Protein AF-0000000072290911 (afdb_homodimer)

Structure (mmCIF, N/CA/C/O backbone):
data_AF-0000000072290911-model_v1
#
loop_
_entity.id
_entity.type
_entity.pdbx_description
1 polymer 'Zn(2)-C6 fungal-type domain-containing protein'
#
loop_
_atom_site.group_PDB
_atom_site.id
_atom_site.type_symbol
_atom_site.label_atom_id
_atom_site.label_alt_id
_atom_site.label_comp_id
_atom_site.label_asym_id
_atom_site.label_entity_id
_atom_site.label_seq_id
_atom_site.pdbx_PDB_ins_code
_atom_site.Cartn_x
_atom_site.Cartn_y
_atom_site.Cartn_z
_atom_site.occupancy
_atom_site.B_iso_or_equiv
_atom_site.auth_seq_id
_atom_site.auth_comp_id
_atom_site.auth_asym_id
_atom_site.auth_atom_id
_atom_site.pdbx_PDB_model_num
ATOM 1 N N . MET A 1 1 ? 40.312 49.5 -37.875 1 28.3 1 MET A N 1
ATOM 2 C CA . MET A 1 1 ? 40.094 48.719 -36.625 1 28.3 1 MET A CA 1
ATOM 3 C C . MET A 1 1 ? 38.875 47.812 -36.781 1 28.3 1 MET A C 1
ATOM 5 O O . MET A 1 1 ? 37.812 48.25 -37.188 1 28.3 1 MET A O 1
ATOM 9 N N . PRO A 1 2 ? 38.969 46.5 -36.812 1 36.34 2 PRO A N 1
ATOM 10 C CA . PRO A 1 2 ? 37.875 45.594 -37.156 1 36.34 2 PRO A CA 1
ATOM 11 C C . PRO A 1 2 ? 36.719 45.625 -36.188 1 36.34 2 PRO A C 1
ATOM 13 O O . PRO A 1 2 ? 36.906 45.969 -35 1 36.34 2 PRO A O 1
ATOM 16 N N . SER A 1 3 ? 35.594 46.062 -36.594 1 35.94 3 SER A N 1
ATOM 17 C CA . SER A 1 3 ? 34.344 46.25 -35.844 1 35.94 3 SER A CA 1
ATOM 18 C C . SER A 1 3 ? 33.969 44.969 -35.094 1 35.94 3 SER A C 1
ATOM 20 O O . SER A 1 3 ? 33.875 43.906 -35.688 1 35.94 3 SER A O 1
ATOM 22 N N . ARG A 1 4 ? 34.375 44.844 -33.875 1 36.25 4 ARG A N 1
ATOM 23 C CA . ARG A 1 4 ? 34.031 43.75 -32.969 1 36.25 4 ARG A CA 1
ATOM 24 C C . ARG A 1 4 ? 32.562 43.438 -33 1 36.25 4 ARG A C 1
ATOM 26 O O . ARG A 1 4 ? 31.719 44.312 -32.844 1 36.25 4 ARG A O 1
ATOM 33 N N . ARG A 1 5 ? 32.156 42.531 -33.688 1 41.62 5 ARG A N 1
ATOM 34 C CA . ARG A 1 5 ? 30.766 42.031 -33.719 1 41.62 5 ARG A CA 1
ATOM 35 C C . ARG A 1 5 ? 30.203 41.906 -32.312 1 41.62 5 ARG A C 1
ATOM 37 O O . ARG A 1 5 ? 30.844 41.312 -31.453 1 41.62 5 ARG A O 1
ATOM 44 N N . PRO A 1 6 ? 29.234 42.719 -31.922 1 37.47 6 PRO A N 1
ATOM 45 C CA . PRO A 1 6 ? 28.641 42.688 -30.594 1 37.47 6 PRO A CA 1
ATOM 46 C C . PRO A 1 6 ? 28.094 41.312 -30.234 1 37.47 6 PRO A C 1
ATOM 48 O O . PRO A 1 6 ? 27.453 40.656 -31.062 1 37.47 6 PRO A O 1
ATOM 51 N N . HIS A 1 7 ? 28.797 40.469 -29.609 1 45.12 7 HIS A N 1
ATOM 52 C CA . HIS A 1 7 ? 28.312 39.188 -29.125 1 45.12 7 HIS A CA 1
ATOM 53 C C . HIS A 1 7 ? 27.078 39.375 -28.234 1 45.12 7 HIS A C 1
ATOM 55 O O . HIS A 1 7 ? 27.094 40.188 -27.312 1 45.12 7 HIS A O 1
ATOM 61 N N . THR A 1 8 ? 25.938 39.375 -28.766 1 48.19 8 THR A N 1
ATOM 62 C CA . THR A 1 8 ? 24.672 39.469 -28.047 1 48.19 8 THR A CA 1
ATOM 63 C C . THR A 1 8 ? 24.547 38.375 -27 1 48.19 8 THR A C 1
ATOM 65 O O . THR A 1 8 ? 24.562 37.188 -27.328 1 48.19 8 THR A O 1
ATOM 68 N N . LYS A 1 9 ? 25.109 38.531 -25.828 1 51.81 9 LYS A N 1
ATOM 69 C CA . LYS A 1 9 ? 24.953 37.688 -24.656 1 51.81 9 LYS A CA 1
ATOM 70 C C . LYS A 1 9 ? 23.484 37.594 -24.219 1 51.81 9 LYS A C 1
ATOM 72 O O . LYS A 1 9 ? 22.766 38.594 -24.312 1 51.81 9 LYS A O 1
ATOM 77 N N . SER A 1 10 ? 22.938 36.438 -24.234 1 58.41 10 SER A N 1
ATOM 78 C CA . SER A 1 10 ? 21.609 36.281 -23.656 1 58.41 10 SER A CA 1
ATOM 79 C C . SER A 1 10 ? 21.641 36.375 -22.141 1 58.41 10 SER A C 1
ATOM 81 O O . SER A 1 10 ? 22.422 35.688 -21.484 1 58.41 10 SER A O 1
ATOM 83 N N . ARG A 1 11 ? 21.156 37.344 -21.391 1 69.44 11 ARG A N 1
ATOM 84 C CA . ARG A 1 11 ? 21.203 37.656 -19.969 1 69.44 11 ARG A CA 1
ATOM 85 C C . ARG A 1 11 ? 20.609 36.531 -19.141 1 69.44 11 ARG A C 1
ATOM 87 O O . ARG A 1 11 ? 21.047 36.25 -18.016 1 69.44 11 ARG A O 1
ATOM 94 N N . HIS A 1 12 ? 19.656 35.844 -19.672 1 68.69 12 HIS A N 1
ATOM 95 C CA . HIS A 1 12 ? 18.922 34.844 -18.891 1 68.69 12 HIS A CA 1
ATOM 96 C C . HIS A 1 12 ? 19.156 33.438 -19.453 1 68.69 12 HIS A C 1
ATOM 98 O O . HIS A 1 12 ? 18.266 32.594 -19.375 1 68.69 12 HIS A O 1
ATOM 104 N N . GLY A 1 13 ? 20.234 33.125 -19.875 1 73.25 13 GLY A N 1
ATOM 105 C CA . GLY A 1 13 ? 20.609 31.844 -20.422 1 73.25 13 GLY A CA 1
ATOM 106 C C . GLY A 1 13 ? 20.953 30.812 -19.359 1 73.25 13 GLY A C 1
ATOM 107 O O . GLY A 1 13 ? 21.141 31.172 -18.203 1 73.25 13 GLY A O 1
ATOM 108 N N . CYS A 1 14 ? 21 29.531 -19.828 1 73.25 14 CYS A N 1
ATOM 109 C CA . CYS A 1 14 ? 21.359 28.438 -18.922 1 73.25 14 CYS A CA 1
ATOM 110 C C . CYS A 1 14 ? 22.812 28.531 -18.5 1 73.25 14 CYS A C 1
ATOM 112 O O . CYS A 1 14 ? 23.625 29.188 -19.156 1 73.25 14 CYS A O 1
ATOM 114 N N . LEU A 1 15 ? 23.219 27.891 -17.375 1 77.94 15 LEU A N 1
ATOM 115 C CA . LEU A 1 15 ? 24.547 27.953 -16.766 1 77.94 15 LEU A CA 1
ATOM 116 C C . LEU A 1 15 ? 25.594 27.391 -17.719 1 77.94 15 LEU A C 1
ATOM 118 O O . LEU A 1 15 ? 26.719 27.906 -17.812 1 77.94 15 LEU A O 1
ATOM 122 N N . GLU A 1 16 ? 25.297 26.438 -18.516 1 80.19 16 GLU A N 1
ATOM 123 C CA . GLU A 1 16 ? 26.219 25.781 -19.422 1 80.19 16 GLU A CA 1
ATOM 124 C C . GLU A 1 16 ? 26.547 26.656 -20.609 1 80.19 16 GLU A C 1
ATOM 126 O O . GLU A 1 16 ? 27.703 26.766 -21.016 1 80.19 16 GLU A O 1
ATOM 131 N N . CYS A 1 17 ? 25.547 27.219 -21.078 1 77.56 17 CYS A N 1
ATOM 132 C CA . CYS A 1 17 ? 25.75 28.125 -22.219 1 77.56 17 CYS A CA 1
ATOM 133 C C . CYS A 1 17 ? 26.547 29.359 -21.797 1 77.56 17 CYS A C 1
ATOM 135 O O . CYS A 1 17 ? 27.406 29.828 -22.531 1 77.56 17 CYS A O 1
ATOM 137 N N . LYS A 1 18 ? 26.297 29.828 -20.562 1 75.94 18 LYS A N 1
ATOM 138 C CA . LYS A 1 18 ? 27.062 30.953 -19.984 1 75.94 18 LYS A CA 1
ATOM 139 C C . LYS A 1 18 ? 28.531 30.578 -19.812 1 75.94 18 LYS A C 1
ATOM 141 O O . LYS A 1 18 ? 29.406 31.391 -20.125 1 75.94 18 LYS A O 1
ATOM 146 N N . ALA A 1 19 ? 28.781 29.438 -19.391 1 77.94 19 ALA A N 1
ATOM 147 C CA . ALA A 1 19 ? 30.156 28.969 -19.156 1 77.94 19 ALA A CA 1
ATOM 148 C C . ALA A 1 19 ? 30.906 28.844 -20.469 1 77.94 19 ALA A C 1
ATOM 150 O O . ALA A 1 19 ? 32.125 29.125 -20.531 1 77.94 19 ALA A O 1
ATOM 151 N N . ARG A 1 20 ? 30.281 28.578 -21.469 1 77.62 20 ARG A N 1
ATOM 152 C CA . ARG A 1 20 ? 30.906 28.359 -22.781 1 77.62 20 ARG A CA 1
ATOM 153 C C . ARG A 1 20 ? 30.875 29.641 -23.609 1 77.62 20 ARG A C 1
ATOM 155 O O . ARG A 1 20 ? 31.438 29.688 -24.703 1 77.62 20 ARG A O 1
ATOM 162 N N . LYS A 1 21 ? 30.172 30.688 -23.062 1 75.5 21 LYS A N 1
ATOM 163 C CA . LYS A 1 21 ? 30.125 32.031 -23.672 1 75.5 21 LYS A CA 1
ATOM 164 C C . LYS A 1 21 ? 29.484 31.969 -25.047 1 75.5 21 LYS A C 1
ATOM 166 O O . LYS A 1 21 ? 29.953 32.625 -25.984 1 75.5 21 LYS A O 1
ATOM 171 N N . VAL A 1 22 ? 28.562 31.062 -25.203 1 78.75 22 VAL A N 1
ATOM 172 C CA . VAL A 1 22 ? 27.797 30.969 -26.453 1 78.75 22 VAL A CA 1
ATOM 173 C C . VAL A 1 22 ? 26.391 31.531 -26.25 1 78.75 22 VAL A C 1
ATOM 175 O O . VAL A 1 22 ? 25.906 31.578 -25.125 1 78.75 22 VAL A O 1
ATOM 178 N N . LYS A 1 23 ? 25.734 32 -27.219 1 74.88 23 LYS A N 1
ATOM 179 C CA . LYS A 1 23 ? 24.359 32.5 -27.172 1 74.88 23 LYS A CA 1
ATOM 180 C C . LYS A 1 23 ? 23.375 31.391 -26.812 1 74.88 23 LYS A C 1
ATOM 182 O O . LYS A 1 23 ? 23.406 30.312 -27.422 1 74.88 23 LYS A O 1
ATOM 187 N N . CYS A 1 24 ? 22.578 31.469 -25.719 1 72.69 24 CYS A N 1
ATOM 188 C CA . CYS A 1 24 ? 21.547 30.562 -25.25 1 72.69 24 CYS A CA 1
ATOM 189 C C . CYS A 1 24 ? 20.172 30.969 -25.766 1 72.69 24 CYS A C 1
ATOM 191 O O . CYS A 1 24 ? 19.859 32.156 -25.812 1 72.69 24 CYS A O 1
ATOM 193 N N . ASN A 1 25 ? 19.406 30.219 -26.297 1 76.31 25 ASN A N 1
ATOM 194 C CA . ASN A 1 25 ? 18.062 30.547 -26.781 1 76.31 25 ASN A CA 1
ATOM 195 C C . ASN A 1 25 ? 17.047 30.609 -25.656 1 76.31 25 ASN A C 1
ATOM 197 O O . ASN A 1 25 ? 15.852 30.781 -25.891 1 76.31 25 ASN A O 1
ATOM 201 N N . GLN A 1 26 ? 17.344 30.344 -24.406 1 73.5 26 GLN A N 1
ATOM 202 C CA . GLN A 1 26 ? 16.562 30.484 -23.188 1 73.5 26 GLN A CA 1
ATOM 203 C C . GLN A 1 26 ? 15.344 29.562 -23.203 1 73.5 26 GLN A C 1
ATOM 205 O O . GLN A 1 26 ? 14.383 29.797 -22.469 1 73.5 26 GLN A O 1
ATOM 210 N N . ASP A 1 27 ? 15.391 28.594 -23.953 1 72.38 27 ASP A N 1
ATOM 211 C CA . ASP A 1 27 ? 14.305 27.609 -23.938 1 72.38 27 ASP A CA 1
ATOM 212 C C . ASP A 1 27 ? 14.359 26.766 -22.672 1 72.38 27 ASP A C 1
ATOM 214 O O . ASP A 1 27 ? 15.438 26.438 -22.188 1 72.38 27 ASP A O 1
ATOM 218 N N . LYS A 1 28 ? 13.32 26.609 -21.859 1 70.25 28 LYS A N 1
ATOM 219 C CA . LYS A 1 28 ? 13.18 25.734 -20.688 1 70.25 28 LYS A CA 1
ATOM 220 C C . LYS A 1 28 ? 12.445 24.453 -21.062 1 70.25 28 LYS A C 1
ATOM 222 O O . LYS A 1 28 ? 11.617 24.438 -21.984 1 70.25 28 LYS A O 1
ATOM 227 N N . PRO A 1 29 ? 12.977 23.375 -20.406 1 70.12 29 PRO A N 1
ATOM 228 C CA . PRO A 1 29 ? 13.938 23.281 -19.312 1 70.12 29 PRO A CA 1
ATOM 229 C C . PRO A 1 29 ? 15.383 23.203 -19.781 1 70.12 29 PRO A C 1
ATOM 231 O O . PRO A 1 29 ? 16.312 23.438 -19.016 1 70.12 29 PRO A O 1
ATOM 234 N N . ALA A 1 30 ? 15.555 22.812 -21.016 1 77.5 30 ALA A N 1
ATOM 235 C CA . ALA A 1 30 ? 16.906 22.75 -21.562 1 77.5 30 ALA A CA 1
ATOM 236 C C . ALA A 1 30 ? 17.016 23.562 -22.844 1 77.5 30 ALA A C 1
ATOM 238 O O . ALA A 1 30 ? 16.109 23.531 -23.688 1 77.5 30 ALA A O 1
ATOM 239 N N . CYS A 1 31 ? 17.984 24.328 -22.906 1 75.5 31 CYS A N 1
ATOM 240 C CA . CYS A 1 31 ? 18.141 25.156 -24.109 1 75.5 31 CYS A CA 1
ATOM 241 C C . CYS A 1 31 ? 18.609 24.328 -25.297 1 75.5 31 CYS A C 1
ATOM 243 O O . CYS A 1 31 ? 19.172 23.25 -25.109 1 75.5 31 CYS A O 1
ATOM 245 N N . ALA A 1 32 ? 18.219 24.641 -26.562 1 77.75 32 ALA A N 1
ATOM 246 C CA . ALA A 1 32 ? 18.469 23.922 -27.812 1 77.75 32 ALA A CA 1
ATOM 247 C C . ALA A 1 32 ? 19.953 23.578 -27.953 1 77.75 32 ALA A C 1
ATOM 249 O O . ALA A 1 32 ? 20.312 22.531 -28.5 1 77.75 32 ALA A O 1
ATOM 250 N N . ARG A 1 33 ? 20.828 24.391 -27.375 1 76.25 33 ARG A N 1
ATOM 251 C CA . ARG A 1 33 ? 22.25 24.188 -27.531 1 76.25 33 ARG A CA 1
ATOM 252 C C . ARG A 1 33 ? 22.766 23.125 -26.578 1 76.25 33 ARG A C 1
ATOM 254 O O . ARG A 1 33 ? 23.578 22.281 -26.969 1 76.25 33 ARG A O 1
ATOM 261 N N . CYS A 1 34 ? 22.359 23.172 -25.375 1 74.25 34 CYS A N 1
ATOM 262 C CA . CYS A 1 34 ? 22.703 22.125 -24.422 1 74.25 34 CYS A CA 1
ATOM 263 C C . CYS A 1 34 ? 22.141 20.781 -24.859 1 74.25 34 CYS A C 1
ATOM 265 O O . CYS A 1 34 ? 22.812 19.75 -24.75 1 74.25 34 CYS A O 1
ATOM 267 N N . THR A 1 35 ? 20.984 20.75 -25.391 1 76.06 35 THR A N 1
ATOM 268 C CA . THR A 1 35 ? 20.359 19.547 -25.922 1 76.06 35 THR A CA 1
ATOM 269 C C . THR A 1 35 ? 21.188 18.984 -27.078 1 76.06 35 THR A C 1
ATOM 271 O O . THR A 1 35 ? 21.406 17.766 -27.156 1 76.06 35 THR A O 1
ATOM 274 N N . ARG A 1 36 ? 21.609 19.734 -27.969 1 75.62 36 ARG A N 1
ATOM 275 C CA . ARG A 1 36 ? 22.359 19.297 -29.141 1 75.62 36 ARG A CA 1
ATOM 276 C C . ARG A 1 36 ? 23.734 18.766 -28.734 1 75.62 36 ARG A C 1
ATOM 278 O O . ARG A 1 36 ? 24.234 17.812 -29.328 1 75.62 36 ARG A O 1
ATOM 285 N N . ASN A 1 37 ? 24.281 19.438 -27.75 1 75.88 37 ASN A N 1
ATOM 286 C CA . ASN A 1 37 ? 25.625 19.047 -27.328 1 75.88 37 ASN A CA 1
ATOM 287 C C . ASN A 1 37 ? 25.594 18 -26.203 1 75.88 37 ASN A C 1
ATOM 289 O O . ASN A 1 37 ? 26.625 17.672 -25.625 1 75.88 37 ASN A O 1
ATOM 293 N N . GLU A 1 38 ? 24.406 17.516 -25.859 1 69 38 GLU A N 1
ATOM 294 C CA . GLU A 1 38 ? 24.141 16.453 -24.891 1 69 38 GLU A CA 1
ATOM 295 C C . GLU A 1 38 ? 24.719 16.812 -23.531 1 69 38 GLU A C 1
ATOM 297 O O . GLU A 1 38 ? 25.297 15.961 -22.844 1 69 38 GLU A O 1
ATOM 302 N N . GLN A 1 39 ? 24.547 18.078 -23.172 1 71 39 GLN A N 1
ATOM 303 C CA . GLN A 1 39 ? 25 18.562 -21.875 1 71 39 GLN A CA 1
ATOM 304 C C . GLN A 1 39 ? 23.828 18.906 -20.969 1 71 39 GLN A C 1
ATOM 306 O O . GLN A 1 39 ? 22.75 19.266 -21.438 1 71 39 GLN A O 1
ATOM 311 N N . SER A 1 40 ? 24 18.781 -19.672 1 71.62 40 SER A N 1
ATOM 312 C CA . SER A 1 40 ? 23.016 19.203 -18.688 1 71.62 40 SER A CA 1
ATOM 313 C C . SER A 1 40 ? 22.875 20.734 -18.656 1 71.62 40 SER A C 1
ATOM 315 O O . SER A 1 40 ? 23.875 21.453 -18.578 1 71.62 40 SER A O 1
ATOM 317 N N . CYS A 1 41 ? 21.609 21.297 -18.812 1 71.31 41 CYS A N 1
ATOM 318 C CA . CYS A 1 41 ? 21.281 22.719 -18.906 1 71.31 41 CYS A CA 1
ATOM 319 C C . CYS A 1 41 ? 20.75 23.25 -17.578 1 71.31 41 CYS A C 1
ATOM 321 O O . CYS A 1 41 ? 19.75 22.75 -17.062 1 71.31 41 CYS A O 1
ATOM 323 N N . HIS A 1 42 ? 21.469 24.031 -16.891 1 71.94 42 HIS A N 1
ATOM 324 C CA . HIS A 1 42 ? 21.062 24.609 -15.617 1 71.94 42 HIS A CA 1
ATOM 325 C C . HIS A 1 42 ? 20.828 26.109 -15.742 1 71.94 42 HIS A C 1
ATOM 327 O O . HIS A 1 42 ? 21.641 26.828 -16.344 1 71.94 42 HIS A O 1
ATOM 333 N N . TYR A 1 43 ? 19.625 26.656 -15.445 1 64.38 43 TYR A N 1
ATOM 334 C CA . TYR A 1 43 ? 19.391 28.078 -15.352 1 64.38 43 TYR A CA 1
ATOM 335 C C . TYR A 1 43 ? 19.609 28.594 -13.93 1 64.38 43 TYR A C 1
ATOM 337 O O . TYR A 1 43 ? 19.297 27.891 -12.961 1 64.38 43 TYR A O 1
ATOM 345 N N . ASP A 1 44 ? 20.312 29.656 -13.578 1 50.53 44 ASP A N 1
ATOM 346 C CA . ASP A 1 44 ? 20.547 30.328 -12.305 1 50.53 44 ASP A CA 1
ATOM 347 C C . ASP A 1 44 ? 19.25 30.891 -11.727 1 50.53 44 ASP A C 1
ATOM 349 O O . ASP A 1 44 ? 18.578 31.703 -12.375 1 50.53 44 ASP A O 1
ATOM 353 N N . MET A 1 45 ? 18.609 30.281 -10.898 1 40.03 45 MET A N 1
ATOM 354 C CA . MET A 1 45 ? 17.641 31.062 -10.133 1 40.03 45 MET A CA 1
ATOM 355 C C . MET A 1 45 ? 18.328 32.156 -9.344 1 40.03 45 MET A C 1
ATOM 357 O O . MET A 1 45 ? 19.359 31.922 -8.711 1 40.03 45 MET A O 1
ATOM 361 N N . ILE A 1 46 ? 18.172 33.344 -9.523 1 34.56 46 ILE A N 1
ATOM 362 C CA . ILE A 1 46 ? 18.688 34.531 -8.836 1 34.56 46 ILE A CA 1
ATOM 363 C C . ILE A 1 46 ? 18.391 34.406 -7.34 1 34.56 46 ILE A C 1
ATOM 365 O O . ILE A 1 46 ? 17.234 34.469 -6.926 1 34.56 46 ILE A O 1
ATOM 369 N N . SER A 1 47 ? 18.953 33.625 -6.551 1 30.81 47 SER A N 1
ATOM 370 C CA . SER A 1 47 ? 18.922 33.844 -5.109 1 30.81 47 SER A CA 1
ATOM 371 C C . SER A 1 47 ? 19.469 35.219 -4.75 1 30.81 47 SER A C 1
ATOM 373 O O . SER A 1 47 ? 20.578 35.562 -5.156 1 30.81 47 SER A O 1
ATOM 375 N N . GLY A 1 48 ? 18.625 36.219 -4.578 1 28.02 48 GLY A N 1
ATOM 376 C CA . GLY A 1 48 ? 19 37.5 -3.969 1 28.02 48 GLY A CA 1
ATOM 377 C C . GLY A 1 48 ? 19.859 37.312 -2.732 1 28.02 48 GLY A C 1
ATOM 378 O O . GLY A 1 48 ? 19.484 36.625 -1.795 1 28.02 48 GLY A O 1
ATOM 379 N N . LYS A 1 49 ? 21.109 37.375 -2.787 1 31.66 49 LYS A N 1
ATOM 380 C CA . LYS A 1 49 ? 22.109 37.438 -1.724 1 31.66 49 LYS A CA 1
ATOM 381 C C . LYS A 1 49 ? 21.844 38.594 -0.776 1 31.66 49 LYS A C 1
ATOM 383 O O . LYS A 1 49 ? 22.172 39.75 -1.086 1 31.66 49 LYS A O 1
ATOM 388 N N . LEU A 1 50 ? 20.672 38.719 -0.068 1 26.48 50 LEU A N 1
ATOM 389 C CA . LEU A 1 50 ? 20.719 39.719 1.006 1 26.48 50 LEU A CA 1
ATOM 390 C C . LEU A 1 50 ? 21.891 39.438 1.951 1 26.48 50 LEU A C 1
ATOM 392 O O . LEU A 1 50 ? 22.141 38.281 2.311 1 26.48 50 LEU A O 1
ATOM 396 N N . SER A 1 51 ? 22.844 40.219 1.976 1 26.16 51 SER A N 1
ATOM 397 C CA . SER A 1 51 ? 24.016 40.312 2.84 1 26.16 51 SER A CA 1
ATOM 398 C C . SER A 1 51 ? 23.625 40.25 4.312 1 26.16 51 SER A C 1
ATOM 400 O O . SER A 1 51 ? 22.984 41.156 4.848 1 26.16 51 SER A O 1
ATOM 402 N N . SER A 1 52 ? 23.078 39.125 4.781 1 25.41 52 SER A N 1
ATOM 403 C CA . SER A 1 52 ? 22.719 39.031 6.191 1 25.41 52 SER A CA 1
ATOM 404 C C . SER A 1 52 ? 23.906 39.344 7.094 1 25.41 52 SER A C 1
ATOM 406 O O . SER A 1 52 ? 24.953 38.719 6.977 1 25.41 52 SER A O 1
ATOM 408 N N . ARG A 1 53 ? 24.156 40.625 7.508 1 29.61 53 ARG A N 1
ATOM 409 C CA . ARG A 1 53 ? 24.969 41 8.656 1 29.61 53 ARG A CA 1
ATOM 410 C C . ARG A 1 53 ? 24.734 40.062 9.828 1 29.61 53 ARG A C 1
ATOM 412 O O . ARG A 1 53 ? 23.609 39.562 10.039 1 29.61 53 ARG A O 1
ATOM 419 N N . LYS A 1 54 ? 25.797 39.531 10.406 1 28.95 54 LYS A N 1
ATOM 420 C CA . LYS A 1 54 ? 26.078 38.531 11.438 1 28.95 54 LYS A CA 1
ATOM 421 C C . LYS A 1 54 ? 25.391 38.906 12.75 1 28.95 54 LYS A C 1
ATOM 423 O O . LYS A 1 54 ? 25.797 39.844 13.438 1 28.95 54 LYS A O 1
ATOM 428 N N . PRO A 1 55 ? 24 39.031 12.812 1 27.03 55 PRO A N 1
ATOM 429 C CA . PRO A 1 55 ? 23.609 39.469 14.156 1 27.03 55 PRO A CA 1
ATOM 430 C C . PRO A 1 55 ? 24.266 38.656 15.258 1 27.03 55 PRO A C 1
ATOM 432 O O . PRO A 1 55 ? 24.672 37.5 15.023 1 27.03 55 PRO A O 1
ATOM 435 N N . SER A 1 56 ? 24.766 39.281 16.312 1 26.78 56 SER A N 1
ATOM 436 C CA . SER A 1 56 ? 25.406 38.875 17.547 1 26.78 56 SER A CA 1
ATOM 437 C C . SER A 1 56 ? 24.672 37.719 18.188 1 26.78 56 SER A C 1
ATOM 439 O O . SER A 1 56 ? 23.484 37.5 17.953 1 26.78 56 SER A O 1
ATOM 441 N N . PRO A 1 57 ? 25.391 36.75 18.828 1 29.12 57 PRO A N 1
ATOM 442 C CA . PRO A 1 57 ? 25.016 35.438 19.406 1 29.12 57 PRO A CA 1
ATOM 443 C C . PRO A 1 57 ? 23.844 35.531 20.375 1 29.12 57 PRO A C 1
ATOM 445 O O . PRO A 1 57 ? 23.969 36.125 21.453 1 29.12 57 PRO A O 1
ATOM 448 N N . GLY A 1 58 ? 22.672 36.188 19.953 1 24.86 58 GLY A N 1
ATOM 449 C CA . GLY A 1 58 ? 21.672 36.375 21 1 24.86 58 GLY A CA 1
ATOM 450 C C . GLY A 1 58 ? 21.453 35.156 21.859 1 24.86 58 GLY A C 1
ATOM 451 O O . GLY A 1 58 ? 21.906 34.062 21.531 1 24.86 58 GLY A O 1
ATOM 452 N N . PRO A 1 59 ? 20.766 35.375 23.125 1 28.52 59 PRO A N 1
ATOM 453 C CA . PRO A 1 59 ? 20.594 34.438 24.219 1 28.52 59 PRO A CA 1
ATOM 454 C C . PRO A 1 59 ? 20.141 33.062 23.734 1 28.52 59 PRO A C 1
ATOM 456 O O . PRO A 1 59 ? 19.609 32.938 22.625 1 28.52 59 PRO A O 1
ATOM 459 N N . GLY A 1 60 ? 20.594 32 24.375 1 25.25 60 GLY A N 1
ATOM 460 C CA . GLY A 1 60 ? 20.516 30.562 24.25 1 25.25 60 GLY A CA 1
ATOM 461 C C . GLY A 1 60 ? 19.125 30.062 23.953 1 25.25 60 GLY A C 1
ATOM 462 O O . GLY A 1 60 ? 18.141 30.734 24.25 1 25.25 60 GLY A O 1
ATOM 463 N N . MET A 1 61 ? 18.938 29.359 22.875 1 26.67 61 MET A N 1
ATOM 464 C CA . MET A 1 61 ? 17.781 28.625 22.375 1 26.67 61 MET A CA 1
ATOM 465 C C . MET A 1 61 ? 17.016 27.969 23.516 1 26.67 61 MET A C 1
ATOM 467 O O . MET A 1 61 ? 17.484 26.984 24.094 1 26.67 61 MET A O 1
ATOM 471 N N . ASP A 1 62 ? 16.406 28.75 24.453 1 26.25 62 ASP A N 1
ATOM 472 C CA . ASP A 1 62 ? 15.492 28.141 25.406 1 26.25 62 ASP A CA 1
ATOM 473 C C . ASP A 1 62 ? 14.68 27.016 24.766 1 26.25 62 ASP A C 1
ATOM 475 O O . ASP A 1 62 ? 14.344 27.094 23.578 1 26.25 62 ASP A O 1
ATOM 479 N N . THR A 1 63 ? 14.758 25.812 25.328 1 29.94 63 THR A N 1
ATOM 480 C CA . THR A 1 63 ? 14.148 24.516 25.078 1 29.94 63 THR A CA 1
ATOM 481 C C . THR A 1 63 ? 12.68 24.672 24.719 1 29.94 63 THR A C 1
ATOM 483 O O . THR A 1 63 ? 11.914 25.297 25.453 1 29.94 63 THR A O 1
ATOM 486 N N . ILE A 1 64 ? 12.422 24.891 23.547 1 29.2 64 ILE A N 1
ATOM 487 C CA . ILE A 1 64 ? 11.039 24.859 23.094 1 29.2 64 ILE A CA 1
ATOM 488 C C . ILE A 1 64 ? 10.266 23.781 23.844 1 29.2 64 ILE A C 1
ATOM 490 O O . ILE A 1 64 ? 10.547 22.578 23.719 1 29.2 64 ILE A O 1
ATOM 494 N N . PRO A 1 65 ? 9.789 24.062 25.109 1 29.14 65 PRO A N 1
ATOM 495 C CA . PRO A 1 65 ? 8.93 23.031 25.703 1 29.14 65 PRO A CA 1
ATOM 496 C C . PRO A 1 65 ? 7.812 22.594 24.75 1 29.14 65 PRO A C 1
ATOM 498 O O . PRO A 1 65 ? 7.078 23.422 24.219 1 29.14 65 PRO A O 1
ATOM 501 N N . LEU A 1 66 ? 8.062 21.75 23.891 1 32.44 66 LEU A N 1
ATOM 502 C CA . LEU A 1 66 ? 6.879 21.172 23.266 1 32.44 66 LEU A CA 1
ATOM 503 C C . LEU A 1 66 ? 5.738 21.047 24.266 1 32.44 66 LEU A C 1
ATOM 505 O O . LEU A 1 66 ? 5.84 20.297 25.234 1 32.44 66 LEU A O 1
ATOM 509 N N . ALA A 1 67 ? 5.031 22.078 24.562 1 32.22 67 ALA A N 1
ATOM 510 C CA . ALA A 1 67 ? 3.885 22.188 25.453 1 32.22 67 ALA A CA 1
ATOM 511 C C . ALA A 1 67 ? 3.014 20.938 25.391 1 32.22 67 ALA A C 1
ATOM 513 O O . ALA A 1 67 ? 2.875 20.328 24.312 1 32.22 67 ALA A O 1
ATOM 514 N N . LYS A 1 68 ? 2.75 20.266 26.594 1 33.19 68 LYS A N 1
ATOM 515 C CA . LYS A 1 68 ? 1.851 19.156 26.922 1 33.19 68 LYS A CA 1
ATOM 516 C C . LYS A 1 68 ? 0.454 19.406 26.359 1 33.19 68 LYS A C 1
ATOM 518 O O . LYS A 1 68 ? -0.272 20.281 26.844 1 33.19 68 LYS A O 1
ATOM 523 N N . SER A 1 69 ? 0.215 19.328 25.25 1 31.78 69 SER A N 1
ATOM 524 C CA . SER A 1 69 ? -1.182 19.375 24.828 1 31.78 69 SER A CA 1
ATOM 525 C C . SER A 1 69 ? -2.074 18.578 25.766 1 31.78 69 SER A C 1
ATOM 527 O O . SER A 1 69 ? -1.614 17.625 26.406 1 31.78 69 SER A O 1
ATOM 529 N N . PRO A 1 70 ? -3.102 19.062 26.328 1 32.31 70 PRO A N 1
ATOM 530 C CA . PRO A 1 70 ? -4.004 18.344 27.234 1 32.31 70 PRO A CA 1
ATOM 531 C C . PRO A 1 70 ? -4.258 16.906 26.797 1 32.31 70 PRO A C 1
ATOM 533 O O . PRO A 1 70 ? -4.918 16.141 27.516 1 32.31 70 PRO A O 1
ATOM 536 N N . TRP A 1 71 ? -4.355 16.641 25.578 1 32.25 71 TRP A N 1
ATOM 537 C CA . TRP A 1 71 ? -4.277 15.203 25.328 1 32.25 71 TRP A CA 1
ATOM 538 C C . TRP A 1 71 ? -2.961 14.633 25.844 1 32.25 71 TRP A C 1
ATOM 540 O O . TRP A 1 71 ? -2.074 14.289 25.062 1 32.25 71 TRP A O 1
ATOM 550 N N . SER A 1 72 ? -2.178 15.289 26.656 1 30.67 72 SER A N 1
ATOM 551 C CA . SER A 1 72 ? -1.142 14.625 27.438 1 30.67 72 SER A CA 1
ATOM 552 C C . SER A 1 72 ? -1.632 13.289 27.984 1 30.67 72 SER A C 1
ATOM 554 O O . SER A 1 72 ? -2.715 13.211 28.562 1 30.67 72 SER A O 1
ATOM 556 N N . ILE A 1 73 ? -1.185 12.203 27.469 1 31.42 73 ILE A N 1
ATOM 557 C CA . ILE A 1 73 ? -1.383 10.797 27.781 1 31.42 73 ILE A CA 1
ATOM 558 C C . ILE A 1 73 ? -1.383 10.609 29.297 1 31.42 73 ILE A C 1
ATOM 560 O O . ILE A 1 73 ? -0.321 10.516 29.922 1 31.42 73 ILE A O 1
ATOM 564 N N . SER A 1 74 ? -2.006 11.32 30.078 1 31.27 74 SER A N 1
ATOM 565 C CA . SER A 1 74 ? -2.096 10.68 31.391 1 31.27 74 SER A CA 1
ATOM 566 C C . SER A 1 74 ? -2.408 9.195 31.266 1 31.27 74 SER A C 1
ATOM 568 O O . SER A 1 74 ? -2.102 8.406 32.156 1 31.27 74 SER A O 1
ATOM 570 N N . ARG A 1 75 ? -3.656 8.914 30.766 1 32.28 75 ARG A N 1
ATOM 571 C CA . ARG A 1 75 ? -4.012 7.5 30.797 1 32.28 75 ARG A CA 1
ATOM 572 C C . ARG A 1 75 ? -3.289 6.73 29.688 1 32.28 75 ARG A C 1
ATOM 574 O O . ARG A 1 75 ? -3.844 6.523 28.609 1 32.28 75 ARG A O 1
ATOM 581 N N . LEU A 1 76 ? -1.986 6.914 29.594 1 33.22 76 LEU A N 1
ATOM 582 C CA . LEU A 1 76 ? -1.191 6.047 28.734 1 33.22 76 LEU A CA 1
ATOM 583 C C . LEU A 1 76 ? -1.544 4.582 28.953 1 33.22 76 LEU A C 1
ATOM 585 O O . LEU A 1 76 ? -1.703 4.145 30.109 1 33.22 76 LEU A O 1
ATOM 589 N N . PRO A 1 77 ? -2.119 3.904 28.047 1 33.25 77 PRO A N 1
ATOM 590 C CA . PRO A 1 77 ? -2.322 2.486 28.359 1 33.25 77 PRO A CA 1
ATOM 591 C C . PRO A 1 77 ? -1.185 1.892 29.172 1 33.25 77 PRO A C 1
ATOM 593 O O . PRO A 1 77 ? -0.086 2.451 29.219 1 33.25 77 PRO A O 1
ATOM 596 N N . SER A 1 78 ? -1.42 0.812 29.875 1 33.53 78 SER A N 1
ATOM 597 C CA . SER A 1 78 ? -0.528 0.067 30.766 1 33.53 78 SER A CA 1
ATOM 598 C C . SER A 1 78 ? 0.851 -0.108 30.141 1 33.53 78 SER A C 1
ATOM 600 O O . SER A 1 78 ? 0.979 -0.16 28.906 1 33.53 78 SER A O 1
ATOM 602 N N . PRO A 1 79 ? 1.986 0.049 30.844 1 34.59 79 PRO A N 1
ATOM 603 C CA . PRO A 1 79 ? 3.389 -0.184 30.5 1 34.59 79 PRO A CA 1
ATOM 604 C C . PRO A 1 79 ? 3.57 -1.361 29.547 1 34.59 79 PRO A C 1
ATOM 606 O O . PRO A 1 79 ? 4.551 -1.409 28.797 1 34.59 79 PRO A O 1
ATOM 609 N N . ILE A 1 80 ? 2.822 -2.375 29.688 1 35.38 80 ILE A N 1
ATOM 610 C CA . ILE A 1 80 ? 3.055 -3.605 28.938 1 35.38 80 ILE A CA 1
ATOM 611 C C . ILE A 1 80 ? 2.795 -3.363 27.453 1 35.38 80 ILE A C 1
ATOM 613 O O . ILE A 1 80 ? 3.51 -3.891 26.594 1 35.38 80 ILE A O 1
ATOM 617 N N . ASP A 1 81 ? 1.722 -2.734 27.141 1 37.28 81 ASP A N 1
ATOM 618 C CA . ASP A 1 81 ? 1.331 -2.529 25.75 1 37.28 81 ASP A CA 1
ATOM 619 C C . ASP A 1 81 ? 2.252 -1.522 25.062 1 37.28 81 ASP A C 1
ATOM 621 O O . ASP A 1 81 ? 2.432 -1.568 23.844 1 37.28 81 ASP A O 1
ATOM 625 N N . GLN A 1 82 ? 2.799 -0.513 25.719 1 38.72 82 GLN A N 1
ATOM 626 C CA . GLN A 1 82 ? 3.777 0.472 25.266 1 38.72 82 GLN A CA 1
ATOM 627 C C . GLN A 1 82 ? 5.098 -0.196 24.891 1 38.72 82 GLN A C 1
ATOM 629 O O . GLN A 1 82 ? 5.805 0.278 24 1 38.72 82 GLN A O 1
ATOM 634 N N . LEU A 1 83 ? 5.457 -1.187 25.609 1 38.03 83 LEU A N 1
ATOM 635 C CA . LEU A 1 83 ? 6.715 -1.896 25.406 1 38.03 83 LEU A CA 1
ATOM 636 C C . LEU A 1 83 ? 6.703 -2.645 24.078 1 38.03 83 LEU A C 1
ATOM 638 O O . LEU A 1 83 ? 7.738 -2.756 23.422 1 38.03 83 LEU A O 1
ATOM 642 N N . GLU A 1 84 ? 5.602 -3.248 23.75 1 40.66 84 GLU A N 1
ATOM 643 C CA . GLU A 1 84 ? 5.539 -4.012 22.516 1 40.66 84 GLU A CA 1
ATOM 644 C C . GLU A 1 84 ? 5.656 -3.098 21.297 1 40.66 84 GLU A C 1
ATOM 646 O O . GLU A 1 84 ? 6.254 -3.473 20.281 1 40.66 84 GLU A O 1
ATOM 651 N N . THR A 1 85 ? 5.02 -1.872 21.281 1 44.72 85 THR A N 1
ATOM 652 C CA . THR A 1 85 ? 5.234 -0.885 20.219 1 44.72 85 THR A CA 1
ATOM 653 C C . THR A 1 85 ? 6.695 -0.443 20.188 1 44.72 85 THR A C 1
ATOM 655 O O . THR A 1 85 ? 7.223 -0.101 19.125 1 44.72 85 THR A O 1
ATOM 658 N N . GLN A 1 86 ? 7.273 -0.258 21.453 1 45.56 86 GLN A N 1
ATOM 659 C CA . GLN A 1 86 ? 8.664 0.176 21.469 1 45.56 86 GLN A CA 1
ATOM 660 C C . GLN A 1 86 ? 9.562 -0.843 20.766 1 45.56 86 GLN A C 1
ATOM 662 O O . GLN A 1 86 ? 10.625 -0.49 20.25 1 45.56 86 GLN A O 1
ATOM 667 N N . ARG A 1 87 ? 9.219 -2.211 21.016 1 48.44 87 ARG A N 1
ATOM 668 C CA . ARG A 1 87 ? 10.172 -3.189 20.5 1 48.44 87 ARG A CA 1
ATOM 669 C C . ARG A 1 87 ? 9.945 -3.424 19 1 48.44 87 ARG A C 1
ATOM 671 O O . ARG A 1 87 ? 10.25 -4.504 18.484 1 48.44 87 ARG A O 1
ATOM 678 N N . GLY A 1 88 ? 9.445 -2.381 18.188 1 63.72 88 GLY A N 1
ATOM 679 C CA . GLY A 1 88 ? 9.547 -2.5 16.734 1 63.72 88 GLY A CA 1
ATOM 680 C C . GLY A 1 88 ? 8.539 -3.477 16.156 1 63.72 88 GLY A C 1
ATOM 681 O O . GLY A 1 88 ? 8.758 -4.02 15.062 1 63.72 88 GLY A O 1
ATOM 682 N N . ARG A 1 89 ? 7.406 -3.742 16.984 1 82.44 89 ARG A N 1
ATOM 683 C CA . ARG A 1 89 ? 6.488 -4.754 16.484 1 82.44 89 ARG A CA 1
ATOM 684 C C . ARG A 1 89 ? 5.156 -4.133 16.078 1 82.44 89 ARG A C 1
ATOM 686 O O . ARG A 1 89 ? 4.715 -3.148 16.672 1 82.44 89 ARG A O 1
ATOM 693 N N . PHE A 1 90 ? 4.543 -4.562 15.016 1 92.12 90 PHE A N 1
ATOM 694 C CA . PHE A 1 90 ? 3.307 -4.082 14.414 1 92.12 90 PHE A CA 1
ATOM 695 C C . PHE A 1 90 ? 2.266 -5.191 14.344 1 92.12 90 PHE A C 1
ATOM 697 O O . PHE A 1 90 ? 2.588 -6.363 14.547 1 92.12 90 PHE A O 1
ATOM 704 N N . THR A 1 91 ? 1.05 -4.824 14.219 1 91.81 91 THR A N 1
ATOM 705 C CA . THR A 1 91 ? -0.063 -5.766 14.141 1 91.81 91 THR A CA 1
ATOM 706 C C . THR A 1 91 ? -0.564 -5.895 12.703 1 91.81 91 THR A C 1
ATOM 708 O O . THR A 1 91 ? -0.13 -5.156 11.82 1 91.81 91 THR A O 1
ATOM 711 N N . ALA A 1 92 ? -1.521 -6.859 12.508 1 92.69 92 ALA A N 1
ATOM 712 C CA . ALA A 1 92 ? -2.152 -7.012 11.195 1 92.69 92 ALA A CA 1
ATOM 713 C C . ALA A 1 92 ? -2.916 -5.75 10.805 1 92.69 92 ALA A C 1
ATOM 715 O O . ALA A 1 92 ? -2.98 -5.398 9.625 1 92.69 92 ALA A O 1
ATOM 716 N N . PHE A 1 93 ? -3.438 -5.152 11.82 1 93.38 93 PHE A N 1
ATOM 717 C CA . PHE A 1 93 ? -4.172 -3.928 11.531 1 93.38 93 PHE A CA 1
ATOM 718 C C . PHE A 1 93 ? -3.229 -2.836 11.039 1 93.38 93 PHE A C 1
ATOM 720 O O . PHE A 1 93 ? -3.607 -2.012 10.203 1 93.38 93 PHE A O 1
ATOM 727 N N . ASP A 1 94 ? -1.987 -2.801 11.523 1 95.38 94 ASP A N 1
ATOM 728 C CA . ASP A 1 94 ? -0.997 -1.857 11.016 1 95.38 94 ASP A CA 1
ATOM 729 C C . ASP A 1 94 ? -0.715 -2.104 9.531 1 95.38 94 ASP A C 1
ATOM 731 O O . ASP A 1 94 ? -0.477 -1.161 8.781 1 95.38 94 ASP A O 1
ATOM 735 N N . LEU A 1 95 ? -0.69 -3.387 9.125 1 96.5 95 LEU A N 1
ATOM 736 C CA . LEU A 1 95 ? -0.528 -3.709 7.715 1 96.5 95 LEU A CA 1
ATOM 737 C C . LEU A 1 95 ? -1.714 -3.203 6.902 1 96.5 95 LEU A C 1
ATOM 739 O O . LEU A 1 95 ? -1.544 -2.734 5.773 1 96.5 95 LEU A O 1
ATOM 743 N N . GLU A 1 96 ? -2.863 -3.338 7.484 1 95.31 96 GLU A N 1
ATOM 744 C CA . GLU A 1 96 ? -4.066 -2.811 6.844 1 95.31 96 GLU A CA 1
ATOM 745 C C . GLU A 1 96 ? -3.982 -1.296 6.676 1 95.31 96 GLU A C 1
ATOM 747 O O . GLU A 1 96 ? -4.359 -0.76 5.633 1 95.31 96 GLU A O 1
ATOM 752 N N . LEU A 1 97 ? -3.514 -0.639 7.699 1 95.44 97 LEU A N 1
ATOM 753 C CA . LEU A 1 97 ? -3.344 0.809 7.633 1 95.44 97 LEU A CA 1
ATOM 754 C C . LEU A 1 97 ? -2.326 1.19 6.566 1 95.44 97 LEU A C 1
ATOM 756 O O . LEU A 1 97 ? -2.525 2.162 5.832 1 95.44 97 LEU A O 1
ATOM 760 N N . MET A 1 98 ? -1.21 0.447 6.48 1 95.81 98 MET A N 1
ATOM 761 C CA . MET A 1 98 ? -0.198 0.712 5.465 1 95.81 98 MET A CA 1
ATOM 762 C C . MET A 1 98 ? -0.777 0.542 4.062 1 95.81 98 MET A C 1
ATOM 764 O O . MET A 1 98 ? -0.484 1.335 3.166 1 95.81 98 MET A O 1
ATOM 768 N N . HIS A 1 99 ? -1.597 -0.499 3.889 1 94.75 99 HIS A N 1
ATOM 769 C CA . HIS A 1 99 ? -2.273 -0.71 2.615 1 94.75 99 HIS A CA 1
ATOM 770 C C . HIS A 1 99 ? -3.211 0.448 2.289 1 94.75 99 HIS A C 1
ATOM 772 O O . HIS A 1 99 ? -3.254 0.916 1.149 1 94.75 99 HIS A O 1
ATOM 778 N N . HIS A 1 100 ? -3.961 0.865 3.268 1 93.5 100 HIS A N 1
ATOM 779 C CA . HIS A 1 100 ? -4.871 1.994 3.111 1 93.5 100 HIS A CA 1
ATOM 780 C C . HIS A 1 100 ? -4.121 3.252 2.688 1 93.5 100 HIS A C 1
ATOM 782 O O . HIS A 1 100 ? -4.523 3.932 1.74 1 93.5 100 HIS A O 1
ATOM 788 N N . TYR A 1 101 ? -3.02 3.498 3.359 1 94.19 101 TYR A N 1
ATOM 789 C CA . TYR A 1 101 ? -2.199 4.656 3.027 1 94.19 101 TYR A CA 1
ATOM 790 C C . TYR A 1 101 ? -1.714 4.586 1.584 1 94.19 101 TYR A C 1
ATOM 792 O O . TYR A 1 101 ? -1.712 5.594 0.874 1 94.19 101 TYR A O 1
ATOM 800 N N . SER A 1 102 ? -1.339 3.439 1.179 1 91.81 102 SER A N 1
ATOM 801 C CA . SER A 1 102 ? -0.685 3.234 -0.11 1 91.81 102 SER A CA 1
ATOM 802 C C . SER A 1 102 ? -1.683 3.33 -1.259 1 91.81 102 SER A C 1
ATOM 804 O O . SER A 1 102 ? -1.305 3.629 -2.393 1 91.81 102 SER A O 1
ATOM 806 N N . THR A 1 103 ? -2.926 3.064 -0.96 1 87.69 103 THR A N 1
ATOM 807 C CA . THR A 1 103 ? -3.857 2.898 -2.072 1 87.69 103 THR A CA 1
ATOM 808 C C . THR A 1 103 ? -4.852 4.055 -2.121 1 87.69 103 THR A C 1
ATOM 810 O O . THR A 1 103 ? -5.406 4.359 -3.18 1 87.69 103 THR A O 1
ATOM 813 N N . VAL A 1 104 ? -5.125 4.527 -0.942 1 80.81 104 VAL A N 1
ATOM 814 C CA . VAL A 1 104 ? -6.129 5.586 -0.918 1 80.81 104 VAL A CA 1
ATOM 815 C C . VAL A 1 104 ? -5.441 6.949 -0.979 1 80.81 104 VAL A C 1
ATOM 817 O O . VAL A 1 104 ? -4.363 7.133 -0.411 1 80.81 104 VAL A O 1
ATOM 820 N N . GLY A 1 105 ? -5.516 7.645 -1.926 1 62.53 105 GLY A N 1
ATOM 821 C CA . GLY A 1 105 ? -4.934 8.969 -2.092 1 62.53 105 GLY A CA 1
ATOM 822 C C . GLY A 1 105 ? -5.16 9.875 -0.897 1 62.53 105 GLY A C 1
ATOM 823 O O . GLY A 1 105 ? -6.305 10.211 -0.576 1 62.53 105 GLY A O 1
ATOM 824 N N . PHE A 1 106 ? -4.172 9.891 0.029 1 60.56 106 PHE A N 1
ATOM 825 C CA . PHE A 1 106 ? -4.27 10.562 1.321 1 60.56 106 PHE A CA 1
ATOM 826 C C . PHE A 1 106 ? -4.219 12.07 1.151 1 60.56 106 PHE A C 1
ATOM 828 O O . PHE A 1 106 ? -4.77 12.812 1.967 1 60.56 106 PHE A O 1
ATOM 835 N N . LEU A 1 107 ? -3.279 12.453 0.254 1 61.03 107 LEU A N 1
ATOM 836 C CA . LEU A 1 107 ? -3.035 13.891 0.242 1 61.03 107 LEU A CA 1
ATOM 837 C C . LEU A 1 107 ? -3.623 14.531 -1.012 1 61.03 107 LEU A C 1
ATOM 839 O O . LEU A 1 107 ? -3.781 13.867 -2.039 1 61.03 107 LEU A O 1
ATOM 843 N N . PRO A 1 108 ? -4.203 15.625 -0.718 1 56.84 108 PRO A N 1
ATOM 844 C CA . PRO A 1 108 ? -4.824 16.328 -1.839 1 56.84 108 PRO A CA 1
ATOM 845 C C . PRO A 1 108 ? -3.965 16.312 -3.102 1 56.84 108 PRO A C 1
ATOM 847 O O . PRO A 1 108 ? -2.734 16.297 -3.018 1 56.84 108 PRO A O 1
ATOM 850 N N . HIS A 1 109 ? -4.707 15.961 -4.141 1 53.47 109 HIS A N 1
ATOM 851 C CA . HIS A 1 109 ? -4.125 15.898 -5.477 1 53.47 109 HIS A CA 1
ATOM 852 C C . HIS A 1 109 ? -3.51 17.234 -5.875 1 53.47 109 HIS A C 1
ATOM 854 O O . HIS A 1 109 ? -4.125 18.297 -5.68 1 53.47 109 HIS A O 1
ATOM 860 N N . THR A 1 110 ? -2.268 17.312 -5.812 1 57.12 110 THR A N 1
ATOM 861 C CA . THR A 1 110 ? -1.682 18.453 -6.496 1 57.12 110 THR A CA 1
ATOM 862 C C . THR A 1 110 ? -1.792 18.297 -8.008 1 57.12 110 THR A C 1
ATOM 864 O O . THR A 1 110 ? -1.782 17.172 -8.523 1 57.12 110 THR A O 1
ATOM 867 N N . PRO A 1 111 ? -2.195 19.281 -8.672 1 54.38 111 PRO A N 1
ATOM 868 C CA . PRO A 1 111 ? -2.355 19.219 -10.125 1 54.38 111 PRO A CA 1
ATOM 869 C C . PRO A 1 111 ? -1.209 18.484 -10.812 1 54.38 111 PRO A C 1
ATOM 871 O O . PRO A 1 111 ? -1.424 17.797 -11.82 1 54.38 111 PRO A O 1
ATOM 874 N N . ASN A 1 112 ? -0.059 18.703 -10.359 1 56.72 112 ASN A N 1
ATOM 875 C CA . ASN A 1 112 ? 1.064 18.141 -11.102 1 56.72 112 ASN A CA 1
ATOM 876 C C . ASN A 1 112 ? 1.404 16.734 -10.617 1 56.72 112 ASN A C 1
ATOM 878 O O . ASN A 1 112 ? 2.371 16.125 -11.086 1 56.72 112 ASN A O 1
ATOM 882 N N . GLY A 1 113 ? 0.696 16.312 -9.758 1 61.19 113 GLY A N 1
ATOM 883 C CA . GLY A 1 113 ? 0.893 14.945 -9.297 1 61.19 113 GLY A CA 1
ATOM 884 C C . GLY A 1 113 ? 2.148 14.773 -8.461 1 61.19 113 GLY A C 1
ATOM 885 O O . GLY A 1 113 ? 2.404 13.688 -7.938 1 61.19 113 GLY A O 1
ATOM 886 N N . SER A 1 114 ? 2.936 15.812 -8.391 1 69.75 114 SER A N 1
ATOM 887 C CA . SER A 1 114 ? 4.23 15.727 -7.719 1 69.75 114 SER A CA 1
ATOM 888 C C . SER A 1 114 ? 4.066 15.43 -6.234 1 69.75 114 SER A C 1
ATOM 890 O O . SER A 1 114 ? 4.801 14.617 -5.672 1 69.75 114 SER A O 1
ATOM 892 N N . GLN A 1 115 ? 3.055 15.945 -5.723 1 75.38 115 GLN A N 1
ATOM 893 C CA . GLN A 1 115 ? 2.865 15.734 -4.289 1 75.38 115 GLN A CA 1
ATOM 894 C C . GLN A 1 115 ? 2.406 14.305 -3.998 1 75.38 115 GLN A C 1
ATOM 896 O O . GLN A 1 115 ? 2.766 13.734 -2.969 1 75.38 115 GLN A O 1
ATOM 901 N N . THR A 1 116 ? 1.759 13.805 -5.012 1 76.94 116 THR A N 1
ATOM 902 C CA . THR A 1 116 ? 1.295 12.438 -4.844 1 76.94 116 THR A CA 1
ATOM 903 C C . THR A 1 116 ? 2.475 11.469 -4.781 1 76.94 116 THR A C 1
ATOM 905 O O . THR A 1 116 ? 2.512 10.578 -3.928 1 76.94 116 THR A O 1
ATOM 908 N N . HIS A 1 117 ? 3.352 11.719 -5.609 1 82.44 117 HIS A N 1
ATOM 909 C CA . HIS A 1 117 ? 4.543 10.883 -5.629 1 82.44 117 HIS A CA 1
ATOM 910 C C . HIS A 1 117 ? 5.312 10.992 -4.312 1 82.44 117 HIS A C 1
ATOM 912 O O . HIS A 1 117 ? 5.801 9.984 -3.795 1 82.44 117 HIS A O 1
ATOM 918 N N . ILE A 1 118 ? 5.391 12.109 -3.818 1 85.94 118 ILE A N 1
ATOM 919 C CA . ILE A 1 118 ? 6.152 12.359 -2.6 1 85.94 118 ILE A CA 1
ATOM 920 C C . ILE A 1 118 ? 5.5 11.625 -1.428 1 85.94 118 ILE A C 1
ATOM 922 O O . ILE A 1 118 ? 6.16 10.867 -0.714 1 85.94 118 ILE A O 1
ATOM 926 N N . TRP A 1 119 ? 4.285 11.742 -1.314 1 88.38 119 TRP A N 1
ATOM 927 C CA . TRP A 1 119 ? 3.629 11.219 -0.122 1 88.38 119 TRP A CA 1
ATOM 928 C C . TRP A 1 119 ? 3.309 9.734 -0.284 1 88.38 119 TRP A C 1
ATOM 930 O O . TRP A 1 119 ? 3.236 9 0.702 1 88.38 119 TRP A O 1
ATOM 940 N N . GLN A 1 120 ? 3.209 9.234 -1.459 1 87.75 120 GLN A N 1
ATOM 941 C CA . GLN A 1 120 ? 2.854 7.836 -1.669 1 87.75 120 GLN A CA 1
ATOM 942 C C . GLN A 1 120 ? 4.098 6.973 -1.843 1 87.75 120 GLN A C 1
ATOM 944 O O . GLN A 1 120 ? 4.059 5.766 -1.607 1 87.75 120 GLN A O 1
ATOM 949 N N . LYS A 1 121 ? 5.137 7.598 -2.275 1 88.5 121 LYS A N 1
ATOM 950 C CA . LYS A 1 121 ? 6.324 6.797 -2.553 1 88.5 121 LYS A CA 1
ATOM 951 C C . LYS A 1 121 ? 7.488 7.215 -1.66 1 88.5 121 LYS A C 1
ATOM 953 O O . LYS A 1 121 ? 7.977 6.418 -0.858 1 88.5 121 LYS A O 1
ATOM 958 N N . LEU A 1 122 ? 7.863 8.453 -1.687 1 91 122 LEU A N 1
ATOM 959 C CA . LEU A 1 122 ? 9.039 8.914 -0.955 1 91 122 LEU A CA 1
ATOM 960 C C . LEU A 1 122 ? 8.82 8.805 0.551 1 91 122 LEU A C 1
ATOM 962 O O . LEU A 1 122 ? 9.711 8.375 1.283 1 91 122 LEU A O 1
ATOM 966 N N . ALA A 1 123 ? 7.664 9.188 0.996 1 93.38 123 ALA A N 1
ATOM 967 C CA . ALA A 1 123 ? 7.375 9.18 2.428 1 93.38 123 ALA A CA 1
ATOM 968 C C . ALA A 1 123 ? 7.469 7.77 2.998 1 93.38 123 ALA A C 1
ATOM 970 O O . ALA A 1 123 ? 8.164 7.539 3.992 1 93.38 123 ALA A O 1
ATOM 971 N N . PRO A 1 124 ? 6.793 6.812 2.369 1 94.69 124 PRO A N 1
ATOM 972 C CA . PRO A 1 124 ? 6.945 5.449 2.889 1 94.69 124 PRO A CA 1
ATOM 973 C C . PRO A 1 124 ? 8.391 4.953 2.816 1 94.69 124 PRO A C 1
ATOM 975 O O . PRO A 1 124 ? 8.867 4.289 3.742 1 94.69 124 PRO A O 1
ATOM 978 N N . GLU A 1 125 ? 9.086 5.289 1.776 1 93.25 125 GLU A N 1
ATOM 979 C CA . GLU A 1 125 ? 10.484 4.883 1.645 1 93.25 125 GLU A CA 1
ATOM 980 C C . GLU A 1 125 ? 11.328 5.414 2.801 1 93.25 125 GLU A C 1
ATOM 982 O O . GLU A 1 125 ? 12.156 4.688 3.357 1 93.25 125 GLU A O 1
ATOM 987 N N . GLU A 1 126 ? 11.148 6.645 3.148 1 95.5 126 GLU A N 1
ATOM 988 C CA . GLU A 1 126 ? 11.828 7.254 4.285 1 95.5 126 GLU A CA 1
ATOM 989 C C . GLU A 1 126 ? 11.336 6.668 5.605 1 95.5 126 GLU A C 1
ATOM 991 O O . GLU A 1 126 ? 12.109 6.512 6.551 1 95.5 126 GLU A O 1
ATOM 996 N N . ALA A 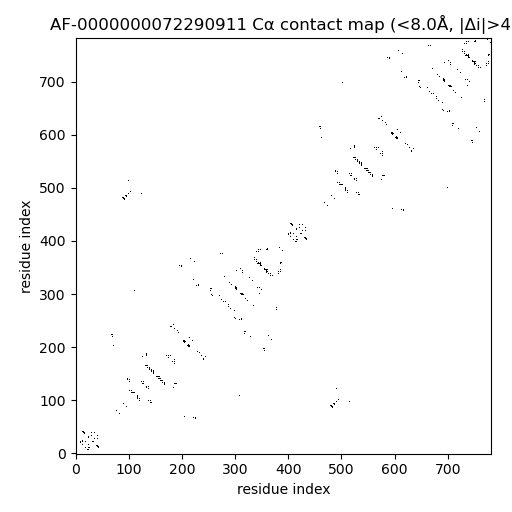1 127 ? 10.078 6.383 5.637 1 96.94 127 ALA A N 1
ATOM 997 C CA . ALA A 1 127 ? 9.461 5.887 6.863 1 96.94 127 ALA A CA 1
ATOM 998 C C . ALA A 1 127 ? 10.016 4.516 7.242 1 96.94 127 ALA A C 1
ATOM 1000 O O . ALA A 1 127 ? 10.141 4.195 8.43 1 96.94 127 ALA A O 1
ATOM 1001 N N . PHE A 1 128 ? 10.305 3.717 6.281 1 94.81 128 PHE A N 1
ATOM 1002 C CA . PHE A 1 128 ? 10.812 2.379 6.566 1 94.81 128 PHE A CA 1
ATOM 1003 C C . PHE A 1 128 ? 12.211 2.445 7.16 1 94.81 128 PHE A C 1
ATOM 1005 O O . PHE A 1 128 ? 12.664 1.5 7.812 1 94.81 128 PHE A O 1
ATOM 1012 N N . LYS A 1 129 ? 12.883 3.576 7.035 1 94.38 129 LYS A N 1
ATOM 1013 C CA . LYS A 1 129 ? 14.203 3.807 7.625 1 94.38 129 LYS A CA 1
ATOM 1014 C C . LYS A 1 129 ? 14.086 4.531 8.961 1 94.38 129 LYS A C 1
ATOM 1016 O O . LYS A 1 129 ? 15.008 4.5 9.773 1 94.38 129 LYS A O 1
ATOM 1021 N N . HIS A 1 130 ? 13.008 5.203 9.156 1 96.5 130 HIS A N 1
ATOM 1022 C CA . HIS A 1 130 ? 12.812 6.035 10.336 1 96.5 130 HIS A CA 1
ATOM 1023 C C . HIS A 1 130 ? 11.469 5.734 11 1 96.5 130 HIS A C 1
ATOM 1025 O O . HIS A 1 130 ? 10.43 6.25 10.578 1 96.5 130 HIS A O 1
ATOM 1031 N N . ARG A 1 131 ? 11.5 5.141 12.141 1 95.81 131 ARG A N 1
ATOM 1032 C CA . ARG A 1 131 ? 10.305 4.625 12.789 1 95.81 131 ARG A CA 1
ATOM 1033 C C . ARG A 1 131 ? 9.367 5.758 13.195 1 95.81 131 ARG A C 1
ATOM 1035 O O . ARG A 1 131 ? 8.141 5.594 13.18 1 95.81 131 ARG A O 1
ATOM 1042 N N . PHE A 1 132 ? 9.922 6.895 13.555 1 96.88 132 PHE A N 1
ATOM 1043 C CA . PHE A 1 132 ? 9.062 8 13.945 1 96.88 132 PHE A CA 1
ATOM 1044 C C . PHE A 1 132 ? 8.148 8.406 12.797 1 96.88 132 PHE A C 1
ATOM 1046 O O . PHE A 1 132 ? 6.969 8.711 13.008 1 96.88 132 PHE A O 1
ATOM 1053 N N . LEU A 1 133 ? 8.641 8.406 11.578 1 97.62 133 LEU A N 1
ATOM 1054 C CA . LEU A 1 133 ? 7.832 8.742 10.414 1 97.62 133 LEU A CA 1
ATOM 1055 C C . LEU A 1 133 ? 6.828 7.637 10.117 1 97.62 133 LEU A C 1
ATOM 1057 O O . LEU A 1 133 ? 5.699 7.914 9.695 1 97.62 133 LEU A O 1
ATOM 1061 N N . LEU A 1 134 ? 7.246 6.391 10.305 1 97.75 134 LEU A N 1
ATOM 1062 C CA . LEU A 1 134 ? 6.352 5.262 10.07 1 97.75 134 LEU A CA 1
ATOM 1063 C C . LEU A 1 134 ? 5.109 5.359 10.953 1 97.75 134 LEU A C 1
ATOM 1065 O O . LEU A 1 134 ? 3.99 5.156 10.477 1 97.75 134 LEU A O 1
ATOM 1069 N N . HIS A 1 135 ? 5.301 5.703 12.18 1 97.69 135 HIS A N 1
ATOM 1070 C CA . HIS A 1 135 ? 4.176 5.871 13.086 1 97.69 135 HIS A CA 1
ATOM 1071 C C . HIS A 1 135 ? 3.311 7.059 12.68 1 97.69 135 HIS A C 1
ATOM 1073 O O . HIS A 1 135 ? 2.09 7.039 12.859 1 97.69 135 HIS A O 1
ATOM 1079 N N . GLY A 1 136 ? 3.975 8.102 12.148 1 97 136 GLY A N 1
ATOM 1080 C CA . GLY A 1 136 ? 3.195 9.203 11.609 1 97 136 GLY A CA 1
ATOM 1081 C C . GLY A 1 136 ? 2.291 8.781 10.461 1 97 136 GLY A C 1
ATOM 1082 O O . GLY A 1 136 ? 1.117 9.164 10.422 1 97 136 GLY A O 1
ATOM 1083 N N . ILE A 1 137 ? 2.807 7.988 9.594 1 96.56 137 ILE A N 1
ATOM 1084 C CA . ILE A 1 137 ? 2.068 7.496 8.438 1 96.56 137 ILE A CA 1
ATOM 1085 C C . ILE A 1 137 ? 0.898 6.629 8.898 1 96.56 137 ILE A C 1
ATOM 1087 O O . ILE A 1 137 ? -0.221 6.77 8.398 1 96.56 137 ILE A O 1
ATOM 1091 N N . LEU A 1 138 ? 1.163 5.793 9.859 1 96.94 138 LEU A N 1
ATOM 1092 C CA . LEU A 1 138 ? 0.113 4.914 10.359 1 96.94 138 LEU A CA 1
ATOM 1093 C C . LEU A 1 138 ? -0.963 5.711 11.094 1 96.94 138 LEU A C 1
ATOM 1095 O O . LEU A 1 138 ? -2.148 5.379 11.008 1 96.94 138 LEU A O 1
ATOM 1099 N N . ALA A 1 139 ? -0.559 6.758 11.75 1 96.38 139 ALA A N 1
ATOM 1100 C CA . ALA A 1 139 ? -1.512 7.598 12.477 1 96.38 139 ALA A CA 1
ATOM 1101 C C . ALA A 1 139 ? -2.473 8.289 11.508 1 96.38 139 ALA A C 1
ATOM 1103 O O . ALA A 1 139 ? -3.689 8.266 11.719 1 96.38 139 ALA A O 1
ATOM 1104 N N . ILE A 1 140 ? -1.938 8.891 10.484 1 95.44 140 ILE A N 1
ATOM 1105 C CA . ILE A 1 140 ? -2.793 9.625 9.555 1 95.44 140 ILE A CA 1
ATOM 1106 C C . ILE A 1 140 ? -3.662 8.648 8.766 1 95.44 140 ILE A C 1
ATOM 1108 O O . ILE A 1 140 ? -4.797 8.969 8.406 1 95.44 140 ILE A O 1
ATOM 1112 N N . ALA A 1 141 ? -3.092 7.492 8.469 1 95.44 141 ALA A N 1
ATOM 1113 C CA . ALA A 1 141 ? -3.877 6.465 7.793 1 95.44 141 ALA A CA 1
ATOM 1114 C C . ALA A 1 141 ? -5.062 6.027 8.648 1 95.44 141 ALA A C 1
ATOM 1116 O O . ALA A 1 141 ? -6.168 5.84 8.141 1 95.44 141 ALA A O 1
ATOM 1117 N N . ALA A 1 142 ? -4.793 5.836 9.906 1 95.25 142 ALA A N 1
ATOM 1118 C CA . ALA A 1 142 ? -5.84 5.43 10.836 1 95.25 142 ALA A CA 1
ATOM 1119 C C . ALA A 1 142 ? -6.949 6.477 10.906 1 95.25 142 ALA A C 1
ATOM 1121 O O . ALA A 1 142 ? -8.133 6.137 10.883 1 95.25 142 ALA A O 1
ATOM 1122 N N . LEU A 1 143 ? -6.57 7.699 10.953 1 93.81 143 LEU A N 1
ATOM 1123 C CA . LEU A 1 143 ? -7.566 8.758 11.039 1 93.81 143 LEU A CA 1
ATOM 1124 C C . LEU A 1 143 ? -8.398 8.82 9.758 1 93.81 143 LEU A C 1
ATOM 1126 O O . LEU A 1 143 ? -9.609 9.055 9.812 1 93.81 143 LEU A O 1
ATOM 1130 N N . HIS A 1 144 ? -7.781 8.695 8.664 1 93.06 144 HIS A N 1
ATOM 1131 C CA . HIS A 1 144 ? -8.516 8.695 7.406 1 93.06 144 HIS A CA 1
ATOM 1132 C C . HIS A 1 144 ? -9.492 7.523 7.34 1 93.06 144 HIS A C 1
ATOM 1134 O O . HIS A 1 144 ? -10.625 7.684 6.887 1 93.06 144 HIS A O 1
ATOM 1140 N N . LYS A 1 145 ? -8.992 6.414 7.746 1 92.75 145 LYS A N 1
ATOM 1141 C CA . LYS A 1 145 ? -9.836 5.223 7.746 1 92.75 145 LYS A CA 1
ATOM 1142 C C . LYS A 1 145 ? -11.023 5.395 8.688 1 92.75 145 LYS A C 1
ATOM 1144 O O . LYS A 1 145 ? -12.133 4.957 8.375 1 92.75 145 LYS A O 1
ATOM 1149 N N . ALA A 1 146 ? -10.812 5.941 9.82 1 91.31 146 ALA A N 1
ATOM 1150 C CA . ALA A 1 146 ? -11.867 6.152 10.812 1 91.31 146 ALA A CA 1
ATOM 1151 C C . ALA A 1 146 ? -12.984 7.02 10.25 1 91.31 146 ALA A C 1
ATOM 1153 O O . ALA A 1 146 ? -14.156 6.855 10.617 1 91.31 146 ALA A O 1
ATOM 1154 N N . ARG A 1 147 ? -12.664 7.898 9.367 1 87.19 147 ARG A N 1
ATOM 1155 C CA . ARG A 1 147 ? -13.656 8.773 8.758 1 87.19 147 ARG A CA 1
ATOM 1156 C C . ARG A 1 147 ? -14.617 7.984 7.871 1 87.19 147 ARG A C 1
ATOM 1158 O O . ARG A 1 147 ? -15.773 8.367 7.711 1 87.19 147 ARG A O 1
ATOM 1165 N N . HIS A 1 148 ? -14.133 6.906 7.305 1 84.62 148 HIS A N 1
ATOM 1166 C CA . HIS A 1 148 ? -14.922 6.152 6.332 1 84.62 148 HIS A CA 1
ATOM 1167 C C . HIS A 1 148 ? -15.602 4.953 6.984 1 84.62 148 HIS A C 1
ATOM 1169 O O . HIS A 1 148 ? -16.438 4.293 6.355 1 84.62 148 HIS A O 1
ATOM 1175 N N . ASP A 1 149 ? -15.242 4.695 8.18 1 83.81 149 ASP A N 1
ATOM 1176 C CA . ASP A 1 149 ? -15.836 3.576 8.898 1 83.81 149 ASP A CA 1
ATOM 1177 C C . ASP A 1 149 ? -16.391 4.027 10.25 1 83.81 149 ASP A C 1
ATOM 1179 O O . ASP A 1 149 ? -15.773 3.789 11.289 1 83.81 149 ASP A O 1
ATOM 1183 N N . PRO A 1 150 ? -17.594 4.391 10.336 1 80.88 150 PRO A N 1
ATOM 1184 C CA . PRO A 1 150 ? -18.156 4.977 11.555 1 80.88 150 PRO A CA 1
ATOM 1185 C C . PRO A 1 150 ? -18.281 3.965 12.695 1 80.88 150 PRO A C 1
ATOM 1187 O O . PRO A 1 150 ? -18.094 4.316 13.859 1 80.88 150 PRO A O 1
ATOM 1190 N N . ASP A 1 151 ? -18.484 2.727 12.367 1 84.5 151 ASP A N 1
ATOM 1191 C CA . ASP A 1 151 ? -18.703 1.715 13.398 1 84.5 151 ASP A CA 1
ATOM 1192 C C . ASP A 1 151 ? -17.422 1.447 14.188 1 84.5 151 ASP A C 1
ATOM 1194 O O . ASP A 1 151 ? -17.469 1.241 15.398 1 84.5 151 ASP A O 1
ATOM 1198 N N . THR A 1 152 ? -16.344 1.551 13.586 1 86.88 152 THR A N 1
ATOM 1199 C CA . THR A 1 152 ? -15.078 1.232 14.234 1 86.88 152 THR A CA 1
ATOM 1200 C C . THR A 1 152 ? -14.258 2.496 14.469 1 86.88 152 THR A C 1
ATOM 1202 O O . THR A 1 152 ? -13.125 2.428 14.938 1 86.88 152 THR A O 1
ATOM 1205 N N . ALA A 1 153 ? -14.82 3.617 14.297 1 88.38 153 ALA A N 1
ATOM 1206 C CA . ALA A 1 153 ? -14.109 4.895 14.281 1 88.38 153 ALA A CA 1
ATOM 1207 C C . ALA A 1 153 ? -13.484 5.195 15.633 1 88.38 153 ALA A C 1
ATOM 1209 O O . ALA A 1 153 ? -12.312 5.582 15.711 1 88.38 153 ALA A O 1
ATOM 1210 N N . PRO A 1 154 ? -14.141 4.988 16.75 1 84.56 154 PRO A N 1
ATOM 1211 C CA . PRO A 1 154 ? -13.516 5.316 18.031 1 84.56 154 PRO A CA 1
ATOM 1212 C C . PRO A 1 154 ? -12.273 4.48 18.328 1 84.56 154 PRO A C 1
ATOM 1214 O O . PRO A 1 154 ? -11.258 5.008 18.781 1 84.56 154 PRO A O 1
ATOM 1217 N N . GLU A 1 155 ? -12.359 3.225 18.047 1 87.06 155 GLU A N 1
ATOM 1218 C CA . GLU A 1 155 ? -11.219 2.344 18.281 1 87.06 155 GLU A CA 1
ATOM 1219 C C . GLU A 1 155 ? -10.047 2.699 17.375 1 87.06 155 GLU A C 1
ATOM 1221 O O . GLU A 1 155 ? -8.898 2.707 17.812 1 87.06 155 GLU A O 1
ATOM 1226 N N . ILE A 1 156 ? -10.352 2.967 16.141 1 92.44 156 ILE A N 1
ATOM 1227 C CA . ILE A 1 156 ? -9.32 3.297 15.172 1 92.44 156 ILE A CA 1
ATOM 1228 C C . ILE A 1 156 ? -8.688 4.641 15.523 1 92.44 156 ILE A C 1
ATOM 1230 O O . ILE A 1 156 ? -7.48 4.832 15.352 1 92.44 156 ILE A O 1
ATOM 1234 N N . THR A 1 157 ? -9.492 5.555 16 1 91.75 157 THR A N 1
ATOM 1235 C CA . THR A 1 157 ? -8.984 6.852 16.422 1 91.75 157 THR A CA 1
ATOM 1236 C C . THR A 1 157 ? -8.023 6.695 17.594 1 91.75 157 THR A C 1
ATOM 1238 O O . THR A 1 157 ? -7.004 7.387 17.672 1 91.75 157 THR A O 1
ATOM 1241 N N . MET A 1 158 ? -8.352 5.82 18.484 1 89.44 158 MET A N 1
ATOM 1242 C CA . MET A 1 158 ? -7.453 5.555 19.609 1 89.44 158 MET A CA 1
ATOM 1243 C C . MET A 1 158 ? -6.113 5.012 19.125 1 89.44 158 MET A C 1
ATOM 1245 O O . MET A 1 158 ? -5.062 5.344 19.672 1 89.44 158 MET A O 1
ATOM 1249 N N . LEU A 1 159 ? -6.203 4.18 18.141 1 91.88 159 LEU A N 1
ATOM 1250 C CA . LEU A 1 159 ? -4.98 3.66 17.547 1 91.88 159 LEU A CA 1
ATOM 1251 C C . LEU A 1 159 ? -4.18 4.781 16.891 1 91.88 159 LEU A C 1
ATOM 1253 O O . LEU A 1 159 ? -2.947 4.793 16.969 1 91.88 159 LEU A O 1
ATOM 1257 N N . ALA A 1 160 ? -4.898 5.664 16.219 1 94.5 160 ALA A N 1
ATOM 1258 C CA . ALA A 1 160 ? -4.242 6.824 15.617 1 94.5 160 ALA A CA 1
ATOM 1259 C C . ALA A 1 160 ? -3.502 7.641 16.672 1 94.5 160 ALA A C 1
ATOM 1261 O O . ALA A 1 160 ? -2.367 8.07 16.453 1 94.5 160 ALA A O 1
ATOM 1262 N N . ILE A 1 161 ? -4.141 7.824 17.781 1 92.44 161 ILE A N 1
ATOM 1263 C CA . ILE A 1 161 ? -3.557 8.594 18.875 1 92.44 161 ILE A CA 1
ATOM 1264 C C . ILE A 1 161 ? -2.322 7.875 19.406 1 92.44 161 ILE A C 1
ATOM 1266 O O . ILE A 1 161 ? -1.311 8.508 19.719 1 92.44 161 ILE A O 1
ATOM 1270 N N . GLN A 1 162 ? -2.393 6.605 19.5 1 93.38 162 GLN A N 1
ATOM 1271 C CA . GLN A 1 162 ? -1.253 5.82 19.969 1 93.38 162 GLN A CA 1
ATOM 1272 C C . GLN A 1 162 ? -0.066 5.965 19.016 1 93.38 162 GLN A C 1
ATOM 1274 O O . GLN A 1 162 ? 1.063 6.191 19.453 1 93.38 162 GLN A O 1
ATOM 1279 N N . HIS A 1 163 ? -0.29 5.805 17.734 1 96.06 163 HIS A N 1
ATOM 1280 C CA . HIS A 1 163 ? 0.77 5.973 16.75 1 96.06 163 HIS A CA 1
ATOM 1281 C C . HIS A 1 163 ? 1.307 7.398 16.75 1 96.06 163 HIS A C 1
ATOM 1283 O O . HIS A 1 163 ? 2.514 7.613 16.625 1 96.06 163 HIS A O 1
ATOM 1289 N N . TYR A 1 164 ? 0.409 8.336 16.891 1 95.56 164 TYR A N 1
ATOM 1290 C CA . TYR A 1 164 ? 0.786 9.742 16.969 1 95.56 164 TYR A CA 1
ATOM 1291 C C . TYR A 1 164 ? 1.713 10 18.141 1 95.56 164 TYR A C 1
ATOM 1293 O O . TYR A 1 164 ? 2.764 10.625 18 1 95.56 164 TYR A O 1
ATOM 1301 N N . THR A 1 165 ? 1.357 9.523 19.281 1 93.75 165 THR A N 1
ATOM 1302 C CA . THR A 1 165 ? 2.145 9.703 20.5 1 93.75 165 THR A CA 1
ATOM 1303 C C . THR A 1 165 ? 3.508 9.031 20.359 1 93.75 165 THR A C 1
ATOM 1305 O O . THR A 1 165 ? 4.523 9.586 20.781 1 93.75 165 THR A O 1
ATOM 1308 N N . THR A 1 166 ? 3.516 7.863 19.812 1 95.44 166 THR A N 1
ATOM 1309 C CA . THR A 1 166 ? 4.77 7.152 19.594 1 95.44 166 THR A CA 1
ATOM 1310 C C . THR A 1 166 ? 5.656 7.918 18.609 1 95.44 166 THR A C 1
ATOM 1312 O O . THR A 1 166 ? 6.867 8.016 18.812 1 95.44 166 THR A O 1
ATOM 1315 N N . ALA A 1 167 ? 5.055 8.422 17.547 1 96.56 167 ALA A N 1
ATOM 1316 C CA . ALA A 1 167 ? 5.801 9.219 16.562 1 96.56 167 ALA A CA 1
ATOM 1317 C C . ALA A 1 167 ? 6.492 10.398 17.234 1 96.56 167 ALA A C 1
ATOM 1319 O O . ALA A 1 167 ? 7.68 10.641 17.016 1 96.56 167 ALA A O 1
ATOM 1320 N N . ILE A 1 168 ? 5.773 11.086 18.062 1 94.5 168 ILE A N 1
ATOM 1321 C CA . ILE A 1 168 ? 6.297 12.266 18.734 1 94.5 168 ILE A CA 1
ATOM 1322 C C . ILE A 1 168 ? 7.43 11.859 19.672 1 94.5 168 ILE A C 1
ATOM 1324 O O . ILE A 1 168 ? 8.477 12.508 19.719 1 94.5 168 ILE A O 1
ATOM 1328 N N . SER A 1 169 ? 7.238 10.797 20.453 1 94.75 169 SER A N 1
ATOM 1329 C CA . SER A 1 169 ? 8.234 10.32 21.406 1 94.75 169 SER A CA 1
ATOM 1330 C C . SER A 1 169 ? 9.531 9.953 20.703 1 94.75 169 SER A C 1
ATOM 1332 O O . SER A 1 169 ? 10.625 10.266 21.188 1 94.75 169 SER A O 1
ATOM 1334 N N . LEU A 1 170 ? 9.43 9.328 19.578 1 94.44 170 LEU A N 1
ATOM 1335 C CA . LEU A 1 170 ? 10.602 8.898 18.828 1 94.44 170 LEU A CA 1
ATOM 1336 C C . LEU A 1 170 ? 11.25 10.086 18.109 1 94.44 170 LEU A C 1
ATOM 1338 O O . LEU A 1 170 ? 12.453 10.062 17.844 1 94.44 170 LEU A O 1
ATOM 1342 N N . PHE A 1 171 ? 10.508 11.094 17.859 1 94.5 171 PHE A N 1
ATOM 1343 C CA . PHE A 1 171 ? 10.961 12.242 17.078 1 94.5 171 PHE A CA 1
ATOM 1344 C C . PHE A 1 171 ? 11.703 13.234 17.969 1 94.5 171 PHE A C 1
ATOM 1346 O O . PHE A 1 171 ? 12.609 13.93 17.5 1 94.5 171 PHE A O 1
ATOM 1353 N N . ARG A 1 172 ? 11.375 13.359 19.172 1 92.44 172 ARG A N 1
ATOM 1354 C CA . ARG A 1 172 ? 11.906 14.352 20.094 1 92.44 172 ARG A CA 1
ATOM 1355 C C . ARG A 1 172 ? 13.43 14.359 20.094 1 92.44 172 ARG A C 1
ATOM 1357 O O . ARG A 1 172 ? 14.047 15.414 19.938 1 92.44 172 ARG A O 1
ATOM 1364 N N . PRO A 1 173 ? 14.055 13.219 20.203 1 92.62 173 PRO A N 1
ATOM 1365 C CA . PRO A 1 173 ? 15.516 13.234 20.172 1 92.62 173 PRO A CA 1
ATOM 1366 C C . PRO A 1 173 ? 16.062 13.609 18.781 1 92.62 173 PRO A C 1
ATOM 1368 O O . PRO A 1 173 ? 17.188 14.102 18.672 1 92.62 173 PRO A O 1
ATOM 1371 N N . VAL A 1 174 ? 15.359 13.406 17.734 1 91.69 174 VAL A N 1
ATOM 1372 C CA . VAL A 1 174 ? 15.789 13.656 16.359 1 91.69 174 VAL A CA 1
ATOM 1373 C C . VAL A 1 174 ? 15.82 15.156 16.078 1 91.69 174 VAL A C 1
ATOM 1375 O O . VAL A 1 174 ? 16.656 15.641 15.328 1 91.69 174 VAL A O 1
ATOM 1378 N N . ILE A 1 175 ? 14.961 15.906 16.672 1 89.19 175 ILE A N 1
ATOM 1379 C CA . ILE A 1 175 ? 14.797 17.328 16.438 1 89.19 175 ILE A CA 1
ATOM 1380 C C . ILE A 1 175 ? 16.109 18.062 16.766 1 89.19 175 ILE A C 1
ATOM 1382 O O . ILE A 1 175 ? 16.453 19.047 16.109 1 89.19 175 ILE A O 1
ATOM 1386 N N . THR A 1 176 ? 16.844 17.547 17.719 1 88.31 176 THR A N 1
ATOM 1387 C CA . THR A 1 176 ? 18.062 18.203 18.141 1 88.31 176 THR A CA 1
ATOM 1388 C C . THR A 1 176 ? 19.266 17.656 17.375 1 88.31 176 THR A C 1
ATOM 1390 O O . THR A 1 176 ? 20.406 18.094 17.578 1 88.31 176 THR A O 1
ATOM 1393 N N . ASP A 1 177 ? 19.047 16.734 16.531 1 91.06 177 ASP A N 1
ATOM 1394 C CA . ASP A 1 177 ? 20.125 16.094 15.797 1 91.06 177 ASP A CA 1
ATOM 1395 C C . ASP A 1 177 ? 19.75 15.859 14.336 1 91.06 177 ASP A C 1
ATOM 1397 O O . ASP A 1 177 ? 19.828 14.734 13.836 1 91.06 177 ASP A O 1
ATOM 1401 N N . ILE A 1 178 ? 19.312 16.859 13.711 1 91.38 178 ILE A N 1
ATOM 1402 C CA . ILE A 1 178 ? 18.953 16.766 12.305 1 91.38 178 ILE A CA 1
ATOM 1403 C C . ILE A 1 178 ? 20.219 16.766 11.445 1 91.38 178 ILE A C 1
ATOM 1405 O O . ILE A 1 178 ? 21.094 17.609 11.625 1 91.38 178 ILE A O 1
ATOM 1409 N N . HIS A 1 179 ? 20.359 15.867 10.641 1 92.25 179 HIS A N 1
ATOM 1410 C CA . HIS A 1 179 ? 21.469 15.695 9.719 1 92.25 179 HIS A CA 1
ATOM 1411 C C . HIS A 1 179 ? 20.984 15.172 8.367 1 92.25 179 HIS A C 1
ATOM 1413 O O . HIS A 1 179 ? 19.812 14.852 8.203 1 92.25 179 HIS A O 1
ATOM 1419 N N . PRO A 1 180 ? 21.797 15.047 7.441 1 90.94 180 PRO A N 1
ATOM 1420 C CA . PRO A 1 180 ? 21.375 14.688 6.086 1 90.94 180 PRO A CA 1
ATOM 1421 C C . PRO A 1 180 ? 20.656 13.344 6.035 1 90.94 180 PRO A C 1
ATOM 1423 O O . PRO A 1 180 ? 19.781 13.141 5.195 1 90.94 180 PRO A O 1
ATOM 1426 N N . GLY A 1 181 ? 20.922 12.484 6.879 1 93.56 181 GLY A N 1
ATOM 1427 C CA . GLY A 1 181 ? 20.375 11.141 6.848 1 93.56 181 GLY A CA 1
ATOM 1428 C C . GLY A 1 181 ? 18.938 11.078 7.367 1 93.56 181 GLY A C 1
ATOM 1429 O O . GLY A 1 181 ? 18.219 10.109 7.098 1 93.56 181 GLY A O 1
ATOM 1430 N N . ASN A 1 182 ? 18.5 12.125 8.078 1 94.12 182 ASN A N 1
ATOM 1431 C CA . ASN A 1 182 ? 17.172 12.047 8.664 1 94.12 182 ASN A CA 1
ATOM 1432 C C . ASN A 1 182 ? 16.359 13.312 8.391 1 94.12 182 ASN A C 1
ATOM 1434 O O . ASN A 1 182 ? 15.195 13.406 8.797 1 94.12 182 ASN A O 1
ATOM 1438 N N . ALA A 1 183 ? 16.891 14.234 7.629 1 93.69 183 ALA A N 1
ATOM 1439 C CA . ALA A 1 183 ? 16.281 15.547 7.43 1 93.69 183 ALA A CA 1
ATOM 1440 C C . ALA A 1 183 ? 14.969 15.43 6.664 1 93.69 183 ALA A C 1
ATOM 1442 O O . ALA A 1 183 ? 13.977 16.078 7.02 1 93.69 183 ALA A O 1
ATOM 1443 N N . VAL A 1 184 ? 14.93 14.656 5.645 1 93.25 184 VAL A N 1
ATOM 1444 C CA . VAL A 1 184 ? 13.734 14.477 4.82 1 93.25 184 VAL A CA 1
ATOM 1445 C C . VAL A 1 184 ? 12.617 13.867 5.656 1 93.25 184 VAL A C 1
ATOM 1447 O O . VAL A 1 184 ? 11.477 14.352 5.633 1 93.25 184 VAL A O 1
ATOM 1450 N N . ALA A 1 185 ? 12.984 12.859 6.422 1 95.25 185 ALA A N 1
ATOM 1451 C CA . ALA A 1 185 ? 12.008 12.188 7.277 1 95.25 185 ALA A CA 1
ATOM 1452 C C . ALA A 1 185 ? 11.477 13.141 8.344 1 95.25 185 ALA A C 1
ATOM 1454 O O . ALA A 1 185 ? 10.281 13.125 8.656 1 95.25 185 ALA A O 1
ATOM 1455 N N . ALA A 1 186 ? 12.352 13.93 8.867 1 94.19 186 ALA A N 1
ATOM 1456 C CA . ALA A 1 186 ? 11.969 14.883 9.898 1 94.19 186 ALA A CA 1
ATOM 1457 C C . ALA A 1 186 ? 10.969 15.898 9.367 1 94.19 186 ALA A C 1
ATOM 1459 O O . ALA A 1 186 ? 9.969 16.203 10.023 1 94.19 186 ALA A O 1
ATOM 1460 N N . PHE A 1 187 ? 11.211 16.344 8.242 1 92.06 187 PHE A N 1
ATOM 1461 C CA . PHE A 1 187 ? 10.305 17.297 7.617 1 92.06 187 PHE A CA 1
ATOM 1462 C C . PHE A 1 187 ? 8.945 16.656 7.344 1 92.06 187 PHE A C 1
ATOM 1464 O O . PHE A 1 187 ? 7.906 17.266 7.602 1 92.06 187 PHE A O 1
ATOM 1471 N N . MET A 1 188 ? 8.969 15.539 6.801 1 92.88 188 MET A N 1
ATOM 1472 C CA . MET A 1 188 ? 7.73 14.859 6.43 1 92.88 188 MET A CA 1
ATOM 1473 C C . MET A 1 188 ? 6.875 14.578 7.66 1 92.88 188 MET A C 1
ATOM 1475 O O . MET A 1 188 ? 5.656 14.758 7.629 1 92.88 188 MET A O 1
ATOM 1479 N N . LEU A 1 189 ? 7.523 14.133 8.703 1 95.44 189 LEU A N 1
ATOM 1480 C CA . LEU A 1 189 ? 6.746 13.891 9.914 1 95.44 189 LEU A CA 1
ATOM 1481 C C . LEU A 1 189 ? 6.164 15.195 10.445 1 95.44 189 LEU A C 1
ATOM 1483 O O . LEU A 1 189 ? 5.016 15.227 10.898 1 95.44 189 LEU A O 1
ATOM 1487 N N . SER A 1 190 ? 6.965 16.203 10.438 1 93.06 190 SER A N 1
ATOM 1488 C CA . SER A 1 190 ? 6.469 17.5 10.922 1 93.06 190 SER A CA 1
ATOM 1489 C C . SER A 1 190 ? 5.203 17.906 10.18 1 93.06 190 SER A C 1
ATOM 1491 O O . SER A 1 190 ? 4.254 18.406 10.797 1 93.06 190 SER A O 1
ATOM 1493 N N . GLY A 1 191 ? 5.23 17.719 8.898 1 91.38 191 GLY A N 1
ATOM 1494 C CA . GLY A 1 191 ? 4.031 17.984 8.117 1 91.38 191 GLY A CA 1
ATOM 1495 C C . GLY A 1 191 ? 2.863 17.094 8.484 1 91.38 191 GLY A C 1
ATOM 1496 O O . GLY A 1 191 ? 1.729 17.562 8.602 1 91.38 191 GLY A O 1
ATOM 1497 N N . LEU A 1 192 ? 3.143 15.852 8.68 1 93.56 192 LEU A N 1
ATOM 1498 C CA . LEU A 1 192 ? 2.09 14.906 9.039 1 93.56 192 LEU A CA 1
ATOM 1499 C C . LEU A 1 192 ? 1.512 15.227 10.414 1 93.56 192 LEU A C 1
ATOM 1501 O O . LEU A 1 192 ? 0.314 15.047 10.641 1 93.56 192 LEU A O 1
ATOM 1505 N N . LEU A 1 193 ? 2.398 15.633 11.297 1 95.06 193 LEU A N 1
ATOM 1506 C CA . LEU A 1 193 ? 1.932 15.961 12.633 1 95.06 193 LEU A CA 1
ATOM 1507 C C . LEU A 1 193 ? 0.898 17.078 12.594 1 95.06 193 LEU A C 1
ATOM 1509 O O . LEU A 1 193 ? -0.062 17.078 13.367 1 95.06 193 LEU A O 1
ATOM 1513 N N . VAL A 1 194 ? 1.095 17.984 11.703 1 93.56 194 VAL A N 1
ATOM 1514 C CA . VAL A 1 194 ? 0.134 19.078 11.531 1 93.56 194 VAL A CA 1
ATOM 1515 C C . VAL A 1 194 ? -1.199 18.516 11.039 1 93.56 194 VAL A C 1
ATOM 1517 O O . VAL A 1 194 ? -2.252 18.812 11.609 1 93.56 194 VAL A O 1
ATOM 1520 N N . CYS A 1 195 ? -1.174 17.688 10.031 1 93.12 195 CYS A N 1
ATOM 1521 C CA . CYS A 1 195 ? -2.383 17.094 9.469 1 93.12 195 CYS A CA 1
ATOM 1522 C C . CYS A 1 195 ? -3.105 16.25 10.508 1 93.12 195 CYS A C 1
ATOM 1524 O O . CYS A 1 195 ? -4.328 16.328 10.633 1 93.12 195 CYS A O 1
ATOM 1526 N N . ILE A 1 196 ? -2.305 15.523 11.211 1 94.81 196 ILE A N 1
ATOM 1527 C CA . ILE A 1 196 ? -2.867 14.641 12.227 1 94.81 196 ILE A CA 1
ATOM 1528 C C . ILE A 1 196 ? -3.539 15.469 13.32 1 94.81 196 ILE A C 1
ATOM 1530 O O . ILE A 1 196 ? -4.656 15.164 13.742 1 94.81 196 ILE A O 1
ATOM 1534 N N . SER A 1 197 ? -2.908 16.469 13.742 1 94.44 197 SER A N 1
ATOM 1535 C CA . SER A 1 197 ? -3.439 17.328 14.805 1 94.44 197 SER A CA 1
ATOM 1536 C C . SER A 1 197 ? -4.75 17.984 14.383 1 94.44 197 SER A C 1
ATOM 1538 O O . SER A 1 197 ? -5.672 18.109 15.188 1 94.44 197 SER A O 1
ATOM 1540 N N . TRP A 1 198 ? -4.816 18.406 13.148 1 93.62 198 TRP A N 1
ATOM 1541 C CA . TRP A 1 198 ? -6.074 18.953 12.648 1 93.62 198 TRP A CA 1
ATOM 1542 C C . TRP A 1 198 ? -7.156 17.875 12.602 1 93.62 198 TRP A C 1
ATOM 1544 O O . TRP A 1 198 ? -8.328 18.156 12.875 1 93.62 198 TRP A O 1
ATOM 1554 N N . ALA A 1 199 ? -6.766 16.688 12.305 1 92.88 199 ALA A N 1
ATOM 1555 C CA . ALA A 1 199 ? -7.727 15.625 12.039 1 92.88 199 ALA A CA 1
ATOM 1556 C C . ALA A 1 199 ? -8.25 15.023 13.344 1 92.88 199 ALA A C 1
ATOM 1558 O O . ALA A 1 199 ? -9.328 14.43 13.375 1 92.88 199 ALA A O 1
ATOM 1559 N N . LEU A 1 200 ? -7.504 15.125 14.383 1 91.75 200 LEU A N 1
ATOM 1560 C CA . LEU A 1 200 ? -7.91 14.562 15.672 1 91.75 200 LEU A CA 1
ATOM 1561 C C . LEU A 1 200 ? -9.195 15.219 16.172 1 91.75 200 LEU A C 1
ATOM 1563 O O . LEU A 1 200 ? -9.383 16.422 16 1 91.75 200 LEU A O 1
ATOM 1567 N N . PRO A 1 201 ? -10.062 14.461 16.781 1 85.94 201 PRO A N 1
ATOM 1568 C CA . PRO A 1 201 ? -11.305 15.016 17.312 1 85.94 201 PRO A CA 1
ATOM 1569 C C . PRO A 1 201 ? -11.062 15.961 18.484 1 85.94 201 PRO A C 1
ATOM 1571 O O . PRO A 1 201 ? -10.133 15.758 19.266 1 85.94 201 PRO A O 1
ATOM 1574 N N . LEU A 1 202 ? -11.93 16.938 18.469 1 86.38 202 LEU A N 1
ATOM 1575 C CA . LEU A 1 202 ? -11.875 17.891 19.578 1 86.38 202 LEU A CA 1
ATOM 1576 C C . LEU A 1 202 ? -12.703 17.391 20.766 1 86.38 202 LEU A C 1
ATOM 1578 O O . LEU A 1 202 ? -13.562 18.125 21.266 1 86.38 202 LEU A O 1
ATOM 1582 N N . ALA A 1 203 ? -12.617 16.156 20.969 1 79.75 203 ALA A N 1
ATOM 1583 C CA . ALA A 1 203 ? -13.289 15.484 22.078 1 79.75 203 ALA A CA 1
ATOM 1584 C C . ALA A 1 203 ? -12.422 14.375 22.656 1 79.75 203 ALA A C 1
ATOM 1586 O O . ALA A 1 203 ? -11.492 13.898 21.984 1 79.75 203 ALA A O 1
ATOM 1587 N N . HIS A 1 204 ? -12.516 14.148 23.859 1 69.38 204 HIS A N 1
ATOM 1588 C CA . HIS A 1 204 ? -11.773 13.055 24.484 1 69.38 204 HIS A CA 1
ATOM 1589 C C . HIS A 1 204 ? -12.695 12.164 25.297 1 69.38 204 HIS A C 1
ATOM 1591 O O . HIS A 1 204 ? -13.633 12.648 25.938 1 69.38 204 HIS A O 1
ATOM 1597 N N . PRO A 1 205 ? -12.508 10.938 25.078 1 66 205 PRO A N 1
ATOM 1598 C CA . PRO A 1 205 ? -13.266 10.047 25.969 1 66 205 PRO A CA 1
ATOM 1599 C C . PRO A 1 205 ? -12.758 10.07 27.406 1 66 205 PRO A C 1
ATOM 1601 O O . PRO A 1 205 ? -11.562 10.273 27.641 1 66 205 PRO A O 1
ATOM 1604 N N . ASP A 1 206 ? -13.656 10.078 28.281 1 62.81 206 ASP A N 1
ATOM 1605 C CA . ASP A 1 206 ? -13.227 9.945 29.672 1 62.81 206 ASP A CA 1
ATOM 1606 C C . ASP A 1 206 ? -12.953 8.484 30.016 1 62.81 206 ASP A C 1
ATOM 1608 O O . ASP A 1 206 ? -12.961 7.617 29.141 1 62.81 206 ASP A O 1
ATOM 1612 N N . SER A 1 207 ? -12.531 8.344 31.172 1 63.56 207 SER A N 1
ATOM 1613 C CA . SER A 1 207 ? -12.133 7.027 31.656 1 63.56 207 SER A CA 1
ATOM 1614 C C . SER A 1 207 ? -13.258 6.016 31.484 1 63.56 207 SER A C 1
ATOM 1616 O O . SER A 1 207 ? -13.008 4.812 31.375 1 63.56 207 SER A O 1
ATOM 1618 N N . VAL A 1 208 ? -14.445 6.52 31.531 1 66.25 208 VAL A N 1
ATOM 1619 C CA . VAL A 1 208 ? -15.586 5.609 31.469 1 66.25 208 VAL A CA 1
ATOM 1620 C C . VAL A 1 208 ? -16.094 5.523 30.031 1 66.25 208 VAL A C 1
ATOM 1622 O O . VAL A 1 208 ? -17.031 4.781 29.75 1 66.25 208 VAL A O 1
ATOM 1625 N N . GLY A 1 209 ? -15.391 6.195 29.172 1 64.44 209 GLY A N 1
ATOM 1626 C CA . GLY A 1 209 ? -15.742 6.07 27.766 1 64.44 209 GLY A CA 1
ATOM 1627 C C . GLY A 1 209 ? -16.625 7.199 27.266 1 64.44 209 GLY A C 1
ATOM 1628 O O . GLY A 1 209 ? -16.953 7.266 26.078 1 64.44 209 GLY A O 1
ATOM 1629 N N . ASN A 1 210 ? -17.016 8.102 28.188 1 71.06 210 ASN A N 1
ATOM 1630 C CA . ASN A 1 210 ? -17.844 9.227 27.766 1 71.06 210 ASN A CA 1
ATOM 1631 C C . ASN A 1 210 ? -17.031 10.234 26.953 1 71.06 210 ASN A C 1
ATOM 1633 O O . ASN A 1 210 ? -15.867 10.492 27.25 1 71.06 210 ASN A O 1
ATOM 1637 N N . ILE A 1 211 ? -17.656 10.758 25.906 1 75.19 211 ILE A N 1
ATOM 1638 C CA . ILE A 1 211 ? -16.984 11.727 25.047 1 75.19 211 ILE A CA 1
ATOM 1639 C C . ILE A 1 211 ? -17.281 13.141 25.547 1 75.19 211 ILE A C 1
ATOM 1641 O O . ILE A 1 211 ? -18.438 13.523 25.703 1 75.19 211 ILE A O 1
ATOM 1645 N N . HIS A 1 212 ? -16.234 13.875 26 1 77.44 212 HIS A N 1
ATOM 1646 C CA . HIS A 1 212 ? -16.344 15.266 26.422 1 77.44 212 HIS A CA 1
ATOM 1647 C C . HIS A 1 212 ? -15.727 16.203 25.391 1 77.44 212 HIS A C 1
ATOM 1649 O O . HIS A 1 212 ? -14.57 16.031 25 1 77.44 212 HIS A O 1
ATOM 1655 N N . MET A 1 213 ? -16.578 17.156 25.078 1 83.81 213 MET A N 1
ATOM 1656 C CA . MET A 1 213 ? -16.078 18.172 24.141 1 83.81 213 MET A CA 1
ATOM 1657 C C . MET A 1 213 ? -15.086 19.094 24.828 1 83.81 213 MET A C 1
ATOM 1659 O O . MET A 1 213 ? -15.18 19.328 26.031 1 83.81 213 MET A O 1
ATOM 1663 N N . LEU A 1 214 ? -14.172 19.547 24.125 1 87.62 214 LEU A N 1
ATOM 1664 C CA . LEU A 1 214 ? -13.195 20.5 24.672 1 87.62 214 LEU A CA 1
ATOM 1665 C C . LEU A 1 214 ? -13.859 21.828 25 1 87.62 214 LEU A C 1
ATOM 1667 O O . LEU A 1 214 ? -14.758 22.266 24.297 1 87.62 214 LEU A O 1
ATOM 1671 N N . THR A 1 215 ? -13.414 22.375 26.094 1 90.62 215 THR A N 1
ATOM 1672 C CA . THR A 1 215 ? -13.82 23.734 26.406 1 90.62 215 THR A CA 1
ATOM 1673 C C . THR A 1 215 ? -13.227 24.719 25.406 1 90.62 215 THR A C 1
ATOM 1675 O O . THR A 1 215 ? -12.352 24.359 24.609 1 90.62 215 THR A O 1
ATOM 1678 N N . THR A 1 216 ? -13.703 25.969 25.422 1 93.69 216 THR A N 1
ATOM 1679 C CA . THR A 1 216 ? -13.188 27 24.531 1 93.69 216 THR A CA 1
ATOM 1680 C C . THR A 1 216 ? -11.688 27.203 24.75 1 93.69 216 THR A C 1
ATOM 1682 O O . THR A 1 216 ? -10.93 27.312 23.781 1 93.69 216 THR A O 1
ATOM 1685 N N . ASP A 1 217 ? -11.266 27.203 25.984 1 93.06 217 ASP A N 1
ATOM 1686 C CA . ASP A 1 217 ? -9.859 27.422 26.328 1 93.06 217 ASP A CA 1
ATOM 1687 C C . ASP A 1 217 ? -9.008 26.234 25.859 1 93.06 217 ASP A C 1
ATOM 1689 O O . ASP A 1 217 ? -7.887 26.438 25.375 1 93.06 217 ASP A O 1
ATOM 1693 N N . GLU A 1 218 ? -9.586 25.109 26.062 1 91.94 218 GLU A N 1
ATOM 1694 C CA . GLU A 1 218 ? -8.867 23.922 25.625 1 91.94 218 GLU A CA 1
ATOM 1695 C C . GLU A 1 218 ? -8.75 23.891 24.109 1 91.94 218 GLU A C 1
ATOM 1697 O O . GLU A 1 218 ? -7.727 23.469 23.562 1 91.94 218 GLU A O 1
ATOM 1702 N N . THR A 1 219 ? -9.789 24.266 23.484 1 94.81 219 THR A N 1
ATOM 1703 C CA . THR A 1 219 ? -9.789 24.328 22.031 1 94.81 219 THR A CA 1
ATOM 1704 C C . THR A 1 219 ? -8.758 25.344 21.531 1 94.81 219 THR A C 1
ATOM 1706 O O . THR A 1 219 ? -8.023 25.062 20.578 1 94.81 219 THR A O 1
ATOM 1709 N N . LEU A 1 220 ? -8.727 26.5 22.141 1 95.62 220 LEU A N 1
ATOM 1710 C CA . LEU A 1 220 ? -7.734 27.5 21.781 1 95.62 220 LEU A CA 1
ATOM 1711 C C . LEU A 1 220 ? -6.32 26.953 21.953 1 95.62 220 LEU A C 1
ATOM 1713 O O . LEU A 1 220 ? -5.457 27.188 21.094 1 95.62 220 LEU A O 1
ATOM 1717 N N . GLN A 1 221 ? -6.164 26.281 23.031 1 94.5 221 GLN A N 1
ATOM 1718 C CA . GLN A 1 221 ? -4.848 25.688 23.266 1 94.5 221 GLN A CA 1
ATOM 1719 C C . GLN A 1 221 ? -4.484 24.703 22.172 1 94.5 221 GLN A C 1
ATOM 1721 O O . GLN A 1 221 ? -3.338 24.656 21.719 1 94.5 221 GLN A O 1
ATOM 1726 N N . HIS A 1 222 ? -5.422 23.906 21.781 1 93.56 222 HIS A N 1
ATOM 1727 C CA . HIS A 1 222 ? -5.211 22.953 20.688 1 93.56 222 HIS A CA 1
ATOM 1728 C C . HIS A 1 222 ? -4.801 23.656 19.406 1 93.56 222 HIS A C 1
ATOM 1730 O O . HIS A 1 222 ? -3.889 23.219 18.703 1 93.56 222 HIS A O 1
ATOM 1736 N N . ILE A 1 223 ? -5.453 24.703 19.125 1 95.12 223 ILE A N 1
ATOM 1737 C CA . ILE A 1 223 ? -5.145 25.5 17.938 1 95.12 223 ILE A CA 1
ATOM 1738 C C . ILE A 1 223 ? -3.723 26.047 18.047 1 95.12 223 ILE A C 1
ATOM 1740 O O . ILE A 1 223 ? -2.955 25.984 17.078 1 95.12 223 ILE A O 1
ATOM 1744 N N . LEU A 1 224 ? -3.416 26.562 19.219 1 95.44 224 LEU A N 1
ATOM 1745 C CA . LEU A 1 224 ? -2.084 27.109 19.453 1 95.44 224 LEU A CA 1
ATOM 1746 C C . LEU A 1 224 ? -1.015 26.031 19.281 1 95.44 224 LEU A C 1
ATOM 1748 O O . LEU A 1 224 ? 0.06 26.297 18.734 1 95.44 224 LEU A O 1
ATOM 1752 N N . ASP A 1 225 ? -1.33 24.875 19.703 1 94 225 ASP A N 1
ATOM 1753 C CA . ASP A 1 225 ? -0.4 23.766 19.547 1 94 225 ASP A CA 1
ATOM 1754 C C . ASP A 1 225 ? -0.148 23.469 18.062 1 94 225 ASP A C 1
ATOM 1756 O O . ASP A 1 225 ? 0.982 23.188 17.672 1 94 225 ASP A O 1
ATOM 1760 N N . ILE A 1 226 ? -1.134 23.484 17.281 1 95.06 226 ILE A N 1
ATOM 1761 C CA . ILE A 1 226 ? -1.005 23.25 15.844 1 95.06 226 ILE A CA 1
ATOM 1762 C C . ILE A 1 226 ? -0.156 24.344 15.211 1 95.06 226 ILE A C 1
ATOM 1764 O O . ILE A 1 226 ? 0.72 24.062 14.391 1 95.06 226 ILE A O 1
ATOM 1768 N N . LEU A 1 227 ? -0.446 25.578 15.586 1 94.75 227 LEU A N 1
ATOM 1769 C CA . LEU A 1 227 ? 0.337 26.703 15.07 1 94.75 227 LEU A CA 1
ATOM 1770 C C . LEU A 1 227 ? 1.806 26.562 15.461 1 94.75 227 LEU A C 1
ATOM 1772 O O . LEU A 1 227 ? 2.695 26.891 14.672 1 94.75 227 LEU A O 1
ATOM 1776 N N . GLN A 1 228 ? 2.016 26.078 16.641 1 93.44 228 GLN A N 1
ATOM 1777 C CA . GLN A 1 228 ? 3.383 25.859 17.094 1 93.44 228 GLN A CA 1
ATOM 1778 C C . GLN A 1 228 ? 4.074 24.781 16.25 1 93.44 228 GLN A C 1
ATOM 1780 O O . GLN A 1 228 ? 5.262 24.906 15.945 1 93.44 228 GLN A O 1
ATOM 1785 N N . LEU A 1 229 ? 3.385 23.734 15.914 1 92.81 229 LEU A N 1
ATOM 1786 C CA . LEU A 1 229 ? 3.924 22.703 15.039 1 92.81 229 LEU A CA 1
ATOM 1787 C C . LEU A 1 229 ? 4.312 23.281 13.688 1 92.81 229 LEU A C 1
ATOM 1789 O O . LEU A 1 229 ? 5.359 22.938 13.133 1 92.81 229 LEU A O 1
ATOM 1793 N N . LEU A 1 230 ? 3.479 24.109 13.195 1 92.69 230 LEU A N 1
ATOM 1794 C CA . LEU A 1 230 ? 3.727 24.719 11.891 1 92.69 230 LEU A CA 1
ATOM 1795 C C . LEU A 1 230 ? 4.965 25.609 11.945 1 92.69 230 LEU A C 1
ATOM 1797 O O . LEU A 1 230 ? 5.773 25.609 11.008 1 92.69 230 LEU A O 1
ATOM 1801 N N . ARG A 1 231 ? 5.113 26.359 12.992 1 90.06 231 ARG A N 1
ATOM 1802 C CA . ARG A 1 231 ? 6.309 27.172 13.188 1 90.06 231 ARG A CA 1
ATOM 1803 C C . ARG A 1 231 ? 7.559 26.297 13.234 1 90.06 231 ARG A C 1
ATOM 1805 O O . ARG A 1 231 ? 8.609 26.688 12.719 1 90.06 231 ARG A O 1
ATOM 1812 N N . GLY A 1 232 ? 7.438 25.188 13.859 1 87 232 GLY A N 1
ATOM 1813 C CA . GLY A 1 232 ? 8.539 24.25 13.938 1 87 232 GLY A CA 1
ATOM 1814 C C . GLY A 1 232 ? 9 23.75 12.578 1 87 232 GLY A C 1
ATOM 1815 O O . GLY A 1 232 ? 10.195 23.547 12.359 1 87 232 GLY A O 1
ATOM 1816 N N . ILE A 1 233 ? 8.062 23.547 11.672 1 87.62 233 ILE A N 1
ATOM 1817 C CA . ILE A 1 233 ? 8.391 23.094 10.32 1 87.62 233 ILE A CA 1
ATOM 1818 C C . ILE A 1 233 ? 9.328 24.109 9.656 1 87.62 233 ILE A C 1
ATOM 1820 O O . ILE A 1 233 ? 10.289 23.719 8.984 1 87.62 233 ILE A O 1
ATOM 1824 N N . ARG A 1 234 ? 9.023 25.344 9.828 1 83.44 234 ARG A N 1
ATOM 1825 C CA . ARG A 1 234 ? 9.859 26.406 9.25 1 83.44 234 ARG A CA 1
ATOM 1826 C C . ARG A 1 234 ? 11.281 26.312 9.781 1 83.44 234 ARG A C 1
ATOM 1828 O O . ARG A 1 234 ? 12.242 26.469 9.023 1 83.44 234 ARG A O 1
ATOM 1835 N N . GLU A 1 235 ? 11.398 26.109 11 1 83.56 235 GLU A N 1
ATOM 1836 C CA . GLU A 1 235 ? 12.719 26 11.617 1 83.56 235 GLU A CA 1
ATOM 1837 C C . GLU A 1 235 ? 13.508 24.828 11.023 1 83.56 235 GLU A C 1
ATOM 1839 O O . GLU A 1 235 ? 14.711 24.953 10.773 1 83.56 235 GLU A O 1
ATOM 1844 N N . ILE A 1 236 ? 12.867 23.75 10.812 1 85.12 236 ILE A N 1
ATOM 1845 C CA . ILE A 1 236 ? 13.5 22.562 10.242 1 85.12 236 ILE A CA 1
ATOM 1846 C C . ILE A 1 236 ? 13.922 22.844 8.805 1 85.12 236 ILE A C 1
ATOM 1848 O O . ILE A 1 236 ? 15.031 22.5 8.391 1 85.12 236 ILE A O 1
ATOM 1852 N N . VAL A 1 237 ? 13.07 23.453 8.062 1 81.25 237 VAL A N 1
ATOM 1853 C CA . VAL A 1 237 ? 13.352 23.75 6.66 1 81.25 237 VAL A CA 1
ATOM 1854 C C . VAL A 1 237 ? 14.539 24.703 6.566 1 81.25 237 VAL A C 1
ATOM 1856 O O . VAL A 1 237 ? 15.438 24.516 5.746 1 81.25 237 VAL A O 1
ATOM 1859 N N . ASP A 1 238 ? 14.523 25.656 7.34 1 81 238 ASP A N 1
ATOM 1860 C CA . ASP A 1 238 ? 15.578 26.656 7.305 1 81 238 ASP A CA 1
ATOM 1861 C C . ASP A 1 238 ? 16.938 26.047 7.648 1 81 238 ASP A C 1
ATOM 1863 O O . ASP A 1 238 ? 17.953 26.422 7.059 1 81 238 ASP A O 1
ATOM 1867 N N . SER A 1 239 ? 16.969 25.109 8.508 1 82.38 239 SER A N 1
ATOM 1868 C CA . SER A 1 239 ? 18.234 24.531 8.984 1 82.38 239 SER A CA 1
ATOM 1869 C C . SER A 1 239 ? 18.688 23.391 8.078 1 82.38 239 SER A C 1
ATOM 1871 O O . SER A 1 239 ? 19.859 23.031 8.07 1 82.38 239 SER A O 1
ATOM 1873 N N . SER A 1 240 ? 17.766 22.859 7.277 1 84.06 240 SER A N 1
ATOM 1874 C CA . SER A 1 240 ? 18.109 21.641 6.562 1 84.06 240 SER A CA 1
ATOM 1875 C C . SER A 1 240 ? 17.75 21.734 5.082 1 84.06 240 SER A C 1
ATOM 1877 O O . SER A 1 240 ? 17.578 20.719 4.41 1 84.06 240 SER A O 1
ATOM 1879 N N . TRP A 1 241 ? 17.672 22.875 4.625 1 81.88 241 TRP A N 1
ATOM 1880 C CA . TRP A 1 241 ? 17.188 23.094 3.268 1 81.88 241 TRP A CA 1
ATOM 1881 C C . TRP A 1 241 ? 18.047 22.359 2.256 1 81.88 241 TRP A C 1
ATOM 1883 O O . TRP A 1 241 ? 17.547 21.781 1.293 1 81.88 241 TRP A O 1
ATOM 1893 N N . ALA A 1 242 ? 19.25 22.312 2.484 1 83.56 242 ALA A N 1
ATOM 1894 C CA . ALA A 1 242 ? 20.203 21.688 1.563 1 83.56 242 ALA A CA 1
ATOM 1895 C C . ALA A 1 242 ? 19.953 20.188 1.47 1 83.56 242 ALA A C 1
ATOM 1897 O O . ALA A 1 242 ? 20.234 19.562 0.439 1 83.56 242 ALA A O 1
ATOM 1898 N N . TRP A 1 243 ? 19.344 19.688 2.484 1 86.12 243 TRP A N 1
ATOM 1899 C CA . TRP A 1 243 ? 19.219 18.234 2.564 1 86.12 243 TRP A CA 1
ATOM 1900 C C . TRP A 1 243 ? 17.812 17.797 2.156 1 86.12 243 TRP A C 1
ATOM 1902 O O . TRP A 1 243 ? 17.531 16.594 2.07 1 86.12 243 TRP A O 1
ATOM 1912 N N . THR A 1 244 ? 16.875 18.703 1.813 1 83.62 244 THR A N 1
ATOM 1913 C CA . THR A 1 244 ? 15.484 18.359 1.564 1 83.62 244 THR A CA 1
ATOM 1914 C C . THR A 1 244 ? 15.047 18.844 0.183 1 83.62 244 THR A C 1
ATOM 1916 O O . THR A 1 244 ? 13.867 19.109 -0.041 1 83.62 244 THR A O 1
ATOM 1919 N N . ARG A 1 245 ? 15.875 18.922 -0.704 1 79.5 245 ARG A N 1
ATOM 1920 C CA . ARG A 1 245 ? 15.617 19.469 -2.031 1 79.5 245 ARG A CA 1
ATOM 1921 C C . ARG A 1 245 ? 14.57 18.656 -2.773 1 79.5 245 ARG A C 1
ATOM 1923 O O . ARG A 1 245 ? 13.836 19.188 -3.609 1 79.5 245 ARG A O 1
ATOM 1930 N N . GLN A 1 246 ? 14.523 17.375 -2.523 1 80.56 246 GLN A N 1
ATOM 1931 C CA . GLN A 1 246 ? 13.547 16.516 -3.186 1 80.56 246 GLN A CA 1
ATOM 1932 C C . GLN A 1 246 ? 12.125 16.922 -2.82 1 80.56 246 GLN A C 1
ATOM 1934 O O . GLN A 1 246 ? 11.172 16.516 -3.492 1 80.56 246 GLN A O 1
ATOM 1939 N N . LEU A 1 247 ? 12.039 17.75 -1.787 1 82.75 247 LEU A N 1
ATOM 1940 C CA . LEU A 1 247 ? 10.719 18.156 -1.331 1 82.75 247 LEU A CA 1
ATOM 1941 C C . LEU A 1 247 ? 10.359 19.531 -1.88 1 82.75 247 LEU A C 1
ATOM 1943 O O . LEU A 1 247 ? 9.32 20.109 -1.515 1 82.75 247 LEU A O 1
ATOM 1947 N N . THR A 1 248 ? 11.109 20.047 -2.771 1 77.06 248 THR A N 1
ATOM 1948 C CA . THR A 1 248 ? 10.945 21.375 -3.328 1 77.06 248 THR A CA 1
ATOM 1949 C C . THR A 1 248 ? 9.531 21.578 -3.871 1 77.06 248 THR A C 1
ATOM 1951 O O . THR A 1 248 ? 8.938 22.641 -3.709 1 77.06 248 THR A O 1
ATOM 1954 N N . PRO A 1 249 ? 8.992 20.562 -4.457 1 74.81 249 PRO A N 1
ATOM 1955 C CA . PRO A 1 249 ? 7.641 20.766 -4.988 1 74.81 249 PRO A CA 1
ATOM 1956 C C . PRO A 1 249 ? 6.621 21.094 -3.9 1 74.81 249 PRO A C 1
ATOM 1958 O O . PRO A 1 249 ? 5.578 21.688 -4.188 1 74.81 249 PRO A O 1
ATOM 1961 N N . ILE A 1 250 ? 6.906 20.734 -2.723 1 73.94 250 ILE A N 1
ATOM 1962 C CA . ILE A 1 250 ? 5.996 21.016 -1.617 1 73.94 250 ILE A CA 1
ATOM 1963 C C . ILE A 1 250 ? 6.125 22.469 -1.195 1 73.94 250 ILE A C 1
ATOM 1965 O O . ILE A 1 250 ? 5.164 23.078 -0.708 1 73.94 250 ILE A O 1
ATOM 1969 N N . PHE A 1 251 ? 7.273 23.031 -1.543 1 70.94 251 PHE A N 1
ATOM 1970 C CA . PHE A 1 251 ? 7.582 24.375 -1.054 1 70.94 251 PHE A CA 1
ATOM 1971 C C . PHE A 1 251 ? 7.312 25.406 -2.129 1 70.94 251 PHE A C 1
ATOM 1973 O O . PHE A 1 251 ? 7.273 26.609 -1.841 1 70.94 251 PHE A O 1
ATOM 1980 N N . GLU A 1 252 ? 7.117 24.891 -3.236 1 74 252 GLU A N 1
ATOM 1981 C CA . GLU A 1 252 ? 6.914 25.859 -4.32 1 74 252 GLU A CA 1
ATOM 1982 C C . GLU A 1 252 ? 5.52 26.469 -4.262 1 74 252 GLU A C 1
ATOM 1984 O O . GLU A 1 252 ? 4.562 25.891 -4.789 1 74 252 GLU A O 1
ATOM 1989 N N . LEU A 1 253 ? 5.488 27.531 -3.426 1 75.81 253 LEU A N 1
ATOM 1990 C CA . LEU A 1 253 ? 4.238 28.266 -3.309 1 75.81 253 LEU A CA 1
ATOM 1991 C C . LEU A 1 253 ? 4.34 29.609 -4.02 1 75.81 253 LEU A C 1
ATOM 1993 O O . LEU A 1 253 ? 5.371 30.281 -3.941 1 75.81 253 LEU A O 1
ATOM 1997 N N . ALA A 1 254 ? 3.428 29.844 -4.859 1 77.81 254 ALA A N 1
ATOM 1998 C CA . ALA A 1 254 ? 3.342 31.156 -5.477 1 77.81 254 ALA A CA 1
ATOM 1999 C C . ALA A 1 254 ? 2.719 32.156 -4.523 1 77.81 254 ALA A C 1
ATOM 2001 O O . ALA A 1 254 ? 1.495 32.344 -4.488 1 77.81 254 ALA A O 1
ATOM 2002 N N . ILE A 1 255 ? 3.541 32.875 -3.803 1 87.25 255 ILE A N 1
ATOM 2003 C CA . ILE A 1 255 ? 3.031 33.844 -2.832 1 87.25 255 ILE A CA 1
ATOM 2004 C C . ILE A 1 255 ? 2.695 35.156 -3.537 1 87.25 255 ILE A C 1
ATOM 2006 O O . ILE A 1 255 ? 3.219 35.438 -4.617 1 87.25 255 ILE A O 1
ATOM 2010 N N . ASN A 1 256 ? 1.809 35.906 -2.957 1 91.38 256 ASN A N 1
ATOM 2011 C CA . ASN A 1 256 ? 1.385 37.188 -3.518 1 91.38 256 ASN A CA 1
ATOM 2012 C C . ASN A 1 256 ? 2.359 38.312 -3.162 1 91.38 256 ASN A C 1
ATOM 2014 O O . ASN A 1 256 ? 3.023 38.25 -2.125 1 91.38 256 ASN A O 1
ATOM 2018 N N . ASP A 1 257 ? 2.461 39.219 -4.078 1 90.88 257 ASP A N 1
ATOM 2019 C CA . ASP A 1 257 ? 3.068 40.5 -3.701 1 90.88 257 ASP A CA 1
ATOM 2020 C C . ASP A 1 257 ? 2.191 41.25 -2.703 1 90.88 257 ASP A C 1
ATOM 2022 O O . ASP A 1 257 ? 1.056 41.594 -3.018 1 90.88 257 ASP A O 1
ATOM 2026 N N . PRO A 1 258 ? 2.799 41.469 -1.555 1 89.44 258 PRO A N 1
ATOM 2027 C CA . PRO A 1 258 ? 1.97 42.094 -0.529 1 89.44 258 PRO A CA 1
ATOM 2028 C C . PRO A 1 258 ? 1.561 43.531 -0.901 1 89.44 258 PRO A C 1
ATOM 2030 O O . PRO A 1 258 ? 0.582 44.031 -0.364 1 89.44 258 PRO A O 1
ATOM 2033 N N . ASP A 1 259 ? 2.24 44.062 -1.8 1 91.44 259 ASP A N 1
ATOM 2034 C CA . ASP A 1 259 ? 1.95 45.438 -2.191 1 91.44 259 ASP A CA 1
ATOM 2035 C C . ASP A 1 259 ? 1.082 45.5 -3.447 1 91.44 259 ASP A C 1
ATOM 2037 O O . ASP A 1 259 ? 0.679 46.562 -3.893 1 91.44 259 ASP A O 1
ATOM 2041 N N . ALA A 1 260 ? 0.789 44.344 -3.922 1 89.38 260 ALA A N 1
ATOM 2042 C CA . ALA A 1 260 ? -0.074 44.312 -5.102 1 89.38 260 ALA A CA 1
ATOM 2043 C C . ALA A 1 260 ? -1.512 44.656 -4.742 1 89.38 260 ALA A C 1
ATOM 2045 O O . ALA A 1 260 ? -1.934 44.5 -3.596 1 89.38 260 ALA A O 1
ATOM 2046 N N . VAL A 1 261 ? -2.227 45.219 -5.73 1 90.69 261 VAL A N 1
ATOM 2047 C CA . VAL A 1 261 ? -3.648 45.5 -5.559 1 90.69 261 VAL A CA 1
ATOM 2048 C C . VAL A 1 261 ? -4.461 44.219 -5.824 1 90.69 261 VAL A C 1
ATOM 2050 O O . VAL A 1 261 ? -4.387 43.656 -6.914 1 90.69 261 VAL A O 1
ATOM 2053 N N . PHE A 1 262 ? -5.133 43.844 -4.785 1 93.56 262 PHE A N 1
ATOM 2054 C CA . PHE A 1 262 ? -5.961 42.656 -4.898 1 93.56 262 PHE A CA 1
ATOM 2055 C C . PHE A 1 262 ? -7.297 42.969 -5.555 1 93.56 262 PHE A C 1
ATOM 2057 O O . PHE A 1 262 ? -7.652 44.156 -5.695 1 93.56 262 PHE A O 1
ATOM 2064 N N . PRO A 1 263 ? -7.969 41.938 -6.055 1 93.69 263 PRO A N 1
ATOM 2065 C CA . PRO A 1 263 ? -9.344 42.188 -6.496 1 93.69 263 PRO A CA 1
ATOM 2066 C C . PRO A 1 263 ? -10.172 42.938 -5.457 1 93.69 263 PRO A C 1
ATOM 2068 O O . PRO A 1 263 ? -9.953 42.781 -4.254 1 93.69 263 PRO A O 1
ATOM 2071 N N . PRO A 1 264 ? -11.117 43.719 -5.859 1 94.62 264 PRO A N 1
ATOM 2072 C CA . PRO A 1 264 ? -11.82 44.656 -4.988 1 94.62 264 PRO A CA 1
ATOM 2073 C C . PRO A 1 264 ? -12.438 43.969 -3.764 1 94.62 264 PRO A C 1
ATOM 2075 O O . PRO A 1 264 ? -12.398 44.531 -2.664 1 94.62 264 PRO A O 1
ATOM 2078 N N . GLU A 1 265 ? -13.031 42.906 -3.922 1 93 265 GLU A N 1
ATOM 2079 C CA . GLU A 1 265 ? -13.688 42.25 -2.805 1 93 265 GLU A CA 1
ATOM 2080 C C . GLU A 1 265 ? -12.672 41.844 -1.741 1 93 265 GLU A C 1
ATOM 2082 O O . GLU A 1 265 ? -12.883 42.062 -0.55 1 93 265 GLU A O 1
ATOM 2087 N N . GLU A 1 266 ? -11.602 41.219 -2.174 1 93.75 266 GLU A N 1
ATOM 2088 C CA . GLU A 1 266 ? -10.547 40.812 -1.261 1 93.75 266 GLU A CA 1
ATOM 2089 C C . GLU A 1 266 ? -9.875 42 -0.601 1 93.75 266 GLU A C 1
ATOM 2091 O O . GLU A 1 266 ? -9.562 41.969 0.59 1 93.75 266 GLU A O 1
ATOM 2096 N N . GLU A 1 267 ? -9.664 43 -1.408 1 95.38 267 GLU A N 1
ATOM 2097 C CA . GLU A 1 267 ? -9.055 44.219 -0.888 1 95.38 267 GLU A CA 1
ATOM 2098 C C . GLU A 1 267 ? -9.906 44.844 0.223 1 95.38 267 GLU A C 1
ATOM 2100 O O . GLU A 1 267 ? -9.375 45.281 1.245 1 95.38 267 GLU A O 1
ATOM 2105 N N . ALA A 1 268 ? -11.195 44.906 -0.033 1 96.38 268 ALA A N 1
ATOM 2106 C CA . ALA A 1 268 ? -12.109 45.469 0.951 1 96.38 268 ALA A CA 1
ATOM 2107 C C . ALA A 1 268 ? -12.062 44.688 2.262 1 96.38 268 ALA A C 1
ATOM 2109 O O . ALA A 1 268 ? -12.094 45.281 3.344 1 96.38 268 ALA A O 1
ATOM 2110 N N . ILE A 1 269 ? -12.039 43.438 2.203 1 96.19 269 ILE A N 1
ATOM 2111 C CA . ILE A 1 269 ? -12.023 42.562 3.367 1 96.19 269 ILE A CA 1
ATOM 2112 C C . ILE A 1 269 ? -10.742 42.812 4.168 1 96.19 269 ILE A C 1
ATOM 2114 O O . ILE A 1 269 ? -10.789 43 5.387 1 96.19 269 ILE A O 1
ATOM 2118 N N . LEU A 1 270 ? -9.648 42.781 3.492 1 96.25 270 LEU A N 1
ATOM 2119 C CA . LEU A 1 270 ? -8.344 42.906 4.141 1 96.25 270 LEU A CA 1
ATOM 2120 C C . LEU A 1 270 ? -8.156 44.312 4.707 1 96.25 270 LEU A C 1
ATOM 2122 O O . LEU A 1 270 ? -7.559 44.5 5.773 1 96.25 270 LEU A O 1
ATOM 2126 N N . GLN A 1 271 ? -8.625 45.25 3.975 1 96 271 GLN A N 1
ATOM 2127 C CA . GLN A 1 271 ? -8.547 46.625 4.453 1 96 271 GLN A CA 1
ATOM 2128 C C . GLN A 1 271 ? -9.391 46.812 5.711 1 96 271 GLN A C 1
ATOM 2130 O O . GLN A 1 271 ? -8.969 47.5 6.652 1 96 271 GLN A O 1
ATOM 2135 N N . ALA A 1 272 ? -10.609 46.344 5.703 1 97.12 272 ALA A N 1
ATOM 2136 C CA . ALA A 1 272 ? -11.477 46.406 6.871 1 97.12 272 ALA A CA 1
ATOM 2137 C C . ALA A 1 272 ? -10.828 45.781 8.094 1 97.12 272 ALA A C 1
ATOM 2139 O O . ALA A 1 272 ? -10.883 46.344 9.195 1 97.12 272 ALA A O 1
ATOM 2140 N N . LEU A 1 273 ? -10.25 44.625 7.898 1 97.75 273 LEU A N 1
ATOM 2141 C CA . LEU A 1 273 ? -9.562 43.938 8.984 1 97.75 273 LEU A CA 1
ATOM 2142 C C . LEU A 1 273 ? -8.383 44.75 9.5 1 97.75 273 LEU A C 1
ATOM 2144 O O . LEU A 1 273 ? -8.219 44.938 10.711 1 97.75 273 LEU A O 1
ATOM 2148 N N . GLN A 1 274 ? -7.59 45.25 8.609 1 97 274 GLN A N 1
ATOM 2149 C CA . GLN A 1 274 ? -6.418 46.062 8.969 1 97 274 GLN A CA 1
ATOM 2150 C C . GLN A 1 274 ? -6.82 47.312 9.742 1 97 274 GLN A C 1
ATOM 2152 O O . GLN A 1 274 ? -6.199 47.656 10.75 1 97 274 GLN A O 1
ATOM 2157 N N . GLU A 1 275 ? -7.812 47.969 9.25 1 96.88 275 GLU A N 1
ATOM 2158 C CA . GLU A 1 275 ? -8.281 49.188 9.898 1 96.88 275 GLU A CA 1
ATOM 2159 C C . GLU A 1 275 ? -8.797 48.906 11.305 1 96.88 275 GLU A C 1
ATOM 2161 O O . GLU A 1 275 ? -8.516 49.656 12.242 1 96.88 275 GLU A O 1
ATOM 2166 N N . ARG A 1 276 ? -9.531 47.875 11.453 1 97.19 276 ARG A N 1
ATOM 2167 C CA . ARG A 1 276 ? -10.07 47.5 12.758 1 97.19 276 ARG A CA 1
ATOM 2168 C C . ARG A 1 276 ? -8.953 47.156 13.734 1 97.19 276 ARG A C 1
ATOM 2170 O O . ARG A 1 276 ? -8.961 47.594 14.883 1 97.19 276 ARG A O 1
ATOM 2177 N N . VAL A 1 277 ? -7.992 46.375 13.289 1 97.25 277 VAL A N 1
ATOM 2178 C CA . VAL A 1 277 ? -6.867 45.969 14.125 1 97.25 277 VAL A CA 1
ATOM 2179 C C . VAL A 1 277 ? -6.062 47.188 14.547 1 97.25 277 VAL A C 1
ATOM 2181 O O . VAL A 1 277 ? -5.684 47.312 15.711 1 97.25 277 VAL A O 1
ATOM 2184 N N . ARG A 1 278 ? -5.84 48.094 13.648 1 95.31 278 ARG A N 1
ATOM 2185 C CA . ARG A 1 278 ? -5.09 49.312 13.945 1 95.31 278 ARG A CA 1
ATOM 2186 C C . ARG A 1 278 ? -5.828 50.188 14.961 1 95.31 278 ARG A C 1
ATOM 2188 O O . ARG A 1 278 ? -5.207 50.781 15.836 1 95.31 278 ARG A O 1
ATOM 2195 N N . ALA A 1 279 ? -7.113 50.219 14.805 1 95.06 279 ALA A N 1
ATOM 2196 C CA . ALA A 1 279 ? -7.938 51.062 15.688 1 95.06 279 ALA A CA 1
ATOM 2197 C C . ALA A 1 279 ? -7.902 50.531 17.109 1 95.06 279 ALA A C 1
ATOM 2199 O O . ALA A 1 279 ? -7.969 51.312 18.078 1 95.06 279 ALA A O 1
ATOM 2200 N N . GLU A 1 280 ? -7.699 49.25 17.219 1 93.12 280 GLU A N 1
ATOM 2201 C CA . GLU A 1 280 ? -7.785 48.594 18.531 1 93.12 280 GLU A CA 1
ATOM 2202 C C . GLU A 1 280 ? -6.41 48.5 19.172 1 93.12 280 GLU A C 1
ATOM 2204 O O . GLU A 1 280 ? -6.301 48.25 20.391 1 93.12 280 GLU A O 1
ATOM 2209 N N . THR A 1 281 ? -5.379 48.656 18.422 1 95 281 THR A N 1
ATOM 2210 C CA . THR A 1 281 ? -4.023 48.469 18.938 1 95 281 THR A CA 1
ATOM 2211 C C . THR A 1 281 ? -3.576 49.688 19.734 1 95 281 THR A C 1
ATOM 2213 O O . THR A 1 281 ? -3.68 50.844 19.266 1 95 281 THR A O 1
ATOM 2216 N N . LYS A 1 282 ? -3.025 49.5 20.906 1 89.75 282 LYS A N 1
ATOM 2217 C CA . LYS A 1 282 ? -2.736 50.562 21.844 1 89.75 282 LYS A CA 1
ATOM 2218 C C . LYS A 1 282 ? -1.268 51 21.766 1 89.75 282 LYS A C 1
ATOM 2220 O O . LYS A 1 282 ? -0.938 52.156 21.938 1 89.75 282 LYS A O 1
ATOM 2225 N N . THR A 1 283 ? -0.356 50.062 21.609 1 93 283 THR A N 1
ATOM 2226 C CA . THR A 1 283 ? 1.068 50.344 21.656 1 93 283 THR A CA 1
ATOM 2227 C C . THR A 1 283 ? 1.678 50.281 20.266 1 93 283 THR A C 1
ATOM 2229 O O . THR A 1 283 ? 1.199 49.531 19.406 1 93 283 THR A O 1
ATOM 2232 N N . SER A 1 284 ? 2.713 51.031 20.094 1 92.81 284 SER A N 1
ATOM 2233 C CA . SER A 1 284 ? 3.408 51.062 18.812 1 92.81 284 SER A CA 1
ATOM 2234 C C . SER A 1 284 ? 4.047 49.719 18.484 1 92.81 284 SER A C 1
ATOM 2236 O O . SER A 1 284 ? 4.066 49.281 17.344 1 92.81 284 SER A O 1
ATOM 2238 N N . ALA A 1 285 ? 4.586 49.125 19.484 1 92.25 285 ALA A N 1
ATOM 2239 C CA . ALA A 1 285 ? 5.227 47.844 19.297 1 92.25 285 ALA A CA 1
ATOM 2240 C C . ALA A 1 285 ? 4.227 46.812 18.797 1 92.25 285 ALA A C 1
ATOM 2242 O O . ALA A 1 285 ? 4.543 46 17.922 1 92.25 285 ALA A O 1
ATOM 2243 N N . GLU A 1 286 ? 3.098 46.812 19.359 1 94.5 286 GLU A N 1
ATOM 2244 C CA . GLU A 1 286 ? 2.047 45.875 18.938 1 94.5 286 GLU A CA 1
ATOM 2245 C C . GLU A 1 286 ? 1.575 46.219 17.516 1 94.5 286 GLU A C 1
ATOM 2247 O O . GLU A 1 286 ? 1.277 45.312 16.734 1 94.5 286 GLU A O 1
ATOM 2252 N N . ARG A 1 287 ? 1.52 47.438 17.281 1 95.5 287 ARG A N 1
ATOM 2253 C CA . ARG A 1 287 ? 1.091 47.875 15.953 1 95.5 287 ARG A CA 1
ATOM 2254 C C . ARG A 1 287 ? 2.025 47.344 14.875 1 95.5 287 ARG A C 1
ATOM 2256 O O . ARG A 1 287 ? 1.571 46.875 13.836 1 95.5 287 ARG A O 1
ATOM 2263 N N . ASP A 1 288 ? 3.262 47.438 15.102 1 95.69 288 ASP A N 1
ATOM 2264 C CA . ASP A 1 288 ? 4.25 46.938 14.156 1 95.69 288 ASP A CA 1
ATOM 2265 C C . ASP A 1 288 ? 4.102 45.438 13.945 1 95.69 288 ASP A C 1
ATOM 2267 O O . ASP A 1 288 ? 4.195 44.969 12.82 1 95.69 288 ASP A O 1
ATOM 2271 N N . MET A 1 289 ? 3.953 44.781 14.992 1 96.12 289 MET A N 1
ATOM 2272 C CA . MET A 1 289 ? 3.795 43.344 14.938 1 96.12 289 MET A CA 1
ATOM 2273 C C . MET A 1 289 ? 2.562 42.938 14.125 1 96.12 289 MET A C 1
ATOM 2275 O O . MET A 1 289 ? 2.635 42.094 13.25 1 96.12 289 MET A O 1
ATOM 2279 N N . TYR A 1 290 ? 1.404 43.562 14.406 1 97.19 290 TYR A N 1
ATOM 2280 C CA . TYR A 1 290 ? 0.171 43.219 13.703 1 97.19 290 TYR A CA 1
ATOM 2281 C C . TYR A 1 290 ? 0.262 43.625 12.234 1 97.19 290 TYR A C 1
ATOM 2283 O O . TYR A 1 290 ? -0.258 42.938 11.359 1 97.19 290 TYR A O 1
ATOM 2291 N N . ASP A 1 291 ? 0.898 44.781 12.008 1 96 291 ASP A N 1
ATOM 2292 C CA . ASP A 1 291 ? 1.092 45.188 10.625 1 96 291 ASP A CA 1
ATOM 2293 C C . ASP A 1 291 ? 1.895 44.156 9.844 1 96 291 ASP A C 1
ATOM 2295 O O . ASP A 1 291 ? 1.586 43.844 8.68 1 96 291 ASP A O 1
ATOM 2299 N N . ASP A 1 292 ? 2.855 43.719 10.453 1 96.19 292 ASP A N 1
ATOM 2300 C CA . ASP A 1 292 ? 3.668 42.656 9.828 1 96.19 292 ASP A CA 1
ATOM 2301 C C . ASP A 1 292 ? 2.85 41.406 9.586 1 96.19 292 ASP A C 1
ATOM 2303 O O . ASP A 1 292 ? 2.947 40.781 8.516 1 96.19 292 ASP A O 1
ATOM 2307 N N . MET A 1 293 ? 2.107 40.938 10.555 1 95.81 293 MET A N 1
ATOM 2308 C CA . MET A 1 293 ? 1.287 39.75 10.43 1 95.81 293 MET A CA 1
ATOM 2309 C C . MET A 1 293 ? 0.25 39.906 9.328 1 95.81 293 MET A C 1
ATOM 2311 O O . MET A 1 293 ? -0.024 38.969 8.586 1 95.81 293 MET A O 1
ATOM 2315 N N . LEU A 1 294 ? -0.353 41.062 9.242 1 96.38 294 LEU A N 1
ATOM 2316 C CA . LEU A 1 294 ? -1.354 41.312 8.211 1 96.38 294 LEU A CA 1
ATOM 2317 C C . LEU A 1 294 ? -0.711 41.375 6.828 1 96.38 294 LEU A C 1
ATOM 2319 O O . LEU A 1 294 ? -1.325 40.969 5.84 1 96.38 294 LEU A O 1
ATOM 2323 N N . ARG A 1 295 ? 0.515 41.906 6.777 1 95.69 295 ARG A N 1
ATOM 2324 C CA . ARG A 1 295 ? 1.263 41.906 5.523 1 95.69 295 ARG A CA 1
ATOM 2325 C C . ARG A 1 295 ? 1.515 40.469 5.062 1 95.69 295 ARG A C 1
ATOM 2327 O O . ARG A 1 295 ? 1.323 40.125 3.889 1 95.69 295 ARG A O 1
ATOM 2334 N N . GLN A 1 296 ? 1.928 39.625 5.965 1 95.12 296 GLN A N 1
ATOM 2335 C CA . GLN A 1 296 ? 2.109 38.219 5.656 1 95.12 296 GLN A CA 1
ATOM 2336 C C . GLN A 1 296 ? 0.792 37.562 5.23 1 95.12 296 GLN A C 1
ATOM 2338 O O . GLN A 1 296 ? 0.767 36.719 4.316 1 95.12 296 GLN A O 1
ATOM 2343 N N . PHE A 1 297 ? -0.222 37.938 5.922 1 95.31 297 PHE A N 1
ATOM 2344 C CA . PHE A 1 297 ? -1.544 37.406 5.605 1 95.31 297 PHE A CA 1
ATOM 2345 C C . PHE A 1 297 ? -1.914 37.719 4.156 1 95.31 297 PHE A C 1
ATOM 2347 O O . PHE A 1 297 ? -2.457 36.844 3.459 1 95.31 297 PHE A O 1
ATOM 2354 N N . ARG A 1 298 ? -1.599 38.875 3.689 1 94.44 298 ARG A N 1
ATOM 2355 C CA . ARG A 1 298 ? -1.818 39.281 2.301 1 94.44 298 ARG A CA 1
ATOM 2356 C C . ARG A 1 298 ? -0.967 38.438 1.353 1 94.44 298 ARG A C 1
ATOM 2358 O O . ARG A 1 298 ? -1.437 38.031 0.291 1 94.44 298 ARG A O 1
ATOM 2365 N N . MET A 1 299 ? 0.203 38.188 1.744 1 93.56 299 MET A N 1
ATOM 2366 C CA . MET A 1 299 ? 1.139 37.438 0.919 1 93.56 299 MET A CA 1
ATOM 2367 C C . MET A 1 299 ? 0.637 36 0.692 1 93.56 299 MET A C 1
ATOM 2369 O O . MET A 1 299 ? 0.843 35.438 -0.379 1 93.56 299 MET A O 1
ATOM 2373 N N . PHE A 1 300 ? -0.099 35.5 1.656 1 93.19 300 PHE A N 1
ATOM 2374 C CA . PHE A 1 300 ? -0.488 34.094 1.588 1 93.19 300 PHE A CA 1
ATOM 2375 C C . PHE A 1 300 ? -1.985 33.969 1.338 1 93.19 300 PHE A C 1
ATOM 2377 O O . PHE A 1 300 ? -2.545 32.875 1.465 1 93.19 300 PHE A O 1
ATOM 2384 N N . TRP A 1 301 ? -2.641 35.062 1.007 1 93.75 301 TRP A N 1
ATOM 2385 C CA . TRP A 1 301 ? -4.07 35.031 0.704 1 93.75 301 TRP A CA 1
ATOM 2386 C C . TRP A 1 301 ? -4.348 34.188 -0.534 1 93.75 301 TRP A C 1
ATOM 2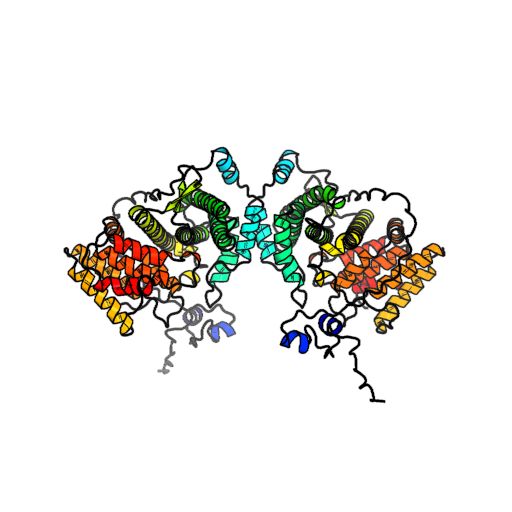388 O O . TRP A 1 301 ? -3.668 34.344 -1.554 1 93.75 301 TRP A O 1
ATOM 2398 N N . PRO A 1 302 ? -5.301 33.219 -0.46 1 91.44 302 PRO A N 1
ATOM 2399 C CA . PRO A 1 302 ? -5.586 32.344 -1.595 1 91.44 302 PRO A CA 1
ATOM 2400 C C . PRO A 1 302 ? -6.422 33 -2.678 1 91.44 302 PRO A C 1
ATOM 2402 O O . PRO A 1 302 ? -7.621 32.75 -2.789 1 91.44 302 PRO A O 1
ATOM 2405 N N . LEU A 1 303 ? -5.734 33.688 -3.498 1 89.06 303 LEU A N 1
ATOM 2406 C CA . LEU A 1 303 ? -6.426 34.312 -4.613 1 89.06 303 LEU A CA 1
ATOM 2407 C C . LEU A 1 303 ? -6.863 33.281 -5.641 1 89.06 303 LEU A C 1
ATOM 2409 O O . LEU A 1 303 ? -6.211 32.25 -5.805 1 89.06 303 LEU A O 1
ATOM 2413 N N . GLU A 1 304 ? -7.984 33.375 -6.254 1 79.44 304 GLU A N 1
ATOM 2414 C CA . GLU A 1 304 ? -8.633 32.438 -7.152 1 79.44 304 GLU A CA 1
ATOM 2415 C C . GLU A 1 304 ? -7.684 32 -8.273 1 79.44 304 GLU A C 1
ATOM 2417 O O . GLU A 1 304 ? -7.699 30.844 -8.695 1 79.44 304 GLU A O 1
ATOM 2422 N N . HIS A 1 305 ? -6.922 32.812 -8.766 1 74.88 305 HIS A N 1
ATOM 2423 C CA . HIS A 1 305 ? -6.125 32.5 -9.938 1 74.88 305 HIS A CA 1
ATOM 2424 C C . HIS A 1 305 ? -4.805 31.844 -9.547 1 74.88 305 HIS A C 1
ATOM 2426 O O . HIS A 1 305 ? -4.051 31.375 -10.406 1 74.88 305 HIS A O 1
ATOM 2432 N N . ARG A 1 306 ? -4.637 31.719 -8.328 1 75 306 ARG A N 1
ATOM 2433 C CA . ARG A 1 306 ? -3.375 31.141 -7.883 1 75 306 ARG A CA 1
ATOM 2434 C C . ARG A 1 306 ? -3.504 29.625 -7.703 1 75 306 ARG A C 1
ATOM 2436 O O . ARG A 1 306 ? -4.5 29.156 -7.156 1 75 306 ARG A O 1
ATOM 2443 N N . PRO A 1 307 ? -2.504 29.031 -8.219 1 72.94 307 PRO A N 1
ATOM 2444 C CA . PRO A 1 307 ? -2.51 27.594 -7.992 1 72.94 307 PRO A CA 1
ATOM 2445 C C . PRO A 1 307 ? -2.211 27.219 -6.543 1 72.94 307 PRO A C 1
ATOM 2447 O O . PRO A 1 307 ? -1.622 28.016 -5.805 1 72.94 307 PRO A O 1
ATOM 2450 N N . TYR A 1 308 ? -2.74 26.234 -5.895 1 75.62 308 TYR A N 1
ATOM 2451 C CA . TYR A 1 308 ? -2.428 25.609 -4.617 1 75.62 308 TYR A CA 1
ATOM 2452 C C . TYR A 1 308 ? -2.908 26.469 -3.453 1 75.62 308 TYR A C 1
ATOM 2454 O O . TYR A 1 308 ? -2.135 26.781 -2.545 1 75.62 308 TYR A O 1
ATOM 2462 N N . ALA A 1 309 ? -4.086 26.891 -3.391 1 76.62 309 ALA A N 1
ATOM 2463 C CA . ALA A 1 309 ? -4.691 27.703 -2.34 1 76.62 309 ALA A CA 1
ATOM 2464 C C . ALA A 1 309 ? -4.434 27.109 -0.962 1 76.62 309 ALA A C 1
ATOM 2466 O O . ALA A 1 309 ? -4.145 27.828 -0.007 1 76.62 309 ALA A O 1
ATOM 2467 N N . HIS A 1 310 ? -4.523 25.781 -0.863 1 79.12 310 HIS A N 1
ATOM 2468 C CA . HIS A 1 310 ? -4.367 25.156 0.445 1 79.12 310 HIS A CA 1
ATOM 2469 C C . HIS A 1 310 ? -2.947 25.328 0.973 1 79.12 310 HIS A C 1
ATOM 2471 O O . HIS A 1 310 ? -2.746 25.531 2.174 1 79.12 310 HIS A O 1
ATOM 2477 N N . GLY A 1 311 ? -2.025 25.25 0.064 1 83 311 GLY A N 1
ATOM 2478 C CA . GLY A 1 311 ? -0.649 25.469 0.482 1 83 311 GLY A CA 1
ATOM 2479 C C . GLY A 1 311 ? -0.406 26.859 1.045 1 83 311 GLY A C 1
ATOM 2480 O O . GLY A 1 311 ? 0.303 27.016 2.041 1 83 311 GLY A O 1
ATOM 2481 N N . LEU A 1 312 ? -1.016 27.797 0.473 1 87.44 312 LEU A N 1
ATOM 2482 C CA . LEU A 1 312 ? -0.854 29.188 0.905 1 87.44 312 LEU A CA 1
ATOM 2483 C C . LEU A 1 312 ? -1.458 29.391 2.289 1 87.44 312 LEU A C 1
ATOM 2485 O O . LEU A 1 312 ? -0.813 29.969 3.174 1 87.44 312 LEU A O 1
ATOM 2489 N N . VAL A 1 313 ? -2.641 28.906 2.506 1 90.25 313 VAL A N 1
ATOM 2490 C CA . VAL A 1 313 ? -3.352 29.094 3.766 1 90.25 313 VAL A CA 1
ATOM 2491 C C . VAL A 1 313 ? -2.572 28.453 4.906 1 90.25 313 VAL A C 1
ATOM 2493 O O . VAL A 1 313 ? -2.395 29.062 5.969 1 90.25 313 VAL A O 1
ATOM 2496 N N . HIS A 1 314 ? -2.049 27.297 4.648 1 88 314 HIS A N 1
ATOM 2497 C CA . HIS A 1 314 ? -1.282 26.625 5.688 1 88 314 HIS A CA 1
ATOM 2498 C C . HIS A 1 314 ? 0.073 27.297 5.895 1 88 314 HIS A C 1
ATOM 2500 O O . HIS A 1 314 ? 0.58 27.328 7.02 1 88 314 HIS A O 1
ATOM 2506 N N . ALA A 1 315 ? 0.614 27.781 4.855 1 89.56 315 ALA A N 1
ATOM 2507 C CA . ALA A 1 315 ? 1.957 28.359 4.914 1 89.56 315 ALA A CA 1
ATOM 2508 C C . ALA A 1 315 ? 1.967 29.656 5.727 1 89.56 315 ALA A C 1
ATOM 2510 O O . ALA A 1 315 ? 2.98 30 6.34 1 89.56 315 ALA A O 1
ATOM 2511 N N . TRP A 1 316 ? 0.902 30.375 5.746 1 92.81 316 TRP A N 1
ATOM 2512 C CA . TRP A 1 316 ? 0.833 31.594 6.531 1 92.81 316 TRP A CA 1
ATOM 2513 C C . TRP A 1 316 ? 1.199 31.344 7.988 1 92.81 316 TRP A C 1
ATOM 2515 O O . TRP A 1 316 ? 1.923 32.125 8.609 1 92.81 316 TRP A O 1
ATOM 2525 N N . SER A 1 317 ? 0.729 30.25 8.516 1 91.06 317 SER A N 1
ATOM 2526 C CA . SER A 1 317 ? 0.906 29.922 9.922 1 91.06 317 SER A CA 1
ATOM 2527 C C . SER A 1 317 ? 2.375 29.672 10.258 1 91.06 317 SER A C 1
ATOM 2529 O O . SER A 1 317 ? 2.783 29.797 11.414 1 91.06 317 SER A O 1
ATOM 2531 N N . THR A 1 318 ? 3.111 29.312 9.258 1 90.38 318 THR A N 1
ATOM 2532 C CA . THR A 1 318 ? 4.535 29.109 9.492 1 90.38 318 THR A CA 1
ATOM 2533 C C . THR A 1 318 ? 5.246 30.438 9.75 1 90.38 318 THR A C 1
ATOM 2535 O O . THR A 1 318 ? 6.371 30.453 10.25 1 90.38 318 THR A O 1
ATOM 2538 N N . ARG A 1 319 ? 4.613 31.547 9.469 1 91.19 319 ARG A N 1
ATOM 2539 C CA . ARG A 1 319 ? 5.219 32.875 9.578 1 91.19 319 ARG A CA 1
ATOM 2540 C C . ARG A 1 319 ? 4.812 33.562 10.883 1 91.19 319 ARG A C 1
ATOM 2542 O O . ARG A 1 319 ? 5.289 34.656 11.188 1 91.19 319 ARG A O 1
ATOM 2549 N N . ILE A 1 320 ? 4.047 32.938 11.617 1 93.44 320 ILE A N 1
ATOM 2550 C CA . ILE A 1 320 ? 3.545 33.5 12.859 1 93.44 320 ILE A CA 1
ATOM 2551 C C . ILE A 1 320 ? 4.703 33.75 13.82 1 93.44 320 ILE A C 1
ATOM 2553 O O . ILE A 1 320 ? 5.523 32.844 14.047 1 93.44 320 ILE A O 1
ATOM 2557 N N . SER A 1 321 ? 4.805 34.938 14.375 1 92.94 321 SER A N 1
ATOM 2558 C CA . SER A 1 321 ? 5.879 35.312 15.281 1 92.94 321 SER A CA 1
ATOM 2559 C C . SER A 1 321 ? 5.566 34.875 16.719 1 92.94 321 SER A C 1
ATOM 2561 O O . SER A 1 321 ? 4.414 34.594 17.047 1 92.94 321 SER A O 1
ATOM 2563 N N . ASP A 1 322 ? 6.594 34.969 17.562 1 93.62 322 ASP A N 1
ATOM 2564 C CA . ASP A 1 322 ? 6.43 34.656 18.984 1 93.62 322 ASP A CA 1
ATOM 2565 C C . ASP A 1 322 ? 5.496 35.656 19.656 1 93.62 322 ASP A C 1
ATOM 2567 O O . ASP A 1 322 ? 4.672 35.281 20.5 1 93.62 322 ASP A O 1
ATOM 2571 N N . CYS A 1 323 ? 5.652 36.844 19.25 1 95.38 323 CYS A N 1
ATOM 2572 C CA . CYS A 1 323 ? 4.836 37.875 19.844 1 95.38 323 CYS A CA 1
ATOM 2573 C C . CYS A 1 323 ? 3.367 37.719 19.469 1 95.38 323 CYS A C 1
ATOM 2575 O O . CYS A 1 323 ? 2.486 37.938 20.297 1 95.38 323 CYS A O 1
ATOM 2577 N N . PHE A 1 324 ? 3.148 37.375 18.312 1 96.56 324 PHE A N 1
ATOM 2578 C CA . PHE A 1 324 ? 1.772 37.156 17.875 1 96.56 324 PHE A CA 1
ATOM 2579 C C . PHE A 1 324 ? 1.165 35.969 18.594 1 96.56 324 PHE A C 1
ATOM 2581 O O . PHE A 1 324 ? 0 36 19 1 96.56 324 PHE A O 1
ATOM 2588 N N . MET A 1 325 ? 1.961 34.875 18.766 1 96.12 325 MET A N 1
ATOM 2589 C CA . MET A 1 325 ? 1.518 33.688 19.5 1 96.12 325 MET A CA 1
ATOM 2590 C C . MET A 1 325 ? 1.133 34.062 20.938 1 96.12 325 MET A C 1
ATOM 2592 O O . MET A 1 325 ? 0.113 33.625 21.453 1 96.12 325 MET A O 1
ATOM 2596 N N . LYS A 1 326 ? 1.977 34.844 21.516 1 96.38 326 LYS A N 1
ATOM 2597 C CA . LYS A 1 326 ? 1.708 35.312 22.859 1 96.38 326 LYS A CA 1
ATOM 2598 C C . LYS A 1 326 ? 0.432 36.156 22.906 1 96.38 326 LYS A C 1
ATOM 2600 O O . LYS A 1 326 ? -0.339 36.062 23.875 1 96.38 326 LYS A O 1
ATOM 2605 N N . ALA A 1 327 ? 0.219 36.938 21.922 1 97.38 327 ALA A N 1
ATOM 2606 C CA . ALA A 1 327 ? -0.979 37.781 21.844 1 97.38 327 ALA A CA 1
ATOM 2607 C C . ALA A 1 327 ? -2.24 36.938 21.781 1 97.38 327 ALA A C 1
ATOM 2609 O O . ALA A 1 327 ? -3.262 37.281 22.375 1 97.38 327 ALA A O 1
ATOM 2610 N N . ILE A 1 328 ? -2.203 35.844 21.031 1 97.44 328 ILE A N 1
ATOM 2611 C CA . ILE A 1 328 ? -3.344 34.938 20.953 1 97.44 328 ILE A CA 1
ATOM 2612 C C . ILE A 1 328 ? -3.566 34.281 22.312 1 97.44 328 ILE A C 1
ATOM 2614 O O . ILE A 1 328 ? -4.703 34.188 22.781 1 97.44 328 ILE A O 1
ATOM 2618 N N . LEU A 1 329 ? -2.455 33.875 22.891 1 96.06 329 LEU A N 1
ATOM 2619 C CA . LEU A 1 329 ? -2.52 33.25 24.188 1 96.06 329 LEU A CA 1
ATOM 2620 C C . LEU A 1 329 ? -3.15 34.156 25.234 1 96.06 329 LEU A C 1
ATOM 2622 O O . LEU A 1 329 ? -3.908 33.719 26.094 1 96.06 329 LEU A O 1
ATOM 2626 N N . GLU A 1 330 ? -2.822 35.406 25.125 1 96.25 330 GLU A N 1
ATOM 2627 C CA . GLU A 1 330 ? -3.352 36.406 26.047 1 96.25 330 GLU A CA 1
ATOM 2628 C C . GLU A 1 330 ? -4.746 36.844 25.625 1 96.25 330 GLU A C 1
ATOM 2630 O O . GLU A 1 330 ? -5.344 37.719 26.266 1 96.25 330 GLU A O 1
ATOM 2635 N N . LYS A 1 331 ? -5.262 36.312 24.547 1 97.38 331 LYS A N 1
ATOM 2636 C CA . LYS A 1 331 ? -6.609 36.562 24.047 1 97.38 331 LYS A CA 1
ATOM 2637 C C . LYS A 1 331 ? -6.797 38.031 23.688 1 97.38 331 LYS A C 1
ATOM 2639 O O . LYS A 1 331 ? -7.836 38.625 23.984 1 97.38 331 LYS A O 1
ATOM 2644 N N . LYS A 1 332 ? -5.738 38.594 23.156 1 97.19 332 LYS A N 1
ATOM 2645 C CA . LYS A 1 332 ? -5.883 39.938 22.625 1 97.19 332 LYS A CA 1
ATOM 2646 C C . LYS A 1 332 ? -6.848 39.938 21.438 1 97.19 332 LYS A C 1
ATOM 2648 O O . LYS A 1 332 ? -6.738 39.125 20.531 1 97.19 332 LYS A O 1
ATOM 2653 N N . SER A 1 333 ? -7.762 40.938 21.438 1 97.38 333 SER A N 1
ATOM 2654 C CA . SER A 1 333 ? -8.82 40.969 20.438 1 97.38 333 SER A CA 1
ATOM 2655 C C . SER A 1 333 ? -8.242 41.062 19.016 1 97.38 333 SER A C 1
ATOM 2657 O O . SER A 1 333 ? -8.75 40.469 18.094 1 97.38 333 SER A O 1
ATOM 2659 N N . GLU A 1 334 ? -7.156 41.875 18.844 1 97.38 334 GLU A N 1
ATOM 2660 C CA . GLU A 1 334 ? -6.531 42.062 17.547 1 97.38 334 GLU A CA 1
ATOM 2661 C C . GLU A 1 334 ? -6.012 40.75 16.984 1 97.38 334 GLU A C 1
ATOM 2663 O O . GLU A 1 334 ? -6.262 40.438 15.812 1 97.38 334 GLU A O 1
ATOM 2668 N N . ALA A 1 335 ? -5.34 40.031 17.797 1 97.81 335 ALA A N 1
ATOM 2669 C CA . ALA A 1 335 ? -4.766 38.75 17.375 1 97.81 335 ALA A CA 1
ATOM 2670 C C . ALA A 1 335 ? -5.859 37.719 17.094 1 97.81 335 ALA A C 1
ATOM 2672 O O . ALA A 1 335 ? -5.77 36.969 16.125 1 97.81 335 ALA A O 1
ATOM 2673 N N . LEU A 1 336 ? -6.875 37.688 17.906 1 98.19 336 LEU A N 1
ATOM 2674 C CA . LEU A 1 336 ? -7.988 36.75 17.75 1 98.19 336 LEU A CA 1
ATOM 2675 C C . LEU A 1 336 ? -8.734 37.031 16.453 1 98.19 336 LEU A C 1
ATOM 2677 O O . LEU A 1 336 ? -9.164 36.094 15.773 1 98.19 336 LEU A O 1
ATOM 2681 N N . LEU A 1 337 ? -8.93 38.281 16.156 1 98 337 LEU A N 1
ATOM 2682 C CA . LEU A 1 337 ? -9.609 38.625 14.914 1 98 337 LEU A CA 1
ATOM 2683 C C . LEU A 1 337 ? -8.859 38.062 13.711 1 98 337 LEU A C 1
ATOM 2685 O O . LEU A 1 337 ? -9.477 37.469 12.82 1 98 337 LEU A O 1
ATOM 2689 N N . ILE A 1 338 ? -7.539 38.25 13.672 1 98 338 ILE A N 1
ATOM 2690 C CA . ILE A 1 338 ? -6.727 37.75 12.57 1 98 338 ILE A CA 1
ATOM 2691 C C . ILE A 1 338 ? -6.855 36.219 12.508 1 98 338 ILE A C 1
ATOM 2693 O O . ILE A 1 338 ? -6.965 35.656 11.422 1 98 338 ILE A O 1
ATOM 2697 N N . LEU A 1 339 ? -6.863 35.594 13.648 1 98 339 LEU A N 1
ATOM 2698 C CA . LEU A 1 339 ? -7.016 34.156 13.727 1 98 339 LEU A CA 1
ATOM 2699 C C . LEU A 1 339 ? -8.359 33.719 13.156 1 98 339 LEU A C 1
ATOM 2701 O O . LEU A 1 339 ? -8.445 32.688 12.477 1 98 339 LEU A O 1
ATOM 2705 N N . ALA A 1 340 ? -9.453 34.438 13.461 1 98.38 340 ALA A N 1
ATOM 2706 C CA . ALA A 1 340 ? -10.773 34.094 12.93 1 98.38 340 ALA A CA 1
ATOM 2707 C C . ALA A 1 340 ? -10.781 34.156 11.406 1 98.38 340 ALA A C 1
ATOM 2709 O O . ALA A 1 340 ? -11.406 33.344 10.75 1 98.38 340 ALA A O 1
ATOM 2710 N N . TYR A 1 341 ? -10.125 35.188 10.867 1 98.12 341 TYR A N 1
ATOM 2711 C CA . TYR A 1 341 ? -10.047 35.312 9.414 1 98.12 341 TYR A CA 1
ATOM 2712 C C . TYR A 1 341 ? -9.258 34.156 8.805 1 98.12 341 TYR A C 1
ATOM 2714 O O . TYR A 1 341 ? -9.602 33.656 7.73 1 98.12 341 TYR A O 1
ATOM 2722 N N . HIS A 1 342 ? -8.211 33.781 9.492 1 97 342 HIS A N 1
ATOM 2723 C CA . HIS A 1 342 ? -7.484 32.594 9.07 1 97 342 HIS A CA 1
ATOM 2724 C C . HIS A 1 342 ? -8.383 31.359 9.117 1 97 342 HIS A C 1
ATOM 2726 O O . HIS A 1 342 ? -8.328 30.5 8.219 1 97 342 HIS A O 1
ATOM 2732 N N . GLY A 1 343 ? -9.141 31.234 10.156 1 97.12 343 GLY A N 1
ATOM 2733 C CA . GLY A 1 343 ? -10.094 30.141 10.25 1 97.12 343 GLY A CA 1
ATOM 2734 C C . GLY A 1 343 ? -11.062 30.078 9.086 1 97.12 343 GLY A C 1
ATOM 2735 O O . GLY A 1 343 ? -11.391 29 8.602 1 97.12 343 GLY A O 1
ATOM 2736 N N . ALA A 1 344 ? -11.523 31.203 8.656 1 96.94 344 ALA A N 1
ATOM 2737 C CA . ALA A 1 344 ? -12.422 31.281 7.508 1 96.94 344 ALA A CA 1
ATOM 2738 C C . ALA A 1 344 ? -11.758 30.734 6.25 1 96.94 344 ALA A C 1
ATOM 2740 O O . ALA A 1 344 ? -12.383 30 5.48 1 96.94 344 ALA A O 1
ATOM 2741 N N . LEU A 1 345 ? -10.531 31.125 6.098 1 95.25 345 LEU A N 1
ATOM 2742 C CA . LEU A 1 345 ? -9.789 30.625 4.938 1 95.25 345 LEU A CA 1
ATOM 2743 C C . LEU A 1 345 ? -9.57 29.125 5.035 1 95.25 345 LEU A C 1
ATOM 2745 O O . LEU A 1 345 ? -9.68 28.406 4.031 1 95.25 345 LEU A O 1
ATOM 2749 N N . LEU A 1 346 ? -9.258 28.625 6.188 1 94.19 346 LEU A N 1
ATOM 2750 C CA . LEU A 1 346 ? -9.055 27.203 6.41 1 94.19 346 LEU A CA 1
ATOM 2751 C C . LEU A 1 346 ? -10.328 26.422 6.117 1 94.19 346 LEU A C 1
ATOM 2753 O O . LEU A 1 346 ? -10.273 25.328 5.559 1 94.19 346 LEU A O 1
ATOM 2757 N N . HIS A 1 347 ? -11.43 26.969 6.496 1 93.94 347 HIS A N 1
ATOM 2758 C CA . HIS A 1 347 ? -12.711 26.297 6.312 1 93.94 347 HIS A CA 1
ATOM 2759 C C . HIS A 1 347 ? -13.047 26.141 4.836 1 93.94 347 HIS A C 1
ATOM 2761 O O . HIS A 1 347 ? -13.742 25.203 4.445 1 93.94 347 HIS A O 1
ATOM 2767 N N . GLU A 1 348 ? -12.547 26.953 4.07 1 89.81 348 GLU A N 1
ATOM 2768 C CA . GLU A 1 348 ? -12.859 26.938 2.645 1 89.81 348 GLU A CA 1
ATOM 2769 C C . GLU A 1 348 ? -12.047 25.875 1.916 1 89.81 348 GLU A C 1
ATOM 2771 O O . GLU A 1 348 ? -12.336 25.547 0.764 1 89.81 348 GLU A O 1
ATOM 2776 N N . LEU A 1 349 ? -11.07 25.359 2.662 1 87 349 LEU A N 1
ATOM 2777 C CA . LEU A 1 349 ? -10.273 24.297 2.051 1 87 349 LEU A CA 1
ATOM 2778 C C . LEU A 1 349 ? -11.062 23 2.006 1 87 349 LEU A C 1
ATOM 2780 O O . LEU A 1 349 ? -11.023 22.219 2.959 1 87 349 LEU A O 1
ATOM 2784 N N . THR A 1 350 ? -11.688 22.641 0.933 1 78.5 350 THR A N 1
ATOM 2785 C CA . THR A 1 350 ? -12.555 21.469 0.819 1 78.5 350 THR A CA 1
ATOM 2786 C C . THR A 1 350 ? -11.75 20.234 0.416 1 78.5 350 THR A C 1
ATOM 2788 O O . THR A 1 350 ? -12.203 19.094 0.6 1 78.5 350 THR A O 1
ATOM 2791 N N . ASP A 1 351 ? -10.531 20.422 -0.044 1 77.44 351 ASP A N 1
ATOM 2792 C CA . ASP A 1 351 ? -9.742 19.312 -0.571 1 77.44 351 ASP A CA 1
ATOM 2793 C C . ASP A 1 351 ? -8.828 18.734 0.505 1 77.44 351 ASP A C 1
ATOM 2795 O O . ASP A 1 351 ? -8.094 17.781 0.251 1 77.44 351 ASP A O 1
ATOM 2799 N N . CYS A 1 352 ? -8.867 19.297 1.683 1 86.75 352 CYS A N 1
ATOM 2800 C CA . CYS A 1 352 ? -8.078 18.797 2.803 1 86.75 352 CYS A CA 1
ATOM 2801 C C . CYS A 1 352 ? -8.977 18.141 3.85 1 86.75 352 CYS A C 1
ATOM 2803 O O . CYS A 1 352 ? -9.398 18.781 4.805 1 86.75 352 CYS A O 1
ATOM 2805 N N . TRP A 1 353 ? -9.156 16.859 3.758 1 89.31 353 TRP A N 1
ATOM 2806 C CA . TRP A 1 353 ? -10.094 16.156 4.625 1 89.31 353 TRP A CA 1
ATOM 2807 C C . TRP A 1 353 ? -9.703 16.312 6.09 1 89.31 353 TRP A C 1
ATOM 2809 O O . TRP A 1 353 ? -10.562 16.281 6.977 1 89.31 353 TRP A O 1
ATOM 2819 N N . TRP A 1 354 ? -8.406 16.5 6.383 1 91.06 354 TRP A N 1
ATOM 2820 C CA . TRP A 1 354 ? -7.941 16.5 7.766 1 91.06 354 TRP A CA 1
ATOM 2821 C C . TRP A 1 354 ? -8.32 17.812 8.461 1 91.06 354 TRP A C 1
ATOM 2823 O O . TRP A 1 354 ? -8.336 17.891 9.688 1 91.06 354 TRP A O 1
ATOM 2833 N N . VAL A 1 355 ? -8.57 18.828 7.75 1 91.19 355 VAL A N 1
ATOM 2834 C CA . VAL A 1 355 ? -8.977 20.078 8.359 1 91.19 355 VAL A CA 1
ATOM 2835 C C . VAL A 1 355 ? -10.438 20 8.781 1 91.19 355 VAL A C 1
ATOM 2837 O O . VAL A 1 355 ? -10.82 20.547 9.82 1 91.19 355 VAL A O 1
ATOM 2840 N N . GLY A 1 356 ? -11.227 19.422 7.93 1 88.81 356 GLY A N 1
ATOM 2841 C CA . GLY A 1 356 ? -12.633 19.266 8.25 1 88.81 356 GLY A CA 1
ATOM 2842 C C . GLY A 1 356 ? -13.305 20.578 8.609 1 88.81 356 GLY A C 1
ATOM 2843 O O . GLY A 1 356 ? -13.195 21.562 7.867 1 88.81 356 GLY A O 1
ATOM 2844 N N . ASP A 1 357 ? -13.945 20.609 9.773 1 90.69 357 ASP A N 1
ATOM 2845 C CA . ASP A 1 357 ? -14.688 21.797 10.195 1 90.69 357 ASP A CA 1
ATOM 2846 C C . ASP A 1 357 ? -13.875 22.625 11.18 1 90.69 357 ASP A C 1
ATOM 2848 O O . ASP A 1 357 ? -14.422 23.469 11.891 1 90.69 357 ASP A O 1
ATOM 2852 N N . LYS A 1 358 ? -12.648 22.359 11.18 1 93.38 358 LYS A N 1
ATOM 2853 C CA . LYS A 1 358 ? -11.812 23.031 12.172 1 93.38 358 LYS A CA 1
ATOM 2854 C C . LYS A 1 358 ? -11.758 24.531 11.922 1 93.38 358 LYS A C 1
ATOM 2856 O O . LYS A 1 358 ? -11.57 25.312 12.859 1 93.38 358 LYS A O 1
ATOM 2861 N N . GLY A 1 359 ? -11.852 24.906 10.648 1 95.25 359 GLY A N 1
ATOM 2862 C CA . GLY A 1 359 ? -11.969 26.328 10.375 1 95.25 359 GLY A CA 1
ATOM 2863 C C . GLY A 1 359 ? -13.141 26.969 11.094 1 95.25 359 GLY A C 1
ATOM 2864 O O . GLY A 1 359 ? -12.992 28.047 11.688 1 95.25 359 GLY A O 1
ATOM 2865 N N . ARG A 1 360 ? -14.195 26.359 11.062 1 95.44 360 ARG A N 1
ATOM 2866 C CA . ARG A 1 360 ? -15.398 26.828 11.75 1 95.44 360 ARG A CA 1
ATOM 2867 C C . ARG A 1 360 ? -15.195 26.844 13.258 1 95.44 360 ARG A C 1
ATOM 2869 O O . ARG A 1 360 ? -15.641 27.781 13.938 1 95.44 360 ARG A O 1
ATOM 2876 N N . VAL A 1 361 ? -14.539 25.922 13.742 1 95.25 361 VAL A N 1
ATOM 2877 C CA . VAL A 1 361 ? -14.273 25.828 15.172 1 95.25 361 VAL A CA 1
ATOM 2878 C C . VAL A 1 361 ? -13.414 27.016 15.617 1 95.25 361 VAL A C 1
ATOM 2880 O O . VAL A 1 361 ? -13.633 27.578 16.703 1 95.25 361 VAL A O 1
ATOM 2883 N N . ILE A 1 362 ? -12.445 27.312 14.836 1 96.88 362 ILE A N 1
ATOM 2884 C CA . ILE A 1 362 ? -11.594 28.469 15.141 1 96.88 362 ILE A CA 1
ATOM 2885 C C . ILE A 1 362 ? -12.453 29.719 15.242 1 96.88 362 ILE A C 1
ATOM 2887 O O . ILE A 1 362 ? -12.328 30.484 16.203 1 96.88 362 ILE A O 1
ATOM 2891 N N . ILE A 1 363 ? -13.344 29.922 14.273 1 97.88 363 ILE A N 1
ATOM 2892 C CA . ILE A 1 363 ? -14.195 31.094 14.234 1 97.88 363 ILE A CA 1
ATOM 2893 C C . ILE A 1 363 ? -15.094 31.141 15.469 1 97.88 363 ILE A C 1
ATOM 2895 O O . ILE A 1 363 ? -15.219 32.188 16.125 1 97.88 363 ILE A O 1
ATOM 2899 N N . GLN A 1 364 ? -15.648 30.047 15.789 1 96.88 364 GLN A N 1
ATOM 2900 C CA . GLN A 1 364 ? -16.516 29.953 16.953 1 96.88 364 GLN A CA 1
ATOM 2901 C C . GLN A 1 364 ? -15.742 30.234 18.25 1 96.88 364 GLN A C 1
ATOM 2903 O O . GLN A 1 364 ? -16.25 30.906 19.141 1 96.88 364 GLN A O 1
ATOM 2908 N N . THR A 1 365 ? -14.625 29.641 18.328 1 96.94 365 THR A N 1
ATOM 2909 C CA . THR A 1 365 ? -13.773 29.844 19.5 1 96.94 365 THR A CA 1
ATOM 2910 C C . THR A 1 365 ? -13.453 31.328 19.688 1 96.94 365 THR A C 1
ATOM 2912 O O . THR A 1 365 ? -13.531 31.844 20.797 1 96.94 365 THR A O 1
ATOM 2915 N N . VAL A 1 366 ? -13.086 31.969 18.625 1 97.94 366 VAL A N 1
ATOM 2916 C CA . VAL A 1 366 ? -12.75 33.375 18.672 1 97.94 366 VAL A CA 1
ATOM 2917 C C . VAL A 1 366 ? -13.992 34.188 19.047 1 97.94 366 VAL A C 1
ATOM 2919 O O . VAL A 1 366 ? -13.906 35.125 19.844 1 97.94 366 VAL A O 1
ATOM 2922 N N . GLU A 1 367 ? -15.094 33.844 18.422 1 96.94 367 GLU A N 1
ATOM 2923 C CA . GLU A 1 367 ? -16.344 34.562 18.734 1 96.94 367 GLU A CA 1
ATOM 2924 C C . GLU A 1 367 ? -16.656 34.5 20.219 1 96.94 367 GLU A C 1
ATOM 2926 O O . GLU A 1 367 ? -17.156 35.469 20.797 1 96.94 367 GLU A O 1
ATOM 2931 N N . ASP A 1 368 ? -16.391 33.406 20.812 1 96.75 368 ASP A N 1
ATOM 2932 C CA . ASP A 1 368 ? -16.656 33.188 22.234 1 96.75 368 ASP A CA 1
ATOM 2933 C C . ASP A 1 368 ? -15.703 34 23.094 1 96.75 368 ASP A C 1
ATOM 2935 O O . ASP A 1 368 ? -16.031 34.375 24.219 1 96.75 368 ASP A O 1
ATOM 2939 N N . LEU A 1 369 ? -14.562 34.281 22.609 1 97.38 369 LEU A N 1
ATOM 2940 C CA . LEU A 1 369 ? -13.516 34.906 23.406 1 97.38 369 LEU A CA 1
ATOM 2941 C C . LEU A 1 369 ? -13.531 36.406 23.234 1 97.38 369 LEU A C 1
ATOM 2943 O O . LEU A 1 369 ? -13.031 37.156 24.094 1 97.38 369 LEU A O 1
ATOM 2947 N N . LEU A 1 370 ? -14.039 36.875 22.109 1 97.06 370 LEU A N 1
ATOM 2948 C CA . LEU A 1 370 ? -14.055 38.312 21.828 1 97.06 370 LEU A CA 1
ATOM 2949 C C . LEU A 1 370 ? -15.102 39.031 22.688 1 97.06 370 LEU A C 1
ATOM 2951 O O . LEU A 1 370 ? -16.203 38.5 22.891 1 97.06 370 LEU A O 1
ATOM 2955 N N . PRO A 1 371 ? -14.758 40.188 23.234 1 95.25 371 PRO A N 1
ATOM 2956 C CA . PRO A 1 371 ? -15.797 41 23.859 1 95.25 371 PRO A CA 1
ATOM 2957 C C . PRO A 1 371 ? -16.797 41.562 22.859 1 95.25 371 PRO A C 1
ATOM 2959 O O . PRO A 1 371 ? -16.578 41.469 21.641 1 95.25 371 PRO A O 1
ATOM 2962 N N . PRO A 1 372 ? -17.906 42.062 23.359 1 94.56 372 PRO A N 1
ATOM 2963 C CA . PRO A 1 372 ? -18.875 42.656 22.438 1 94.56 372 PRO A CA 1
ATOM 2964 C C . PRO A 1 372 ? -18.297 43.812 21.641 1 94.56 372 PRO A C 1
ATOM 2966 O O . PRO A 1 372 ? -17.406 44.531 22.125 1 94.56 372 PRO A O 1
ATOM 2969 N N . GLY A 1 373 ? -18.75 44 20.406 1 95 373 GLY A N 1
ATOM 2970 C CA . GLY A 1 373 ? -18.328 45.156 19.625 1 95 373 GLY A CA 1
ATOM 2971 C C . GLY A 1 373 ? -17.609 44.781 18.344 1 95 373 GLY A C 1
ATOM 2972 O O . GLY A 1 373 ? -17.234 45.625 17.547 1 95 373 GLY A O 1
ATOM 2973 N N . TYR A 1 374 ? -17.438 43.5 18.172 1 95.94 374 TYR A N 1
ATOM 2974 C CA . TYR A 1 374 ? -16.688 43.062 17 1 95.94 374 TYR A CA 1
ATOM 2975 C C . TYR A 1 374 ? -17.594 42.375 16 1 95.94 374 TYR A C 1
ATOM 2977 O O . TYR A 1 374 ? -17.125 41.719 15.078 1 95.94 374 TYR A O 1
ATOM 2985 N N . GLU A 1 375 ? -18.875 42.469 16.062 1 94.69 375 GLU A N 1
ATOM 2986 C CA . GLU A 1 375 ? -19.844 41.75 15.234 1 94.69 375 GLU A CA 1
ATOM 2987 C C . GLU A 1 375 ? -19.703 42.125 13.758 1 94.69 375 GLU A C 1
ATOM 2989 O O . GLU A 1 375 ? -19.828 41.281 12.883 1 94.69 375 GLU A O 1
ATOM 2994 N N . ASP A 1 376 ? -19.469 43.344 13.547 1 94.88 376 ASP A N 1
ATOM 2995 C CA . ASP A 1 376 ? -19.344 43.844 12.172 1 94.88 376 ASP A CA 1
ATOM 2996 C C . ASP A 1 376 ? -18.156 43.188 11.461 1 94.88 376 ASP A C 1
ATOM 2998 O O . ASP A 1 376 ? -18.297 42.688 10.352 1 94.88 376 ASP A O 1
ATOM 3002 N N . ILE A 1 377 ? -17.031 43.188 12.148 1 97.06 377 ILE A N 1
ATOM 3003 C CA . ILE A 1 377 ? -15.797 42.688 11.531 1 97.06 377 ILE A CA 1
ATOM 3004 C C . ILE A 1 377 ? -15.789 41.156 11.531 1 97.06 377 ILE A C 1
ATOM 3006 O O . ILE A 1 377 ? -15.094 40.531 10.727 1 97.06 377 ILE A O 1
ATOM 3010 N N . MET A 1 378 ? -16.562 40.5 12.375 1 97.56 378 MET A N 1
ATOM 3011 C CA . MET A 1 378 ? -16.656 39.062 12.461 1 97.56 378 MET A CA 1
ATOM 3012 C C . MET A 1 378 ? -17.672 38.5 11.469 1 97.56 378 MET A C 1
ATOM 3014 O O . MET A 1 378 ? -17.766 37.312 11.258 1 97.56 378 MET A O 1
ATOM 3018 N N . GLU A 1 379 ? -18.375 39.344 10.82 1 96.62 379 GLU A N 1
ATOM 3019 C CA . GLU A 1 379 ? -19.406 38.906 9.883 1 96.62 379 GLU A CA 1
ATOM 3020 C C . GLU A 1 379 ? -18.812 38.094 8.75 1 96.62 379 GLU A C 1
ATOM 3022 O O . GLU A 1 379 ? -19.359 37.031 8.391 1 96.62 379 GLU A O 1
ATOM 3027 N N . TRP A 1 380 ? -17.766 38.531 8.242 1 97 380 TRP A N 1
ATOM 3028 C CA . TRP A 1 380 ? -17.172 37.844 7.098 1 97 380 TRP A CA 1
ATOM 3029 C C . TRP A 1 380 ? -16.719 36.438 7.488 1 97 380 TRP A C 1
ATOM 3031 O O . TRP A 1 380 ? -17.047 35.469 6.816 1 97 380 TRP A O 1
ATOM 3041 N N . PRO A 1 381 ? -15.852 36.312 8.539 1 97.56 381 PRO A N 1
ATOM 3042 C CA . PRO A 1 381 ? -15.453 34.969 8.938 1 97.56 381 PRO A CA 1
ATOM 3043 C C . PRO A 1 381 ? -16.656 34.062 9.234 1 97.56 381 PRO A C 1
ATOM 3045 O O . PRO A 1 381 ? -16.641 32.875 8.891 1 97.56 381 PRO A O 1
ATOM 3048 N N . LYS A 1 382 ? -17.641 34.562 9.891 1 97.25 382 LYS A N 1
ATOM 3049 C CA . LYS A 1 382 ? -18.812 33.781 10.242 1 97.25 382 LYS A CA 1
ATOM 3050 C C . LYS A 1 382 ? -19.578 33.344 9 1 97.25 382 LYS A C 1
ATOM 3052 O O . LYS A 1 382 ? -20.094 32.25 8.938 1 97.25 382 LYS A O 1
ATOM 3057 N N . LEU A 1 383 ? -19.672 34.188 8.031 1 96.12 383 LEU A N 1
ATOM 3058 C CA . LEU A 1 383 ? -20.328 33.875 6.773 1 96.12 383 LEU A CA 1
ATOM 3059 C C . LEU A 1 383 ? -19.562 32.781 6.023 1 96.12 383 LEU A C 1
ATOM 3061 O O . LEU A 1 383 ? -20.172 31.812 5.551 1 96.12 383 LEU A O 1
ATOM 3065 N N . ARG A 1 384 ? -18.297 32.969 5.938 1 94.12 384 ARG A N 1
ATOM 3066 C CA . ARG A 1 384 ? -17.453 32 5.219 1 94.12 384 ARG A CA 1
ATOM 3067 C C . ARG A 1 384 ? -17.391 30.672 5.945 1 94.12 384 ARG A C 1
ATOM 3069 O O . ARG A 1 384 ? -17.203 29.625 5.32 1 94.12 384 ARG A O 1
ATOM 3076 N N . GLY A 1 385 ? -17.484 30.766 7.266 1 94.06 385 GLY A N 1
ATOM 3077 C CA . GLY A 1 385 ? -17.469 29.547 8.062 1 94.06 385 GLY A CA 1
ATOM 3078 C C . GLY A 1 385 ? -18.812 28.844 8.109 1 94.06 385 GLY A C 1
ATOM 3079 O O . GLY A 1 385 ? -18.953 27.781 8.695 1 94.06 385 GLY A O 1
ATOM 3080 N N . GLY A 1 386 ? -19.812 29.453 7.543 1 91.81 386 GLY A N 1
ATOM 3081 C CA . GLY A 1 386 ? -21.141 28.875 7.504 1 91.81 386 GLY A CA 1
ATOM 3082 C C . GLY A 1 386 ? -21.906 29.031 8.805 1 91.81 386 GLY A C 1
ATOM 3083 O O . GLY A 1 386 ? -22.797 28.234 9.117 1 91.81 386 GLY A O 1
ATOM 3084 N N . LEU A 1 387 ? -21.5 29.906 9.625 1 92.88 387 LEU A N 1
ATOM 3085 C CA . LEU A 1 387 ? -22.125 30.109 10.93 1 92.88 387 LEU A CA 1
ATOM 3086 C C . LEU A 1 387 ? -23.312 31.062 10.812 1 92.88 387 LEU A C 1
ATOM 3088 O O . LEU A 1 387 ? -24.188 31.078 11.688 1 92.88 387 LEU A O 1
ATOM 3092 N N . ILE A 1 388 ? -23.266 31.828 9.789 1 89.88 388 ILE A N 1
ATOM 3093 C CA . ILE A 1 388 ? -24.391 32.688 9.492 1 89.88 388 ILE A CA 1
ATOM 3094 C C . ILE A 1 388 ? -24.734 32.625 8 1 89.88 388 ILE A C 1
ATOM 3096 O O . ILE A 1 388 ? -23.891 32.219 7.195 1 89.88 388 ILE A O 1
ATOM 3100 N N . SER A 1 389 ? -25.969 32.781 7.613 1 85 389 SER A N 1
ATOM 3101 C CA . SER A 1 389 ? -26.406 32.844 6.219 1 85 389 SER A CA 1
ATOM 3102 C C . SER A 1 389 ? -26.531 34.281 5.727 1 85 389 SER A C 1
ATOM 3104 O O . SER A 1 389 ? -26.766 35.188 6.52 1 85 389 SER A O 1
ATOM 3106 N N . LYS A 1 390 ? -26.172 34.406 4.535 1 69.75 390 LYS A N 1
ATOM 3107 C CA . LYS A 1 390 ? -26.438 35.719 3.934 1 69.75 390 LYS A CA 1
ATOM 3108 C C . LYS A 1 390 ? -27.922 36.062 3.982 1 69.75 390 LYS A C 1
ATOM 3110 O O . LYS A 1 390 ? -28.766 35.219 3.643 1 69.75 390 LYS A O 1
ATOM 3115 N N . THR A 1 391 ? -28.406 37.031 4.891 1 48.88 391 THR A N 1
ATOM 3116 C CA . THR A 1 391 ? -29.781 37.5 4.742 1 48.88 391 THR A CA 1
ATOM 3117 C C . THR A 1 391 ? -29.969 38.188 3.385 1 48.88 391 THR A C 1
ATOM 3119 O O . THR A 1 391 ? -29.094 38.875 2.898 1 48.88 391 THR A O 1
ATOM 3122 N N . MET B 1 1 ? -63.188 -16.672 -34.531 1 28.5 1 MET B N 1
ATOM 3123 C CA . MET B 1 1 ? -62.219 -16.953 -33.469 1 28.5 1 MET B CA 1
ATOM 3124 C C . MET B 1 1 ? -61.062 -15.969 -33.5 1 28.5 1 MET B C 1
ATOM 3126 O O . MET B 1 1 ? -60.531 -15.672 -34.562 1 28.5 1 MET B O 1
ATOM 3130 N N . PRO B 1 2 ? -60.844 -15.055 -32.5 1 36.59 2 PRO B N 1
ATOM 3131 C CA . PRO B 1 2 ? -59.906 -13.953 -32.5 1 36.59 2 PRO B CA 1
ATOM 3132 C C . PRO B 1 2 ? -58.438 -14.43 -32.656 1 36.59 2 PRO B C 1
ATOM 3134 O O . PRO B 1 2 ? -58.125 -15.539 -32.219 1 36.59 2 PRO B O 1
ATOM 3137 N N . SER B 1 3 ? -57.875 -14.234 -33.75 1 36.19 3 SER B N 1
ATOM 3138 C CA . SER B 1 3 ? -56.531 -14.617 -34.156 1 36.19 3 SER B CA 1
ATOM 3139 C C . SER B 1 3 ? -55.5 -14.234 -33.094 1 36.19 3 SER B C 1
ATOM 3141 O O . SER B 1 3 ? -55.406 -13.07 -32.688 1 36.19 3 SER B O 1
ATOM 3143 N N . ARG B 1 4 ? -55.219 -15.125 -32.156 1 36.81 4 ARG B N 1
ATOM 3144 C CA . ARG B 1 4 ? -54.219 -14.945 -31.125 1 36.81 4 ARG B CA 1
ATOM 3145 C C . ARG B 1 4 ? -52.906 -14.453 -31.734 1 36.81 4 ARG B C 1
ATOM 3147 O O . ARG B 1 4 ? -52.375 -15.055 -32.656 1 36.81 4 ARG B O 1
ATOM 3154 N N . ARG B 1 5 ? -52.656 -13.227 -31.734 1 42.22 5 ARG B N 1
ATOM 3155 C CA . ARG B 1 5 ? -51.375 -12.633 -32.156 1 42.22 5 ARG B CA 1
ATOM 3156 C C . ARG B 1 5 ? -50.219 -13.422 -31.594 1 42.22 5 ARG B C 1
ATOM 3158 O O . ARG B 1 5 ? -50.188 -13.75 -30.406 1 42.22 5 ARG B O 1
ATOM 3165 N N . PRO B 1 6 ? -49.438 -14.109 -32.469 1 37.62 6 PRO B N 1
ATOM 3166 C CA . PRO B 1 6 ? -48.281 -14.898 -32.031 1 37.62 6 PRO B CA 1
ATOM 3167 C C . PRO B 1 6 ? -47.281 -14.086 -31.188 1 37.62 6 PRO B C 1
ATOM 3169 O O . PRO B 1 6 ? -47 -12.938 -31.531 1 37.62 6 PRO B O 1
ATOM 3172 N N . HIS B 1 7 ? -47.406 -14.055 -29.922 1 45.31 7 HIS B N 1
ATOM 3173 C CA . HIS B 1 7 ? -46.438 -13.406 -29.062 1 45.31 7 HIS B CA 1
ATOM 3174 C C . HIS B 1 7 ? -45.031 -13.938 -29.312 1 45.31 7 HIS B C 1
ATOM 3176 O O . HIS B 1 7 ? -44.812 -15.148 -29.328 1 45.31 7 HIS B O 1
ATOM 3182 N N . THR B 1 8 ? -44.281 -13.367 -30.188 1 48.94 8 THR B N 1
ATOM 3183 C CA . THR B 1 8 ? -42.906 -13.695 -30.484 1 48.94 8 THR B CA 1
ATOM 3184 C C . THR B 1 8 ? -42.062 -13.625 -29.234 1 48.94 8 THR B C 1
ATOM 3186 O O . THR B 1 8 ? -41.938 -12.57 -28.609 1 48.94 8 THR B O 1
ATOM 3189 N N . LYS B 1 9 ? -42 -14.688 -28.422 1 52 9 LYS B N 1
ATOM 3190 C CA . LYS B 1 9 ? -41.125 -14.836 -27.281 1 52 9 LYS B CA 1
ATOM 3191 C C . LYS B 1 9 ? -39.656 -14.773 -27.688 1 52 9 LYS B C 1
ATOM 3193 O O . LYS B 1 9 ? -39.281 -15.258 -28.766 1 52 9 LYS B O 1
ATOM 3198 N N . SER B 1 10 ? -38.938 -13.805 -27.172 1 58.81 10 SER B N 1
ATOM 3199 C CA . SER B 1 10 ? -37.5 -13.797 -27.391 1 58.81 10 SER B CA 1
ATOM 3200 C C . SER B 1 10 ? -36.812 -14.922 -26.625 1 58.81 10 SER B C 1
ATOM 3202 O O . SER B 1 10 ? -37 -15.062 -25.406 1 58.81 10 SER B O 1
ATOM 3204 N N . ARG B 1 11 ? -36.25 -16.016 -27.141 1 69.25 11 ARG B N 1
ATOM 3205 C CA . ARG B 1 11 ? -35.656 -17.219 -26.562 1 69.25 11 ARG B CA 1
ATOM 3206 C C . ARG B 1 11 ? -34.5 -16.875 -25.641 1 69.25 11 ARG B C 1
ATOM 3208 O O . ARG B 1 11 ? -34.25 -17.562 -24.641 1 69.25 11 ARG B O 1
ATOM 3215 N N . HIS B 1 12 ? -33.812 -15.836 -25.922 1 68.56 12 HIS B N 1
ATOM 3216 C CA . HIS B 1 12 ? -32.594 -15.516 -25.188 1 68.56 12 HIS B CA 1
ATOM 3217 C C . HIS B 1 12 ? -32.75 -14.211 -24.406 1 68.56 12 HIS B C 1
ATOM 3219 O O . HIS B 1 12 ? -31.781 -13.484 -24.219 1 68.56 12 HIS B O 1
ATOM 3225 N N . GLY B 1 13 ? -33.812 -13.93 -23.891 1 73.19 13 GLY B N 1
ATOM 3226 C CA . GLY B 1 13 ? -34.094 -12.734 -23.109 1 73.19 13 GLY B CA 1
ATOM 3227 C C . GLY B 1 13 ? -33.656 -12.836 -21.672 1 73.19 13 GLY B C 1
ATOM 3228 O O . GLY B 1 13 ? -33.312 -13.922 -21.203 1 73.19 13 GLY B O 1
ATOM 3229 N N . CYS B 1 14 ? -33.625 -11.641 -21 1 73.19 14 CYS B N 1
ATOM 3230 C CA . CYS B 1 14 ? -33.25 -11.578 -19.609 1 73.19 14 CYS B CA 1
ATOM 3231 C C . CYS B 1 14 ? -34.281 -12.258 -18.719 1 73.19 14 CYS B C 1
ATOM 3233 O O . CYS B 1 14 ? -35.438 -12.43 -19.125 1 73.19 14 CYS B O 1
ATOM 3235 N N . LEU B 1 15 ? -33.938 -12.664 -17.484 1 77.75 15 LEU B N 1
ATOM 3236 C CA . LEU B 1 15 ? -34.781 -13.406 -16.547 1 77.75 15 LEU B CA 1
ATOM 3237 C C . LEU B 1 15 ? -36 -12.586 -16.156 1 77.75 15 LEU B C 1
ATOM 3239 O O . LEU B 1 15 ? -37.094 -13.133 -15.992 1 77.75 15 LEU B O 1
ATOM 3243 N N . GLU B 1 16 ? -35.906 -11.32 -16.062 1 80.06 16 GLU B N 1
ATOM 3244 C CA . GLU B 1 16 ? -37 -10.445 -15.648 1 80.06 16 GLU B CA 1
ATOM 3245 C C . GLU B 1 16 ? -38.062 -10.312 -16.734 1 80.06 16 GLU B C 1
ATOM 3247 O O . GLU B 1 16 ? -39.25 -10.375 -16.469 1 80.06 16 GLU B O 1
ATOM 3252 N N . CYS B 1 17 ? -37.562 -10.164 -17.875 1 77.25 17 CYS B N 1
ATOM 3253 C CA . CYS B 1 17 ? -38.469 -10.062 -19 1 77.25 17 CYS B CA 1
ATOM 3254 C C . CYS B 1 17 ? -39.188 -11.383 -19.234 1 77.25 17 CYS B C 1
ATOM 3256 O O . CYS B 1 17 ? -40.406 -11.398 -19.531 1 77.25 17 CYS B O 1
ATOM 3258 N N . LYS B 1 18 ? -38.5 -12.516 -19.016 1 75.75 18 LYS B N 1
ATOM 3259 C CA . LYS B 1 18 ? -39.094 -13.852 -19.109 1 75.75 18 LYS B CA 1
ATOM 3260 C C . LYS B 1 18 ? -40.188 -14.039 -18.047 1 75.75 18 LYS B C 1
ATOM 3262 O O . LYS B 1 18 ? -41.25 -14.586 -18.328 1 75.75 18 LYS B O 1
ATOM 3267 N N . ALA B 1 19 ? -39.938 -13.586 -16.891 1 77.88 19 ALA B N 1
ATOM 3268 C CA . ALA B 1 19 ? -40.875 -13.719 -15.781 1 77.88 19 ALA B CA 1
ATOM 3269 C C . ALA B 1 19 ? -42.125 -12.898 -16.031 1 77.88 19 ALA B C 1
ATOM 3271 O O . ALA B 1 19 ? -43.219 -13.312 -15.656 1 77.88 19 ALA B O 1
ATOM 3272 N N . ARG B 1 20 ? -42.031 -11.875 -16.688 1 77.56 20 ARG B N 1
ATOM 3273 C CA . ARG B 1 20 ? -43.156 -10.977 -16.953 1 77.56 20 ARG B CA 1
ATOM 3274 C C . ARG B 1 20 ? -43.812 -11.297 -18.281 1 77.56 20 ARG B C 1
ATOM 3276 O O . ARG B 1 20 ? -44.844 -10.703 -18.625 1 77.56 20 ARG B O 1
ATOM 3283 N N . LYS B 1 21 ? -43.188 -12.25 -19.047 1 75.69 21 LYS B N 1
ATOM 3284 C CA . LYS B 1 21 ? -43.75 -12.742 -20.312 1 75.69 21 LYS B CA 1
ATOM 3285 C C . LYS B 1 21 ? -43.875 -11.617 -21.328 1 75.69 21 LYS B C 1
ATOM 3287 O O . LYS B 1 21 ? -44.875 -11.531 -22.047 1 75.69 21 LYS B O 1
ATOM 3292 N N . VAL B 1 22 ? -42.969 -10.68 -21.266 1 78.88 22 VAL B N 1
ATOM 3293 C CA . VAL B 1 22 ? -42.906 -9.594 -22.234 1 78.88 22 VAL B CA 1
ATOM 3294 C C . VAL B 1 22 ? -41.75 -9.812 -23.203 1 78.88 22 VAL B C 1
ATOM 3296 O O . VAL B 1 22 ? -40.781 -10.508 -22.875 1 78.88 22 VAL B O 1
ATOM 3299 N N . LYS B 1 23 ? -41.812 -9.352 -24.391 1 75.19 23 LYS B N 1
ATOM 3300 C CA . LYS B 1 23 ? -40.719 -9.422 -25.375 1 75.19 23 LYS B CA 1
ATOM 3301 C C . LYS B 1 23 ? -39.5 -8.672 -24.891 1 75.19 23 LYS B C 1
ATOM 3303 O O . LYS B 1 23 ? -39.594 -7.516 -24.469 1 75.19 23 LYS B O 1
ATOM 3308 N N . CYS B 1 24 ? -38.281 -9.289 -24.734 1 73.06 24 CYS B N 1
ATOM 3309 C CA . CYS B 1 24 ? -36.969 -8.75 -24.359 1 73.06 24 CYS B CA 1
ATOM 3310 C C . CYS B 1 24 ? -36.156 -8.383 -25.594 1 73.06 24 CYS B C 1
ATOM 3312 O O . CYS B 1 24 ? -36.188 -9.117 -26.594 1 73.06 24 CYS B O 1
ATOM 3314 N N . ASN B 1 25 ? -35.594 -7.328 -25.734 1 76.56 25 ASN B N 1
ATOM 3315 C CA . ASN B 1 25 ? -34.781 -6.93 -26.875 1 76.56 25 ASN B CA 1
ATOM 3316 C C . ASN B 1 25 ? -33.375 -7.527 -26.812 1 76.56 25 ASN B C 1
ATOM 3318 O O . ASN B 1 25 ? -32.531 -7.234 -27.656 1 76.56 25 ASN B O 1
ATOM 3322 N N . GLN B 1 26 ? -32.969 -8.266 -25.828 1 73.62 26 GLN B N 1
ATOM 3323 C CA . GLN B 1 26 ? -31.75 -9.031 -25.625 1 73.62 26 GLN B CA 1
ATOM 3324 C C . GLN B 1 26 ? -30.531 -8.117 -25.609 1 73.62 26 GLN B C 1
ATOM 3326 O O . GLN B 1 26 ? -29.406 -8.57 -25.844 1 73.62 26 GLN B O 1
ATOM 3331 N N . ASP B 1 27 ? -30.734 -6.914 -25.344 1 72.62 27 ASP B N 1
ATOM 3332 C CA . ASP B 1 27 ? -29.594 -6.016 -25.203 1 72.62 27 ASP B CA 1
ATOM 3333 C C . ASP B 1 27 ? -28.828 -6.297 -23.906 1 72.62 27 ASP B C 1
ATOM 3335 O O . ASP B 1 27 ? -29.438 -6.629 -22.891 1 72.62 27 ASP B O 1
ATOM 3339 N N . LYS B 1 28 ? -27.516 -6.543 -23.859 1 70.25 28 LYS B N 1
ATOM 3340 C CA . LYS B 1 28 ? -26.625 -6.703 -22.719 1 70.25 28 LYS B CA 1
ATOM 3341 C C . LYS B 1 28 ? -25.906 -5.398 -22.391 1 70.25 28 LYS B C 1
ATOM 3343 O O . LYS B 1 28 ? -25.641 -4.586 -23.281 1 70.25 28 LYS B O 1
ATOM 3348 N N . PRO B 1 29 ? -25.781 -5.207 -21.047 1 70.38 29 PRO B N 1
ATOM 3349 C CA . PRO B 1 29 ? -26.031 -6.102 -19.922 1 70.38 29 PRO B CA 1
ATOM 3350 C C . PRO B 1 29 ? -27.484 -6.027 -19.406 1 70.38 29 PRO B C 1
ATOM 3352 O O . PRO B 1 29 ? -27.938 -6.926 -18.703 1 70.38 29 PRO B O 1
ATOM 3355 N N . ALA B 1 30 ? -28.141 -4.969 -19.734 1 77.19 30 ALA B N 1
ATOM 3356 C CA . ALA B 1 30 ? -29.547 -4.828 -19.328 1 77.19 30 ALA B CA 1
ATOM 3357 C C . ALA B 1 30 ? -30.438 -4.547 -20.531 1 77.19 30 ALA B C 1
ATOM 3359 O O . ALA B 1 30 ? -30.078 -3.746 -21.391 1 77.19 30 ALA B O 1
ATOM 3360 N N . CYS B 1 31 ? -31.469 -5.254 -20.609 1 75.38 31 CYS B N 1
ATOM 3361 C CA . CYS B 1 31 ? -32.375 -5.055 -21.734 1 75.38 31 CYS B CA 1
ATOM 3362 C C . CYS B 1 31 ? -33.156 -3.762 -21.578 1 75.38 31 CYS B C 1
ATOM 3364 O O . CYS B 1 31 ? -33.312 -3.254 -20.469 1 75.38 31 CYS B O 1
ATOM 3366 N N . ALA B 1 32 ? -33.531 -3.027 -22.672 1 77.38 32 ALA B N 1
ATOM 3367 C CA . ALA B 1 32 ? -34.219 -1.731 -22.719 1 77.38 32 ALA B CA 1
ATOM 3368 C C . ALA B 1 32 ? -35.438 -1.718 -21.844 1 77.38 32 ALA B C 1
ATOM 3370 O O . ALA B 1 32 ? -35.781 -0.688 -21.25 1 77.38 32 ALA B O 1
ATOM 3371 N N . ARG B 1 33 ? -36.062 -2.865 -21.672 1 76.19 33 ARG B N 1
ATOM 3372 C CA . ARG B 1 33 ? -37.312 -2.926 -20.906 1 76.19 33 ARG B CA 1
ATOM 3373 C C . ARG B 1 33 ? -37.031 -2.945 -19.406 1 76.19 33 ARG B C 1
ATOM 3375 O O . ARG B 1 33 ? -37.719 -2.273 -18.641 1 76.19 33 ARG B O 1
ATOM 3382 N N . CYS B 1 34 ? -36.094 -3.709 -19 1 73.88 34 CYS B N 1
ATOM 3383 C CA . CYS B 1 34 ? -35.688 -3.707 -17.594 1 73.88 34 CYS B CA 1
ATOM 3384 C C . CYS B 1 34 ? -35.125 -2.35 -17.188 1 73.88 34 CYS B C 1
ATOM 3386 O O . CYS B 1 34 ? -35.438 -1.853 -16.094 1 73.88 34 CYS B O 1
ATOM 3388 N N . THR B 1 35 ? -34.406 -1.723 -18.016 1 75.75 35 THR B N 1
ATOM 3389 C CA . THR B 1 35 ? -33.875 -0.383 -17.797 1 75.75 35 THR B CA 1
ATOM 3390 C C . THR B 1 35 ? -35.031 0.625 -17.625 1 75.75 35 THR B C 1
ATOM 3392 O O . THR B 1 35 ? -34.969 1.47 -16.719 1 75.75 35 THR B O 1
ATOM 3395 N N . ARG B 1 36 ? -36 0.635 -18.406 1 75.25 36 ARG B N 1
ATOM 3396 C CA . ARG B 1 36 ? -37.094 1.578 -18.344 1 75.25 36 ARG B CA 1
ATOM 3397 C C . ARG B 1 36 ? -37.938 1.362 -17.094 1 75.25 36 ARG B C 1
ATOM 3399 O O . ARG B 1 36 ? -38.469 2.322 -16.516 1 75.25 36 ARG B O 1
ATOM 3406 N N . ASN B 1 37 ? -38.062 0.105 -16.75 1 75.44 37 ASN B N 1
ATOM 3407 C CA . ASN B 1 37 ? -38.906 -0.217 -15.602 1 75.44 37 ASN B CA 1
ATOM 3408 C C . ASN B 1 37 ? -38.094 -0.249 -14.312 1 75.44 37 ASN B C 1
ATOM 3410 O O . ASN B 1 37 ? -38.625 -0.647 -13.258 1 75.44 37 ASN B O 1
ATOM 3414 N N . GLU B 1 38 ? -36.844 0.115 -14.352 1 67.88 38 GLU B N 1
ATOM 3415 C CA . GLU B 1 38 ? -35.906 0.233 -13.242 1 67.88 38 GLU B CA 1
ATOM 3416 C C . GLU B 1 38 ? -35.781 -1.079 -12.469 1 67.88 38 GLU B C 1
ATOM 3418 O O . GLU B 1 38 ? -35.75 -1.079 -11.234 1 67.88 38 GLU B O 1
ATOM 3423 N N . GLN B 1 39 ? -35.75 -2.152 -13.227 1 70.81 39 GLN B N 1
ATOM 3424 C CA . GLN B 1 39 ? -35.625 -3.479 -12.641 1 70.81 39 GLN B CA 1
ATOM 3425 C C . GLN B 1 39 ? -34.25 -4.082 -12.953 1 70.81 39 GLN B C 1
ATOM 3427 O O . GLN B 1 39 ? -33.656 -3.768 -13.984 1 70.81 39 GLN B O 1
ATOM 3432 N N . SER B 1 40 ? -33.75 -4.926 -12.109 1 71.19 40 SER B N 1
ATOM 3433 C CA . SER B 1 40 ? -32.531 -5.68 -12.336 1 71.19 40 SER B CA 1
ATOM 3434 C C . SER B 1 40 ? -32.719 -6.734 -13.422 1 71.19 40 SER B C 1
ATOM 3436 O O . SER B 1 40 ? -33.656 -7.531 -13.359 1 71.19 40 SER B O 1
ATOM 3438 N N . CYS B 1 41 ? -31.844 -6.727 -14.516 1 70.94 41 CYS B N 1
ATOM 3439 C CA . CYS B 1 41 ? -31.938 -7.578 -15.695 1 70.94 41 CYS B CA 1
ATOM 3440 C C . CYS B 1 41 ? -30.938 -8.727 -15.609 1 70.94 41 CYS B C 1
ATOM 3442 O O . CYS B 1 41 ? -29.734 -8.508 -15.484 1 70.94 41 CYS B O 1
ATOM 3444 N N . HIS B 1 42 ? -31.375 -9.906 -15.406 1 71.56 42 HIS B N 1
ATOM 3445 C CA . HIS B 1 42 ? -30.531 -11.086 -15.312 1 71.56 42 HIS B CA 1
ATOM 3446 C C . HIS B 1 42 ? -30.719 -12 -16.516 1 71.56 42 HIS B C 1
ATOM 3448 O O . HIS B 1 42 ? -31.844 -12.25 -16.938 1 71.56 42 HIS B O 1
ATOM 3454 N N . TYR B 1 43 ? -29.672 -12.305 -17.312 1 64.25 43 TYR B N 1
ATOM 3455 C CA . TYR B 1 43 ? -29.734 -13.312 -18.359 1 64.25 43 TYR B CA 1
ATOM 3456 C C . TYR B 1 43 ? -29.328 -14.68 -17.828 1 64.25 43 TYR B C 1
ATOM 3458 O O . TYR B 1 43 ? -28.438 -14.789 -16.984 1 64.25 43 TYR B O 1
ATOM 3466 N N . ASP B 1 44 ? -30 -15.797 -18.031 1 50.53 44 ASP B N 1
ATOM 3467 C CA . ASP B 1 44 ? -29.719 -17.188 -17.672 1 50.53 44 ASP B CA 1
ATOM 3468 C C . ASP B 1 44 ? -28.453 -17.688 -18.391 1 50.53 44 ASP B C 1
ATOM 3470 O O . ASP B 1 44 ? -28.375 -17.672 -19.609 1 50.53 44 ASP B O 1
ATOM 3474 N N . MET B 1 45 ? -27.375 -17.688 -17.844 1 39.94 45 MET B N 1
ATOM 3475 C CA . MET B 1 45 ? -26.344 -18.547 -18.422 1 39.94 45 MET B CA 1
ATOM 3476 C C . MET B 1 45 ? -26.781 -20 -18.406 1 39.94 45 MET B C 1
ATOM 3478 O O . MET B 1 45 ? -27.281 -20.484 -17.391 1 39.94 45 MET B O 1
ATOM 3482 N N . ILE B 1 46 ? -27.016 -20.656 -19.391 1 34.53 46 ILE B N 1
ATOM 3483 C CA . ILE B 1 46 ? -27.375 -22.062 -19.562 1 34.53 46 ILE B CA 1
ATOM 3484 C C . ILE B 1 46 ? -26.359 -22.938 -18.859 1 34.53 46 ILE B C 1
ATOM 3486 O O . ILE B 1 46 ? -25.203 -23.016 -19.266 1 34.53 46 ILE B O 1
ATOM 3490 N N . SER B 1 47 ? -26.25 -23.047 -17.609 1 30.84 47 SER B N 1
ATOM 3491 C CA . SER B 1 47 ? -25.547 -24.172 -17.016 1 30.84 47 SER B CA 1
ATOM 3492 C C . SER B 1 47 ? -26.156 -25.5 -17.469 1 30.84 47 SER B C 1
ATOM 3494 O O . SER B 1 47 ? -27.359 -25.703 -17.375 1 30.84 47 SER B O 1
ATOM 3496 N N . GLY B 1 48 ? -25.578 -26.141 -18.453 1 28.05 48 GLY B N 1
ATOM 3497 C CA . GLY B 1 48 ? -25.875 -27.516 -18.812 1 28.05 48 GLY B CA 1
ATOM 3498 C C . GLY B 1 48 ? -25.984 -28.438 -17.609 1 28.05 48 GLY B C 1
ATOM 3499 O O . GLY B 1 48 ? -25.062 -28.516 -16.797 1 28.05 48 GLY B O 1
ATOM 3500 N N . LYS B 1 49 ? -27.094 -28.703 -17.078 1 31.95 49 LYS B N 1
ATOM 3501 C CA . LYS B 1 49 ? -27.453 -29.672 -16.062 1 31.95 49 LYS B CA 1
ATOM 3502 C C . LYS B 1 49 ? -27.016 -31.078 -16.453 1 31.95 49 LYS B C 1
ATOM 3504 O O . LYS B 1 49 ? -27.688 -31.75 -17.25 1 31.95 49 LYS B O 1
ATOM 3509 N N . LEU B 1 50 ? -25.719 -31.406 -16.688 1 26.2 50 LEU B N 1
ATOM 3510 C CA . LEU B 1 50 ? -25.438 -32.844 -16.766 1 26.2 50 LEU B CA 1
ATOM 3511 C C . LEU B 1 50 ? -25.922 -33.562 -15.523 1 26.2 50 LEU B C 1
ATOM 3513 O O . LEU B 1 50 ? -25.734 -33.094 -14.406 1 26.2 50 LEU B O 1
ATOM 3517 N N . SER B 1 51 ? -26.891 -34.344 -15.602 1 26.16 51 SER B N 1
ATOM 3518 C CA . SER B 1 51 ? -27.5 -35.281 -14.672 1 26.16 51 SER B CA 1
ATOM 3519 C C . SER B 1 51 ? -26.453 -36.156 -14 1 26.16 51 SER B C 1
ATOM 3521 O O . SER B 1 51 ? -25.859 -37.031 -14.648 1 26.16 51 SER B O 1
ATOM 3523 N N . SER B 1 52 ? -25.531 -35.625 -13.219 1 25.83 52 SER B N 1
ATOM 3524 C CA . SER B 1 52 ? -24.516 -36.438 -12.57 1 25.83 52 SER B CA 1
ATOM 3525 C C . SER B 1 52 ? -25.156 -37.531 -11.719 1 25.83 52 SER B C 1
ATOM 3527 O O . SER B 1 52 ? -25.969 -37.25 -10.836 1 25.83 52 SER B O 1
ATOM 3529 N N . ARG B 1 53 ? -25.469 -38.75 -12.25 1 29.77 53 ARG B N 1
ATOM 3530 C CA . ARG B 1 53 ? -25.688 -40 -11.508 1 29.77 53 ARG B CA 1
ATOM 3531 C C . ARG B 1 53 ? -24.703 -40.125 -10.344 1 29.77 53 ARG B C 1
ATOM 3533 O O . ARG B 1 53 ? -23.531 -39.75 -10.477 1 29.77 53 ARG B O 1
ATOM 3540 N N . LYS B 1 54 ? -25.203 -40.344 -9.164 1 30.14 54 LYS B N 1
ATOM 3541 C CA . LYS B 1 54 ? -24.688 -40.438 -7.801 1 30.14 54 LYS B CA 1
ATOM 3542 C C . LYS B 1 54 ? -23.594 -41.5 -7.688 1 30.14 54 LYS B C 1
ATOM 3544 O O . LYS B 1 54 ? -23.891 -42.688 -7.766 1 30.14 54 LYS B O 1
ATOM 3549 N N . PRO B 1 55 ? -22.391 -41.375 -8.398 1 27.45 55 PRO B N 1
ATOM 3550 C CA . PRO B 1 55 ? -21.562 -42.562 -8.164 1 27.45 55 PRO B CA 1
ATOM 3551 C C . PRO B 1 55 ? -21.422 -42.906 -6.684 1 27.45 55 PRO B C 1
ATOM 3553 O O . PRO B 1 55 ? -21.625 -42.062 -5.824 1 27.45 55 PRO B O 1
ATOM 3556 N N . SER B 1 56 ? -21.469 -44.188 -6.34 1 26.59 56 SER B N 1
ATOM 3557 C CA . SER B 1 56 ? -21.344 -44.906 -5.082 1 26.59 56 SER B CA 1
ATOM 3558 C C . SER B 1 56 ? -20.172 -44.375 -4.262 1 26.59 56 SER B C 1
ATOM 3560 O O . SER B 1 56 ? -19.219 -43.844 -4.816 1 26.59 56 SER B O 1
ATOM 3562 N N . PRO B 1 57 ? -20.281 -44.281 -2.92 1 29.25 57 PRO B N 1
ATOM 3563 C CA . PRO B 1 57 ? -19.422 -43.688 -1.898 1 29.25 57 PRO B CA 1
ATOM 3564 C C . PRO B 1 57 ? -17.984 -44.188 -1.971 1 29.25 57 PRO B C 1
ATOM 3566 O O . PRO B 1 57 ? -17.719 -45.344 -1.703 1 29.25 57 PRO B O 1
ATOM 3569 N N . GLY B 1 58 ? -17.297 -44.125 -3.197 1 24.89 58 GLY B N 1
ATOM 3570 C CA . GLY B 1 58 ? -16 -44.781 -3.211 1 24.89 58 GLY B CA 1
ATOM 3571 C C . GLY B 1 58 ? -15.164 -44.469 -1.984 1 24.89 58 GLY B C 1
ATOM 3572 O O . GLY B 1 58 ? -15.492 -43.562 -1.214 1 24.89 58 GLY B O 1
ATOM 3573 N N . PRO B 1 59 ? -14 -45.344 -1.765 1 28.44 59 PRO B N 1
ATOM 3574 C CA . PRO B 1 59 ? -13.141 -45.375 -0.583 1 28.44 59 PRO B CA 1
ATOM 3575 C C . PRO B 1 59 ? -12.711 -43.969 -0.118 1 28.44 59 PRO B C 1
ATOM 3577 O O . PRO B 1 59 ? -12.766 -43.031 -0.893 1 28.44 59 PRO B O 1
ATOM 3580 N N . GLY B 1 60 ? -12.57 -43.812 1.177 1 25.48 60 GLY B N 1
ATOM 3581 C CA . GLY B 1 60 ? -12.258 -42.688 2.062 1 25.48 60 GLY B CA 1
ATOM 3582 C C . GLY B 1 60 ? -11.117 -41.844 1.559 1 25.48 60 GLY B C 1
ATOM 3583 O O . GLY B 1 60 ? -10.273 -42.281 0.79 1 25.48 60 GLY B O 1
ATOM 3584 N N . MET B 1 61 ? -11.336 -40.562 1.335 1 26.86 61 MET B N 1
ATOM 3585 C CA . MET B 1 61 ? -10.438 -39.469 1.007 1 26.86 61 MET B CA 1
ATOM 3586 C C . MET B 1 61 ? -9.109 -39.625 1.746 1 26.86 61 MET B C 1
ATOM 3588 O O . MET B 1 61 ? -9.047 -39.406 2.959 1 26.86 61 MET B O 1
ATOM 3592 N N . ASP B 1 62 ? -8.289 -40.656 1.446 1 26.36 62 ASP B N 1
ATOM 3593 C CA . ASP B 1 62 ? -6.934 -40.719 1.979 1 26.36 62 ASP B CA 1
ATOM 3594 C C . ASP B 1 62 ? -6.309 -39.312 2.004 1 26.36 62 ASP B C 1
ATOM 3596 O O . ASP B 1 62 ? -6.59 -38.469 1.133 1 26.36 62 ASP B O 1
ATOM 3600 N N . THR B 1 63 ? -5.855 -38.875 3.182 1 29.97 63 THR B N 1
ATOM 3601 C CA . THR B 1 63 ? -5.172 -37.688 3.635 1 29.97 63 THR B CA 1
ATOM 3602 C C . THR B 1 63 ? -4.117 -37.219 2.623 1 29.97 63 THR B C 1
ATOM 3604 O O . THR B 1 63 ? -3.252 -38.031 2.24 1 29.97 63 THR B O 1
ATOM 3607 N N . ILE B 1 64 ? -4.512 -36.531 1.695 1 29.14 64 ILE B N 1
ATOM 3608 C CA . ILE B 1 64 ? -3.549 -35.938 0.789 1 29.14 64 ILE B CA 1
ATOM 3609 C C . ILE B 1 64 ? -2.307 -35.5 1.567 1 29.14 64 ILE B C 1
ATOM 3611 O O . ILE B 1 64 ? -2.375 -34.625 2.432 1 29.14 64 ILE B O 1
ATOM 3615 N N . PRO B 1 65 ? -1.327 -36.438 1.856 1 29.23 65 PRO B N 1
ATOM 3616 C CA . PRO B 1 65 ? -0.1 -35.906 2.461 1 29.23 65 PRO B CA 1
ATOM 3617 C C . PRO B 1 65 ? 0.474 -34.719 1.691 1 29.23 65 PRO B C 1
ATOM 3619 O O . PRO B 1 65 ? 0.681 -34.812 0.479 1 29.23 65 PRO B O 1
ATOM 3622 N N . LEU B 1 66 ? 0.019 -33.625 1.879 1 32.31 66 LEU B N 1
ATOM 3623 C CA . LEU B 1 66 ? 0.834 -32.531 1.361 1 32.31 66 LEU B CA 1
ATOM 3624 C C . LEU B 1 66 ? 2.318 -32.875 1.45 1 32.31 66 LEU B C 1
ATOM 3626 O O . LEU B 1 66 ? 2.861 -33.031 2.547 1 32.31 66 LEU B O 1
ATOM 3630 N N . ALA B 1 67 ? 2.852 -33.656 0.579 1 32.16 67 ALA B N 1
ATOM 3631 C CA . ALA B 1 67 ? 4.238 -34.094 0.446 1 32.16 67 ALA B CA 1
ATOM 3632 C C . ALA B 1 67 ? 5.203 -32.969 0.817 1 32.16 67 ALA B C 1
ATOM 3634 O O . ALA B 1 67 ? 4.926 -31.781 0.558 1 32.16 67 ALA B O 1
ATOM 3635 N N . LYS B 1 68 ? 6.176 -33.25 1.803 1 33.25 68 LYS B N 1
ATOM 3636 C CA . LYS B 1 68 ? 7.328 -32.5 2.287 1 33.25 68 LYS B CA 1
ATOM 3637 C C . LYS B 1 68 ? 8.18 -31.969 1.129 1 33.25 68 LYS B C 1
ATOM 3639 O O . LYS B 1 68 ? 8.844 -32.75 0.445 1 33.25 68 LYS B O 1
ATOM 3644 N N . SER B 1 69 ? 7.867 -31.109 0.469 1 32.06 69 SER B N 1
ATOM 3645 C CA . SER B 1 69 ? 8.828 -30.547 -0.477 1 32.06 69 SER B CA 1
ATOM 3646 C C . SER B 1 69 ? 10.219 -30.453 0.143 1 32.06 69 SER B C 1
ATOM 3648 O O . SER B 1 69 ? 10.352 -30.328 1.362 1 32.06 69 SER B O 1
ATOM 3650 N N . PRO B 1 70 ? 11.266 -30.953 -0.378 1 32.53 70 PRO B N 1
ATOM 3651 C CA . PRO B 1 70 ? 12.625 -30.891 0.158 1 32.53 70 PRO B CA 1
ATOM 3652 C C . PRO B 1 70 ? 12.945 -29.547 0.803 1 32.53 70 PRO B C 1
ATOM 3654 O O . PRO B 1 70 ? 14.023 -29.375 1.384 1 32.53 70 PRO B O 1
ATOM 3657 N N . TRP B 1 71 ? 12.508 -28.469 0.307 1 32.72 71 TRP B N 1
ATOM 3658 C CA . TRP B 1 71 ? 12.594 -27.344 1.225 1 32.72 71 TRP B CA 1
ATOM 3659 C C . TRP B 1 71 ? 11.836 -27.625 2.518 1 32.72 71 TRP B C 1
ATOM 3661 O O . TRP B 1 71 ? 10.742 -27.109 2.732 1 32.72 71 TRP B O 1
ATOM 3671 N N . SER B 1 72 ? 11.508 -28.828 2.904 1 30.56 72 SER B N 1
ATOM 3672 C CA . SER B 1 72 ? 11.109 -29.203 4.258 1 30.56 72 SER B CA 1
ATOM 3673 C C . SER B 1 72 ? 11.922 -28.438 5.301 1 30.56 72 SER B C 1
ATOM 3675 O O . SER B 1 72 ? 13.125 -28.234 5.137 1 30.56 72 SER B O 1
ATOM 3677 N N . ILE B 1 73 ? 11.297 -27.688 6.16 1 31.89 73 ILE B N 1
ATOM 3678 C CA . ILE B 1 73 ? 11.688 -26.859 7.301 1 31.89 73 ILE B CA 1
ATOM 3679 C C . ILE B 1 73 ? 12.727 -27.594 8.141 1 31.89 73 ILE B C 1
ATOM 3681 O O . ILE B 1 73 ? 12.375 -28.312 9.078 1 31.89 73 ILE B O 1
ATOM 3685 N N . SER B 1 74 ? 13.523 -28.422 7.688 1 31.41 74 SER B N 1
ATOM 3686 C CA . SER B 1 74 ? 14.453 -28.797 8.742 1 31.41 74 SER B CA 1
ATOM 3687 C C . SER B 1 74 ? 15 -27.578 9.461 1 31.41 74 SER B C 1
ATOM 3689 O O . SER B 1 74 ? 15.422 -27.656 10.617 1 31.41 74 SER B O 1
ATOM 3691 N N . ARG B 1 75 ? 15.797 -26.781 8.711 1 32.62 75 ARG B N 1
ATOM 3692 C CA . ARG B 1 75 ? 16.469 -25.719 9.453 1 32.62 75 ARG B CA 1
ATOM 3693 C C . ARG B 1 75 ? 15.5 -24.562 9.75 1 32.62 75 ARG B C 1
ATOM 3695 O O . ARG B 1 75 ? 15.516 -23.547 9.055 1 32.62 75 ARG B O 1
ATOM 3702 N N . LEU B 1 76 ? 14.289 -24.906 10.172 1 33.53 76 LEU B N 1
ATOM 3703 C CA . LEU B 1 76 ? 13.398 -23.875 10.672 1 33.53 76 LEU B CA 1
ATOM 3704 C C . LEU B 1 76 ? 14.102 -22.984 11.688 1 33.53 76 LEU B C 1
ATOM 3706 O O . LEU B 1 76 ? 14.852 -23.484 12.531 1 33.53 76 LEU B O 1
ATOM 3710 N N . PRO B 1 77 ? 14.305 -21.781 11.422 1 33.72 77 PRO B N 1
ATOM 3711 C CA . PRO B 1 77 ? 14.914 -20.984 12.492 1 33.72 77 PRO B CA 1
ATOM 3712 C C . PRO B 1 77 ? 14.461 -21.406 13.883 1 33.72 77 PRO B C 1
ATOM 3714 O O . PRO B 1 77 ? 13.422 -22.062 14.023 1 33.72 77 PRO B O 1
ATOM 3717 N N . SER B 1 78 ? 15.219 -21.141 14.93 1 33.69 78 SER B N 1
ATOM 3718 C CA . SER B 1 78 ? 15.031 -21.453 16.344 1 33.69 78 SER B CA 1
ATOM 3719 C C . SER B 1 78 ? 13.594 -21.188 16.781 1 33.69 78 SER B C 1
ATOM 3721 O O . SER B 1 78 ? 12.922 -20.312 16.219 1 33.69 78 SER B O 1
ATOM 3723 N N . PRO B 1 79 ? 12.945 -22.031 17.594 1 35.19 79 PRO B N 1
ATOM 3724 C CA . PRO B 1 79 ? 11.625 -21.922 18.234 1 35.19 79 PRO B CA 1
ATOM 3725 C C . PRO B 1 79 ? 11.266 -20.5 18.609 1 35.19 79 PRO B C 1
ATOM 3727 O O . PRO B 1 79 ? 10.086 -20.141 18.703 1 35.19 79 PRO B O 1
ATOM 3730 N N . ILE B 1 80 ? 12.172 -19.734 19.062 1 35.75 80 ILE B N 1
ATOM 3731 C CA . ILE B 1 80 ? 11.875 -18.422 19.609 1 35.75 80 ILE B CA 1
ATOM 3732 C C . ILE B 1 80 ? 11.344 -17.5 18.516 1 35.75 80 ILE B C 1
ATOM 3734 O O . ILE B 1 80 ? 10.43 -16.703 18.75 1 35.75 80 ILE B O 1
ATOM 3738 N N . ASP B 1 81 ? 11.969 -17.484 17.406 1 37.34 81 ASP B N 1
ATOM 3739 C CA . ASP B 1 81 ? 11.602 -16.594 16.312 1 37.34 81 ASP B CA 1
ATOM 3740 C C . ASP B 1 81 ? 10.273 -17.016 15.688 1 37.34 81 ASP B C 1
ATOM 3742 O O . ASP B 1 81 ? 9.531 -16.172 15.172 1 37.34 81 ASP B O 1
ATOM 3746 N N . GLN B 1 82 ? 9.922 -18.266 15.617 1 39.41 82 GLN B N 1
ATOM 3747 C CA . GLN B 1 82 ? 8.664 -18.859 15.164 1 39.41 82 GLN B CA 1
ATOM 3748 C C . GLN B 1 82 ? 7.496 -18.406 16.031 1 39.41 82 GLN B C 1
ATOM 3750 O O . GLN B 1 82 ? 6.367 -18.281 15.562 1 39.41 82 GLN B O 1
ATOM 3755 N N . LEU B 1 83 ? 7.754 -18.281 17.297 1 38.16 83 LEU B N 1
ATOM 3756 C CA . LEU B 1 83 ? 6.734 -17.906 18.281 1 38.16 83 LEU B CA 1
ATOM 3757 C C . LEU B 1 83 ? 6.277 -16.469 18.062 1 38.16 83 LEU B C 1
ATOM 3759 O O . LEU B 1 83 ? 5.102 -16.141 18.25 1 38.16 83 LEU B O 1
ATOM 3763 N N . GLU B 1 84 ? 7.188 -15.633 17.781 1 40.97 84 GLU B N 1
ATOM 3764 C CA . GLU B 1 84 ? 6.809 -14.234 17.609 1 40.97 84 GLU B CA 1
ATOM 3765 C C . GLU B 1 84 ? 5.941 -14.047 16.375 1 40.97 84 GLU B C 1
ATOM 3767 O O . GLU B 1 84 ? 5.027 -13.219 16.359 1 40.97 84 GLU B O 1
ATOM 3772 N N . THR B 1 85 ? 6.238 -14.742 15.172 1 45.41 85 THR B N 1
ATOM 3773 C CA . THR B 1 85 ? 5.348 -14.734 14.016 1 45.41 85 THR B CA 1
ATOM 3774 C C . THR B 1 85 ? 3.977 -15.289 14.391 1 45.41 85 THR B C 1
ATOM 3776 O O . THR B 1 85 ? 2.963 -14.898 13.805 1 45.41 85 THR B O 1
ATOM 3779 N N . GLN B 1 86 ? 4 -16.422 15.227 1 44.66 86 GLN B N 1
ATOM 3780 C CA . GLN B 1 86 ? 2.705 -16.984 15.602 1 44.66 86 GLN B CA 1
ATOM 3781 C C . GLN B 1 86 ? 1.877 -15.969 16.391 1 44.66 86 GLN B C 1
ATOM 3783 O O . GLN B 1 86 ? 0.646 -15.992 16.344 1 44.66 86 GLN B O 1
ATOM 3788 N N . ARG B 1 87 ? 2.623 -15.109 17.219 1 49 87 ARG B N 1
ATOM 3789 C CA . ARG B 1 87 ? 1.77 -14.281 18.062 1 49 87 ARG B CA 1
ATOM 3790 C C . ARG B 1 87 ? 1.287 -13.047 17.312 1 49 87 ARG B C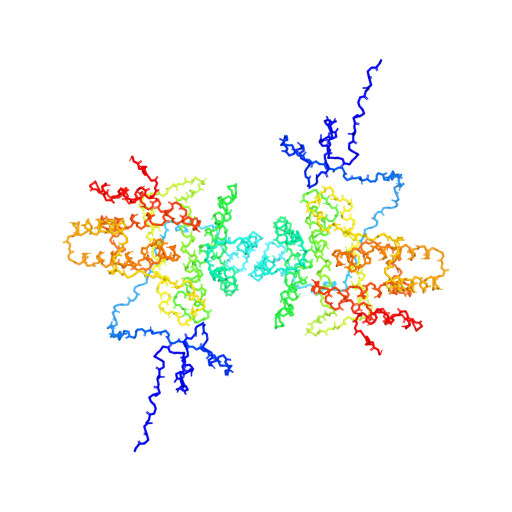 1
ATOM 3792 O O . ARG B 1 87 ? 0.987 -12.016 17.922 1 49 87 ARG B O 1
ATOM 3799 N N . GLY B 1 88 ? 1.146 -13.195 15.945 1 63.94 88 GLY B N 1
ATOM 3800 C CA . GLY B 1 88 ? 0.402 -12.133 15.281 1 63.94 88 GLY B CA 1
ATOM 3801 C C . GLY B 1 88 ? 1.18 -10.836 15.172 1 63.94 88 GLY B C 1
ATOM 3802 O O . GLY B 1 88 ? 0.589 -9.758 15.07 1 63.94 88 GLY B O 1
ATOM 3803 N N . ARG B 1 89 ? 2.572 -10.953 15.273 1 82.12 89 ARG B N 1
ATOM 3804 C CA . ARG B 1 89 ? 3.334 -9.711 15.266 1 82.12 89 ARG B CA 1
ATOM 3805 C C . ARG B 1 89 ? 4.141 -9.578 13.977 1 82.12 89 ARG B C 1
ATOM 3807 O O . ARG B 1 89 ? 4.59 -10.578 13.406 1 82.12 89 ARG B O 1
ATOM 3814 N N . PHE B 1 90 ? 4.238 -8.414 13.391 1 92.06 90 PHE B N 1
ATOM 3815 C CA . PHE B 1 90 ? 4.898 -8.07 12.141 1 92.06 90 PHE B CA 1
ATOM 3816 C C . PHE B 1 90 ? 5.992 -7.035 12.375 1 92.06 90 PHE B C 1
ATOM 3818 O O . PHE B 1 90 ? 6.062 -6.426 13.445 1 92.06 90 PHE B O 1
ATOM 3825 N N . THR B 1 91 ? 6.898 -6.945 11.477 1 91.81 91 THR B N 1
ATOM 3826 C CA . THR B 1 91 ? 8.016 -6.004 11.555 1 91.81 91 THR B CA 1
ATOM 3827 C C . THR B 1 91 ? 7.781 -4.82 10.617 1 91.81 91 THR B C 1
ATOM 3829 O O . THR B 1 91 ? 6.836 -4.816 9.828 1 91.81 91 THR B O 1
ATOM 3832 N N . ALA B 1 92 ? 8.695 -3.812 10.719 1 92.81 92 ALA B N 1
ATOM 3833 C CA . ALA B 1 92 ? 8.641 -2.674 9.805 1 92.81 92 ALA B CA 1
ATOM 3834 C C . ALA B 1 92 ? 8.836 -3.121 8.359 1 92.81 92 ALA B C 1
ATOM 3836 O O . ALA B 1 92 ? 8.258 -2.543 7.438 1 92.81 92 ALA B O 1
ATOM 3837 N N . PHE B 1 93 ? 9.641 -4.113 8.25 1 93.38 93 PHE B N 1
ATOM 3838 C CA . PHE B 1 93 ? 9.867 -4.613 6.898 1 93.38 93 PHE B CA 1
ATOM 3839 C C . PHE B 1 93 ? 8.602 -5.238 6.328 1 93.38 93 PHE B C 1
ATOM 3841 O O . PHE B 1 93 ? 8.344 -5.152 5.125 1 93.38 93 PHE B O 1
ATOM 3848 N N . ASP B 1 94 ? 7.777 -5.859 7.156 1 95.38 94 ASP B N 1
ATOM 3849 C CA . ASP B 1 94 ? 6.492 -6.379 6.703 1 95.38 94 ASP B CA 1
ATOM 3850 C C . ASP B 1 94 ? 5.594 -5.25 6.199 1 95.38 94 ASP B C 1
ATOM 3852 O O . ASP B 1 94 ? 4.828 -5.438 5.25 1 95.38 94 ASP B O 1
ATOM 3856 N N . LEU B 1 95 ? 5.645 -4.078 6.867 1 96.5 95 LEU B N 1
ATOM 3857 C CA . LEU B 1 95 ? 4.898 -2.916 6.395 1 96.5 95 LEU B CA 1
ATOM 3858 C C . LEU B 1 95 ? 5.414 -2.457 5.031 1 96.5 95 LEU B C 1
ATOM 3860 O O . LEU B 1 95 ? 4.633 -2.047 4.172 1 96.5 95 LEU B O 1
ATOM 3864 N N . GLU B 1 96 ? 6.699 -2.531 4.898 1 95.25 96 GLU B N 1
ATOM 3865 C CA . GLU B 1 96 ? 7.305 -2.201 3.611 1 95.25 96 GLU B CA 1
ATOM 3866 C C . GLU B 1 96 ? 6.836 -3.156 2.518 1 95.25 96 GLU B C 1
ATOM 3868 O O . GLU B 1 96 ? 6.543 -2.73 1.397 1 95.25 96 GLU B O 1
ATOM 3873 N N . LEU B 1 97 ? 6.785 -4.41 2.844 1 95.44 97 LEU B N 1
ATOM 3874 C CA . LEU B 1 97 ? 6.305 -5.406 1.893 1 95.44 97 LEU B CA 1
ATOM 3875 C C . LEU B 1 97 ? 4.848 -5.152 1.528 1 95.44 97 LEU B C 1
ATOM 3877 O O . LEU B 1 97 ? 4.461 -5.281 0.364 1 95.44 97 LEU B O 1
ATOM 3881 N N . MET B 1 98 ? 4.012 -4.828 2.533 1 95.81 98 MET B N 1
ATOM 3882 C CA . MET B 1 98 ? 2.605 -4.527 2.273 1 95.81 98 MET B CA 1
ATOM 3883 C C . MET B 1 98 ? 2.469 -3.324 1.348 1 95.81 98 MET B C 1
ATOM 3885 O O . MET B 1 98 ? 1.625 -3.32 0.449 1 95.81 98 MET B O 1
ATOM 3889 N N . HIS B 1 99 ? 3.309 -2.299 1.578 1 94.69 99 HIS B N 1
ATOM 3890 C CA . HIS B 1 99 ? 3.322 -1.134 0.701 1 94.69 99 HIS B CA 1
ATOM 3891 C C . HIS B 1 99 ? 3.721 -1.519 -0.72 1 94.69 99 HIS B C 1
ATOM 3893 O O . HIS B 1 99 ? 3.113 -1.051 -1.687 1 94.69 99 HIS B O 1
ATOM 3899 N N . HIS B 1 100 ? 4.738 -2.324 -0.827 1 93.5 100 HIS B N 1
ATOM 3900 C CA . HIS B 1 100 ? 5.199 -2.809 -2.123 1 93.5 100 HIS B CA 1
ATOM 3901 C C . HIS B 1 100 ? 4.09 -3.551 -2.859 1 93.5 100 HIS B C 1
ATOM 3903 O O . HIS B 1 100 ? 3.834 -3.285 -4.035 1 93.5 100 HIS B O 1
ATOM 3909 N N . TYR B 1 101 ? 3.418 -4.422 -2.137 1 94.12 101 TYR B N 1
ATOM 3910 C CA . TYR B 1 101 ? 2.312 -5.172 -2.721 1 94.12 101 TYR B CA 1
ATOM 3911 C C . TYR B 1 101 ? 1.226 -4.234 -3.23 1 94.12 101 TYR B C 1
ATOM 3913 O O . TYR B 1 101 ? 0.67 -4.449 -4.312 1 94.12 101 TYR B O 1
ATOM 3921 N N . SER B 1 102 ? 0.953 -3.236 -2.48 1 91.88 102 SER B N 1
ATOM 3922 C CA . SER B 1 102 ? -0.177 -2.348 -2.734 1 91.88 102 SER B CA 1
ATOM 3923 C C . SER B 1 102 ? 0.102 -1.418 -3.91 1 91.88 102 SER B C 1
ATOM 3925 O O . SER B 1 102 ? -0.827 -0.929 -4.555 1 91.88 102 SER B O 1
ATOM 3927 N N . THR B 1 103 ? 1.367 -1.175 -4.156 1 87.69 103 THR B N 1
ATOM 3928 C CA . THR B 1 103 ? 1.662 -0.1 -5.094 1 87.69 103 THR B CA 1
ATOM 3929 C C . THR B 1 103 ? 2.236 -0.659 -6.395 1 87.69 103 THR B C 1
ATOM 3931 O O . THR B 1 103 ? 2.131 -0.029 -7.449 1 87.69 103 THR B O 1
ATOM 3934 N N . VAL B 1 104 ? 2.934 -1.748 -6.199 1 80.88 104 VAL B N 1
ATOM 3935 C CA . VAL B 1 104 ? 3.568 -2.287 -7.398 1 80.88 104 VAL B CA 1
ATOM 3936 C C . VAL B 1 104 ? 2.652 -3.322 -8.047 1 80.88 104 VAL B C 1
ATOM 3938 O O . VAL B 1 104 ? 1.95 -4.062 -7.355 1 80.88 104 VAL B O 1
ATOM 3941 N N . GLY B 1 105 ? 2.08 -3.146 -9.047 1 63.03 105 GLY B N 1
ATOM 3942 C CA . GLY B 1 105 ? 1.218 -4.066 -9.781 1 63.03 105 GLY B CA 1
ATOM 3943 C C . GLY B 1 105 ? 1.784 -5.469 -9.867 1 63.03 105 GLY B C 1
ATOM 3944 O O . GLY B 1 105 ? 2.807 -5.691 -10.516 1 63.03 105 GLY B O 1
ATOM 3945 N N . PHE B 1 106 ? 1.438 -6.316 -8.883 1 60.47 106 PHE B N 1
ATOM 3946 C CA . PHE B 1 106 ? 2.004 -7.645 -8.695 1 60.47 106 PHE B CA 1
ATOM 3947 C C . PHE B 1 106 ? 1.555 -8.586 -9.805 1 60.47 106 PHE B C 1
ATOM 3949 O O . PHE B 1 106 ? 2.268 -9.531 -10.156 1 60.47 106 PHE B O 1
ATOM 3956 N N . LEU B 1 107 ? 0.24 -8.453 -10.086 1 61.12 107 LEU B N 1
ATOM 3957 C CA . LEU B 1 107 ? -0.269 -9.5 -10.969 1 61.12 107 LEU B CA 1
ATOM 3958 C C . LEU B 1 107 ? -0.51 -8.953 -12.375 1 61.12 107 LEU B C 1
ATOM 3960 O O . LEU B 1 107 ? -0.746 -7.758 -12.547 1 61.12 107 LEU B O 1
ATOM 3964 N N . PRO B 1 108 ? -0.091 -9.797 -13.25 1 56.81 108 PRO B N 1
ATOM 3965 C CA . PRO B 1 108 ? -0.258 -9.383 -14.648 1 56.81 108 PRO B CA 1
ATOM 3966 C C . PRO B 1 108 ? -1.596 -8.695 -14.906 1 56.81 108 PRO B C 1
ATOM 3968 O O . PRO B 1 108 ? -2.6 -9.031 -14.273 1 56.81 108 PRO B O 1
ATOM 3971 N N . HIS B 1 109 ? -1.391 -7.582 -15.586 1 53.69 109 HIS B N 1
ATOM 3972 C CA . HIS B 1 109 ? -2.52 -6.754 -16 1 53.69 109 HIS B CA 1
ATOM 3973 C C . HIS B 1 109 ? -3.512 -7.555 -16.844 1 53.69 109 HIS B C 1
ATOM 3975 O O . HIS B 1 109 ? -3.111 -8.297 -17.734 1 53.69 109 HIS B O 1
ATOM 3981 N N . THR B 1 110 ? -4.559 -7.895 -16.266 1 57.16 110 THR B N 1
ATOM 3982 C CA . THR B 1 110 ? -5.625 -8.352 -17.156 1 57.16 110 THR B CA 1
ATOM 3983 C C . THR B 1 110 ? -6.215 -7.184 -17.938 1 57.16 110 THR B C 1
ATOM 3985 O O . THR B 1 110 ? -6.234 -6.051 -17.453 1 57.16 110 THR B O 1
ATOM 3988 N N . PRO B 1 111 ? -6.383 -7.348 -19.172 1 54.25 111 PRO B N 1
ATOM 3989 C CA . PRO B 1 111 ? -6.926 -6.277 -20 1 54.25 111 PRO B CA 1
ATOM 3990 C C . PRO B 1 111 ? -8.078 -5.527 -19.344 1 54.25 111 PRO B C 1
ATOM 3992 O O . PRO B 1 111 ? -8.227 -4.32 -19.547 1 54.25 111 PRO B O 1
ATOM 3995 N N . ASN B 1 112 ? -8.883 -6.215 -18.688 1 56.88 112 ASN B N 1
ATOM 3996 C CA . ASN B 1 112 ? -10.078 -5.547 -18.172 1 56.88 112 ASN B CA 1
ATOM 3997 C C . ASN B 1 112 ? -9.844 -4.961 -16.781 1 56.88 112 ASN B C 1
ATOM 3999 O O . ASN B 1 112 ? -10.766 -4.422 -16.172 1 56.88 112 ASN B O 1
ATOM 4003 N N . GLY B 1 113 ? -8.734 -5.098 -16.359 1 61.19 113 GLY B N 1
ATOM 4004 C CA . GLY B 1 113 ? -8.398 -4.504 -15.07 1 61.19 113 GLY B CA 1
ATOM 4005 C C . GLY B 1 113 ? -9.039 -5.223 -13.898 1 61.19 113 GLY B C 1
ATOM 4006 O O . GLY B 1 113 ? -8.766 -4.895 -12.742 1 61.19 113 GLY B O 1
ATOM 4007 N N . SER B 1 114 ? -9.898 -6.176 -14.195 1 69.56 114 SER B N 1
ATOM 4008 C CA . SER B 1 114 ? -10.664 -6.848 -13.148 1 69.56 114 SER B CA 1
ATOM 4009 C C . SER B 1 114 ? -9.75 -7.625 -12.211 1 69.56 114 SER B C 1
ATOM 4011 O O . SER B 1 114 ? -9.938 -7.605 -10.992 1 69.56 114 SER B O 1
ATOM 4013 N N . GLN B 1 115 ? -8.758 -8.117 -12.766 1 75.5 115 GLN B N 1
ATOM 4014 C CA . GLN B 1 115 ? -7.863 -8.914 -11.93 1 75.5 115 GLN B CA 1
ATOM 4015 C C . GLN B 1 115 ? -7.031 -8.023 -11.008 1 75.5 115 GLN B C 1
ATOM 4017 O O . GLN B 1 115 ? -6.73 -8.406 -9.875 1 75.5 115 GLN B O 1
ATOM 4022 N N . THR B 1 116 ? -6.859 -6.844 -11.523 1 77.06 116 THR B N 1
ATOM 4023 C CA . THR B 1 116 ? -6.094 -5.906 -10.711 1 77.06 116 THR B CA 1
ATOM 4024 C C . THR B 1 116 ? -6.859 -5.531 -9.453 1 77.06 116 THR B C 1
ATOM 4026 O O . THR B 1 116 ? -6.293 -5.508 -8.352 1 77.06 116 THR B O 1
ATOM 4029 N N . HIS B 1 117 ? -8.062 -5.32 -9.648 1 82.31 117 HIS B N 1
ATOM 4030 C CA . HIS B 1 117 ? -8.906 -4.98 -8.516 1 82.31 117 HIS B CA 1
ATOM 4031 C C . HIS B 1 117 ? -8.953 -6.121 -7.5 1 82.31 117 HIS B C 1
ATOM 4033 O O . HIS B 1 117 ? -8.906 -5.883 -6.293 1 82.31 117 HIS B O 1
ATOM 4039 N N . ILE B 1 118 ? -9.023 -7.258 -7.957 1 85.88 118 ILE B N 1
ATOM 4040 C CA . ILE B 1 118 ? -9.141 -8.43 -7.098 1 85.88 118 ILE B CA 1
ATOM 4041 C C . ILE B 1 118 ? -7.867 -8.586 -6.27 1 85.88 118 ILE B C 1
ATOM 4043 O O . ILE B 1 118 ? -7.926 -8.688 -5.043 1 85.88 118 ILE B O 1
ATOM 4047 N N . TRP B 1 119 ? -6.809 -8.484 -6.867 1 88.44 119 TRP B N 1
ATOM 4048 C CA . TRP B 1 119 ? -5.566 -8.797 -6.172 1 88.44 119 TRP B CA 1
ATOM 4049 C C . TRP B 1 119 ? -5.055 -7.59 -5.395 1 88.44 119 TRP B C 1
ATOM 4051 O O . TRP B 1 119 ? -4.367 -7.738 -4.383 1 88.44 119 TRP B O 1
ATOM 4061 N N . GLN B 1 120 ? -5.426 -6.418 -5.738 1 87.81 120 GLN B N 1
ATOM 4062 C CA . GLN B 1 120 ? -4.926 -5.223 -5.066 1 87.81 120 GLN B CA 1
ATOM 4063 C C . GLN B 1 120 ? -5.883 -4.77 -3.967 1 87.81 120 GLN B C 1
ATOM 4065 O O . GLN B 1 120 ? -5.473 -4.09 -3.023 1 87.81 120 GLN B O 1
ATOM 4070 N N . LYS B 1 121 ? -7.113 -5.125 -4.141 1 88.56 121 LYS B N 1
ATOM 4071 C CA . LYS B 1 121 ? -8.086 -4.629 -3.17 1 88.56 121 LYS B CA 1
ATOM 4072 C C . LYS B 1 121 ? -8.742 -5.781 -2.412 1 88.56 121 LYS B C 1
ATOM 4074 O O . LYS B 1 121 ? -8.617 -5.879 -1.19 1 88.56 121 LYS B O 1
ATOM 4079 N N . LEU B 1 122 ? -9.32 -6.703 -3.102 1 91.06 122 LEU B N 1
ATOM 4080 C CA . LEU B 1 122 ? -10.07 -7.773 -2.459 1 91.06 122 LEU B CA 1
ATOM 4081 C C . LEU B 1 122 ? -9.148 -8.688 -1.665 1 91.06 122 LEU B C 1
ATOM 4083 O O . LEU B 1 122 ? -9.469 -9.086 -0.543 1 91.06 122 LEU B O 1
ATOM 4087 N N . ALA B 1 123 ? -8.039 -9.016 -2.242 1 93.31 123 ALA B N 1
ATOM 4088 C CA . ALA B 1 123 ? -7.105 -9.938 -1.589 1 93.31 123 ALA B CA 1
ATOM 4089 C C . ALA B 1 123 ? -6.617 -9.367 -0.26 1 93.31 123 ALA B C 1
ATOM 4091 O O . ALA B 1 123 ? -6.688 -10.031 0.773 1 93.31 123 ALA B O 1
ATOM 4092 N N . PRO B 1 124 ? -6.125 -8.117 -0.263 1 94.69 124 PRO B N 1
ATOM 4093 C CA . PRO B 1 124 ? -5.723 -7.566 1.03 1 94.69 124 PRO B CA 1
ATOM 4094 C C . PRO B 1 124 ? -6.883 -7.473 2.02 1 94.69 124 PRO B C 1
ATOM 4096 O O . PRO B 1 124 ? -6.707 -7.746 3.211 1 94.69 124 PRO B O 1
ATOM 4099 N N . GLU B 1 125 ? -8.047 -7.141 1.559 1 93.31 125 GLU B N 1
ATOM 4100 C CA . GLU B 1 125 ? -9.211 -7.062 2.432 1 93.31 125 GLU B CA 1
ATOM 4101 C C . GLU B 1 125 ? -9.492 -8.406 3.102 1 93.31 125 GLU B C 1
ATOM 4103 O O . GLU B 1 125 ? -9.781 -8.461 4.297 1 93.31 125 GLU B O 1
ATOM 4108 N N . GLU B 1 126 ? -9.438 -9.461 2.357 1 95.5 126 GLU B N 1
ATOM 4109 C CA . GLU B 1 126 ? -9.609 -10.805 2.891 1 95.5 126 GLU B CA 1
ATOM 4110 C C . GLU B 1 126 ? -8.43 -11.203 3.775 1 95.5 126 GLU B C 1
ATOM 4112 O O . GLU B 1 126 ? -8.609 -11.906 4.773 1 95.5 126 GLU B O 1
ATOM 4117 N N . ALA B 1 127 ? -7.293 -10.766 3.383 1 96.94 127 ALA B N 1
ATOM 4118 C CA . ALA B 1 127 ? -6.074 -11.133 4.102 1 96.94 127 ALA B CA 1
ATOM 4119 C C . ALA B 1 127 ? -6.074 -10.562 5.512 1 96.94 127 ALA B C 1
ATOM 4121 O O . ALA B 1 127 ? -5.543 -11.172 6.441 1 96.94 127 ALA B O 1
ATOM 4122 N N . PHE B 1 128 ? -6.609 -9.391 5.691 1 94.75 128 PHE B N 1
ATOM 4123 C CA . PHE B 1 128 ? -6.617 -8.758 7.004 1 94.75 128 PHE B CA 1
ATOM 4124 C C . PHE B 1 128 ? -7.543 -9.508 7.957 1 94.75 128 PHE B C 1
ATOM 4126 O O . PHE B 1 128 ? -7.41 -9.391 9.18 1 94.75 128 PHE B O 1
ATOM 4133 N N . LYS B 1 129 ? -8.398 -10.359 7.441 1 94.38 129 LYS B N 1
ATOM 4134 C CA . LYS B 1 129 ? -9.281 -11.203 8.242 1 94.38 129 LYS B CA 1
ATOM 4135 C C . LYS B 1 129 ? -8.703 -12.602 8.414 1 94.38 129 LYS B C 1
ATOM 4137 O O . LYS B 1 129 ? -9.094 -13.336 9.32 1 94.38 129 LYS B O 1
ATOM 4142 N N . HIS B 1 130 ? -7.848 -12.969 7.551 1 96.5 130 HIS B N 1
ATOM 4143 C CA . HIS B 1 130 ? -7.289 -14.32 7.523 1 96.5 130 HIS B CA 1
ATOM 4144 C C . HIS B 1 130 ? -5.766 -14.281 7.453 1 96.5 130 HIS B C 1
ATOM 4146 O O . HIS B 1 130 ? -5.195 -14.125 6.371 1 96.5 130 HIS B O 1
ATOM 4152 N N . ARG B 1 131 ? -5.117 -14.672 8.492 1 95.81 131 ARG B N 1
ATOM 4153 C CA . ARG B 1 131 ? -3.672 -14.508 8.633 1 95.81 131 ARG B CA 1
ATOM 4154 C C . ARG B 1 131 ? -2.924 -15.375 7.625 1 95.81 131 ARG B C 1
ATOM 4156 O O . ARG B 1 131 ? -1.855 -14.992 7.141 1 95.81 131 ARG B O 1
ATOM 4163 N N . PHE B 1 132 ? -3.471 -16.516 7.312 1 96.88 132 PHE B N 1
ATOM 4164 C CA . PHE B 1 132 ? -2.791 -17.375 6.348 1 96.88 132 PHE B CA 1
ATOM 4165 C C . PHE B 1 132 ? -2.646 -16.672 5.004 1 96.88 132 PHE B C 1
ATOM 4167 O O . PHE B 1 132 ? -1.608 -16.781 4.348 1 96.88 132 PHE B O 1
ATOM 4174 N N . LEU B 1 133 ? -3.656 -15.945 4.57 1 97.56 133 LEU B N 1
ATOM 4175 C CA . LEU B 1 133 ? -3.596 -15.203 3.316 1 97.56 133 LEU B CA 1
ATOM 4176 C C . LEU B 1 133 ? -2.645 -14.016 3.432 1 97.56 133 LEU B C 1
ATOM 4178 O O . LEU B 1 133 ? -1.944 -13.68 2.473 1 97.56 133 LEU B O 1
ATOM 4182 N N . LEU B 1 134 ? -2.637 -13.367 4.598 1 97.69 134 LEU B N 1
ATOM 4183 C CA . LEU B 1 134 ? -1.747 -12.234 4.82 1 97.69 134 LEU B CA 1
ATOM 4184 C C . LEU B 1 134 ? -0.289 -12.641 4.633 1 97.69 134 LEU B C 1
ATOM 4186 O O . LEU B 1 134 ? 0.481 -11.938 3.98 1 97.69 134 LEU B O 1
ATOM 4190 N N . HIS B 1 135 ? 0.055 -13.766 5.168 1 97.62 135 HIS B N 1
ATOM 4191 C CA . HIS B 1 135 ? 1.414 -14.273 5.012 1 97.62 135 HIS B CA 1
ATOM 4192 C C . HIS B 1 135 ? 1.702 -14.633 3.561 1 97.62 135 HIS B C 1
ATOM 4194 O O . HIS B 1 135 ? 2.834 -14.492 3.09 1 97.62 135 HIS B O 1
ATOM 4200 N N . GLY B 1 136 ? 0.667 -15.133 2.865 1 97 136 GLY B N 1
ATOM 4201 C CA . GLY B 1 136 ? 0.838 -15.359 1.439 1 97 136 GLY B CA 1
ATOM 4202 C C . GLY B 1 136 ? 1.151 -14.094 0.666 1 97 136 GLY B C 1
ATOM 4203 O O . GLY B 1 136 ? 2.051 -14.078 -0.178 1 97 136 GLY B O 1
ATOM 4204 N N . ILE B 1 137 ? 0.465 -13.047 0.987 1 96.5 137 ILE B N 1
ATOM 4205 C CA . ILE B 1 137 ? 0.648 -11.75 0.339 1 96.5 137 ILE B CA 1
ATOM 4206 C C . ILE B 1 137 ? 2.051 -11.227 0.628 1 96.5 137 ILE B C 1
ATOM 4208 O O . ILE B 1 137 ? 2.738 -10.742 -0.276 1 96.5 137 ILE B O 1
ATOM 4212 N N . LEU B 1 138 ? 2.465 -11.367 1.852 1 96.88 138 LEU B N 1
ATOM 4213 C CA . LEU B 1 138 ? 3.787 -10.875 2.229 1 96.88 138 LEU B CA 1
ATOM 4214 C C . LEU B 1 138 ? 4.883 -11.703 1.566 1 96.88 138 LEU B C 1
ATOM 4216 O O . LEU B 1 138 ? 5.926 -11.172 1.186 1 96.88 138 LEU B O 1
ATOM 4220 N N . ALA B 1 139 ? 4.625 -12.969 1.404 1 96.38 139 ALA B N 1
ATOM 4221 C CA . ALA B 1 139 ? 5.602 -13.844 0.769 1 96.38 139 ALA B CA 1
ATOM 4222 C C . ALA B 1 139 ? 5.816 -13.461 -0.693 1 96.38 139 ALA B C 1
ATOM 4224 O O . ALA B 1 139 ? 6.953 -13.336 -1.147 1 96.38 139 ALA B O 1
ATOM 4225 N N . ILE B 1 140 ? 4.734 -13.281 -1.422 1 95.5 140 ILE B N 1
ATOM 4226 C CA . ILE B 1 140 ? 4.867 -12.977 -2.842 1 95.5 140 ILE B CA 1
ATOM 4227 C C . ILE B 1 140 ? 5.445 -11.57 -3.014 1 95.5 140 ILE B C 1
ATOM 4229 O O . ILE B 1 140 ? 6.172 -11.305 -3.975 1 95.5 140 ILE B O 1
ATOM 4233 N N . ALA B 1 141 ? 5.07 -10.68 -2.111 1 95.44 141 ALA B N 1
ATOM 4234 C CA . ALA B 1 141 ? 5.641 -9.336 -2.145 1 95.44 141 ALA B CA 1
ATOM 4235 C C . ALA B 1 141 ? 7.152 -9.375 -1.94 1 95.44 141 ALA B C 1
ATOM 4237 O O . ALA B 1 141 ? 7.898 -8.664 -2.619 1 95.44 141 ALA B O 1
ATOM 4238 N N . ALA B 1 142 ? 7.551 -10.172 -0.994 1 95.25 142 ALA B N 1
ATOM 4239 C CA . ALA B 1 142 ? 8.977 -10.312 -0.703 1 95.25 142 ALA B CA 1
ATOM 4240 C C . ALA B 1 142 ? 9.734 -10.852 -1.912 1 95.25 142 ALA B C 1
ATOM 4242 O O . ALA B 1 142 ? 10.805 -10.352 -2.26 1 95.25 142 ALA B O 1
ATOM 4243 N N . LEU B 1 143 ? 9.172 -11.812 -2.549 1 93.88 143 LEU B N 1
ATOM 4244 C CA . LEU B 1 143 ? 9.828 -12.391 -3.713 1 93.88 143 LEU B CA 1
ATOM 4245 C C . LEU B 1 143 ? 9.922 -11.383 -4.852 1 93.88 143 LEU B C 1
ATOM 4247 O O . LEU B 1 143 ? 10.93 -11.328 -5.555 1 93.88 143 LEU B O 1
ATOM 4251 N N . HIS B 1 144 ? 8.898 -10.672 -5.066 1 93.12 144 HIS B N 1
ATOM 4252 C CA . HIS B 1 144 ? 8.93 -9.648 -6.102 1 93.12 144 HIS B CA 1
ATOM 4253 C C . HIS B 1 144 ? 9.984 -8.586 -5.805 1 93.12 144 HIS B C 1
ATOM 4255 O O . HIS B 1 144 ? 10.695 -8.148 -6.703 1 93.12 144 HIS B O 1
ATOM 4261 N N . LYS B 1 145 ? 9.984 -8.195 -4.578 1 92.75 145 LYS B N 1
ATOM 4262 C CA . LYS B 1 145 ? 10.961 -7.195 -4.164 1 92.75 145 LYS B CA 1
ATOM 4263 C C . LYS B 1 145 ? 12.391 -7.711 -4.34 1 92.75 145 LYS B C 1
ATOM 4265 O O . LYS B 1 145 ? 13.281 -6.957 -4.734 1 92.75 145 LYS B O 1
ATOM 4270 N N . ALA B 1 146 ? 12.633 -8.914 -3.996 1 91.25 146 ALA B N 1
ATOM 4271 C CA . ALA B 1 146 ? 13.953 -9.523 -4.102 1 91.25 146 ALA B CA 1
ATOM 4272 C C . ALA B 1 146 ? 14.453 -9.5 -5.543 1 91.25 146 ALA B C 1
ATOM 4274 O O . ALA B 1 146 ? 15.656 -9.398 -5.785 1 91.25 146 ALA B O 1
ATOM 4275 N N . ARG B 1 147 ? 13.57 -9.57 -6.477 1 87.12 147 ARG B N 1
ATOM 4276 C CA . ARG B 1 147 ? 13.945 -9.547 -7.887 1 87.12 147 ARG B CA 1
ATOM 4277 C C . ARG B 1 147 ? 14.508 -8.188 -8.281 1 87.12 147 ARG B C 1
ATOM 4279 O O . ARG B 1 147 ? 15.336 -8.094 -9.188 1 87.12 147 ARG B O 1
ATOM 4286 N N . HIS B 1 148 ? 14.062 -7.148 -7.617 1 84.69 148 HIS B N 1
ATOM 4287 C CA . HIS B 1 148 ? 14.43 -5.789 -8 1 84.69 148 HIS B CA 1
ATOM 4288 C C . HIS B 1 148 ? 15.578 -5.262 -7.152 1 84.69 148 HIS B C 1
ATOM 4290 O O . HIS B 1 148 ? 16.125 -4.191 -7.43 1 84.69 148 HIS B O 1
ATOM 4296 N N . ASP B 1 149 ? 15.898 -5.973 -6.145 1 83.69 149 ASP B N 1
ATOM 4297 C CA . ASP B 1 149 ? 17 -5.57 -5.266 1 83.69 149 ASP B CA 1
ATOM 4298 C C . ASP B 1 149 ? 18.016 -6.699 -5.105 1 83.69 149 ASP B C 1
ATOM 4300 O O . ASP B 1 149 ? 18.031 -7.379 -4.078 1 83.69 149 ASP B O 1
ATOM 4304 N N . PRO B 1 150 ? 19 -6.754 -5.891 1 81.06 150 PRO B N 1
ATOM 4305 C CA . PRO B 1 150 ? 19.922 -7.891 -5.891 1 81.06 150 PRO B CA 1
ATOM 4306 C C . PRO B 1 150 ? 20.781 -7.949 -4.633 1 81.06 150 PRO B C 1
ATOM 4308 O O . PRO B 1 150 ? 21.109 -9.039 -4.156 1 81.06 150 PRO B O 1
ATOM 4311 N N . ASP B 1 151 ? 21.094 -6.832 -4.059 1 84.75 151 ASP B N 1
ATOM 4312 C CA . ASP B 1 151 ? 21.984 -6.801 -2.902 1 84.75 151 ASP B CA 1
ATOM 4313 C C . ASP B 1 151 ? 21.312 -7.422 -1.679 1 84.75 151 ASP B C 1
ATOM 4315 O O . ASP B 1 151 ? 21.969 -8.117 -0.895 1 84.75 151 ASP B O 1
ATOM 4319 N N . THR B 1 152 ? 20.094 -7.293 -1.562 1 86.94 152 THR B N 1
ATOM 4320 C CA . THR B 1 152 ? 19.375 -7.785 -0.384 1 86.94 152 THR B CA 1
ATOM 4321 C C . THR B 1 152 ? 18.516 -8.992 -0.736 1 86.94 152 THR B C 1
ATOM 4323 O O . THR B 1 152 ? 17.797 -9.516 0.114 1 86.94 152 THR B O 1
ATOM 4326 N N . ALA B 1 153 ? 18.672 -9.539 -1.871 1 88.38 153 ALA B N 1
ATOM 4327 C CA . ALA B 1 153 ? 17.781 -10.562 -2.422 1 88.38 153 ALA B CA 1
ATOM 4328 C C . ALA B 1 153 ? 17.828 -11.836 -1.583 1 88.38 153 ALA B C 1
ATOM 4330 O O . ALA B 1 153 ? 16.781 -12.406 -1.25 1 88.38 153 ALA B O 1
ATOM 4331 N N . PRO B 1 154 ? 18.969 -12.312 -1.143 1 84.56 154 PRO B N 1
ATOM 4332 C CA . PRO B 1 154 ? 18.984 -13.555 -0.371 1 84.56 154 PRO B CA 1
ATOM 4333 C C . PRO B 1 154 ? 18.234 -13.438 0.955 1 84.56 154 PRO B C 1
ATOM 4335 O O . PRO B 1 154 ? 17.469 -14.336 1.325 1 84.56 154 PRO B O 1
ATOM 4338 N N . GLU B 1 155 ? 18.453 -12.359 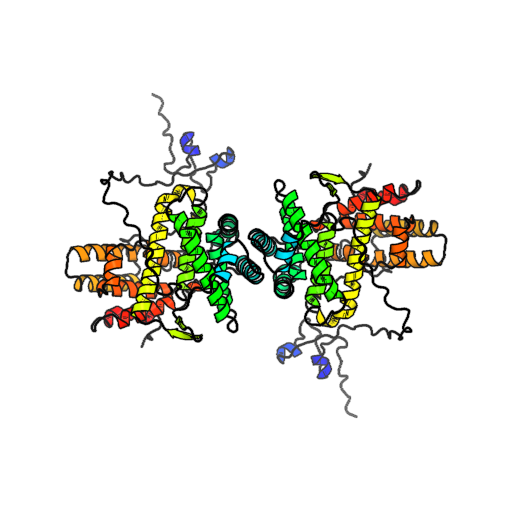1.638 1 87.25 155 GLU B N 1
ATOM 4339 C CA . GLU B 1 155 ? 17.781 -12.148 2.916 1 87.25 155 GLU B CA 1
ATOM 4340 C C . GLU B 1 155 ? 16.266 -12.016 2.73 1 87.25 155 GLU B C 1
ATOM 4342 O O . GLU B 1 155 ? 15.484 -12.562 3.514 1 87.25 155 GLU B O 1
ATOM 4347 N N . ILE B 1 156 ? 15.883 -11.297 1.721 1 92.62 156 ILE B N 1
ATOM 4348 C CA . ILE B 1 156 ? 14.469 -11.07 1.457 1 92.62 156 ILE B CA 1
ATOM 4349 C C . ILE B 1 156 ? 13.812 -12.383 1.025 1 92.62 156 ILE B C 1
ATOM 4351 O O . ILE B 1 156 ? 12.656 -12.648 1.375 1 92.62 156 ILE B O 1
ATOM 4355 N N . THR B 1 157 ? 14.523 -13.156 0.282 1 91.81 157 THR B N 1
ATOM 4356 C CA . THR B 1 157 ? 14.016 -14.461 -0.131 1 91.81 157 THR B CA 1
ATOM 4357 C C . THR B 1 157 ? 13.789 -15.367 1.079 1 91.81 157 THR B C 1
ATOM 4359 O O . THR B 1 157 ? 12.805 -16.109 1.131 1 91.81 157 THR B O 1
ATOM 4362 N N . MET B 1 158 ? 14.688 -15.312 2.002 1 89.5 158 MET B N 1
ATOM 4363 C CA . MET B 1 158 ? 14.516 -16.094 3.227 1 89.5 158 MET B CA 1
ATOM 4364 C C . MET B 1 158 ? 13.258 -15.656 3.973 1 89.5 158 MET B C 1
ATOM 4366 O O . MET B 1 158 ? 12.555 -16.484 4.555 1 89.5 158 MET B O 1
ATOM 4370 N N . LEU B 1 159 ? 13.047 -14.383 3.965 1 92 159 LEU B N 1
ATOM 4371 C CA . LEU B 1 159 ? 11.828 -13.867 4.578 1 92 159 LEU B CA 1
ATOM 4372 C C . LEU B 1 159 ? 10.594 -14.367 3.836 1 92 159 LEU B C 1
ATOM 4374 O O . LEU B 1 159 ? 9.578 -14.688 4.457 1 92 159 LEU B O 1
ATOM 4378 N N . ALA B 1 160 ? 10.688 -14.367 2.523 1 94.5 160 ALA B N 1
ATOM 4379 C CA . ALA B 1 160 ? 9.594 -14.898 1.715 1 94.5 160 ALA B CA 1
ATOM 4380 C C . ALA B 1 160 ? 9.297 -16.344 2.084 1 94.5 160 ALA B C 1
ATOM 4382 O O . ALA B 1 160 ? 8.125 -16.734 2.215 1 94.5 160 ALA B O 1
ATOM 4383 N N . ILE B 1 161 ? 10.328 -17.094 2.258 1 92.56 161 ILE B N 1
ATOM 4384 C CA . ILE B 1 161 ? 10.188 -18.5 2.605 1 92.56 161 ILE B CA 1
ATOM 4385 C C . ILE B 1 161 ? 9.547 -18.641 3.986 1 92.56 161 ILE B C 1
ATOM 4387 O O . ILE B 1 161 ? 8.695 -19.5 4.203 1 92.56 161 ILE B O 1
ATOM 4391 N N . GLN B 1 162 ? 9.93 -17.797 4.875 1 93.5 162 GLN B N 1
ATOM 4392 C CA . GLN B 1 162 ? 9.344 -17.812 6.211 1 93.5 162 GLN B CA 1
ATOM 4393 C C . GLN B 1 162 ? 7.852 -17.516 6.16 1 93.5 162 GLN B C 1
ATOM 4395 O O . GLN B 1 162 ? 7.051 -18.219 6.789 1 93.5 162 GLN B O 1
ATOM 4400 N N . HIS B 1 163 ? 7.465 -16.469 5.465 1 96.12 163 HIS B N 1
ATOM 4401 C CA . HIS B 1 163 ? 6.051 -16.141 5.316 1 96.12 163 HIS B CA 1
ATOM 4402 C C . HIS B 1 163 ? 5.293 -17.25 4.602 1 96.12 163 HIS B C 1
ATOM 4404 O O . HIS B 1 163 ? 4.152 -17.562 4.957 1 96.12 163 HIS B O 1
ATOM 4410 N N . TYR B 1 164 ? 5.91 -17.797 3.598 1 95.62 164 TYR B N 1
ATOM 4411 C CA . TYR B 1 164 ? 5.32 -18.906 2.854 1 95.62 164 TYR B CA 1
ATOM 4412 C C . TYR B 1 164 ? 5.047 -20.094 3.77 1 95.62 164 TYR B C 1
ATOM 4414 O O . TYR B 1 164 ? 3.943 -20.656 3.762 1 95.62 164 TYR B O 1
ATOM 4422 N N . THR B 1 165 ? 6 -20.469 4.547 1 93.88 165 THR B N 1
ATOM 4423 C CA . THR B 1 165 ? 5.871 -21.594 5.465 1 93.88 165 THR B CA 1
ATOM 4424 C C . THR B 1 165 ? 4.793 -21.328 6.508 1 93.88 165 THR B C 1
ATOM 4426 O O . THR B 1 165 ? 4.008 -22.219 6.844 1 93.88 165 THR B O 1
ATOM 4429 N N . THR B 1 166 ? 4.773 -20.141 7.012 1 95.44 166 THR B N 1
ATOM 4430 C CA . THR B 1 166 ? 3.748 -19.75 7.977 1 95.44 166 THR B CA 1
ATOM 4431 C C . THR B 1 166 ? 2.361 -19.797 7.344 1 95.44 166 THR B C 1
ATOM 4433 O O . THR B 1 166 ? 1.403 -20.266 7.965 1 95.44 166 THR B O 1
ATOM 4436 N N . ALA B 1 167 ? 2.254 -19.297 6.121 1 96.5 167 ALA B N 1
ATOM 4437 C CA . ALA B 1 167 ? 0.982 -19.328 5.406 1 96.5 167 ALA B CA 1
ATOM 4438 C C . ALA B 1 167 ? 0.46 -20.766 5.285 1 96.5 167 ALA B C 1
ATOM 4440 O O . ALA B 1 167 ? -0.711 -21.031 5.566 1 96.5 167 ALA B O 1
ATOM 4441 N N . ILE B 1 168 ? 1.324 -21.641 4.922 1 94.5 168 ILE B N 1
ATOM 4442 C CA . ILE B 1 168 ? 0.95 -23.031 4.734 1 94.5 168 ILE B CA 1
ATOM 4443 C C . ILE B 1 168 ? 0.518 -23.641 6.07 1 94.5 168 ILE B C 1
ATOM 4445 O O . ILE B 1 168 ? -0.498 -24.328 6.145 1 94.5 168 ILE B O 1
ATOM 4449 N N . SER B 1 169 ? 1.272 -23.391 7.129 1 94.69 169 SER B N 1
ATOM 4450 C CA . SER B 1 169 ? 0.979 -23.938 8.453 1 94.69 169 SER B CA 1
ATOM 4451 C C . SER B 1 169 ? -0.386 -23.469 8.953 1 94.69 169 SER B C 1
ATOM 4453 O O . SER B 1 169 ? -1.142 -24.25 9.531 1 94.69 169 SER B O 1
ATOM 4455 N N . LEU B 1 170 ? -0.7 -22.234 8.703 1 94.5 170 LEU B N 1
ATOM 4456 C CA . LEU B 1 170 ? -1.971 -21.672 9.148 1 94.5 170 LEU B CA 1
ATOM 4457 C C . LEU B 1 170 ? -3.115 -22.141 8.258 1 94.5 170 LEU B C 1
ATOM 4459 O O . LEU B 1 170 ? -4.266 -22.203 8.695 1 94.5 170 LEU B O 1
ATOM 4463 N N . PHE B 1 171 ? -2.811 -22.516 7.066 1 94.44 171 PHE B N 1
ATOM 4464 C CA . PHE B 1 171 ? -3.811 -22.875 6.066 1 94.44 171 PHE B CA 1
ATOM 4465 C C . PHE B 1 171 ? -4.234 -24.328 6.223 1 94.44 171 PHE B C 1
ATOM 4467 O O . PHE B 1 171 ? -5.379 -24.672 5.922 1 94.44 171 PHE B O 1
ATOM 4474 N N . ARG B 1 172 ? -3.414 -25.172 6.637 1 92.38 172 ARG B N 1
ATOM 4475 C CA . ARG B 1 172 ? -3.631 -26.609 6.719 1 92.38 172 ARG B CA 1
ATOM 4476 C C . ARG B 1 172 ? -4.938 -26.922 7.438 1 92.38 172 ARG B C 1
ATOM 4478 O O . ARG B 1 172 ? -5.766 -27.688 6.93 1 92.38 172 ARG B O 1
ATOM 4485 N N . PRO B 1 173 ? -5.172 -26.344 8.578 1 92.62 173 PRO B N 1
ATOM 4486 C CA . PRO B 1 173 ? -6.445 -26.641 9.242 1 92.62 173 PRO B CA 1
ATOM 4487 C C . PRO B 1 173 ? -7.645 -26.062 8.492 1 92.62 173 PRO B C 1
ATOM 4489 O O . PRO B 1 173 ? -8.766 -26.562 8.625 1 92.62 173 PRO B O 1
ATOM 4492 N N . VAL B 1 174 ? -7.516 -25.047 7.727 1 91.62 174 VAL B N 1
ATOM 4493 C CA . VAL B 1 174 ? -8.586 -24.375 7.008 1 91.62 174 VAL B CA 1
ATOM 4494 C C . VAL B 1 174 ? -9.062 -25.234 5.84 1 91.62 174 VAL B C 1
ATOM 4496 O O . VAL B 1 174 ? -10.242 -25.234 5.496 1 91.62 174 VAL B O 1
ATOM 4499 N N . ILE B 1 175 ? -8.203 -25.984 5.242 1 89.12 175 ILE B N 1
ATOM 4500 C CA . ILE B 1 175 ? -8.484 -26.781 4.059 1 89.12 175 ILE B CA 1
ATOM 4501 C C . ILE B 1 175 ? -9.594 -27.781 4.359 1 89.12 175 ILE B C 1
ATOM 4503 O O . ILE B 1 175 ? -10.414 -28.094 3.492 1 89.12 175 ILE B O 1
ATOM 4507 N N . THR B 1 176 ? -9.656 -28.234 5.578 1 88.31 176 THR B N 1
ATOM 4508 C CA . THR B 1 176 ? -10.641 -29.25 5.945 1 88.31 176 THR B CA 1
ATOM 4509 C C . THR B 1 176 ? -11.914 -28.594 6.477 1 88.31 176 THR B C 1
ATOM 4511 O O . THR B 1 176 ? -12.875 -29.281 6.832 1 88.31 176 THR B O 1
ATOM 4514 N N . ASP B 1 177 ? -11.93 -27.328 6.543 1 90.94 177 ASP B N 1
ATOM 4515 C CA . ASP B 1 177 ? -13.07 -26.609 7.098 1 90.94 177 ASP B CA 1
ATOM 4516 C C . ASP B 1 177 ? -13.398 -25.359 6.273 1 90.94 177 ASP B C 1
ATOM 4518 O O . ASP B 1 177 ? -13.461 -24.266 6.812 1 90.94 177 ASP B O 1
ATOM 4522 N N . ILE B 1 178 ? -13.547 -25.531 5.047 1 91.25 178 ILE B N 1
ATOM 4523 C CA . ILE B 1 178 ? -13.891 -24.422 4.168 1 91.25 178 ILE B CA 1
ATOM 4524 C C . ILE B 1 178 ? -15.375 -24.094 4.305 1 91.25 178 ILE B C 1
ATOM 4526 O O . ILE B 1 178 ? -16.219 -25 4.254 1 91.25 178 ILE B O 1
ATOM 4530 N N . HIS B 1 179 ? -15.688 -22.953 4.543 1 92.19 179 HIS B N 1
ATOM 4531 C CA . HIS B 1 179 ? -17.047 -22.422 4.68 1 92.19 179 HIS B CA 1
ATOM 4532 C C . HIS B 1 179 ? -17.156 -21.031 4.074 1 92.19 179 HIS B C 1
ATOM 4534 O O . HIS B 1 179 ? -16.156 -20.453 3.639 1 92.19 179 HIS B O 1
ATOM 4540 N N . PRO B 1 180 ? -18.281 -20.484 4.035 1 90.81 180 PRO B N 1
ATOM 4541 C CA . PRO B 1 180 ? -18.484 -19.219 3.344 1 90.81 180 PRO B CA 1
ATOM 4542 C C . PRO B 1 180 ? -17.594 -18.094 3.896 1 90.81 180 PRO B C 1
ATOM 4544 O O . PRO B 1 180 ? -17.203 -17.188 3.152 1 90.81 180 PRO B O 1
ATOM 4547 N N . GLY B 1 181 ? -17.234 -18.141 5.078 1 93.56 181 GLY B N 1
ATOM 4548 C CA . GLY B 1 181 ? -16.484 -17.062 5.719 1 93.56 181 GLY B CA 1
ATOM 4549 C C . GLY B 1 181 ? -15.016 -17.078 5.367 1 93.56 181 GLY B C 1
ATOM 4550 O O . GLY B 1 181 ? -14.32 -16.078 5.543 1 93.56 181 GLY B O 1
ATOM 4551 N N . ASN B 1 182 ? -14.523 -18.203 4.82 1 94.06 182 ASN B N 1
ATOM 4552 C CA . ASN B 1 182 ? -13.086 -18.266 4.559 1 94.06 182 ASN B CA 1
ATOM 4553 C C . ASN B 1 182 ? -12.797 -18.797 3.156 1 94.06 182 ASN B C 1
ATOM 4555 O O . ASN B 1 182 ? -11.633 -18.906 2.756 1 94.06 182 ASN B O 1
ATOM 4559 N N . ALA B 1 183 ? -13.82 -19.016 2.365 1 93.69 183 ALA B N 1
ATOM 4560 C CA . ALA B 1 183 ? -13.672 -19.672 1.063 1 93.69 183 ALA B CA 1
ATOM 4561 C C . ALA B 1 183 ? -12.891 -18.781 0.094 1 93.69 183 ALA B C 1
ATOM 4563 O O . ALA B 1 183 ? -12.016 -19.266 -0.628 1 93.69 183 ALA B O 1
ATOM 4564 N N . VAL B 1 184 ? -13.18 -17.531 0.045 1 93.25 184 VAL B N 1
ATOM 4565 C CA . VAL B 1 184 ? -12.516 -16.594 -0.858 1 93.25 184 VAL B CA 1
ATOM 4566 C C . VAL B 1 184 ? -11.031 -16.516 -0.518 1 93.25 184 VAL B C 1
ATOM 4568 O O . VAL B 1 184 ? -10.18 -16.594 -1.405 1 93.25 184 VAL B O 1
ATOM 4571 N N . ALA B 1 185 ? -10.766 -16.422 0.771 1 95.25 185 ALA B N 1
ATOM 4572 C CA . ALA B 1 185 ? -9.383 -16.344 1.229 1 95.25 185 ALA B CA 1
ATOM 4573 C C . ALA B 1 185 ? -8.625 -17.625 0.9 1 95.25 185 ALA B C 1
ATOM 4575 O O . ALA B 1 185 ? -7.453 -17.562 0.511 1 95.25 185 ALA B O 1
ATOM 4576 N N . ALA B 1 186 ? -9.289 -18.703 1.077 1 94.19 186 ALA B N 1
ATOM 4577 C CA . ALA B 1 186 ? -8.672 -20 0.805 1 94.19 186 ALA B CA 1
ATOM 4578 C C . ALA B 1 186 ? -8.289 -20.125 -0.668 1 94.19 186 ALA B C 1
ATOM 4580 O O . ALA B 1 186 ? -7.191 -20.578 -0.995 1 94.19 186 ALA B O 1
ATOM 4581 N N . PHE B 1 187 ? -9.133 -19.719 -1.462 1 92.06 187 PHE B N 1
ATOM 4582 C CA . PHE B 1 187 ? -8.859 -19.75 -2.895 1 92.06 187 PHE B CA 1
ATOM 4583 C C . PHE B 1 187 ? -7.703 -18.844 -3.256 1 92.06 187 PHE B C 1
ATOM 4585 O O . PHE B 1 187 ? -6.82 -19.219 -4.031 1 92.06 187 PHE B O 1
ATOM 4592 N N . MET B 1 188 ? -7.727 -17.688 -2.773 1 92.88 188 MET B N 1
ATOM 4593 C CA . MET B 1 188 ? -6.707 -16.703 -3.104 1 92.88 188 MET B CA 1
ATOM 4594 C C . MET B 1 188 ? -5.328 -17.172 -2.645 1 92.88 188 MET B C 1
ATOM 4596 O O . MET B 1 188 ? -4.344 -17.016 -3.371 1 92.88 188 MET B O 1
ATOM 4600 N N . LEU B 1 189 ? -5.301 -17.719 -1.462 1 95.44 189 LEU B N 1
ATOM 4601 C CA . LEU B 1 189 ? -4.008 -18.219 -1.008 1 95.44 189 LEU B CA 1
ATOM 4602 C C . LEU B 1 189 ? -3.531 -19.375 -1.887 1 95.44 189 LEU B C 1
ATOM 4604 O O . LEU B 1 189 ? -2.346 -19.453 -2.215 1 95.44 189 LEU B O 1
ATOM 4608 N N . SER B 1 190 ? -4.43 -20.219 -2.209 1 93.06 190 SER B N 1
ATOM 4609 C CA . SER B 1 190 ? -4.047 -21.344 -3.061 1 93.06 190 SER B CA 1
ATOM 4610 C C . SER B 1 190 ? -3.41 -20.859 -4.359 1 93.06 190 SER B C 1
ATOM 4612 O O . SER B 1 190 ? -2.412 -21.422 -4.816 1 93.06 190 SER B O 1
ATOM 4614 N N . GLY B 1 191 ? -4.012 -19.859 -4.926 1 91.31 191 GLY B N 1
ATOM 4615 C CA . GLY B 1 191 ? -3.424 -19.25 -6.109 1 91.31 191 GLY B CA 1
ATOM 4616 C C . GLY B 1 191 ? -2.061 -18.641 -5.852 1 91.31 191 GLY B C 1
ATOM 4617 O O . GLY B 1 191 ? -1.139 -18.797 -6.656 1 91.31 191 GLY B O 1
ATOM 4618 N N . LEU B 1 192 ? -1.938 -17.969 -4.75 1 93.56 192 LEU B N 1
ATOM 4619 C CA . LEU B 1 192 ? -0.669 -17.328 -4.41 1 93.56 192 LEU B CA 1
ATOM 4620 C C . LEU B 1 192 ? 0.412 -18.375 -4.156 1 93.56 192 LEU B C 1
ATOM 4622 O O . LEU B 1 192 ? 1.582 -18.156 -4.48 1 93.56 192 LEU B O 1
ATOM 4626 N N . LEU B 1 193 ? -0.015 -19.453 -3.525 1 95.06 193 LEU B N 1
ATOM 4627 C CA . LEU B 1 193 ? 0.955 -20.5 -3.24 1 95.06 193 LEU B CA 1
ATOM 4628 C C . LEU B 1 193 ? 1.576 -21.031 -4.527 1 95.06 193 LEU B C 1
ATOM 4630 O O . LEU B 1 193 ? 2.766 -21.359 -4.559 1 95.06 193 LEU B O 1
ATOM 4634 N N . VAL B 1 194 ? 0.792 -21.078 -5.547 1 93.62 194 VAL B N 1
ATOM 4635 C CA . VAL B 1 194 ? 1.296 -21.516 -6.844 1 93.62 194 VAL B CA 1
ATOM 4636 C C . VAL B 1 194 ? 2.318 -20.516 -7.367 1 93.62 194 VAL B C 1
ATOM 4638 O O . VAL B 1 194 ? 3.426 -20.891 -7.762 1 93.62 194 VAL B O 1
ATOM 4641 N N . CYS B 1 195 ? 1.987 -19.266 -7.344 1 93.19 195 CYS B N 1
ATOM 4642 C CA . CYS B 1 195 ? 2.877 -18.203 -7.824 1 93.19 195 CYS B CA 1
ATOM 4643 C C . CYS B 1 195 ? 4.172 -18.188 -7.02 1 93.19 195 CYS B C 1
ATOM 4645 O O . CYS B 1 195 ? 5.258 -18.062 -7.586 1 93.19 195 CYS B O 1
ATOM 4647 N N . ILE B 1 196 ? 3.982 -18.328 -5.75 1 94.88 196 ILE B N 1
ATOM 4648 C CA . ILE B 1 196 ? 5.137 -18.281 -4.855 1 94.88 196 ILE B CA 1
ATOM 4649 C C . ILE B 1 196 ? 6.051 -19.469 -5.148 1 94.88 196 ILE B C 1
ATOM 4651 O O . ILE B 1 196 ? 7.27 -19.312 -5.238 1 94.88 196 ILE B O 1
ATOM 4655 N N . SER B 1 197 ? 5.496 -20.594 -5.309 1 94.5 197 SER B N 1
ATOM 4656 C CA . SER B 1 197 ? 6.273 -21.797 -5.562 1 94.5 197 SER B CA 1
ATOM 4657 C C . SER B 1 197 ? 7.051 -21.688 -6.871 1 94.5 197 SER B C 1
ATOM 4659 O O . SER B 1 197 ? 8.195 -22.156 -6.961 1 94.5 197 SER B O 1
ATOM 4661 N N . TRP B 1 198 ? 6.441 -21.125 -7.867 1 93.69 198 TRP B N 1
ATOM 4662 C CA . TRP B 1 198 ? 7.156 -20.891 -9.117 1 93.69 198 TRP B CA 1
ATOM 4663 C C . TRP B 1 198 ? 8.289 -19.891 -8.922 1 93.69 198 TRP B C 1
ATOM 4665 O O . TRP B 1 198 ? 9.359 -20.031 -9.523 1 93.69 198 TRP B O 1
ATOM 4675 N N . ALA B 1 199 ? 8.055 -18.938 -8.094 1 92.94 199 ALA B N 1
ATOM 4676 C CA . ALA B 1 199 ? 8.977 -17.812 -7.965 1 92.94 199 ALA B CA 1
ATOM 4677 C C . ALA B 1 199 ? 10.172 -18.188 -7.09 1 92.94 199 ALA B C 1
ATOM 4679 O O . ALA B 1 199 ? 11.234 -17.562 -7.188 1 92.94 199 ALA B O 1
ATOM 4680 N N . LEU B 1 200 ? 10.023 -19.141 -6.234 1 91.81 200 LEU B N 1
ATOM 4681 C CA . LEU B 1 200 ? 11.102 -19.547 -5.336 1 91.81 200 LEU B CA 1
ATOM 4682 C C . LEU B 1 200 ? 12.289 -20.078 -6.125 1 91.81 200 LEU B C 1
ATOM 4684 O O . LEU B 1 200 ? 12.117 -20.766 -7.133 1 91.81 200 LEU B O 1
ATOM 4688 N N . PRO B 1 201 ? 13.484 -19.766 -5.684 1 85.88 201 PRO B N 1
ATOM 4689 C CA . PRO B 1 201 ? 14.68 -20.266 -6.371 1 85.88 201 PRO B CA 1
ATOM 4690 C C . PRO B 1 201 ? 14.828 -21.781 -6.266 1 85.88 201 PRO B C 1
ATOM 4692 O O . PRO B 1 201 ? 14.453 -22.375 -5.25 1 85.88 201 PRO B O 1
ATOM 4695 N N . LEU B 1 202 ? 15.359 -22.266 -7.355 1 86.44 202 LEU B N 1
ATOM 4696 C CA . LEU B 1 202 ? 15.641 -23.703 -7.383 1 86.44 202 LEU B CA 1
ATOM 4697 C C . LEU B 1 202 ? 17.016 -24 -6.785 1 86.44 202 LEU B C 1
ATOM 4699 O O . LEU B 1 202 ? 17.828 -24.672 -7.418 1 86.44 202 LEU B O 1
ATOM 4703 N N . ALA B 1 203 ? 17.297 -23.312 -5.766 1 79.94 203 ALA B N 1
ATOM 4704 C CA . ALA B 1 203 ? 18.531 -23.453 -5.016 1 79.94 203 ALA B CA 1
ATOM 4705 C C . ALA B 1 203 ? 18.297 -23.281 -3.52 1 79.94 203 ALA B C 1
ATOM 4707 O O . ALA B 1 203 ? 17.297 -22.703 -3.107 1 79.94 203 ALA B O 1
ATOM 4708 N N . HIS B 1 204 ? 19.016 -23.953 -2.754 1 69.62 204 HIS B N 1
ATOM 4709 C CA . HIS B 1 204 ? 18.922 -23.781 -1.308 1 69.62 204 HIS B CA 1
ATOM 4710 C C . HIS B 1 204 ? 20.281 -23.531 -0.686 1 69.62 204 HIS B C 1
ATOM 4712 O O . HIS B 1 204 ? 21.281 -24.109 -1.123 1 69.62 204 HIS B O 1
ATOM 4718 N N . PRO B 1 205 ? 20.281 -22.562 0.128 1 66 205 PRO B N 1
ATOM 4719 C CA . PRO B 1 205 ? 21.547 -22.391 0.857 1 66 205 PRO B CA 1
ATOM 4720 C C . PRO B 1 205 ? 21.797 -23.5 1.864 1 66 205 PRO B C 1
ATOM 4722 O O . PRO B 1 205 ? 20.844 -24.078 2.412 1 66 205 PRO B O 1
ATOM 4725 N N . ASP B 1 206 ? 22.969 -23.906 1.911 1 62.62 206 ASP B N 1
ATOM 4726 C CA . ASP B 1 206 ? 23.312 -24.859 2.963 1 62.62 206 ASP B CA 1
ATOM 4727 C C . ASP B 1 206 ? 23.547 -24.156 4.293 1 62.62 206 ASP B C 1
ATOM 4729 O O . ASP B 1 206 ? 23.328 -22.938 4.41 1 62.62 206 ASP B O 1
ATOM 4733 N N . SER B 1 207 ? 23.766 -24.938 5.234 1 63.91 207 SER B N 1
ATOM 4734 C CA . SER B 1 207 ? 23.938 -24.453 6.598 1 63.91 207 SER B CA 1
ATOM 4735 C C . SER B 1 207 ? 25.031 -23.391 6.668 1 63.91 207 SER B C 1
ATOM 4737 O O . SER B 1 207 ? 25.016 -22.531 7.551 1 63.91 207 SER B O 1
ATOM 4739 N N . VAL B 1 208 ? 25.969 -23.516 5.777 1 66.06 208 VAL B N 1
ATOM 4740 C CA . VAL B 1 208 ? 27.094 -22.578 5.824 1 66.06 208 VAL B CA 1
ATOM 4741 C C . VAL B 1 208 ? 26.859 -21.422 4.855 1 66.06 208 VAL B C 1
ATOM 4743 O O . VAL B 1 208 ? 27.672 -20.5 4.77 1 66.06 208 VAL B O 1
ATOM 4746 N N . GLY B 1 209 ? 25.719 -21.453 4.25 1 64.5 209 GLY B N 1
ATOM 4747 C CA . GLY B 1 209 ? 25.359 -20.328 3.404 1 64.5 209 GLY B CA 1
ATOM 4748 C C . GLY B 1 209 ? 25.641 -20.578 1.933 1 64.5 209 GLY B C 1
ATOM 4749 O O . GLY B 1 209 ? 25.328 -19.734 1.089 1 64.5 209 GLY B O 1
ATOM 4750 N N . ASN B 1 210 ? 26.219 -21.75 1.626 1 71 210 ASN B N 1
ATOM 4751 C CA . ASN B 1 210 ? 26.484 -22.047 0.223 1 71 210 ASN B CA 1
ATOM 4752 C C . ASN B 1 210 ? 25.188 -22.359 -0.528 1 71 210 ASN B C 1
ATOM 4754 O O . ASN B 1 210 ? 24.297 -23 0.018 1 71 210 ASN B O 1
ATOM 4758 N N . ILE B 1 211 ? 25.109 -21.891 -1.753 1 75.25 211 ILE B N 1
ATOM 4759 C CA . ILE B 1 211 ? 23.922 -22.094 -2.576 1 75.25 211 ILE B CA 1
ATOM 4760 C C . ILE B 1 211 ? 24.094 -23.359 -3.422 1 75.25 211 ILE B C 1
ATOM 4762 O O . ILE B 1 211 ? 25.078 -23.484 -4.152 1 75.25 211 ILE B O 1
ATOM 4766 N N . HIS B 1 212 ? 23.266 -24.391 -3.17 1 77.62 212 HIS B N 1
ATOM 4767 C CA . HIS B 1 212 ? 23.281 -25.641 -3.943 1 77.62 212 HIS B CA 1
ATOM 4768 C C . HIS B 1 212 ? 22.062 -25.719 -4.855 1 77.62 212 HIS B C 1
ATOM 4770 O O . HIS B 1 212 ? 20.922 -25.578 -4.395 1 77.62 212 HIS B O 1
ATOM 4776 N N . MET B 1 213 ? 22.422 -25.969 -6.102 1 83.94 213 MET B N 1
ATOM 4777 C CA . MET B 1 213 ? 21.344 -26.141 -7.062 1 83.94 213 MET B CA 1
ATOM 4778 C C . MET B 1 213 ? 20.625 -27.469 -6.84 1 83.94 213 MET B C 1
ATOM 4780 O O . MET B 1 213 ? 21.234 -28.438 -6.395 1 83.94 213 MET B O 1
ATOM 4784 N N . LEU B 1 214 ? 19.406 -27.5 -7.113 1 87.62 214 LEU B N 1
ATOM 4785 C CA . LEU B 1 214 ? 18.625 -28.734 -7 1 87.62 214 LEU B CA 1
ATOM 4786 C C . LEU B 1 214 ? 19.078 -29.75 -8.047 1 87.62 214 LEU B C 1
ATOM 4788 O O . LEU B 1 214 ? 19.406 -29.375 -9.18 1 87.62 214 LEU B O 1
ATOM 4792 N N . THR B 1 215 ? 19.109 -30.969 -7.617 1 90.62 215 THR B N 1
ATOM 4793 C CA . THR B 1 215 ? 19.312 -32.062 -8.578 1 90.62 215 THR B CA 1
ATOM 4794 C C . THR B 1 215 ? 18.109 -32.156 -9.516 1 90.62 215 THR B C 1
ATOM 4796 O O . THR B 1 215 ? 17.062 -31.562 -9.281 1 90.62 215 THR B O 1
ATOM 4799 N N . THR B 1 216 ? 18.25 -32.938 -10.594 1 93.75 216 THR B N 1
ATOM 4800 C CA . THR B 1 216 ? 17.172 -33.188 -11.547 1 93.75 216 THR B CA 1
ATOM 4801 C C . THR B 1 216 ? 15.953 -33.781 -10.844 1 93.75 216 THR B C 1
ATOM 4803 O O . THR B 1 216 ? 14.82 -33.344 -11.086 1 93.75 216 THR B O 1
ATOM 4806 N N . ASP B 1 217 ? 16.188 -34.719 -9.961 1 93.19 217 ASP B N 1
ATOM 4807 C CA . ASP B 1 217 ? 15.102 -35.375 -9.25 1 93.19 217 ASP B CA 1
ATOM 4808 C C . ASP B 1 217 ? 14.406 -34.438 -8.289 1 93.19 217 ASP B C 1
ATOM 4810 O O . ASP B 1 217 ? 13.18 -34.469 -8.141 1 93.19 217 ASP B O 1
ATOM 4814 N N . GLU B 1 218 ? 15.242 -33.656 -7.672 1 92.06 218 GLU B N 1
ATOM 4815 C CA . GLU B 1 218 ? 14.672 -32.688 -6.754 1 92.06 218 GLU B CA 1
ATOM 4816 C C . GLU B 1 218 ? 13.852 -31.641 -7.504 1 92.06 218 GLU B C 1
ATOM 4818 O O . GLU B 1 218 ? 12.812 -31.188 -7.016 1 92.06 218 GLU B O 1
ATOM 4823 N N . THR B 1 219 ? 14.359 -31.266 -8.609 1 94.88 219 THR B N 1
ATOM 4824 C CA . THR B 1 219 ? 13.648 -30.312 -9.453 1 94.88 219 THR B CA 1
ATOM 4825 C C . THR B 1 219 ? 12.312 -30.891 -9.922 1 94.88 219 THR B C 1
ATOM 4827 O O . THR B 1 219 ? 11.289 -30.203 -9.906 1 94.88 219 THR B O 1
ATOM 4830 N N . LEU B 1 220 ? 12.336 -32.125 -10.359 1 95.69 220 LEU B N 1
ATOM 4831 C CA . LEU B 1 220 ? 11.109 -32.781 -10.773 1 95.69 220 LEU B CA 1
ATOM 4832 C C . LEU B 1 220 ? 10.094 -32.812 -9.633 1 95.69 220 LEU B C 1
ATOM 4834 O O . LEU B 1 220 ? 8.906 -32.562 -9.844 1 95.69 220 LEU B O 1
ATOM 4838 N N . GLN B 1 221 ? 10.625 -33.125 -8.5 1 94.5 221 GLN B N 1
ATOM 4839 C CA . GLN B 1 221 ? 9.742 -33.156 -7.344 1 94.5 221 GLN B CA 1
ATOM 4840 C C . GLN B 1 221 ? 9.125 -31.781 -7.09 1 94.5 221 GLN B C 1
ATOM 4842 O O . GLN B 1 221 ? 7.941 -31.688 -6.754 1 94.5 221 GLN B O 1
ATOM 4847 N N . HIS B 1 222 ? 9.898 -30.75 -7.203 1 93.62 222 HIS B N 1
ATOM 4848 C CA . HIS B 1 222 ? 9.406 -29.391 -7.043 1 93.62 222 HIS B CA 1
ATOM 4849 C C . HIS B 1 222 ? 8.297 -29.094 -8.039 1 93.62 222 HIS B C 1
ATOM 4851 O O . HIS B 1 222 ? 7.277 -28.484 -7.676 1 93.62 222 HIS B O 1
ATOM 4857 N N . ILE B 1 223 ? 8.492 -29.484 -9.219 1 95.12 223 ILE B N 1
ATOM 4858 C CA . ILE B 1 223 ? 7.492 -29.281 -10.258 1 95.12 223 ILE B CA 1
ATOM 4859 C C . ILE B 1 223 ? 6.215 -30.031 -9.898 1 95.12 223 ILE B C 1
ATOM 4861 O O . ILE B 1 223 ? 5.109 -29.5 -10.016 1 95.12 223 ILE B O 1
ATOM 4865 N N . LEU B 1 224 ? 6.406 -31.25 -9.469 1 95.5 224 LEU B N 1
ATOM 4866 C CA . LEU B 1 224 ? 5.262 -32.094 -9.086 1 95.5 224 LEU B CA 1
ATOM 4867 C C . LEU B 1 224 ? 4.5 -31.438 -7.93 1 95.5 224 LEU B C 1
ATOM 4869 O O . LEU B 1 224 ? 3.268 -31.484 -7.895 1 95.5 224 LEU B O 1
ATOM 4873 N N . ASP B 1 225 ? 5.211 -30.875 -7.055 1 94 225 ASP B N 1
ATOM 4874 C CA . ASP B 1 225 ? 4.574 -30.172 -5.934 1 94 225 ASP B CA 1
ATOM 4875 C C . ASP B 1 225 ? 3.717 -29.016 -6.422 1 94 225 ASP B C 1
ATOM 4877 O O . ASP B 1 225 ? 2.625 -28.781 -5.898 1 94 225 ASP B O 1
ATOM 4881 N N . ILE B 1 226 ? 4.188 -28.281 -7.336 1 95.12 226 ILE B N 1
ATOM 4882 C CA . ILE B 1 226 ? 3.443 -27.156 -7.895 1 95.12 226 ILE B CA 1
ATOM 4883 C C . ILE B 1 226 ? 2.182 -27.656 -8.586 1 95.12 226 ILE B C 1
ATOM 4885 O O . ILE B 1 226 ? 1.102 -27.078 -8.422 1 95.12 226 ILE B O 1
ATOM 4889 N N . LEU B 1 227 ? 2.334 -28.703 -9.375 1 94.69 227 LEU B N 1
ATOM 4890 C CA . LEU B 1 227 ? 1.182 -29.297 -10.047 1 94.69 227 LEU B CA 1
ATOM 4891 C C . LEU B 1 227 ? 0.145 -29.781 -9.039 1 94.69 227 LEU B C 1
ATOM 4893 O O . LEU B 1 227 ? -1.06 -29.656 -9.273 1 94.69 227 LEU B O 1
ATOM 4897 N N . GLN B 1 228 ? 0.638 -30.297 -7.957 1 93.44 228 GLN B N 1
ATOM 4898 C CA . GLN B 1 228 ? -0.261 -30.75 -6.898 1 93.44 228 GLN B CA 1
ATOM 4899 C C . GLN B 1 228 ? -1.028 -29.562 -6.301 1 93.44 228 GLN B C 1
ATOM 4901 O O . GLN B 1 228 ? -2.213 -29.688 -5.984 1 93.44 228 GLN B O 1
ATOM 4906 N N . LEU B 1 229 ? -0.373 -28.469 -6.086 1 92.94 229 LEU B N 1
ATOM 4907 C CA . LEU B 1 229 ? -1.03 -27.266 -5.598 1 92.94 229 LEU B CA 1
ATOM 4908 C C . LEU B 1 229 ? -2.133 -26.812 -6.551 1 92.94 229 LEU B C 1
ATOM 4910 O O . LEU B 1 229 ? -3.217 -26.422 -6.117 1 92.94 229 LEU B O 1
ATOM 4914 N N . LEU B 1 230 ? -1.828 -26.875 -7.781 1 92.75 230 LEU B N 1
ATOM 4915 C CA . LEU B 1 230 ? -2.791 -26.469 -8.797 1 92.75 230 LEU B CA 1
ATOM 4916 C C . LEU B 1 230 ? -4.016 -27.375 -8.789 1 92.75 230 LEU B C 1
ATOM 4918 O O . LEU B 1 230 ? -5.145 -26.906 -8.914 1 92.75 230 LEU B O 1
ATOM 4922 N N . ARG B 1 231 ? -3.787 -28.656 -8.664 1 90 231 ARG B N 1
ATOM 4923 C CA . ARG B 1 231 ? -4.891 -29.594 -8.539 1 90 231 ARG B CA 1
ATOM 4924 C C . ARG B 1 231 ? -5.75 -29.281 -7.32 1 90 231 ARG B C 1
ATOM 4926 O O . ARG B 1 231 ? -6.973 -29.422 -7.363 1 90 231 ARG B O 1
ATOM 4933 N N . GLY B 1 232 ? -5.113 -28.922 -6.266 1 86.94 232 GLY B N 1
ATOM 4934 C CA . GLY B 1 232 ? -5.816 -28.547 -5.051 1 86.94 232 GLY B CA 1
ATOM 4935 C C . GLY B 1 232 ? -6.754 -27.375 -5.238 1 86.94 232 GLY B C 1
ATOM 4936 O O . GLY B 1 232 ? -7.832 -27.328 -4.641 1 86.94 232 GLY B O 1
ATOM 4937 N N . ILE B 1 233 ? -6.344 -26.406 -6.035 1 87.5 233 ILE B N 1
ATOM 4938 C CA . ILE B 1 233 ? -7.176 -25.234 -6.309 1 87.5 233 ILE B CA 1
ATOM 4939 C C . ILE B 1 233 ? -8.508 -25.688 -6.918 1 87.5 233 ILE B C 1
ATOM 4941 O O . ILE B 1 233 ? -9.562 -25.156 -6.562 1 87.5 233 ILE B O 1
ATOM 4945 N N . ARG B 1 234 ? -8.43 -26.594 -7.832 1 83.31 234 ARG B N 1
ATOM 4946 C CA . ARG B 1 234 ? -9.641 -27.109 -8.469 1 83.31 234 ARG B CA 1
ATOM 4947 C C . ARG B 1 234 ? -10.586 -27.719 -7.434 1 83.31 234 ARG B C 1
ATOM 4949 O O . ARG B 1 234 ? -11.805 -27.5 -7.496 1 83.31 234 ARG B O 1
ATOM 4956 N N . GLU B 1 235 ? -10.062 -28.422 -6.566 1 83.44 235 GLU B N 1
ATOM 4957 C CA . GLU B 1 235 ? -10.875 -29.047 -5.523 1 83.44 235 GLU B CA 1
ATOM 4958 C C . GLU B 1 235 ? -11.578 -28 -4.672 1 83.44 235 GLU B C 1
ATOM 4960 O O . GLU B 1 235 ? -12.75 -28.156 -4.316 1 83.44 235 GLU B O 1
ATOM 4965 N N . ILE B 1 236 ? -10.906 -26.969 -4.355 1 85.06 236 ILE B N 1
ATOM 4966 C CA . ILE B 1 236 ? -11.461 -25.891 -3.551 1 85.06 236 ILE B CA 1
ATOM 4967 C C . ILE B 1 236 ? -12.57 -25.188 -4.332 1 85.06 236 ILE B C 1
ATOM 4969 O O . ILE B 1 236 ? -13.641 -24.891 -3.785 1 85.06 236 ILE B O 1
ATOM 4973 N N . VAL B 1 237 ? -12.328 -24.906 -5.559 1 81.19 237 VAL B N 1
ATOM 4974 C CA . VAL B 1 237 ? -13.297 -24.219 -6.398 1 81.19 237 VAL B CA 1
ATOM 4975 C C . VAL B 1 237 ? -14.555 -25.078 -6.543 1 81.19 237 VAL B C 1
ATOM 4977 O O . VAL B 1 237 ? -15.672 -24.562 -6.426 1 81.19 237 VAL B O 1
ATOM 4980 N N . ASP B 1 238 ? -14.391 -26.266 -6.777 1 80.88 238 ASP B N 1
ATOM 4981 C CA . ASP B 1 238 ? -15.523 -27.156 -6.984 1 80.88 238 ASP B CA 1
ATOM 4982 C C . ASP B 1 238 ? -16.375 -27.25 -5.727 1 80.88 238 ASP B C 1
ATOM 4984 O O . ASP B 1 238 ? -17.609 -27.312 -5.809 1 80.88 238 ASP B O 1
ATOM 4988 N N . SER B 1 239 ? -15.797 -27.203 -4.59 1 82.38 239 SER B N 1
ATOM 4989 C CA . SER B 1 239 ? -16.516 -27.406 -3.336 1 82.38 239 SER B CA 1
ATOM 4990 C C . SER B 1 239 ? -17.094 -26.078 -2.826 1 82.38 239 SER B C 1
ATOM 4992 O O . SER B 1 239 ? -18.031 -26.078 -2.016 1 82.38 239 SER B O 1
ATOM 4994 N N . SER B 1 240 ? -16.578 -24.969 -3.338 1 84 240 SER B N 1
ATOM 4995 C CA . SER B 1 240 ? -16.953 -23.703 -2.721 1 84 240 SER B CA 1
ATOM 4996 C C . SER B 1 240 ? -17.375 -22.688 -3.773 1 84 240 SER B C 1
ATOM 4998 O O . SER B 1 240 ? -17.328 -21.469 -3.529 1 84 240 SER B O 1
ATOM 5000 N N . TRP B 1 241 ? -17.766 -23.141 -4.852 1 81.81 241 TRP B N 1
ATOM 5001 C CA . TRP B 1 241 ? -18.031 -22.25 -5.973 1 81.81 241 TRP B CA 1
ATOM 5002 C C . TRP B 1 241 ? -19.109 -21.219 -5.605 1 81.81 241 TRP B C 1
ATOM 5004 O O . TRP B 1 241 ? -19 -20.047 -5.977 1 81.81 241 TRP B O 1
ATOM 5014 N N . ALA B 1 242 ? -20 -21.594 -4.871 1 83.38 242 ALA B N 1
ATOM 5015 C CA . ALA B 1 242 ? -21.125 -20.734 -4.492 1 83.38 242 ALA B CA 1
ATOM 5016 C C . ALA B 1 242 ? -20.641 -19.562 -3.627 1 83.38 242 ALA B C 1
ATOM 5018 O O . ALA B 1 242 ? -21.234 -18.484 -3.633 1 83.38 242 ALA B O 1
ATOM 5019 N N . TRP B 1 243 ? -19.531 -19.797 -3.02 1 86 243 TRP B N 1
ATOM 5020 C CA . TRP B 1 243 ? -19.062 -18.812 -2.045 1 86 243 TRP B CA 1
ATOM 5021 C C . TRP B 1 243 ? -17.969 -17.938 -2.637 1 86 243 TRP B C 1
ATOM 5023 O O . TRP B 1 243 ? -17.5 -16.984 -1.996 1 86 243 TRP B O 1
ATOM 5033 N N . THR B 1 244 ? -17.531 -18.125 -3.898 1 83.38 244 THR B N 1
ATOM 5034 C CA . THR B 1 244 ? -16.375 -17.422 -4.469 1 83.38 244 THR B CA 1
ATOM 5035 C C . THR B 1 244 ? -16.766 -16.719 -5.762 1 83.38 244 THR B C 1
ATOM 5037 O O . THR B 1 244 ? -15.93 -16.5 -6.633 1 83.38 244 THR B O 1
ATOM 5040 N N . ARG B 1 245 ? -17.922 -16.328 -5.898 1 79.56 245 ARG B N 1
ATOM 5041 C CA . ARG B 1 245 ? -18.469 -15.75 -7.129 1 79.56 245 ARG B CA 1
ATOM 5042 C C . ARG B 1 245 ? -17.75 -14.445 -7.473 1 79.56 245 ARG B C 1
ATOM 5044 O O . ARG B 1 245 ? -17.641 -14.078 -8.648 1 79.56 245 ARG B O 1
ATOM 5051 N N . GLN B 1 246 ? -17.312 -13.727 -6.484 1 80.38 246 GLN B N 1
ATOM 5052 C CA . GLN B 1 246 ? -16.609 -12.469 -6.719 1 80.38 246 GLN B CA 1
ATOM 5053 C C . GLN B 1 246 ? -15.312 -12.695 -7.48 1 80.38 246 GLN B C 1
ATOM 5055 O O . GLN B 1 246 ? -14.742 -11.758 -8.039 1 80.38 246 GLN B O 1
ATOM 5060 N N . LEU B 1 247 ? -14.93 -13.977 -7.531 1 82.62 247 LEU B N 1
ATOM 5061 C CA . LEU B 1 247 ? -13.672 -14.289 -8.195 1 82.62 247 LEU B CA 1
ATOM 5062 C C . LEU B 1 247 ? -13.922 -14.789 -9.617 1 82.62 247 LEU B C 1
ATOM 5064 O O . LEU B 1 247 ? -12.992 -15.219 -10.305 1 82.62 247 LEU B O 1
ATOM 5068 N N . THR B 1 248 ? -15.102 -14.695 -10.078 1 77.19 248 THR B N 1
ATOM 5069 C CA . THR B 1 248 ? -15.516 -15.203 -11.383 1 77.19 248 THR B CA 1
ATOM 5070 C C . THR B 1 248 ? -14.609 -14.664 -12.492 1 77.19 248 THR B C 1
ATOM 5072 O O . THR B 1 248 ? -14.25 -15.391 -13.414 1 77.19 248 THR B O 1
ATOM 5075 N N . PRO B 1 249 ? -14.219 -13.445 -12.383 1 74.75 249 PRO B N 1
ATOM 5076 C CA . PRO B 1 249 ? -13.359 -12.93 -13.453 1 74.75 249 PRO B CA 1
ATOM 5077 C C . PRO B 1 249 ? -12.047 -13.695 -13.578 1 74.75 249 PRO B C 1
ATOM 5079 O O . PRO B 1 249 ? -11.422 -13.688 -14.648 1 74.75 249 PRO B O 1
ATOM 5082 N N . ILE B 1 250 ? -11.648 -14.312 -12.547 1 73.94 250 ILE B N 1
ATOM 5083 C CA . ILE B 1 250 ? -10.398 -15.07 -12.57 1 73.94 250 ILE B CA 1
ATOM 5084 C C . ILE B 1 250 ? -10.625 -16.406 -13.281 1 73.94 250 ILE B C 1
ATOM 5086 O O . ILE B 1 250 ? -9.703 -16.953 -13.883 1 73.94 250 ILE B O 1
ATOM 5090 N N . PHE B 1 251 ? -11.883 -16.797 -13.297 1 71 251 PHE B N 1
ATOM 5091 C CA . PHE B 1 251 ? -12.195 -18.125 -13.797 1 71 251 PHE B CA 1
ATOM 5092 C C . PHE B 1 251 ? -12.711 -18.062 -15.227 1 71 251 PHE B C 1
ATOM 5094 O O . PHE B 1 251 ? -12.805 -19.078 -15.906 1 71 251 PHE B O 1
ATOM 5101 N N . GLU B 1 252 ? -12.969 -16.891 -15.578 1 74.06 252 GLU B N 1
ATOM 5102 C CA . GLU B 1 252 ? -13.523 -16.781 -16.922 1 74.06 252 GLU B CA 1
ATOM 5103 C C . GLU B 1 252 ? -12.438 -16.953 -17.984 1 74.06 252 GLU B C 1
ATOM 5105 O O . GLU B 1 252 ? -11.766 -15.984 -18.359 1 74.06 252 GLU B O 1
ATOM 5110 N N . LEU B 1 253 ? -12.227 -18.266 -18.266 1 75.94 253 LEU B N 1
ATOM 5111 C CA . LEU B 1 253 ? -11.258 -18.594 -19.312 1 75.94 253 LEU B CA 1
ATOM 5112 C C . LEU B 1 253 ? -11.969 -19.062 -20.578 1 75.94 253 LEU B C 1
ATOM 5114 O O . LEU B 1 253 ? -12.961 -19.797 -20.5 1 75.94 253 LEU B O 1
ATOM 5118 N N . ALA B 1 254 ? -11.633 -18.453 -21.625 1 77.88 254 ALA B N 1
ATOM 5119 C CA . ALA B 1 254 ? -12.141 -18.922 -22.906 1 77.88 254 ALA B CA 1
ATOM 5120 C C . ALA B 1 254 ? -11.367 -20.156 -23.391 1 77.88 254 ALA B C 1
ATOM 5122 O O . ALA B 1 254 ? -10.352 -20.031 -24.062 1 77.88 254 ALA B O 1
ATOM 5123 N N . ILE B 1 255 ? -11.875 -21.312 -23.062 1 87.38 255 ILE B N 1
ATOM 5124 C CA . ILE B 1 255 ? -11.18 -22.547 -23.438 1 87.38 255 ILE B CA 1
ATOM 5125 C C . ILE B 1 255 ? -11.516 -22.891 -24.891 1 87.38 255 ILE B C 1
ATOM 5127 O O . ILE B 1 255 ? -12.531 -22.469 -25.422 1 87.38 255 ILE B O 1
ATOM 5131 N N . ASN B 1 256 ? -10.633 -23.625 -25.516 1 91.38 256 ASN B N 1
ATOM 5132 C CA . ASN B 1 256 ? -10.812 -24.047 -26.906 1 91.38 256 ASN B CA 1
ATOM 5133 C C . ASN B 1 256 ? -11.711 -25.281 -27.016 1 91.38 256 ASN B C 1
ATOM 5135 O O . ASN B 1 256 ? -11.766 -26.094 -26.094 1 91.38 256 ASN B O 1
ATOM 5139 N N . ASP B 1 257 ? -12.445 -25.297 -28.078 1 90.94 257 ASP B N 1
ATOM 5140 C CA . ASP B 1 257 ? -13.047 -26.578 -28.453 1 90.94 257 ASP B CA 1
ATOM 5141 C C . ASP B 1 257 ? -11.984 -27.594 -28.844 1 90.94 257 ASP B C 1
ATOM 5143 O O . ASP B 1 257 ? -11.25 -27.391 -29.812 1 90.94 257 ASP B O 1
ATOM 5147 N N . PRO B 1 258 ? -12 -28.656 -28.094 1 89.12 258 PRO B N 1
ATOM 5148 C CA . PRO B 1 258 ? -10.938 -29.641 -28.359 1 89.12 258 PRO B CA 1
ATOM 5149 C C . PRO B 1 258 ? -11.07 -30.281 -29.734 1 89.12 258 PRO B C 1
ATOM 5151 O O . PRO B 1 258 ? -10.086 -30.812 -30.266 1 89.12 258 PRO B O 1
ATOM 5154 N N . ASP B 1 259 ? -12.188 -30.203 -30.281 1 91.31 259 ASP B N 1
ATOM 5155 C CA . ASP B 1 259 ? -12.422 -30.828 -31.578 1 91.31 259 ASP B CA 1
ATOM 5156 C C . ASP B 1 259 ? -12.289 -29.812 -32.719 1 91.31 259 ASP B C 1
ATOM 5158 O O . ASP B 1 259 ? -12.398 -30.156 -33.906 1 91.31 259 ASP B O 1
ATOM 5162 N N . ALA B 1 260 ? -12.023 -28.625 -32.344 1 89.38 260 ALA B N 1
ATOM 5163 C CA . ALA B 1 260 ? -11.844 -27.609 -33.375 1 89.38 260 ALA B CA 1
ATOM 5164 C C . ALA B 1 260 ? -10.523 -27.797 -34.125 1 89.38 260 ALA B C 1
ATOM 5166 O O . ALA B 1 260 ? -9.586 -28.375 -33.562 1 89.38 260 ALA B O 1
ATOM 5167 N N . VAL B 1 261 ? -10.5 -27.344 -35.375 1 90.69 261 VAL B N 1
ATOM 5168 C CA . VAL B 1 261 ? -9.266 -27.359 -36.156 1 90.69 261 VAL B CA 1
ATOM 5169 C C . VAL B 1 261 ? -8.43 -26.125 -35.812 1 90.69 261 VAL B C 1
ATOM 5171 O O . VAL B 1 261 ? -8.891 -24.984 -35.969 1 90.69 261 VAL B O 1
ATOM 5174 N N . PHE B 1 262 ? -7.277 -26.422 -35.281 1 93.56 262 PHE B N 1
ATOM 5175 C CA . PHE B 1 262 ? -6.363 -25.344 -34.938 1 93.56 262 PHE B CA 1
ATOM 5176 C C . PHE B 1 262 ? -5.609 -24.844 -36.156 1 93.56 262 PHE B C 1
ATOM 5178 O O . PHE B 1 262 ? -5.625 -25.484 -37.219 1 93.56 262 PHE B O 1
ATOM 5185 N N . PRO B 1 263 ? -5.047 -23.609 -36.031 1 93.62 263 PRO B N 1
ATOM 5186 C CA . PRO B 1 263 ? -4.137 -23.203 -37.094 1 93.62 263 PRO B CA 1
ATOM 5187 C C . PRO B 1 263 ? -3.102 -24.266 -37.469 1 93.62 263 PRO B C 1
ATOM 5189 O O . PRO B 1 263 ? -2.682 -25.031 -36.594 1 93.62 263 PRO B O 1
ATOM 5192 N N . PRO B 1 264 ? -2.648 -24.328 -38.656 1 94.62 264 PRO B N 1
ATOM 5193 C CA . PRO B 1 264 ? -1.833 -25.438 -39.156 1 94.62 264 PRO B CA 1
ATOM 5194 C C . PRO B 1 264 ? -0.582 -25.672 -38.312 1 94.62 264 PRO B C 1
ATOM 5196 O O . PRO B 1 264 ? -0.209 -26.828 -38.094 1 94.62 264 PRO B O 1
ATOM 5199 N N . GLU B 1 265 ? 0.077 -24.719 -37.969 1 92.94 265 GLU B N 1
ATOM 5200 C CA . GLU B 1 265 ? 1.308 -24.875 -37.188 1 92.94 265 GLU B CA 1
ATOM 5201 C C . GLU B 1 265 ? 1.033 -25.531 -35.844 1 92.94 265 GLU B C 1
ATOM 5203 O O . GLU B 1 265 ? 1.732 -26.469 -35.469 1 92.94 265 GLU B O 1
ATOM 5208 N N . GLU B 1 266 ? 0.049 -25.047 -35.156 1 93.75 266 GLU B N 1
ATOM 5209 C CA . GLU B 1 266 ? -0.332 -25.609 -33.875 1 93.75 266 GLU B CA 1
ATOM 5210 C C . GLU B 1 266 ? -0.842 -27.047 -34.031 1 93.75 266 GLU B C 1
ATOM 5212 O O . GLU B 1 266 ? -0.535 -27.906 -33.188 1 93.75 266 GLU B O 1
ATOM 5217 N N . GLU B 1 267 ? -1.619 -27.219 -35.031 1 95.38 267 GLU B N 1
ATOM 5218 C CA . GLU B 1 267 ? -2.15 -28.547 -35.312 1 95.38 267 GLU B CA 1
ATOM 5219 C C . GLU B 1 267 ? -1.027 -29.562 -35.531 1 95.38 267 GLU B C 1
ATOM 5221 O O . GLU B 1 267 ? -1.086 -30.688 -35 1 95.38 267 GLU B O 1
ATOM 5226 N N . ALA B 1 268 ? -0.053 -29.156 -36.312 1 96.31 268 ALA B N 1
ATOM 5227 C CA . ALA B 1 268 ? 1.076 -30.047 -36.625 1 96.31 268 ALA B CA 1
ATOM 5228 C C . ALA B 1 268 ? 1.827 -30.406 -35.344 1 96.31 268 ALA B C 1
ATOM 5230 O O . ALA B 1 268 ? 2.238 -31.562 -35.156 1 96.31 268 ALA B O 1
ATOM 5231 N N . ILE B 1 269 ? 2.033 -29.5 -34.5 1 96.19 269 ILE B N 1
ATOM 5232 C CA . ILE B 1 269 ? 2.762 -29.703 -33.25 1 96.19 269 ILE B CA 1
ATOM 5233 C C . ILE B 1 269 ? 2.004 -30.672 -32.344 1 96.19 269 ILE B C 1
ATOM 5235 O O . ILE B 1 269 ? 2.584 -31.641 -31.844 1 96.19 269 ILE B O 1
ATOM 5239 N N . LEU B 1 270 ? 0.746 -30.438 -32.219 1 96.25 270 LEU B N 1
ATOM 5240 C CA . LEU B 1 270 ? -0.078 -31.25 -31.312 1 96.25 270 LEU B CA 1
ATOM 5241 C C . LEU B 1 270 ? -0.277 -32.656 -31.875 1 96.25 270 LEU B C 1
ATOM 5243 O O . LEU B 1 270 ? -0.312 -33.625 -31.125 1 96.25 270 LEU B O 1
ATOM 5247 N N . GLN B 1 271 ? -0.421 -32.688 -33.156 1 95.94 271 GLN B N 1
ATOM 5248 C CA . GLN B 1 271 ? -0.551 -34 -33.781 1 95.94 271 GLN B CA 1
ATOM 5249 C C . GLN B 1 271 ? 0.726 -34.812 -33.625 1 95.94 271 GLN B C 1
ATOM 5251 O O . GLN B 1 271 ? 0.669 -36.031 -33.375 1 95.94 271 GLN B O 1
ATOM 5256 N N . ALA B 1 272 ? 1.867 -34.219 -33.875 1 97.12 272 ALA B N 1
ATOM 5257 C CA . ALA B 1 272 ? 3.148 -34.906 -33.719 1 97.12 272 ALA B CA 1
ATOM 5258 C C . ALA B 1 272 ? 3.309 -35.438 -32.281 1 97.12 272 ALA B C 1
ATOM 5260 O O . ALA B 1 272 ? 3.758 -36.562 -32.094 1 97.12 272 ALA B O 1
ATOM 5261 N N . LEU B 1 273 ? 2.973 -34.625 -31.328 1 97.75 273 LEU B N 1
ATOM 5262 C CA . LEU B 1 273 ? 3.053 -35.031 -29.922 1 97.75 273 LEU B CA 1
ATOM 5263 C C . LEU B 1 273 ? 2.119 -36.188 -29.656 1 97.75 273 LEU B C 1
ATOM 5265 O O . LEU B 1 273 ? 2.52 -37.188 -29.016 1 97.75 273 LEU B O 1
ATOM 5269 N N . GLN B 1 274 ? 0.898 -36.094 -30.094 1 97 274 GLN B N 1
ATOM 5270 C CA . GLN B 1 274 ? -0.098 -37.156 -29.891 1 97 274 GLN B CA 1
ATOM 5271 C C . GLN B 1 274 ? 0.347 -38.469 -30.516 1 97 274 GLN B C 1
ATOM 5273 O O . GLN B 1 274 ? 0.223 -39.531 -29.891 1 97 274 GLN B O 1
ATOM 5278 N N . GLU B 1 275 ? 0.825 -38.375 -31.734 1 96.81 275 GLU B N 1
ATOM 5279 C CA . GLU B 1 275 ? 1.276 -39.562 -32.438 1 96.81 275 GLU B CA 1
ATOM 5280 C C . GLU B 1 275 ? 2.445 -40.25 -31.719 1 96.81 275 GLU B C 1
ATOM 5282 O O . GLU B 1 275 ? 2.492 -41.469 -31.594 1 96.81 275 GLU B O 1
ATOM 5287 N N . ARG B 1 276 ? 3.363 -39.438 -31.25 1 97.19 276 ARG B N 1
ATOM 5288 C CA . ARG B 1 276 ? 4.523 -40 -30.547 1 97.19 276 ARG B CA 1
ATOM 5289 C C . ARG B 1 276 ? 4.109 -40.656 -29.234 1 97.19 276 ARG B C 1
ATOM 5291 O O . ARG B 1 276 ? 4.57 -41.75 -28.922 1 97.19 276 ARG B O 1
ATOM 5298 N N . VAL B 1 277 ? 3.246 -40 -28.484 1 97.25 277 VAL B N 1
ATOM 5299 C CA . VAL B 1 277 ? 2.771 -40.531 -27.203 1 97.25 277 VAL B CA 1
ATOM 5300 C C . VAL B 1 277 ? 2.027 -41.844 -27.422 1 97.25 277 VAL B C 1
ATOM 5302 O O . VAL B 1 277 ? 2.236 -42.812 -26.703 1 97.25 277 VAL B O 1
ATOM 5305 N N . ARG B 1 278 ? 1.208 -41.906 -28.438 1 95.25 278 ARG B N 1
ATOM 5306 C CA . ARG B 1 278 ? 0.447 -43.094 -28.75 1 95.25 278 ARG B CA 1
ATOM 5307 C C . ARG B 1 278 ? 1.373 -44.25 -29.141 1 95.25 278 ARG B C 1
ATOM 5309 O O . ARG B 1 278 ? 1.134 -45.406 -28.781 1 95.25 278 ARG B O 1
ATOM 5316 N N . ALA B 1 279 ? 2.387 -43.906 -29.891 1 95.06 279 ALA B N 1
ATOM 5317 C CA . ALA B 1 279 ? 3.334 -44.938 -30.359 1 95.06 279 ALA B CA 1
ATOM 5318 C C . ALA B 1 279 ? 4.102 -45.562 -29.203 1 95.06 279 ALA B C 1
ATOM 5320 O O . ALA B 1 279 ? 4.449 -46.719 -29.234 1 95.06 279 ALA B O 1
ATOM 5321 N N . GLU B 1 280 ? 4.258 -44.781 -28.172 1 93.12 280 GLU B N 1
ATOM 5322 C CA . GLU B 1 280 ? 5.094 -45.219 -27.047 1 93.12 280 GLU B CA 1
ATOM 5323 C C . GLU B 1 280 ? 4.25 -45.875 -25.953 1 93.12 280 GLU B C 1
ATOM 5325 O O . GLU B 1 280 ? 4.785 -46.562 -25.094 1 93.12 280 GLU B O 1
ATOM 5330 N N . THR B 1 281 ? 2.971 -45.688 -26 1 95 281 THR B N 1
ATOM 5331 C CA . THR B 1 281 ? 2.096 -46.188 -24.953 1 95 281 THR B CA 1
ATOM 5332 C C . THR B 1 281 ? 1.833 -47.688 -25.141 1 95 281 THR B C 1
ATOM 5334 O O . THR B 1 281 ? 1.45 -48.125 -26.219 1 95 281 THR B O 1
ATOM 5337 N N . LYS B 1 282 ? 1.967 -48.469 -24.109 1 89.62 282 LYS B N 1
ATOM 5338 C CA . LYS B 1 282 ? 1.934 -49.906 -24.188 1 89.62 282 LYS B CA 1
ATOM 5339 C C . LYS B 1 282 ? 0.561 -50.469 -23.812 1 89.62 282 LYS B C 1
ATOM 5341 O O . LYS B 1 282 ? 0.103 -51.469 -24.375 1 89.62 282 LYS B O 1
ATOM 5346 N N . THR B 1 283 ? -0.094 -49.906 -22.812 1 92.94 283 THR B N 1
ATOM 5347 C CA . THR B 1 283 ? -1.356 -50.438 -22.312 1 92.94 283 THR B CA 1
ATOM 5348 C C . THR B 1 283 ? -2.523 -49.531 -22.734 1 92.94 283 THR B C 1
ATOM 5350 O O . THR B 1 283 ? -2.357 -48.344 -22.906 1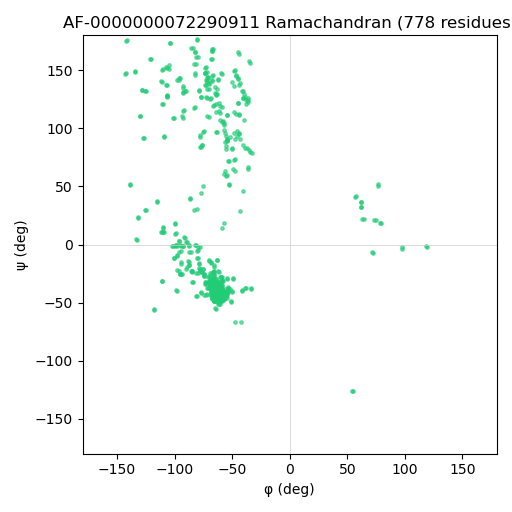 92.94 283 THR B O 1
ATOM 5353 N N . SER B 1 284 ? -3.643 -50.156 -22.844 1 92.69 284 SER B N 1
ATOM 5354 C CA . SER B 1 284 ? -4.852 -49.438 -23.234 1 92.69 284 SER B CA 1
ATOM 5355 C C . SER B 1 284 ? -5.254 -48.438 -22.172 1 92.69 284 SER B C 1
ATOM 5357 O O . SER B 1 284 ? -5.73 -47.344 -22.5 1 92.69 284 SER B O 1
ATOM 5359 N N . ALA B 1 285 ? -5.117 -48.844 -20.984 1 92.12 285 ALA B N 1
ATOM 5360 C CA . ALA B 1 285 ? -5.473 -47.938 -19.891 1 92.12 285 ALA B CA 1
ATOM 5361 C C . ALA B 1 285 ? -4.633 -46.656 -19.922 1 92.12 285 ALA B C 1
ATOM 5363 O O . ALA B 1 285 ? -5.152 -45.562 -19.703 1 92.12 285 ALA B O 1
ATOM 5364 N N . GLU B 1 286 ? -3.4 -46.812 -20.156 1 94.5 286 GLU B N 1
ATOM 5365 C CA . GLU B 1 286 ? -2.514 -45.656 -20.266 1 94.5 286 GLU B CA 1
ATOM 5366 C C . GLU B 1 286 ? -2.855 -44.812 -21.5 1 94.5 286 GLU B C 1
ATOM 5368 O O . GLU B 1 286 ? -2.783 -43.594 -21.438 1 94.5 286 GLU B O 1
ATOM 5373 N N . ARG B 1 287 ? -3.197 -45.5 -22.5 1 95.5 287 ARG B N 1
ATOM 5374 C CA . ARG B 1 287 ? -3.557 -44.781 -23.719 1 95.5 287 ARG B CA 1
ATOM 5375 C C . ARG B 1 287 ? -4.754 -43.875 -23.5 1 95.5 287 ARG B C 1
ATOM 5377 O O . ARG B 1 287 ? -4.762 -42.719 -23.953 1 95.5 287 ARG B O 1
ATOM 5384 N N . ASP B 1 288 ? -5.723 -44.375 -22.844 1 95.69 288 ASP B N 1
ATOM 5385 C CA . ASP B 1 288 ? -6.914 -43.594 -22.547 1 95.69 288 ASP B CA 1
ATOM 5386 C C . ASP B 1 288 ? -6.562 -42.344 -21.703 1 95.69 288 ASP B C 1
ATOM 5388 O O . ASP B 1 288 ? -7.074 -41.25 -21.938 1 95.69 288 ASP B O 1
ATOM 5392 N N . MET B 1 289 ? -5.781 -42.594 -20.75 1 96.06 289 MET B N 1
ATOM 5393 C CA . MET B 1 289 ? -5.359 -41.5 -19.859 1 96.06 289 MET B CA 1
ATOM 5394 C C . MET B 1 289 ? -4.613 -40.438 -20.625 1 96.06 289 MET B C 1
ATOM 5396 O O . MET B 1 289 ? -4.91 -39.25 -20.484 1 96.06 289 MET B O 1
ATOM 5400 N N . TYR B 1 290 ? -3.625 -40.781 -21.453 1 97.19 290 TYR B N 1
ATOM 5401 C CA . TYR B 1 290 ? -2.842 -39.812 -22.203 1 97.19 290 TYR B CA 1
ATOM 5402 C C . TYR B 1 290 ? -3.707 -39.125 -23.25 1 97.19 290 TYR B C 1
ATOM 5404 O O . TYR B 1 290 ? -3.533 -37.906 -23.5 1 97.19 290 TYR B O 1
ATOM 5412 N N . ASP B 1 291 ? -4.613 -39.875 -23.844 1 96 291 ASP B N 1
ATOM 5413 C CA . ASP B 1 291 ? -5.527 -39.25 -24.797 1 96 291 ASP B CA 1
ATOM 5414 C C . ASP B 1 291 ? -6.359 -38.156 -24.125 1 96 291 ASP B C 1
ATOM 5416 O O . ASP B 1 291 ? -6.586 -37.094 -24.719 1 96 291 ASP B O 1
ATOM 5420 N N . ASP B 1 292 ? -6.797 -38.469 -23.031 1 96.19 292 ASP B N 1
ATOM 5421 C CA . ASP B 1 292 ? -7.566 -37.5 -22.266 1 96.19 292 ASP B CA 1
ATOM 5422 C C . ASP B 1 292 ? -6.715 -36.281 -21.922 1 96.19 292 ASP B C 1
ATOM 5424 O O . ASP B 1 292 ? -7.172 -35.156 -22.047 1 96.19 292 ASP B O 1
ATOM 5428 N N . MET B 1 293 ? -5.504 -36.469 -21.422 1 95.88 293 MET B N 1
ATOM 5429 C CA . MET B 1 293 ? -4.605 -35.375 -21.062 1 95.88 293 MET B CA 1
ATOM 5430 C C . MET B 1 293 ? -4.281 -34.5 -22.281 1 95.88 293 MET B C 1
ATOM 5432 O O . MET B 1 293 ? -4.203 -33.281 -22.172 1 95.88 293 MET B O 1
ATOM 5436 N N . LEU B 1 294 ? -4.066 -35.125 -23.406 1 96.44 294 LEU B N 1
ATOM 5437 C CA . LEU B 1 294 ? -3.76 -34.406 -24.641 1 96.44 294 LEU B CA 1
ATOM 5438 C C . LEU B 1 294 ? -4.98 -33.625 -25.125 1 96.44 294 LEU B C 1
ATOM 5440 O O . LEU B 1 294 ? -4.844 -32.531 -25.688 1 96.44 294 LEU B O 1
ATOM 5444 N N . ARG B 1 295 ? -6.168 -34.219 -24.938 1 95.75 295 ARG B N 1
ATOM 5445 C CA . ARG B 1 295 ? -7.398 -33.5 -25.25 1 95.75 295 ARG B CA 1
ATOM 5446 C C . ARG B 1 295 ? -7.527 -32.25 -24.391 1 95.75 295 ARG B C 1
ATOM 5448 O O . ARG B 1 295 ? -7.859 -31.172 -24.906 1 95.75 295 ARG B O 1
ATOM 5455 N N . GLN B 1 296 ? -7.262 -32.375 -23.125 1 95.12 296 GLN B N 1
ATOM 5456 C CA . GLN B 1 296 ? -7.266 -31.203 -22.25 1 95.12 296 GLN B CA 1
ATOM 5457 C C . GLN B 1 296 ? -6.207 -30.188 -22.656 1 95.12 296 GLN B C 1
ATOM 5459 O O . GLN B 1 296 ? -6.445 -28.984 -22.609 1 95.12 296 GLN B O 1
ATOM 5464 N N . PHE B 1 297 ? -5.094 -30.719 -23.031 1 95.38 297 PHE B N 1
ATOM 5465 C CA . PHE B 1 297 ? -4.004 -29.859 -23.469 1 95.38 297 PHE B CA 1
ATOM 5466 C C . PHE B 1 297 ? -4.441 -29 -24.656 1 95.38 297 PHE B C 1
ATOM 5468 O O . PHE B 1 297 ? -4.129 -27.797 -24.703 1 95.38 297 PHE B O 1
ATOM 5475 N N . ARG B 1 298 ? -5.195 -29.547 -25.547 1 94.5 298 ARG B N 1
ATOM 5476 C CA . ARG B 1 298 ? -5.754 -28.828 -26.688 1 94.5 298 ARG B CA 1
ATOM 5477 C C . ARG B 1 298 ? -6.754 -27.766 -26.234 1 94.5 298 ARG B C 1
ATOM 5479 O O . ARG B 1 298 ? -6.773 -26.656 -26.75 1 94.5 298 ARG B O 1
ATOM 5486 N N . MET B 1 299 ? -7.512 -28.109 -25.281 1 93.69 299 MET B N 1
ATOM 5487 C CA . MET B 1 299 ? -8.547 -27.219 -24.766 1 93.69 299 MET B CA 1
ATOM 5488 C C . MET B 1 299 ? -7.926 -25.969 -24.156 1 93.69 299 MET B C 1
ATOM 5490 O O . MET B 1 299 ? -8.492 -24.875 -24.25 1 93.69 299 MET B O 1
ATOM 5494 N N . PHE B 1 300 ? -6.734 -26.125 -23.641 1 93.25 300 PHE B N 1
ATOM 5495 C CA . PHE B 1 300 ? -6.141 -25.016 -22.891 1 93.25 300 PHE B CA 1
ATOM 5496 C C . PHE B 1 300 ? -4.953 -24.438 -23.656 1 93.25 300 PHE B C 1
ATOM 5498 O O . PHE B 1 300 ? -4.184 -23.641 -23.094 1 93.25 300 PHE B O 1
ATOM 5505 N N . TRP B 1 301 ? -4.773 -24.828 -24.906 1 93.81 301 TRP B N 1
ATOM 5506 C CA . TRP B 1 301 ? -3.695 -24.297 -25.734 1 93.81 301 TRP B CA 1
ATOM 5507 C C . TRP B 1 301 ? -3.869 -22.797 -25.969 1 93.81 301 TRP B C 1
ATOM 5509 O O . TRP B 1 301 ? -4.965 -22.344 -26.281 1 93.81 301 TRP B O 1
ATOM 5519 N N . PRO B 1 302 ? -2.811 -21.969 -25.719 1 91.56 302 PRO B N 1
ATOM 5520 C CA . PRO B 1 302 ? -2.922 -20.516 -25.859 1 91.56 302 PRO B CA 1
ATOM 5521 C C . PRO B 1 302 ? -2.869 -20.062 -27.328 1 91.56 302 PRO B C 1
ATOM 5523 O O . PRO B 1 302 ? -1.843 -19.562 -27.781 1 91.56 302 PRO B O 1
ATOM 5526 N N . LEU B 1 303 ? -3.982 -20.125 -27.906 1 89.12 303 LEU B N 1
ATOM 5527 C CA . LEU B 1 303 ? -4.059 -19.641 -29.297 1 89.12 303 LEU B CA 1
ATOM 5528 C C . LEU B 1 303 ? -3.947 -18.125 -29.344 1 89.12 303 LEU B C 1
ATOM 5530 O O . LEU B 1 303 ? -4.355 -17.438 -28.406 1 89.12 303 LEU B O 1
ATOM 5534 N N . GLU B 1 304 ? -3.309 -17.547 -30.297 1 79.56 304 GLU B N 1
ATOM 5535 C CA . GLU B 1 304 ? -2.98 -16.125 -30.438 1 79.56 304 GLU B CA 1
ATOM 5536 C C . GLU B 1 304 ? -4.227 -15.258 -30.312 1 79.56 304 GLU B C 1
ATOM 5538 O O . GLU B 1 304 ? -4.168 -14.156 -29.75 1 79.56 304 GLU B O 1
ATOM 5543 N N . HIS B 1 305 ? -5.289 -15.648 -30.766 1 74.94 305 HIS B N 1
ATOM 5544 C CA . HIS B 1 305 ? -6.453 -14.773 -30.812 1 74.94 305 HIS B CA 1
ATOM 5545 C C . HIS B 1 305 ? -7.254 -14.852 -29.516 1 74.94 305 HIS B C 1
ATOM 5547 O O . HIS B 1 305 ? -8.211 -14.102 -29.328 1 74.94 305 HIS B O 1
ATOM 5553 N N . ARG B 1 306 ? -6.785 -15.641 -28.688 1 75 3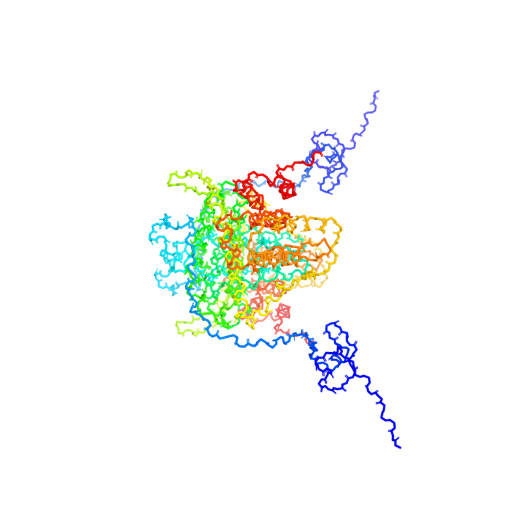06 ARG B N 1
ATOM 5554 C CA . ARG B 1 306 ? -7.531 -15.797 -27.438 1 75 306 ARG B CA 1
ATOM 5555 C C . ARG B 1 306 ? -7.008 -14.852 -26.375 1 75 306 ARG B C 1
ATOM 5557 O O . ARG B 1 306 ? -5.797 -14.672 -26.219 1 75 306 ARG B O 1
ATOM 5564 N N . PRO B 1 307 ? -7.973 -14.305 -25.766 1 72.94 307 PRO B N 1
ATOM 5565 C CA . PRO B 1 307 ? -7.555 -13.453 -24.641 1 72.94 307 PRO B CA 1
ATOM 5566 C C . PRO B 1 307 ? -7.039 -14.25 -23.453 1 72.94 307 PRO B C 1
ATOM 5568 O O . PRO B 1 307 ? -7.355 -15.438 -23.312 1 72.94 307 PRO B O 1
ATOM 5571 N N . TYR B 1 308 ? -6.078 -13.906 -22.672 1 75.62 308 TYR B N 1
ATOM 5572 C CA . TYR B 1 308 ? -5.613 -14.414 -21.375 1 75.62 308 TYR B CA 1
ATOM 5573 C C . TYR B 1 308 ? -4.832 -15.711 -21.562 1 75.62 308 TYR B C 1
ATOM 5575 O O . TYR B 1 308 ? -5.121 -16.719 -20.906 1 75.62 308 TYR B O 1
ATOM 5583 N N . ALA B 1 309 ? -3.896 -15.812 -22.391 1 76.94 309 ALA B N 1
ATOM 5584 C CA . ALA B 1 309 ? -3.059 -16.969 -22.672 1 76.94 309 ALA B CA 1
ATOM 5585 C C . ALA B 1 309 ? -2.49 -17.562 -21.375 1 76.94 309 ALA B C 1
ATOM 5587 O O . ALA B 1 309 ? -2.434 -18.781 -21.219 1 76.94 309 ALA B O 1
ATOM 5588 N N . HIS B 1 310 ? -2.096 -16.688 -20.453 1 79.94 310 HIS B N 1
ATOM 5589 C CA . HIS B 1 310 ? -1.466 -17.188 -19.234 1 79.94 310 HIS B CA 1
ATOM 5590 C C . HIS B 1 310 ? -2.461 -17.969 -18.375 1 79.94 310 HIS B C 1
ATOM 5592 O O . HIS B 1 310 ? -2.102 -18.969 -17.75 1 79.94 310 HIS B O 1
ATOM 5598 N N . GLY B 1 311 ? -3.668 -17.484 -18.391 1 83.5 311 GLY B N 1
ATOM 5599 C CA . GLY B 1 311 ? -4.688 -18.219 -17.656 1 83.5 311 GLY B CA 1
ATOM 5600 C C . GLY B 1 311 ? -4.918 -19.625 -18.188 1 83.5 311 GLY B C 1
ATOM 5601 O O . GLY B 1 311 ? -5.074 -20.562 -17.406 1 83.5 311 GLY B O 1
ATOM 5602 N N . LEU B 1 312 ? -4.875 -19.766 -19.438 1 87.75 312 LEU B N 1
ATOM 5603 C CA . LEU B 1 312 ? -5.098 -21.047 -20.062 1 87.75 312 LEU B CA 1
ATOM 5604 C C . LEU B 1 312 ? -3.965 -22.016 -19.734 1 87.75 312 LEU B C 1
ATOM 5606 O O . LEU B 1 312 ? -4.211 -23.156 -19.344 1 87.75 312 LEU B O 1
ATOM 5610 N N . VAL B 1 313 ? -2.746 -21.578 -19.844 1 90.56 313 VAL B N 1
ATOM 5611 C CA . VAL B 1 313 ? -1.578 -22.422 -19.641 1 90.56 313 VAL B CA 1
ATOM 5612 C C . VAL B 1 313 ? -1.557 -22.922 -18.188 1 90.56 313 VAL B C 1
ATOM 5614 O O . VAL B 1 313 ? -1.327 -24.109 -17.938 1 90.56 313 VAL B O 1
ATOM 5617 N N . HIS B 1 314 ? -1.878 -22.047 -17.297 1 88.31 314 HIS B N 1
ATOM 5618 C CA . HIS B 1 314 ? -1.893 -22.453 -15.891 1 88.31 314 HIS B CA 1
ATOM 5619 C C . HIS B 1 314 ? -3.084 -23.344 -15.586 1 88.31 314 HIS B C 1
ATOM 5621 O O . HIS B 1 314 ? -2.98 -24.266 -14.766 1 88.31 314 HIS B O 1
ATOM 5627 N N . ALA B 1 315 ? -4.152 -23.094 -16.234 1 89.62 315 ALA B N 1
ATOM 5628 C CA . ALA B 1 315 ? -5.387 -23.828 -15.945 1 89.62 315 ALA B CA 1
ATOM 5629 C C . ALA B 1 315 ? -5.285 -25.281 -16.391 1 89.62 315 ALA B C 1
ATOM 5631 O O . ALA B 1 315 ? -5.934 -26.156 -15.812 1 89.62 315 ALA B O 1
ATOM 5632 N N . TRP B 1 316 ? -4.523 -25.578 -17.391 1 92.81 316 TRP B N 1
ATOM 5633 C CA . TRP B 1 316 ? -4.355 -26.953 -17.844 1 92.81 316 TRP B CA 1
ATOM 5634 C C . TRP B 1 316 ? -3.92 -27.844 -16.688 1 92.81 316 TRP B C 1
ATOM 5636 O O . TRP B 1 316 ? -4.414 -28.969 -16.547 1 92.81 316 TRP B O 1
ATOM 5646 N N . SER B 1 317 ? -3.035 -27.359 -15.867 1 91.12 317 SER B N 1
ATOM 5647 C CA . SER B 1 317 ? -2.445 -28.141 -14.789 1 91.12 317 SER B CA 1
ATOM 5648 C C . SER B 1 317 ? -3.486 -28.5 -13.734 1 91.12 317 SER B C 1
ATOM 5650 O O . SER B 1 317 ? -3.311 -29.469 -12.992 1 91.12 317 SER B O 1
ATOM 5652 N N . THR B 1 318 ? -4.512 -27.719 -13.68 1 90.38 318 THR B N 1
ATOM 5653 C CA . THR B 1 318 ? -5.566 -28.047 -12.727 1 90.38 318 THR B CA 1
ATOM 5654 C C . THR B 1 318 ? -6.332 -29.297 -13.156 1 90.38 318 THR B C 1
ATOM 5656 O O . THR B 1 318 ? -7.062 -29.875 -12.359 1 90.38 318 THR B O 1
ATOM 5659 N N . ARG B 1 319 ? -6.164 -29.734 -14.391 1 91.25 319 ARG B N 1
ATOM 5660 C CA . ARG B 1 319 ? -6.91 -30.859 -14.945 1 91.25 319 ARG B CA 1
ATOM 5661 C C . ARG B 1 319 ? -6.09 -32.125 -14.898 1 91.25 319 ARG B C 1
ATOM 5663 O O . ARG B 1 319 ? -6.582 -33.219 -15.25 1 91.25 319 ARG B O 1
ATOM 5670 N N . ILE B 1 320 ? -4.949 -32.062 -14.438 1 93.44 320 ILE B N 1
ATOM 5671 C CA . ILE B 1 320 ? -4.055 -33.219 -14.398 1 93.44 320 ILE B CA 1
ATOM 5672 C C . ILE B 1 320 ? -4.629 -34.281 -13.477 1 93.44 320 ILE B C 1
ATOM 5674 O O . ILE B 1 320 ? -5.027 -34 -12.344 1 93.44 320 ILE B O 1
ATOM 5678 N N . SER B 1 321 ? -4.699 -35.5 -13.93 1 93 321 SER B N 1
ATOM 5679 C CA . SER B 1 321 ? -5.258 -36.594 -13.172 1 93 321 SER B CA 1
ATOM 5680 C C . SER B 1 321 ? -4.215 -37.219 -12.25 1 93 321 SER B C 1
ATOM 5682 O O . SER B 1 321 ? -3.014 -37 -12.43 1 93 321 SER B O 1
ATOM 5684 N N . ASP B 1 322 ? -4.703 -38.094 -11.344 1 93.62 322 ASP B N 1
ATOM 5685 C CA . ASP B 1 322 ? -3.818 -38.812 -10.438 1 93.62 322 ASP B CA 1
ATOM 5686 C C . ASP B 1 322 ? -2.918 -39.781 -11.203 1 93.62 322 ASP B C 1
ATOM 5688 O O . ASP B 1 322 ? -1.736 -39.938 -10.883 1 93.62 322 ASP B O 1
ATOM 5692 N N . CYS B 1 323 ? -3.486 -40.344 -12.148 1 95.31 323 CYS B N 1
ATOM 5693 C CA . CYS B 1 323 ? -2.738 -41.312 -12.938 1 95.31 323 CYS B CA 1
ATOM 5694 C C . CYS B 1 323 ? -1.623 -40.625 -13.719 1 95.31 323 CYS B C 1
ATOM 5696 O O . CYS B 1 323 ? -0.525 -41.188 -13.852 1 95.31 323 CYS B O 1
ATOM 5698 N N . PHE B 1 324 ? -1.928 -39.562 -14.242 1 96.56 324 PHE B N 1
ATOM 5699 C CA . PHE B 1 324 ? -0.915 -38.812 -14.992 1 96.56 324 PHE B CA 1
ATOM 5700 C C . PHE B 1 324 ? 0.202 -38.344 -14.062 1 96.56 324 PHE B C 1
ATOM 5702 O O . PHE B 1 324 ? 1.379 -38.406 -14.43 1 96.56 324 PHE B O 1
ATOM 5709 N N . MET B 1 325 ? -0.169 -37.875 -12.844 1 96.12 325 MET B N 1
ATOM 5710 C CA . MET B 1 325 ? 0.815 -37.469 -11.844 1 96.12 325 MET B CA 1
ATOM 5711 C C . MET B 1 325 ? 1.744 -38.625 -11.5 1 96.12 325 MET B C 1
ATOM 5713 O O . MET B 1 325 ? 2.957 -38.438 -11.391 1 96.12 325 MET B O 1
ATOM 5717 N N . LYS B 1 326 ? 1.143 -39.75 -11.32 1 96.38 326 LYS B N 1
ATOM 5718 C CA . LYS B 1 326 ? 1.918 -40.938 -11.023 1 96.38 326 LYS B CA 1
ATOM 5719 C C . LYS B 1 326 ? 2.85 -41.281 -12.188 1 96.38 326 LYS B C 1
ATOM 5721 O O . LYS B 1 326 ? 3.98 -41.719 -11.969 1 96.38 326 LYS B O 1
ATOM 5726 N N . ALA B 1 327 ? 2.383 -41.125 -13.367 1 97.38 327 ALA B N 1
ATOM 5727 C CA . ALA B 1 327 ? 3.191 -41.406 -14.555 1 97.38 327 ALA B CA 1
ATOM 5728 C C . ALA B 1 327 ? 4.414 -40.5 -14.609 1 97.38 327 ALA B C 1
ATOM 5730 O O . ALA B 1 327 ? 5.5 -40.906 -15 1 97.38 327 ALA B O 1
ATOM 5731 N N . ILE B 1 328 ? 4.25 -39.219 -14.266 1 97.44 328 ILE B N 1
ATOM 5732 C CA . ILE B 1 328 ? 5.379 -38.312 -14.234 1 97.44 328 ILE B CA 1
ATOM 5733 C C . ILE B 1 328 ? 6.363 -38.75 -13.148 1 97.44 328 ILE B C 1
ATOM 5735 O O . ILE B 1 328 ? 7.578 -38.75 -13.359 1 97.44 328 ILE B O 1
ATOM 5739 N N . LEU B 1 329 ? 5.777 -39.094 -12.023 1 96.12 329 LEU B N 1
ATOM 5740 C CA . LEU B 1 329 ? 6.594 -39.531 -10.898 1 96.12 329 LEU B CA 1
ATOM 5741 C C . LEU B 1 329 ? 7.43 -40.75 -11.266 1 96.12 329 LEU B C 1
ATOM 5743 O O . LEU B 1 329 ? 8.586 -40.875 -10.852 1 96.12 329 LEU B O 1
ATOM 5747 N N . GLU B 1 330 ? 6.836 -41.594 -12.016 1 96.25 330 GLU B N 1
ATOM 5748 C CA . GLU B 1 330 ? 7.512 -42.812 -12.461 1 96.25 330 GLU B CA 1
ATOM 5749 C C . GLU B 1 330 ? 8.398 -42.531 -13.672 1 96.25 330 GLU B C 1
ATOM 5751 O O . GLU B 1 330 ? 9.031 -43.469 -14.195 1 96.25 330 GLU B O 1
ATOM 5756 N N . LYS B 1 331 ? 8.445 -41.344 -14.133 1 97.38 331 LYS B N 1
ATOM 5757 C CA . LYS B 1 331 ? 9.297 -40.875 -15.227 1 97.38 331 LYS B CA 1
ATOM 5758 C C . LYS B 1 331 ? 8.969 -41.594 -16.516 1 97.38 331 LYS B C 1
ATOM 5760 O O . LYS B 1 331 ? 9.875 -42 -17.266 1 97.38 331 LYS B O 1
ATOM 5765 N N . LYS B 1 332 ? 7.703 -41.844 -16.672 1 97.19 332 LYS B N 1
ATOM 5766 C CA . LYS B 1 332 ? 7.277 -42.375 -17.969 1 97.19 332 LYS B CA 1
ATOM 5767 C C . LYS B 1 332 ? 7.531 -41.375 -19.094 1 97.19 332 LYS B C 1
ATOM 5769 O O . LYS B 1 332 ? 7.18 -40.188 -18.969 1 97.19 332 LYS B O 1
ATOM 5774 N N . SER B 1 333 ? 8.094 -41.844 -20.188 1 97.31 333 SER B N 1
ATOM 5775 C CA . SER B 1 333 ? 8.508 -40.969 -21.281 1 97.31 333 SER B CA 1
ATOM 5776 C C . SER B 1 333 ? 7.32 -40.219 -21.844 1 97.31 333 SER B C 1
ATOM 5778 O O . SER B 1 333 ? 7.441 -39.031 -22.172 1 97.31 333 SER B O 1
ATOM 5780 N N . GLU B 1 334 ? 6.145 -40.875 -21.953 1 97.38 334 GLU B N 1
ATOM 5781 C CA . GLU B 1 334 ? 4.949 -40.25 -22.516 1 97.38 334 GLU B CA 1
ATOM 5782 C C . GLU B 1 334 ? 4.516 -39.062 -21.672 1 97.38 334 GLU B C 1
ATOM 5784 O O . GLU B 1 334 ? 4.242 -37.969 -22.203 1 97.38 334 GLU B O 1
ATOM 5789 N N . ALA B 1 335 ? 4.48 -39.219 -20.391 1 97.75 335 ALA B N 1
ATOM 5790 C CA . ALA B 1 335 ? 4.062 -38.188 -19.484 1 97.75 335 ALA B CA 1
ATOM 5791 C C . ALA B 1 335 ? 5.078 -37.031 -19.453 1 97.75 335 ALA B C 1
ATOM 5793 O O . ALA B 1 335 ? 4.703 -35.875 -19.422 1 97.75 335 ALA B O 1
ATOM 5794 N N . LEU B 1 336 ? 6.348 -37.375 -19.469 1 98.19 336 LEU B N 1
ATOM 5795 C CA . LEU B 1 336 ? 7.422 -36.375 -19.453 1 98.19 336 LEU B CA 1
ATOM 5796 C C . LEU B 1 336 ? 7.383 -35.531 -20.719 1 98.19 336 LEU B C 1
ATOM 5798 O O . LEU B 1 336 ? 7.625 -34.312 -20.656 1 98.19 336 LEU B O 1
ATOM 5802 N N . LEU B 1 337 ? 7.137 -36.156 -21.828 1 97.94 337 LEU B N 1
ATOM 5803 C CA . LEU B 1 337 ? 7.043 -35.406 -23.078 1 97.94 337 LEU B CA 1
ATOM 5804 C C . LEU B 1 337 ? 5.957 -34.344 -22.984 1 97.94 337 LEU B C 1
ATOM 5806 O O . LEU B 1 337 ? 6.18 -33.188 -23.359 1 97.94 337 LEU B O 1
ATOM 5810 N N . ILE B 1 338 ? 4.766 -34.719 -22.5 1 98 338 ILE B N 1
ATOM 5811 C CA . ILE B 1 338 ? 3.662 -33.781 -22.359 1 98 338 ILE B CA 1
ATOM 5812 C C . ILE B 1 338 ? 4.066 -32.625 -21.422 1 98 338 ILE B C 1
ATOM 5814 O O . ILE B 1 338 ? 3.764 -31.469 -21.672 1 98 338 ILE B O 1
ATOM 5818 N N . LEU B 1 339 ? 4.75 -33 -20.375 1 98 339 LEU B N 1
ATOM 5819 C CA . LEU B 1 339 ? 5.23 -32 -19.406 1 98 339 LEU B CA 1
ATOM 5820 C C . LEU B 1 339 ? 6.195 -31.031 -20.062 1 98 339 LEU B C 1
ATOM 5822 O O . LEU B 1 339 ? 6.164 -29.828 -19.781 1 98 339 LEU B O 1
ATOM 5826 N N . ALA B 1 340 ? 7.109 -31.5 -20.922 1 98.38 340 ALA B N 1
ATOM 5827 C CA . ALA B 1 340 ? 8.055 -30.641 -21.625 1 98.38 340 ALA B CA 1
ATOM 5828 C C . ALA B 1 340 ? 7.324 -29.625 -22.5 1 98.38 340 ALA B C 1
ATOM 5830 O O . ALA B 1 340 ? 7.723 -28.453 -22.578 1 98.38 340 ALA B O 1
ATOM 5831 N N . TYR B 1 341 ? 6.289 -30.094 -23.172 1 98.12 341 TYR B N 1
ATOM 5832 C CA . TYR B 1 341 ? 5.504 -29.203 -24.016 1 98.12 341 TYR B CA 1
ATOM 5833 C C . TYR B 1 341 ? 4.789 -28.141 -23.172 1 98.12 341 TYR B C 1
ATOM 5835 O O . TYR B 1 341 ? 4.676 -26.984 -23.594 1 98.12 341 TYR B O 1
ATOM 5843 N N . HIS B 1 342 ? 4.301 -28.578 -22.047 1 97.06 342 HIS B N 1
ATOM 5844 C CA . HIS B 1 342 ? 3.734 -27.609 -21.109 1 97.06 342 HIS B CA 1
ATOM 5845 C C . HIS B 1 342 ? 4.785 -26.594 -20.672 1 97.06 342 HIS B C 1
ATOM 5847 O O . HIS B 1 342 ? 4.488 -25.406 -20.547 1 97.06 342 HIS B O 1
ATOM 5853 N N . GLY B 1 343 ? 5.965 -27.062 -20.375 1 97.12 343 GLY B N 1
ATOM 5854 C CA . GLY B 1 343 ? 7.059 -26.172 -20.031 1 97.12 343 GLY B CA 1
ATOM 5855 C C . GLY B 1 343 ? 7.336 -25.125 -21.094 1 97.12 343 GLY B C 1
ATOM 5856 O O . GLY B 1 343 ? 7.621 -23.969 -20.766 1 97.12 343 GLY B O 1
ATOM 5857 N N . ALA B 1 344 ? 7.281 -25.516 -22.328 1 97 344 ALA B N 1
ATOM 5858 C CA . ALA B 1 344 ? 7.484 -24.594 -23.438 1 97 344 ALA B CA 1
ATOM 5859 C C . ALA B 1 344 ? 6.438 -23.484 -23.438 1 97 344 ALA B C 1
ATOM 5861 O O . ALA B 1 344 ? 6.758 -22.312 -23.641 1 97 344 ALA B O 1
ATOM 5862 N N . LEU B 1 345 ? 5.227 -23.906 -23.188 1 95.31 345 LEU B N 1
ATOM 5863 C CA . LEU B 1 345 ? 4.148 -22.922 -23.125 1 95.31 345 LEU B CA 1
ATOM 5864 C C . LEU B 1 345 ? 4.332 -21.984 -21.938 1 95.31 345 LEU B C 1
ATOM 5866 O O . LEU B 1 345 ? 4.105 -20.781 -22.047 1 95.31 345 LEU B O 1
ATOM 5870 N N . LEU B 1 346 ? 4.715 -22.516 -20.812 1 94.25 346 LEU B N 1
ATOM 5871 C CA . LEU B 1 346 ? 4.953 -21.719 -19.625 1 94.25 346 LEU B CA 1
ATOM 5872 C C . LEU B 1 346 ? 6.07 -20.703 -19.859 1 94.25 346 LEU B C 1
ATOM 5874 O O . LEU B 1 346 ? 5.992 -19.562 -19.375 1 94.25 346 LEU B O 1
ATOM 5878 N N . HIS B 1 347 ? 7.066 -21.109 -20.547 1 94 347 HIS B N 1
ATOM 5879 C CA . HIS B 1 347 ? 8.219 -20.25 -20.797 1 94 347 HIS B CA 1
ATOM 5880 C C . HIS B 1 347 ? 7.832 -19.062 -21.672 1 94 347 HIS B C 1
ATOM 5882 O O . HIS B 1 347 ? 8.445 -17.984 -21.562 1 94 347 HIS B O 1
ATOM 5888 N N . GLU B 1 348 ? 6.863 -19.203 -22.406 1 89.94 348 GLU B N 1
ATOM 5889 C CA . GLU B 1 348 ? 6.449 -18.141 -23.312 1 89.94 348 GLU B CA 1
ATOM 5890 C C . GLU B 1 348 ? 5.645 -17.062 -22.594 1 89.94 348 GLU B C 1
ATOM 5892 O O . GLU B 1 348 ? 5.41 -15.984 -23.141 1 89.94 348 GLU B O 1
ATOM 5897 N N . LEU B 1 349 ? 5.277 -17.422 -21.359 1 87.25 349 LEU B N 1
ATOM 5898 C CA . LEU B 1 349 ? 4.531 -16.438 -20.594 1 87.25 349 LEU B CA 1
ATOM 5899 C C . LEU B 1 349 ? 5.453 -15.336 -20.094 1 87.25 349 LEU B C 1
ATOM 5901 O O . LEU B 1 349 ? 6.012 -15.438 -19 1 87.25 349 LEU B O 1
ATOM 5905 N N . THR B 1 350 ? 5.578 -14.219 -20.734 1 78.81 350 THR B N 1
ATOM 5906 C CA . THR B 1 350 ? 6.508 -13.148 -20.406 1 78.81 350 THR B CA 1
ATOM 5907 C C . THR B 1 350 ? 5.887 -12.188 -19.391 1 78.81 350 THR B C 1
ATOM 5909 O O . THR B 1 350 ? 6.598 -11.43 -18.734 1 78.81 350 THR B O 1
ATOM 5912 N N . ASP B 1 351 ? 4.59 -12.258 -19.203 1 77.75 351 ASP B N 1
ATOM 5913 C CA . ASP B 1 351 ? 3.895 -11.297 -18.359 1 77.75 351 ASP B CA 1
ATOM 5914 C C . ASP B 1 351 ? 3.75 -11.828 -16.938 1 77.75 351 ASP B C 1
ATOM 5916 O O . ASP B 1 351 ? 3.207 -11.148 -16.062 1 77.75 351 ASP B O 1
ATOM 5920 N N . CYS B 1 352 ? 4.223 -13.023 -16.688 1 86.88 352 CYS B N 1
ATOM 5921 C CA . CYS B 1 352 ? 4.188 -13.609 -15.359 1 86.88 352 CYS B CA 1
ATOM 5922 C C . CYS B 1 352 ? 5.59 -13.688 -14.758 1 86.88 352 CYS B C 1
ATOM 5924 O O . CYS B 1 352 ? 6.27 -14.703 -14.891 1 86.88 352 CYS B O 1
ATOM 5926 N N . TRP B 1 353 ? 5.973 -12.68 -14.023 1 89.31 353 TRP B N 1
ATOM 5927 C CA . TRP B 1 353 ? 7.336 -12.594 -13.516 1 89.31 353 TRP B CA 1
ATOM 5928 C C . TRP B 1 353 ? 7.668 -13.789 -12.633 1 89.31 353 TRP B C 1
ATOM 5930 O O . TRP B 1 353 ? 8.828 -14.203 -12.547 1 89.31 353 TRP B O 1
ATOM 5940 N N . TRP B 1 354 ? 6.672 -14.391 -11.984 1 91.19 354 TRP B N 1
ATOM 5941 C CA . TRP B 1 354 ? 6.934 -15.445 -11.008 1 91.19 354 TRP B CA 1
ATOM 5942 C C . TRP B 1 354 ? 7.309 -16.75 -11.703 1 91.19 354 TRP B C 1
ATOM 5944 O O . TRP B 1 354 ? 7.887 -17.656 -11.094 1 91.19 354 TRP B O 1
ATOM 5954 N N . VAL B 1 355 ? 6.969 -16.906 -12.906 1 91.31 355 VAL B N 1
ATOM 5955 C CA . VAL B 1 355 ? 7.332 -18.109 -13.625 1 91.31 355 VAL B CA 1
ATOM 5956 C C . VAL B 1 355 ? 8.797 -18.047 -14.047 1 91.31 355 VAL B C 1
ATOM 5958 O O . VAL B 1 355 ? 9.508 -19.062 -14.031 1 91.31 355 VAL B O 1
ATOM 5961 N N . GLY B 1 356 ? 9.188 -16.891 -14.484 1 88.88 356 GLY B N 1
ATOM 5962 C CA . GLY B 1 356 ? 10.57 -16.703 -14.883 1 88.88 356 GLY B CA 1
ATOM 5963 C C . GLY B 1 356 ? 11.031 -17.719 -15.914 1 88.88 356 GLY B C 1
ATOM 5964 O O . GLY B 1 356 ? 10.375 -17.922 -16.938 1 88.88 356 GLY B O 1
ATOM 5965 N N . ASP B 1 357 ? 12.141 -18.406 -15.594 1 90.75 357 ASP B N 1
ATOM 5966 C CA . ASP B 1 357 ? 12.719 -19.359 -16.531 1 90.75 357 ASP B CA 1
ATOM 5967 C C . ASP B 1 357 ? 12.312 -20.797 -16.172 1 90.75 357 ASP B C 1
ATOM 5969 O O . ASP B 1 357 ? 12.938 -21.75 -16.641 1 90.75 357 ASP B O 1
ATOM 5973 N N . LYS B 1 358 ? 11.312 -20.875 -15.414 1 93.5 358 LYS B N 1
ATOM 5974 C CA . LYS B 1 358 ? 10.93 -22.203 -14.93 1 93.5 358 LYS B CA 1
ATOM 5975 C C . LYS B 1 358 ? 10.445 -23.078 -16.078 1 93.5 358 LYS B C 1
ATOM 5977 O O . LYS B 1 358 ? 10.57 -24.312 -16.016 1 93.5 358 LYS B O 1
ATOM 5982 N N . GLY B 1 359 ? 9.836 -22.438 -17.062 1 95.31 359 GLY B N 1
ATOM 5983 C CA . GLY B 1 359 ? 9.5 -23.219 -18.234 1 95.31 359 GLY B CA 1
ATOM 5984 C C . GLY B 1 359 ? 10.703 -23.906 -18.859 1 95.31 359 GLY B C 1
ATOM 5985 O O . GLY B 1 359 ? 10.641 -25.094 -19.188 1 95.31 359 GLY B O 1
ATOM 5986 N N . ARG B 1 360 ? 11.734 -23.234 -18.953 1 95.44 360 ARG B N 1
ATOM 5987 C CA . ARG B 1 360 ? 12.984 -23.781 -19.469 1 95.44 360 ARG B CA 1
ATOM 5988 C C . ARG B 1 360 ? 13.531 -24.891 -18.562 1 95.44 360 ARG B C 1
ATOM 5990 O O . ARG B 1 360 ? 14.039 -25.891 -19.047 1 95.44 360 ARG B O 1
ATOM 5997 N N . VAL B 1 361 ? 13.398 -24.703 -17.344 1 95.25 361 VAL B N 1
ATOM 5998 C CA . VAL B 1 361 ? 13.867 -25.672 -16.375 1 95.25 361 VAL B CA 1
ATOM 5999 C C . VAL B 1 361 ? 13.102 -26.984 -16.531 1 95.25 361 VAL B C 1
ATOM 6001 O O . VAL B 1 361 ? 13.688 -28.078 -16.422 1 95.25 361 VAL B O 1
ATOM 6004 N N . ILE B 1 362 ? 11.828 -26.875 -16.703 1 96.94 362 ILE B N 1
ATOM 6005 C CA . ILE B 1 362 ? 11.016 -28.062 -16.922 1 96.94 362 ILE B CA 1
ATOM 6006 C C . ILE B 1 362 ? 11.531 -28.828 -18.141 1 96.94 362 ILE B C 1
ATOM 6008 O O . ILE B 1 362 ? 11.719 -30.047 -18.078 1 96.94 362 ILE B O 1
ATOM 6012 N N . ILE B 1 363 ? 11.781 -28.109 -19.234 1 97.88 363 ILE B N 1
ATOM 6013 C CA . ILE B 1 363 ? 12.234 -28.719 -20.469 1 97.88 363 ILE B CA 1
ATOM 6014 C C . ILE B 1 363 ? 13.578 -29.422 -20.25 1 97.88 363 ILE B C 1
ATOM 6016 O O . ILE B 1 363 ? 13.781 -30.562 -20.656 1 97.88 363 ILE B O 1
ATOM 6020 N N . GLN B 1 364 ? 14.453 -28.75 -19.578 1 96.88 364 GLN B N 1
ATOM 6021 C CA . GLN B 1 364 ? 15.773 -29.312 -19.297 1 96.88 364 GLN B CA 1
ATOM 6022 C C . GLN B 1 364 ? 15.664 -30.547 -18.406 1 96.88 364 GLN B C 1
ATOM 6024 O O . GLN B 1 364 ? 16.375 -31.531 -18.625 1 96.88 364 GLN B O 1
ATOM 6029 N N . THR B 1 365 ? 14.867 -30.438 -17.422 1 96.94 365 THR B N 1
ATOM 6030 C CA . THR B 1 365 ? 14.664 -31.562 -16.516 1 96.94 365 THR B CA 1
ATOM 6031 C C . THR B 1 365 ? 14.156 -32.781 -17.281 1 96.94 365 THR B C 1
ATOM 6033 O O . THR B 1 365 ? 14.648 -33.906 -17.062 1 96.94 365 THR B O 1
ATOM 6036 N N . VAL B 1 366 ? 13.203 -32.594 -18.125 1 97.94 366 VAL B N 1
ATOM 6037 C CA . VAL B 1 366 ? 12.641 -33.656 -18.922 1 97.94 366 VAL B CA 1
ATOM 6038 C C . VAL B 1 366 ? 13.703 -34.219 -19.859 1 97.94 366 VAL B C 1
ATOM 6040 O O . VAL B 1 366 ? 13.812 -35.438 -20.031 1 97.94 366 VAL B O 1
ATOM 6043 N N . GLU B 1 367 ? 14.414 -33.312 -20.5 1 96.94 367 GLU B N 1
ATOM 6044 C CA . GLU B 1 367 ? 15.477 -33.75 -21.406 1 96.94 367 GLU B CA 1
ATOM 6045 C C . GLU B 1 367 ? 16.469 -34.688 -20.688 1 96.94 367 GLU B C 1
ATOM 6047 O O . GLU B 1 367 ? 16.969 -35.625 -21.281 1 96.94 367 GLU B O 1
ATOM 6052 N N . ASP B 1 368 ? 16.766 -34.375 -19.484 1 96.69 368 ASP B N 1
ATOM 6053 C CA . ASP B 1 368 ? 17.719 -35.156 -18.703 1 96.69 368 ASP B CA 1
ATOM 6054 C C . ASP B 1 368 ? 17.141 -36.531 -18.328 1 96.69 368 ASP B C 1
ATOM 6056 O O . ASP B 1 368 ? 17.891 -37.469 -18.125 1 96.69 368 ASP B O 1
ATOM 6060 N N . LEU B 1 369 ? 15.867 -36.594 -18.234 1 97.31 369 LEU B N 1
ATOM 6061 C CA . LEU B 1 369 ? 15.227 -37.812 -17.719 1 97.31 369 LEU B CA 1
ATOM 6062 C C . LEU B 1 369 ? 14.836 -38.75 -18.859 1 97.31 369 LEU B C 1
ATOM 6064 O O . LEU B 1 369 ? 14.664 -39.938 -18.656 1 97.31 369 LEU B O 1
ATOM 6068 N N . LEU B 1 370 ? 14.633 -38.188 -20.047 1 97.06 370 LEU B N 1
ATOM 6069 C CA . LEU B 1 370 ? 14.203 -39 -21.203 1 97.06 370 LEU B CA 1
ATOM 6070 C C . LEU B 1 370 ? 15.352 -39.844 -21.719 1 97.06 370 LEU B C 1
ATOM 6072 O O . LEU B 1 370 ? 16.5 -39.406 -21.766 1 97.06 370 LEU B O 1
ATOM 6076 N N . PRO B 1 371 ? 15.07 -41.094 -22.047 1 95.25 371 PRO B N 1
ATOM 6077 C CA . PRO B 1 371 ? 16.078 -41.875 -22.766 1 95.25 371 PRO B CA 1
ATOM 6078 C C . PRO B 1 371 ? 16.344 -41.375 -24.172 1 95.25 371 PRO B C 1
ATOM 6080 O O . PRO B 1 371 ? 15.594 -40.531 -24.672 1 95.25 371 PRO B O 1
ATOM 6083 N N . PRO B 1 372 ? 17.422 -41.844 -24.766 1 94.56 372 PRO B N 1
ATOM 6084 C CA . PRO B 1 372 ? 17.688 -41.438 -26.156 1 94.56 372 PRO B CA 1
ATOM 6085 C C . PRO B 1 372 ? 16.562 -41.812 -27.109 1 94.56 372 PRO B C 1
ATOM 6087 O O . PRO B 1 372 ? 15.891 -42.812 -26.906 1 94.56 372 PRO B O 1
ATOM 6090 N N . GLY B 1 373 ? 16.344 -41 -28.109 1 94.88 373 GLY B N 1
ATOM 6091 C CA . GLY B 1 373 ? 15.359 -41.344 -29.141 1 94.88 373 GLY B CA 1
ATOM 6092 C C . GLY B 1 373 ? 14.211 -40.344 -29.219 1 94.88 373 GLY B C 1
ATOM 6093 O O . GLY B 1 373 ? 13.336 -40.469 -30.078 1 94.88 373 GLY B O 1
ATOM 6094 N N . TYR B 1 374 ? 14.258 -39.375 -28.375 1 95.94 374 TYR B N 1
ATOM 6095 C CA . TYR B 1 374 ? 13.148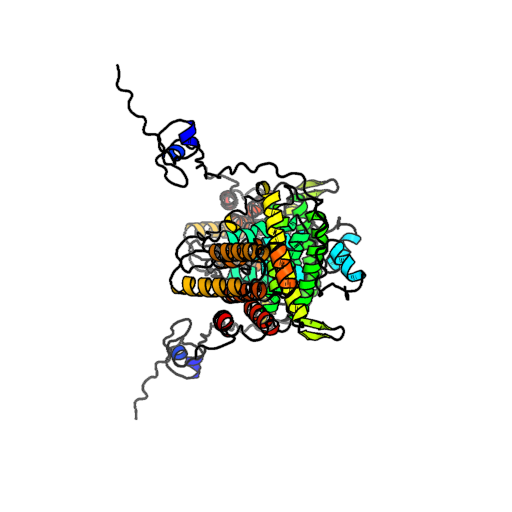 -38.406 -28.344 1 95.94 374 TYR B CA 1
ATOM 6096 C C . TYR B 1 374 ? 13.594 -37.062 -28.859 1 95.94 374 TYR B C 1
ATOM 6098 O O . TYR B 1 374 ? 12.891 -36.062 -28.688 1 95.94 374 TYR B O 1
ATOM 6106 N N . GLU B 1 375 ? 14.68 -36.906 -29.5 1 94.69 375 GLU B N 1
ATOM 6107 C CA . GLU B 1 375 ? 15.266 -35.625 -29.938 1 94.69 375 GLU B CA 1
ATOM 6108 C C . GLU B 1 375 ? 14.367 -34.906 -30.938 1 94.69 375 GLU B C 1
ATOM 6110 O O . GLU B 1 375 ? 14.234 -33.688 -30.891 1 94.69 375 GLU B O 1
ATOM 6115 N N . ASP B 1 376 ? 13.797 -35.656 -31.781 1 94.88 376 ASP B N 1
ATOM 6116 C CA . ASP B 1 376 ? 12.938 -35.094 -32.812 1 94.88 376 ASP B CA 1
ATOM 6117 C C . ASP B 1 376 ? 11.727 -34.406 -32.188 1 94.88 376 ASP B C 1
ATOM 6119 O O . ASP B 1 376 ? 11.422 -33.25 -32.5 1 94.88 376 ASP B O 1
ATOM 6123 N N . ILE B 1 377 ? 11.094 -35.094 -31.25 1 97 377 ILE B N 1
ATOM 6124 C CA . ILE B 1 377 ? 9.852 -34.594 -30.656 1 97 377 ILE B CA 1
ATOM 6125 C C . ILE B 1 377 ? 10.164 -33.531 -29.609 1 97 377 ILE B C 1
ATOM 6127 O O . ILE B 1 377 ? 9.32 -32.688 -29.297 1 97 377 ILE B O 1
ATOM 6131 N N . MET B 1 378 ? 11.375 -33.5 -29.094 1 97.56 378 MET B N 1
ATOM 6132 C CA . MET B 1 378 ? 11.805 -32.531 -28.078 1 97.56 378 MET B CA 1
ATOM 6133 C C . MET B 1 378 ? 12.32 -31.25 -28.75 1 97.56 378 MET B C 1
ATOM 6135 O O . MET B 1 378 ? 12.547 -30.25 -28.062 1 97.56 378 MET B O 1
ATOM 6139 N N . GLU B 1 379 ? 12.422 -31.234 -30 1 96.56 379 GLU B N 1
ATOM 6140 C CA . GLU B 1 379 ? 12.945 -30.078 -30.719 1 96.56 379 GLU B CA 1
ATOM 6141 C C . GLU B 1 379 ? 12.078 -28.844 -30.484 1 96.56 379 GLU B C 1
ATOM 6143 O O . GLU B 1 379 ? 12.594 -27.75 -30.234 1 96.56 379 GLU B O 1
ATOM 6148 N N . TRP B 1 380 ? 10.844 -29.016 -30.562 1 97 380 TRP B N 1
ATOM 6149 C CA . TRP B 1 380 ? 9.945 -27.875 -30.438 1 97 380 TRP B CA 1
ATOM 6150 C C . TRP B 1 380 ? 10.031 -27.266 -29.047 1 97 380 TRP B C 1
ATOM 6152 O O . TRP B 1 380 ? 10.203 -26.062 -28.906 1 97 380 TRP B O 1
ATOM 6162 N N . PRO B 1 381 ? 9.82 -28.094 -27.969 1 97.56 381 PRO B N 1
ATOM 6163 C CA . PRO B 1 381 ? 9.969 -27.5 -26.641 1 97.56 381 PRO B CA 1
ATOM 6164 C C . PRO B 1 381 ? 11.32 -26.844 -26.422 1 97.56 381 PRO B C 1
ATOM 6166 O O . PRO B 1 381 ? 11.398 -25.781 -25.797 1 97.56 381 PRO B O 1
ATOM 6169 N N . LYS B 1 382 ? 12.367 -27.422 -26.875 1 97.25 382 LYS B N 1
ATOM 6170 C CA . LYS B 1 382 ? 13.703 -26.875 -26.703 1 97.25 382 LYS B CA 1
ATOM 6171 C C . LYS B 1 382 ? 13.859 -25.562 -27.453 1 97.25 382 LYS B C 1
ATOM 6173 O O . LYS B 1 382 ? 14.516 -24.625 -26.969 1 97.25 382 LYS B O 1
ATOM 6178 N N . LEU B 1 383 ? 13.297 -25.453 -28.625 1 96.12 383 LEU B N 1
ATOM 6179 C CA . LEU B 1 383 ? 13.328 -24.234 -29.406 1 96.12 383 LEU B CA 1
ATOM 6180 C C . LEU B 1 383 ? 12.547 -23.125 -28.703 1 96.12 383 LEU B C 1
ATOM 6182 O O . LEU B 1 383 ? 13.039 -22 -28.594 1 96.12 383 LEU B O 1
ATOM 6186 N N . ARG B 1 384 ? 11.391 -23.453 -28.25 1 94.19 384 ARG B N 1
ATOM 6187 C CA . ARG B 1 384 ? 10.531 -22.484 -27.594 1 94.19 384 ARG B CA 1
ATOM 6188 C C . ARG B 1 384 ? 11.109 -22.062 -26.25 1 94.19 384 ARG B C 1
ATOM 6190 O O . ARG B 1 384 ? 10.875 -20.938 -25.781 1 94.19 384 ARG B O 1
ATOM 6197 N N . GLY B 1 385 ? 11.789 -23.016 -25.625 1 94.12 385 GLY B N 1
ATOM 6198 C CA . GLY B 1 385 ? 12.422 -22.719 -24.344 1 94.12 385 GLY B CA 1
ATOM 6199 C C . GLY B 1 385 ? 13.742 -21.984 -24.484 1 94.12 385 GLY B C 1
ATOM 6200 O O . GLY B 1 385 ? 14.359 -21.609 -23.484 1 94.12 385 GLY B O 1
ATOM 6201 N N . GLY B 1 386 ? 14.195 -21.797 -25.688 1 91.81 386 GLY B N 1
ATOM 6202 C CA . GLY B 1 386 ? 15.438 -21.078 -25.953 1 91.81 386 GLY B CA 1
ATOM 6203 C C . GLY B 1 386 ? 16.672 -21.938 -25.703 1 91.81 386 GLY B C 1
ATOM 6204 O O . GLY B 1 386 ? 17.75 -21.406 -25.406 1 91.81 386 GLY B O 1
ATOM 6205 N N . LEU B 1 387 ? 16.531 -23.188 -25.656 1 92.88 387 LEU B N 1
ATOM 6206 C CA . LEU B 1 387 ? 17.641 -24.094 -25.391 1 92.88 387 LEU B CA 1
ATOM 6207 C C . LEU B 1 387 ? 18.406 -24.422 -26.672 1 92.88 387 LEU B C 1
ATOM 6209 O O . LEU B 1 387 ? 19.562 -24.844 -26.609 1 92.88 387 LEU B O 1
ATOM 6213 N N . ILE B 1 388 ? 17.703 -24.266 -27.734 1 89.88 388 ILE B N 1
ATOM 6214 C CA . ILE B 1 388 ? 18.344 -24.422 -29.031 1 89.88 388 ILE B CA 1
ATOM 6215 C C . ILE B 1 388 ? 17.938 -23.281 -29.953 1 89.88 388 ILE B C 1
ATOM 6217 O O . ILE B 1 388 ? 16.922 -22.609 -29.719 1 89.88 388 ILE B O 1
ATOM 6221 N N . SER B 1 389 ? 18.781 -22.859 -30.875 1 85.06 389 SER B N 1
ATOM 6222 C CA . SER B 1 389 ? 18.484 -21.844 -31.875 1 85.06 389 SER B CA 1
ATOM 6223 C C . SER B 1 389 ? 18.047 -22.484 -33.188 1 85.06 389 SER B C 1
ATOM 6225 O O . SER B 1 389 ? 18.438 -23.609 -33.5 1 85.06 389 SER B O 1
ATOM 6227 N N . LYS B 1 390 ? 17.141 -21.844 -33.781 1 69.5 390 LYS B N 1
ATOM 6228 C CA . LYS B 1 390 ? 16.797 -22.281 -35.125 1 69.5 390 LYS B CA 1
ATOM 6229 C C . LYS B 1 390 ? 18.016 -22.234 -36.062 1 69.5 390 LYS B C 1
ATOM 6231 O O . LYS B 1 390 ? 18.75 -21.25 -36.062 1 69.5 390 LYS B O 1
ATOM 6236 N N . THR B 1 391 ? 18.656 -23.484 -36.438 1 49 391 THR B N 1
ATOM 6237 C CA . THR B 1 391 ? 19.656 -23.422 -37.5 1 49 391 THR B CA 1
ATOM 6238 C C . THR B 1 391 ? 19.031 -22.922 -38.781 1 49 391 THR B C 1
ATOM 6240 O O . THR B 1 391 ? 17.906 -23.281 -39.125 1 49 391 THR B O 1
#

Solvent-accessible surface area (backbone atoms only — not comparable to full-atom values): 43919 Å² total; per-residue (Å²): 130,84,78,74,73,80,76,70,72,49,91,74,28,30,49,49,34,58,74,68,72,47,74,38,78,55,42,80,80,51,23,68,64,32,59,73,69,73,44,82,45,42,64,77,75,82,70,80,78,73,80,74,74,78,76,72,90,63,83,75,84,69,74,74,69,78,72,76,51,83,86,48,70,71,82,53,72,62,72,70,67,56,47,48,57,68,68,58,43,38,43,61,65,52,37,49,27,36,33,46,45,48,63,43,84,81,61,56,81,38,93,79,43,59,54,44,48,41,62,58,45,50,43,52,61,42,16,70,78,32,65,32,30,37,25,34,54,42,14,46,26,23,44,56,49,22,73,77,33,73,91,54,18,69,64,34,39,51,50,14,50,51,26,39,52,50,14,50,64,58,36,58,70,42,72,81,59,70,42,73,91,45,35,49,43,52,52,51,32,44,54,42,50,43,45,40,61,48,48,50,69,73,51,43,62,44,96,85,62,50,76,42,69,57,50,62,67,54,45,50,48,51,51,49,50,44,43,51,46,37,32,49,45,46,56,51,46,73,75,36,46,89,52,35,59,91,49,43,77,79,64,69,66,83,66,46,63,61,84,55,85,58,62,68,69,60,38,50,54,53,48,53,53,51,51,52,37,58,72,69,48,85,47,69,70,56,42,51,52,50,51,49,51,53,44,46,45,49,19,24,52,63,50,86,88,46,76,63,40,64,58,29,56,59,49,42,44,36,67,59,47,71,66,55,52,50,31,41,74,69,59,34,60,57,46,35,51,55,48,19,49,48,14,19,58,51,31,64,40,77,66,41,75,39,45,53,63,47,14,34,49,41,33,51,44,35,61,72,66,46,67,91,85,47,64,77,78,43,44,59,31,34,43,58,36,64,74,43,74,89,127,129,86,78,75,73,80,74,70,73,49,91,74,30,29,49,48,34,58,74,68,72,47,74,39,78,55,43,81,82,50,24,69,64,31,59,74,68,74,44,82,45,42,65,77,72,81,72,80,76,73,79,76,74,80,75,72,87,66,84,77,83,71,76,75,70,77,73,74,51,85,84,47,73,70,84,52,73,62,72,69,65,56,47,47,54,68,68,57,44,38,43,62,65,53,38,49,27,36,32,46,44,47,63,44,83,80,59,57,80,38,94,79,44,59,55,44,48,42,63,58,46,50,45,53,60,43,15,72,76,31,65,31,32,37,25,34,52,42,13,46,26,24,46,56,49,23,73,76,33,71,91,52,18,69,63,33,40,52,50,15,50,51,26,39,53,49,14,51,64,57,35,58,69,42,72,80,58,70,43,75,92,46,33,51,42,52,52,52,30,44,52,43,51,42,45,39,60,50,48,49,69,74,49,44,62,45,97,86,61,50,75,42,68,58,51,64,66,53,45,51,50,53,51,50,50,44,43,49,45,37,32,49,43,45,54,50,44,70,76,37,48,87,51,36,59,91,48,42,76,80,64,69,66,85,65,45,63,61,82,55,86,58,61,67,70,60,40,52,54,51,48,53,51,51,52,52,38,57,73,69,48,86,48,70,70,57,42,53,52,50,50,50,53,52,43,46,45,49,18,24,52,62,50,87,89,46,78,62,40,64,58,29,56,57,51,41,44,36,66,60,48,71,66,55,52,50,32,42,74,69,59,34,60,56,44,34,51,55,48,18,48,50,13,18,55,50,32,62,41,79,68,42,74,38,45,51,66,49,15,33,49,41,33,52,44,34,60,70,67,45,68,89,88,48,64,76,78,44,44,58,31,33,43,60,36,64,75,44,74,90,127

Radius of gyration: 34.69 Å; Cα contacts (8 Å, |Δi|>4): 893; chains: 2; bounding box: 102×102×71 Å

Organism: Botryotinia fuckeliana (strain B05.10) (NCBI:txid332648)

InterPro domains:
  IPR001138 Zn(2)Cys(6) fungal-type DNA-binding domain [PF00172] (12-47)
  IPR001138 Zn(2)Cys(6) fungal-type DNA-binding domain [PS00463] (13-41)
  IPR001138 Zn(2)Cys(6) fungal-type DNA-binding domain [PS50048] (13-43)
  IPR001138 Zn(2)Cys(6) fungal-type DNA-binding domain [SM00066] (8-52)
  IPR001138 Zn(2)Cys(6) fungal-type DNA-binding domain [cd00067] (9-44)
  IPR036864 Zn(2)-C6 fungal-type DNA-binding domain superfamily [G3DSA:4.10.240.10] (6-84)
  IPR036864 Zn(2)-C6 fungal-type DNA-binding domain superfamily [SSF57701] (2-47)
  IPR053157 Sterol Uptake Control Transcription Regulator [PTHR47784] (1-382)

Foldseek 3Di:
DDDPDPLPADPFFWPVCVVVSHHFPNDPPATPVCVVVVHDTHTDDPPPPPVPDPPDPPDDPPDPPLDCQVVNPPVVDDPVVLVCVVVVDDDVVLVVLLVQLQPPQLAFQAPVNLVVCCRNPVQVVLCVVAVLSSLLSSLSSLLVVLVVPVVCNVVSNVSSVVSLVVSCVSCVVCLVPPDLSCLQSNLNSLVSNLLSLLQRDQWDADPVGRTDHDDLLSLLVSVLSSLVSLLSSVVSCVVQVVNNVSCVVLVPFQWDDLPDDDPPVVNVLLVVLLVVLCVQDDDPVVNVLLVVLSSLVSRLCQDPPGRPNVSSLSNSSNVRDPVLSVCVNVLPLSSLLVQLVSLLSLLPPPSSVSNPLVSLVSLVSNVVSDDPDCCVSSVVSCPSSVVDDDD/DPPPDPQPADPFFWPVCVVVSHHFPNDPPATPVCVVVVHDTHTDPPPPPPVPDDPDPPDDPPDPPLDQQVVRVPVVDDPVVLVCVVVVDDDVVLVVLLVQLQPPQLAFQAPVNLVVCCRNPVQVVLCVVAVLSSLLSSLSSLLVVLVVPVVCNVVSNVSSVVSLVVSCVSCVVCLVPPDLSCLQSNLNSLVSNLLSLLQRDQWDADPVGRTDHDDLLSLLVSVLSSLVSLLSSVVSCVVQVVNNVSCVVLVPFQWDDLPDDDDPVVNVLLVVLLVVLCVQDDDPVVNVLLVVLSSLCSRLCQDPVGRPNVSSLSNSSNVRDPVLSVCVNVLPLSSLLVQLVSLLSLLPPPSSVSNPLVSLVSLVSSVVSDDPDCCVSSVVSCCSSVVDDDD

pLDDT: mean 80.68, std 20.95, range [24.86, 98.38]

Secondary structure (DSSP, 8-state):
----------TT-BHHHHHHT------SSS-HHHHHTT----B---------------S----------S---SS---HHHHHHHHTT-B-HHHHHHHHHHHHS--S---TTSHHHHIIIIIHHHHHTT-HHHHHHHHHHHHHHHHHH-GGGHHHHHHHHHHHHHHHHHHHHHHHTS--TTTHHHHHHHHHHHHHHHHHS-SEEE-TTS-EEEPPHHHHHHHHHHHHHHHHHHHHHHHHHGGG-GGGHHHH---PPPTTSPPPHHHHHHHHHHHHHHHHH--SHHHHHHHHHHHHHHHHT---TTSS-HHHHHHHHHTT--HHHHHHHHTT-HHHHHHHHHHHHHHHT-TT-TTTTTHHHHHHHHHHHHSPTT-HHHHHHHHHHTTSS---/----------TT-BHHHHHHT------SSS-HHHHHTT----B---------------S----------SS-STT---HHHHHHHHTT-B-HHHHHHHHHHHHS--S---TTSHHHHIIIIIHHHHHTT-HHHHHHHHHHHHHHHHHH-GGGHHHHHHHHHHHHHHHHHHHHHHHTS--TTTHHHHHHHHHHHHHHHHHS-SEEE-TTS-EEEPPHHHHHHHHHHHHHHHHHHHHHHHHHGGG-GGGHHHH---PPPTTSPPPHHHHHHHHHHHHHHHHH--SHHHHHHHHHHHHHHHHT---TTSS-HHHHHHHHHTT--HHHHHHHHTT-HHHHHHHHHHHHHHHT-TT-TTTTTHHHHHHHHHHHHSPTT-HHHHHHHHHHTTSS---

Nearest PDB structures (foldseek):
  7xb5-assembly1_A-2  TM=4.685E-01  e=1.331E-02  Saccharomyces cerevisiae S288C
  6f3a-assembly1_f  TM=1.430E-01  e=9.052E+00  Homo sapiens
  7xb5-assembly1_A-2  TM=4.685E-01  e=1.863E-02  Saccharomyces cerevisiae S288C
  6f3a-assembly1_f  TM=1.430E-01  e=8.508E+00  Homo sapiens

Sequence (782 aa):
MPSRRPHTKSRHGCLECKARKVKCNQDKPACARCTRNEQSCHYDMISGKLSSRKPSPGPGMDTIPLAKSPWSISRLPSPIDQLETQRGRFTAFDLELMHHYSTVGFLPHTPNGSQTHIWQKLAPEEAFKHRFLLHGILAIAALHKARHDPDTAPEITMLAIQHYTTAISLFRPVITDIHPGNAVAAFMLSGLLVCISWALPLAHPDSVGNIHMLTTDETLQHILDILQLLRGIREIVDSSWAWTRQLTPIFELAINDPDAVFPPEEEAILQALQERVRAETKT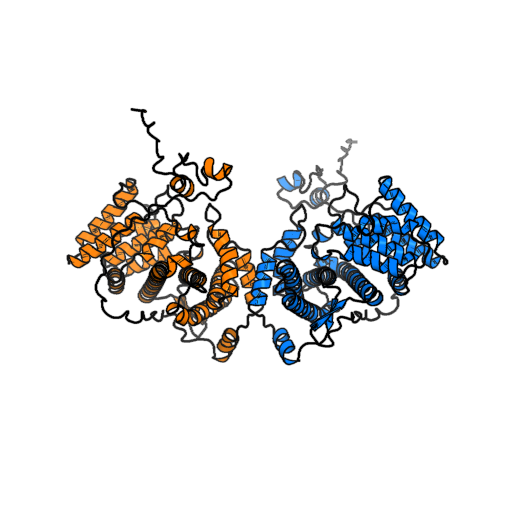SAERDMYDDMLRQFRMFWPLEHRPYAHGLVHAWSTRISDCFMKAILEKKSEALLILAYHGALLHELTDCWWVGDKGRVIIQTVEDLLPPGYEDIMEWPKLRGGLISKTMPSRRPHTKSRHGCLECKARKVKCNQDKPACARCTRNEQSCHYDMISGKLSSRKPSPGPGMDTIPLAKSPWSISRLPSPIDQLETQRGRFTAFDLELMHHYSTVGFLPHTPNGSQTHIWQKLAPEEAFKHRFLLHGILAIAALHKARHDPDTAPEITMLAIQHYTTAISLFRPVITDIHPGNAVAAFMLSGLLVCISWALPLAHPDSVGNIHMLTTDETLQHILDILQLLRGIREIVDSSWAWTRQLTPIFELAINDPDAVFPPEEEAILQALQERVRAETKTSAERDMYDDMLRQFRMFWPLEHRPYAHGLVHAWSTRISDCFMKAILEKKSEALLILAYHGALLHELTDCWWVGDKGRVIIQTVEDLLPPGYEDIMEWPKLRGGLISKT